Protein AF-0000000069279720 (afdb_homodimer)

Radius of gyration: 26.58 Å; Cα contacts (8 Å, |Δi|>4): 2140; chains: 2; bounding box: 58×83×80 Å

Sequence (846 aa):
MSVLAAAAELGPPPPEGETVVINGVATHLGGDSKDYTCYWLMLAKAGSDTFVEVPSSRWDTNVYCMDGDMQAAQVAGLAYTKHQGYVDGIEFFDAKFFGIGSAEAGSMDPNQRKTLEICYEAAAMGGHELKALQRNPKHIGVFVGISGSEWSFVPHKSDAAGCGGAEAIISNRVNFSLNLKGASQTINTACSAGLVAMHSGKLHLKYKDYDPLDGVLCCGTQLAYSPSGFIGCCSGGMLSFKGRCFTYDKSADGYGRGEGVSAVYMELSEYNPEAFATVAGSQVNQDGRSASITAPNGPSQEKCIRAAFREAQMAPPEVDCFECHGTGTALGDPIEVGAFKRIYNGMPRETPLLVTSSKTNLGHLEGGAGMAGFIKCVLQVMRAECAPNIHLREKNPHIDSEGFPAHFLSEGLCCRYDSAFAGMSVLAAAAELGPPPPEGETVVINGVATHLGGDSKDYTCYWLMLAKAGSDTFVEVPSSRWDTNVYCMDGDMQAAQVAGLAYTKHQGYVDGIEFFDAKFFGIGSAEAGSMDPNQRKTLEICYEAAAMGGHELKALQRNPKHIGVFVGISGSEWSFVPHKSDAAGCGGAEAIISNRVNFSLNLKGASQTINTACSAGLVAMHSGKLHLKYKDYDPLDGVLCCGTQLAYSPSGFIGCCSGGMLSFKGRCFTYDKSADGYGRGEGVSAVYMELSEYNPEAFATVAGSQVNQDGRSASITAPNGPSQEKCIRAAFREAQMAPPEVDCFECHGTGTALGDPIEVGAFKRIYNGMPRETPLLVTSSKTNLGHLEGGAGMAGFIKCVLQVMRAECAPNIHLREKNPHIDSEGFPAHFLSEGLCCRYDSAFAG

Foldseek 3Di:
DVVVVPQQPPAPPFDPDKFKFFQFKAWQFAPRPGGLVSLVCLQAPVLAFRKDFADVQQPDCVPAEDQPDLVVQLVVLHFNDGMELDGPDLLDAPCVVLVHDPVLSNLAASLLRVLLVQLQRQVVSNPQDQVVCVVPPFQEEEFEFDQDGCSVVDDDPDCSVPLRRDQQNSFVVNCVSSVHNHHTDYAHPKQCRQQVSVVVQVVQCVVDPPPHGQWYKGKFFFDRRHRNVSSVCSNVQAAQSHQDALFQAQSQRHWRHFGIMIMTIIHIDGDDPSTLDTQLFAFDDDQPDDPDPPDHHLVRLLVRVVVRCVSSVDQPLSAQEEADLRRRHLRVRQSRLVNVQVRPLVDDHPAAREYEYCCRRGIRHIRRRNNSSVSLQSVCQNQQKHGARRNHDHGRPSRDCPSHRHDRGHHIDHHSGNGHHYD/DVVVVPQQPPAPPFDPDKFKFFQFKAWQFAPRPGGLVSLVCLQAPVLAARKDFADVQQPDCVVAECQPDLVVQLVVLHFNDGMELDGPDLLDAPCVVLVHDPVLSNLAASLLRVLLVQLQRQVVSNPADQVNCVVPPFQEEEFEFDQDGCSVVDDDPDCSVPLRRDQQNSFVVNCVSSVHNHHTDYAHPKQCRQQVSVVVQVVQCVVDPPPHGQWYKGKFFFDRRHRNVSSVCSNVQAAQSHQDALFQAQSQRHWRHFGIMIMTIIHIDGDDPSTLDTQLFAFDDDQPDDPDNPDHHLVRLLVRVVVRCVSSVHQPLSAQEEADLRRRHLRRNQSRLVNVLVRQLVDDHPAAREYEYCCRHGIRHIRRRNNSSVSLQSVCQNQQKHGARRNHDHGRPSRDCPSHRHDRGHHIDGHSGNGHHYD

InterPro domains:
  IPR014030 Beta-ketoacyl synthase-like, N-terminal domain [PF00109] (18-267)
  IPR014031 Beta-ketoacyl synthase, C-terminal domain [PF02801] (277-392)
  IPR016039 Thiolase-like [G3DSA:3.40.47.10] (17-417)
  IPR016039 Thiolase-like [SSF53901] (17-382)
  IPR020841 Polyketide synthase, beta-ketoacyl synthase domain [PS52004] (17-423)
  IPR020841 Polyketide synthase, beta-ketoacyl synthase domain [SM00825] (20-415)
  IPR050091 Polyketide and Nonribosomal Peptide Biosynthesis Enzymes [PTHR43775] (20-403)

Organism: Polarella glacialis (NCBI:txid89957)

Solvent-accessible surface area (backbone atoms only — not comparable to full-atom values): 41652 Å² total; per-residue (Å²): 126,73,73,73,64,66,56,65,69,73,35,79,72,78,71,82,58,76,38,42,31,29,45,14,66,21,31,43,32,30,66,73,7,64,32,61,66,42,36,47,44,39,50,55,65,56,77,52,59,22,61,40,69,57,50,67,89,50,37,52,52,86,77,47,36,34,69,86,37,60,67,62,12,39,74,70,70,19,10,27,44,58,36,24,17,39,52,84,66,63,86,62,69,72,36,72,82,65,71,43,53,69,72,58,54,72,40,37,29,51,58,36,52,52,44,36,52,29,47,47,48,4,35,39,59,55,72,47,49,63,71,57,22,59,74,50,64,41,40,31,22,30,17,26,5,26,54,73,81,59,56,87,78,47,93,61,95,58,82,39,64,40,74,33,54,38,66,31,37,36,23,44,48,38,24,30,65,40,12,18,31,18,35,52,36,19,29,20,44,30,50,51,6,6,45,51,16,36,48,52,38,49,54,53,52,69,54,37,90,52,61,58,44,72,27,31,38,26,26,5,32,26,67,79,62,53,58,64,64,52,24,36,39,34,61,69,56,46,41,12,68,87,24,43,18,24,32,60,13,61,76,16,55,10,25,5,45,20,22,26,37,25,19,35,18,34,31,80,37,59,81,54,90,87,38,59,42,66,63,60,52,72,65,73,48,33,58,22,54,49,93,40,94,85,45,79,38,43,71,41,51,32,50,33,53,51,27,20,29,56,55,41,71,52,58,65,70,64,42,47,34,39,62,46,81,40,51,3,27,68,63,58,33,28,41,54,51,46,23,54,41,67,62,40,55,81,48,89,62,95,65,58,34,34,39,30,30,58,16,30,36,35,20,45,17,39,3,12,34,36,30,50,41,50,52,49,36,40,51,25,30,65,66,23,34,46,48,29,25,45,73,49,82,47,71,26,84,76,45,76,53,79,85,34,65,61,40,75,32,66,53,66,42,70,48,89,46,80,46,43,39,51,86,127,74,73,73,64,66,54,64,68,74,34,79,73,78,70,80,58,75,39,44,32,29,45,16,67,20,30,43,31,29,65,71,7,64,32,62,66,43,36,48,44,39,51,55,65,57,77,53,60,24,60,40,69,57,51,65,90,50,37,54,52,85,78,46,36,36,69,86,37,60,67,62,12,42,76,70,69,20,10,26,43,59,36,25,17,39,53,84,66,66,86,63,71,72,36,71,83,65,71,42,51,70,71,60,53,71,41,37,28,53,59,36,53,52,45,35,53,30,47,47,49,3,36,40,59,54,71,46,50,63,70,56,23,59,74,50,63,40,40,32,24,30,17,26,5,26,53,72,82,57,56,88,78,49,92,60,94,63,83,37,66,37,74,34,53,40,68,30,36,36,22,44,47,37,25,31,64,41,12,20,30,19,36,51,35,20,30,20,44,30,51,50,6,7,45,52,15,37,47,53,39,48,53,52,52,68,57,36,89,51,65,57,45,72,27,28,38,25,26,4,33,26,66,81,60,53,58,64,65,51,23,36,37,34,62,68,57,47,42,12,67,85,26,42,17,24,32,60,14,61,78,16,55,10,26,6,45,20,22,27,37,25,19,36,18,35,30,81,35,59,80,52,90,86,39,61,43,66,63,60,51,71,63,72,52,33,57,20,56,49,93,40,95,85,45,78,37,43,70,43,51,32,50,33,53,52,28,20,29,57,54,40,72,51,59,64,72,67,40,46,33,39,61,45,79,39,51,3,27,69,63,56,31,28,41,54,53,46,22,54,40,66,61,41,55,79,50,90,59,95,64,58,33,35,40,31,30,58,18,31,36,34,19,45,15,40,4,12,34,34,30,50,41,50,51,50,36,40,52,24,30,65,66,24,33,45,48,30,25,45,72,49,79,47,71,24,83,75,46,76,54,79,84,34,66,62,38,75,31,67,55,65,44,71,48,90,47,76,45,44,38,51,85

Structure (mmCIF, N/CA/C/O backbone):
data_AF-0000000069279720-model_v1
#
loop_
_entity.id
_entity.type
_entity.pdbx_description
1 polymer 'Ketosynthase family 3 (KS3) domain-containing protein'
#
loop_
_atom_site.group_PDB
_atom_site.id
_atom_site.type_symbol
_atom_site.label_atom_id
_atom_site.label_alt_id
_atom_site.label_comp_id
_atom_site.label_asym_id
_atom_site.label_entity_id
_atom_site.label_seq_id
_atom_site.pdbx_PDB_ins_code
_atom_site.Cartn_x
_atom_site.Cartn_y
_atom_site.Cartn_z
_atom_site.occupancy
_atom_site.B_iso_or_equiv
_atom_site.auth_seq_id
_atom_site.auth_comp_id
_atom_site.auth_asym_id
_atom_site.auth_atom_id
_atom_site.pdbx_PDB_model_num
ATOM 1 N N . MET A 1 1 ? 12.992 -26.312 -44.094 1 27.52 1 MET A N 1
ATOM 2 C CA . MET A 1 1 ? 13.469 -24.938 -43.969 1 27.52 1 MET A CA 1
ATOM 3 C C . MET A 1 1 ? 12.32 -23.938 -44.156 1 27.52 1 MET A C 1
ATOM 5 O O . MET A 1 1 ? 12.359 -22.844 -43.562 1 27.52 1 MET A O 1
ATOM 9 N N . SER A 1 2 ? 11.508 -24.109 -45.188 1 27.66 2 SER A N 1
ATOM 10 C CA . SER A 1 2 ? 10.43 -23.234 -45.625 1 27.66 2 SER A CA 1
ATOM 11 C C . SER A 1 2 ? 9.219 -23.359 -44.688 1 27.66 2 SER A C 1
ATOM 13 O O . SER A 1 2 ? 8.219 -22.656 -44.875 1 27.66 2 SER A O 1
ATOM 15 N N . VAL A 1 3 ? 8.914 -24.516 -44.125 1 31.66 3 VAL A N 1
ATOM 16 C CA . VAL A 1 3 ? 7.723 -24.797 -43.312 1 31.66 3 VAL A CA 1
ATOM 17 C C . VAL A 1 3 ? 7.781 -24 -42 1 31.66 3 VAL A C 1
ATOM 19 O O . VAL A 1 3 ? 6.77 -23.859 -41.312 1 31.66 3 VAL A O 1
ATOM 22 N N . LEU A 1 4 ? 9.016 -23.703 -41.438 1 33.97 4 LEU A N 1
ATOM 23 C CA . LEU A 1 4 ? 9.148 -22.984 -40.156 1 33.97 4 LEU A CA 1
ATOM 24 C C . LEU A 1 4 ? 8.719 -21.531 -40.312 1 33.97 4 LEU A C 1
ATOM 26 O O . LEU A 1 4 ? 8.633 -20.797 -39.344 1 33.97 4 LEU A O 1
ATOM 30 N N . ALA A 1 5 ? 8.836 -20.969 -41.5 1 36.59 5 ALA A N 1
ATOM 31 C CA . ALA A 1 5 ? 8.547 -19.562 -41.75 1 36.59 5 ALA A CA 1
ATOM 32 C C . ALA A 1 5 ? 7.047 -19.281 -41.688 1 36.59 5 ALA A C 1
ATOM 34 O O . ALA A 1 5 ? 6.621 -18.125 -41.625 1 36.59 5 ALA A O 1
ATOM 35 N N . ALA A 1 6 ? 6.133 -20.156 -42.094 1 36.53 6 ALA A N 1
ATOM 36 C CA . ALA A 1 6 ? 4.703 -19.922 -42.281 1 36.53 6 ALA A CA 1
ATOM 37 C C . ALA A 1 6 ? 4.004 -19.828 -40.906 1 36.53 6 ALA A C 1
ATOM 39 O O . ALA A 1 6 ? 2.855 -19.391 -40.812 1 36.53 6 ALA A O 1
ATOM 40 N N . ALA A 1 7 ? 4.336 -20.578 -39.938 1 36.88 7 ALA A N 1
ATOM 41 C CA . ALA A 1 7 ? 3.695 -20.609 -38.625 1 36.88 7 ALA A CA 1
ATOM 42 C C . ALA A 1 7 ? 3.875 -19.281 -37.906 1 36.88 7 ALA A C 1
ATOM 44 O O . ALA A 1 7 ? 3.285 -19.062 -36.844 1 36.88 7 ALA A O 1
ATOM 45 N N . ALA A 1 8 ? 4.816 -18.453 -38.219 1 41.12 8 ALA A N 1
ATOM 46 C CA . ALA A 1 8 ? 5.164 -17.203 -37.562 1 41.12 8 ALA A CA 1
ATOM 47 C C . ALA A 1 8 ? 4.062 -16.156 -37.719 1 41.12 8 ALA A C 1
ATOM 49 O O . ALA A 1 8 ? 4.102 -15.102 -37.094 1 41.12 8 ALA A O 1
ATOM 50 N N . GLU A 1 9 ? 3.195 -16.172 -38.75 1 42 9 GLU A N 1
ATOM 51 C CA . GLU A 1 9 ? 2.303 -15.086 -39.125 1 42 9 GLU A CA 1
ATOM 52 C C . GLU A 1 9 ? 1.056 -15.055 -38.25 1 42 9 GLU A C 1
ATOM 54 O O . GLU A 1 9 ? 0.191 -14.195 -38.438 1 42 9 GLU A O 1
ATOM 59 N N . LEU A 1 10 ? 0.753 -16.094 -37.531 1 46.88 10 LEU A N 1
ATOM 60 C CA . LEU A 1 10 ? -0.634 -16.172 -37.094 1 46.88 10 LEU A CA 1
ATOM 61 C C . LEU A 1 10 ? -0.833 -15.383 -35.781 1 46.88 10 LEU A C 1
ATOM 63 O O . LEU A 1 10 ? -1.937 -15.352 -35.25 1 46.88 10 LEU A O 1
ATOM 67 N N . GLY A 1 11 ? 0.141 -14.945 -35.094 1 53.53 11 GLY A N 1
ATOM 68 C CA . GLY A 1 11 ? -0.273 -14.211 -33.906 1 53.53 11 GLY A CA 1
ATOM 69 C C . GLY A 1 11 ? -0.747 -12.805 -34.188 1 53.53 11 GLY A C 1
ATOM 70 O O . GLY A 1 11 ? -0.625 -12.328 -35.344 1 53.53 11 GLY A O 1
ATOM 71 N N . PRO A 1 12 ? -1.671 -12.312 -33.375 1 60.38 12 PRO A N 1
ATOM 72 C CA . PRO A 1 12 ? -2.066 -10.914 -33.594 1 60.38 12 PRO A CA 1
ATOM 73 C C . PRO A 1 12 ? -0.876 -10 -33.844 1 60.38 12 PRO A C 1
ATOM 75 O O . PRO A 1 12 ? 0.239 -10.281 -33.406 1 60.38 12 PRO A O 1
ATOM 78 N N . PRO A 1 13 ? -1.04 -9.172 -34.875 1 65 13 PRO A N 1
ATOM 79 C CA . PRO A 1 13 ? 0.016 -8.18 -35.094 1 65 13 PRO A CA 1
ATOM 80 C C . PRO A 1 13 ? 0.454 -7.488 -33.812 1 65 13 PRO A C 1
ATOM 82 O O . PRO A 1 13 ? -0.304 -7.449 -32.844 1 65 13 PRO A O 1
ATOM 85 N N . PRO A 1 14 ? 1.723 -7.105 -33.844 1 71.12 14 PRO A N 1
ATOM 86 C CA . PRO A 1 14 ? 2.172 -6.328 -32.688 1 71.12 14 PRO A CA 1
ATOM 87 C C . PRO A 1 14 ? 1.267 -5.133 -32.406 1 71.12 14 PRO A C 1
ATOM 89 O O . PRO A 1 14 ? 0.683 -4.555 -33.312 1 71.12 14 PRO A O 1
ATOM 92 N N . PRO A 1 15 ? 1.071 -4.922 -31.094 1 74.94 15 PRO A N 1
ATOM 93 C CA . PRO A 1 15 ? 0.273 -3.744 -30.75 1 74.94 15 PRO A CA 1
ATOM 94 C C . PRO A 1 15 ? 0.854 -2.451 -31.312 1 74.94 15 PRO A C 1
ATOM 96 O O . PRO A 1 15 ? 2.076 -2.316 -31.422 1 74.94 15 PRO A O 1
ATOM 99 N N . GLU A 1 16 ? -0.028 -1.591 -31.797 1 78.19 16 GLU A N 1
ATOM 100 C CA . GLU A 1 16 ? 0.402 -0.299 -32.344 1 78.19 16 GLU A CA 1
ATOM 101 C C . GLU A 1 16 ? 0.654 0.7 -31.203 1 78.19 16 GLU A C 1
ATOM 103 O O . GLU A 1 16 ? -0.072 0.716 -30.203 1 78.19 16 GLU A O 1
ATOM 108 N N . GLY A 1 17 ? 1.716 1.399 -31.312 1 85.69 17 GLY A N 1
ATOM 109 C CA . GLY A 1 17 ? 1.968 2.506 -30.391 1 85.69 17 GLY A CA 1
ATOM 110 C C . GLY A 1 17 ? 2.719 2.092 -29.141 1 85.69 17 GLY A C 1
ATOM 111 O O . GLY A 1 17 ? 3.344 1.03 -29.109 1 85.69 17 GLY A O 1
ATOM 112 N N . GLU A 1 18 ? 2.746 2.955 -28.203 1 90.81 18 GLU A N 1
ATOM 113 C CA . GLU A 1 18 ? 3.455 2.738 -26.953 1 90.81 18 GLU A CA 1
ATOM 114 C C . GLU A 1 18 ? 2.721 1.73 -26.062 1 90.81 18 GLU A C 1
ATOM 116 O O . GLU A 1 18 ? 1.503 1.819 -25.891 1 90.81 18 GLU A O 1
ATOM 121 N N . THR A 1 19 ? 3.523 0.681 -25.656 1 92 19 THR A N 1
ATOM 122 C CA . THR A 1 19 ? 2.982 -0.359 -24.797 1 92 19 THR A CA 1
ATOM 123 C C . THR A 1 19 ? 3.854 -0.532 -23.547 1 92 19 THR A C 1
ATOM 125 O O . THR A 1 19 ? 4.949 0.03 -23.469 1 92 19 THR A O 1
ATOM 128 N N . VAL A 1 20 ? 3.35 -1.246 -22.594 1 96.25 20 VAL A N 1
ATOM 129 C CA . VAL A 1 20 ? 4.145 -1.587 -21.422 1 96.25 20 VAL A CA 1
ATOM 130 C C . VAL A 1 20 ? 4.934 -2.867 -21.688 1 96.25 20 VAL A C 1
ATOM 132 O O . VAL A 1 20 ? 4.352 -3.943 -21.828 1 96.25 20 VAL A O 1
ATOM 135 N N . VAL A 1 21 ? 6.234 -2.75 -21.719 1 96.06 21 VAL A N 1
ATOM 136 C CA . VAL A 1 21 ? 7.105 -3.869 -22.062 1 96.06 21 VAL A CA 1
ATOM 137 C C . VAL A 1 21 ? 7.875 -4.328 -20.828 1 96.06 21 VAL A C 1
ATOM 139 O O . VAL A 1 21 ? 8.266 -3.51 -20 1 96.06 21 VAL A O 1
ATOM 142 N N . ILE A 1 22 ? 8.016 -5.613 -20.719 1 97.44 22 ILE A N 1
ATOM 143 C CA . ILE A 1 22 ? 8.812 -6.211 -19.641 1 97.44 22 ILE A CA 1
ATOM 144 C C . ILE A 1 22 ? 10.234 -6.461 -20.141 1 97.44 22 ILE A C 1
ATOM 146 O O . ILE A 1 22 ? 10.469 -7.332 -20.984 1 97.44 22 ILE A O 1
ATOM 150 N N . ASN A 1 23 ? 11.18 -5.727 -19.531 1 96.88 23 ASN A N 1
ATOM 151 C CA . ASN A 1 23 ? 12.555 -5.785 -20 1 96.88 23 ASN A CA 1
ATOM 152 C C . ASN A 1 23 ? 13.477 -6.402 -18.953 1 96.88 23 ASN A C 1
ATOM 154 O O . ASN A 1 23 ? 14.688 -6.531 -19.188 1 96.88 23 ASN A O 1
ATOM 158 N N . GLY A 1 24 ? 12.93 -6.801 -17.859 1 97.88 24 GLY A N 1
ATOM 159 C CA . GLY A 1 24 ? 13.664 -7.488 -16.812 1 97.88 24 GLY A CA 1
ATOM 160 C C . GLY A 1 24 ? 12.789 -8.391 -15.961 1 97.88 24 GLY A C 1
ATOM 161 O O . GLY A 1 24 ? 11.633 -8.055 -15.68 1 97.88 24 GLY A O 1
ATOM 162 N N . VAL A 1 25 ? 13.344 -9.547 -15.625 1 98.44 25 VAL A N 1
ATOM 163 C CA . VAL A 1 25 ? 12.656 -10.539 -14.805 1 98.44 25 VAL A CA 1
ATOM 164 C C . VAL A 1 25 ? 13.641 -11.148 -13.805 1 98.44 25 VAL A C 1
ATOM 166 O O . VAL A 1 25 ? 14.734 -11.586 -14.188 1 98.44 25 VAL A O 1
ATOM 169 N N . ALA A 1 26 ? 13.242 -11.125 -12.531 1 98.75 26 ALA A N 1
ATOM 170 C CA . ALA A 1 26 ? 14.086 -11.711 -11.5 1 98.75 26 ALA A CA 1
ATOM 171 C C . ALA A 1 26 ? 13.258 -12.516 -10.5 1 98.75 26 ALA A C 1
ATOM 173 O O . ALA A 1 26 ? 12.117 -12.164 -10.211 1 98.75 26 ALA A O 1
ATOM 174 N N . THR A 1 27 ? 13.875 -13.633 -10 1 98.31 27 THR A N 1
ATOM 175 C CA . THR A 1 27 ? 13.156 -14.5 -9.078 1 98.31 27 THR A CA 1
ATOM 176 C C . THR A 1 27 ? 14.086 -15.023 -7.988 1 98.31 27 THR A C 1
ATOM 178 O O . THR A 1 27 ? 15.297 -15.109 -8.195 1 98.31 27 THR A O 1
ATOM 181 N N . HIS A 1 28 ? 13.664 -15.219 -6.887 1 98.19 28 HIS A N 1
ATOM 182 C CA . HIS A 1 28 ? 14.172 -16.031 -5.789 1 98.19 28 HIS A CA 1
ATOM 183 C C . HIS A 1 28 ? 13.055 -16.812 -5.121 1 98.19 28 HIS A C 1
ATOM 185 O O . HIS A 1 28 ? 12.484 -16.375 -4.121 1 98.19 28 HIS A O 1
ATOM 191 N N . LEU A 1 29 ? 12.805 -17.969 -5.703 1 97.81 29 LEU A N 1
ATOM 192 C CA . LEU A 1 29 ? 11.648 -18.797 -5.355 1 97.81 29 LEU A CA 1
ATOM 193 C C . LEU A 1 29 ? 12.086 -20.203 -4.941 1 97.81 29 LEU A C 1
ATOM 195 O O . LEU A 1 29 ? 13.281 -20.484 -4.887 1 97.81 29 LEU A O 1
ATOM 199 N N . GLY A 1 30 ? 11.172 -21 -4.539 1 95.38 30 GLY A N 1
ATOM 200 C CA . GLY A 1 30 ? 11.469 -22.359 -4.109 1 95.38 30 GLY A CA 1
ATOM 201 C C . GLY A 1 30 ? 12.094 -23.203 -5.203 1 95.38 30 GLY A C 1
ATOM 202 O O . GLY A 1 30 ? 12.031 -22.859 -6.383 1 95.38 30 GLY A O 1
ATOM 203 N N . GLY A 1 31 ? 12.711 -24.375 -4.824 1 91.19 31 GLY A N 1
ATOM 204 C CA . GLY A 1 31 ? 13.305 -25.312 -5.77 1 91.19 31 GLY A CA 1
ATOM 205 C C . GLY A 1 31 ? 14.539 -24.75 -6.461 1 91.19 31 GLY A C 1
ATOM 206 O O . GLY A 1 31 ? 14.766 -25.016 -7.645 1 91.19 31 GLY A O 1
ATOM 207 N N . ASP A 1 32 ? 15.195 -23.828 -5.797 1 88.44 32 ASP A N 1
ATOM 208 C CA . ASP A 1 32 ? 16.422 -23.203 -6.293 1 88.44 32 ASP A CA 1
ATOM 209 C C . ASP A 1 32 ? 16.141 -22.344 -7.523 1 88.44 32 ASP A C 1
ATOM 211 O O . ASP A 1 32 ? 16.938 -22.312 -8.461 1 88.44 32 ASP A O 1
ATOM 215 N N . SER A 1 33 ? 14.969 -21.844 -7.594 1 94.69 33 SER A N 1
ATOM 216 C CA . SER A 1 33 ? 14.602 -20.922 -8.664 1 94.69 33 SER A CA 1
ATOM 217 C C . SER A 1 33 ? 15.203 -19.547 -8.43 1 94.69 33 SER A C 1
ATOM 219 O O . SER A 1 33 ? 14.477 -18.578 -8.18 1 94.69 33 SER A O 1
ATOM 221 N N . LYS A 1 34 ? 16.516 -19.422 -8.656 1 95.25 34 LYS A N 1
ATOM 222 C CA . LYS A 1 34 ? 17.266 -18.203 -8.352 1 95.25 34 LYS A CA 1
ATOM 223 C C . LYS A 1 34 ? 17.297 -17.266 -9.555 1 95.25 34 LYS A C 1
ATOM 225 O O . LYS A 1 34 ? 17.812 -16.156 -9.469 1 95.25 34 LYS A O 1
ATOM 230 N N . ASP A 1 35 ? 16.859 -17.734 -10.656 1 96.38 35 ASP A N 1
ATOM 231 C CA . ASP A 1 35 ? 16.625 -16.922 -11.844 1 96.38 35 ASP A CA 1
ATOM 232 C C . ASP A 1 35 ? 15.461 -17.484 -12.672 1 96.38 35 ASP A C 1
ATOM 234 O O . ASP A 1 35 ? 14.93 -18.547 -12.352 1 96.38 35 ASP A O 1
ATOM 238 N N . TYR A 1 36 ? 15.07 -16.781 -13.719 1 95.38 36 TYR A N 1
ATOM 239 C CA . TYR A 1 36 ? 13.867 -17.141 -14.453 1 95.38 36 TYR A CA 1
ATOM 240 C C . TYR A 1 36 ? 14.078 -18.438 -15.227 1 95.38 36 TYR A C 1
ATOM 242 O O . TYR A 1 36 ? 13.117 -19.156 -15.531 1 95.38 36 TYR A O 1
ATOM 250 N N . THR A 1 37 ? 15.336 -18.797 -15.562 1 95.56 37 THR A N 1
ATOM 251 C CA . THR A 1 37 ? 15.625 -20.047 -16.25 1 95.56 37 THR A CA 1
ATOM 252 C C . THR A 1 37 ? 15.398 -21.234 -15.312 1 95.56 37 THR A C 1
ATOM 254 O O . THR A 1 37 ? 14.734 -22.203 -15.68 1 95.56 37 THR A O 1
ATOM 257 N N . CYS A 1 38 ? 16 -21.109 -14.172 1 95.38 38 CYS A N 1
ATOM 258 C CA . CYS A 1 38 ? 15.828 -22.156 -13.172 1 95.38 38 CYS A CA 1
ATOM 259 C C . CYS A 1 38 ? 14.367 -22.281 -12.766 1 95.38 38 CYS A C 1
ATOM 261 O O . CYS A 1 38 ? 13.875 -23.391 -12.531 1 95.38 38 CYS A O 1
ATOM 263 N N . TYR A 1 39 ? 13.711 -21.188 -12.68 1 96.31 39 TYR A N 1
ATOM 264 C CA . TYR A 1 39 ? 12.289 -21.203 -12.344 1 96.31 39 TYR A CA 1
ATOM 265 C C . TYR A 1 39 ? 11.492 -21.984 -13.383 1 96.31 39 TYR A C 1
ATOM 267 O O . TYR A 1 39 ? 10.656 -22.828 -13.023 1 96.31 39 TYR A O 1
ATOM 275 N N . TRP A 1 40 ? 11.766 -21.75 -14.664 1 94.12 40 TRP A N 1
ATOM 276 C CA . TRP A 1 40 ? 11.062 -22.453 -15.727 1 94.12 40 TRP A CA 1
ATOM 277 C C . TRP A 1 40 ? 11.352 -23.953 -15.656 1 94.12 40 TRP A C 1
ATOM 279 O O . TRP A 1 40 ? 10.445 -24.781 -15.836 1 94.12 40 TRP A O 1
ATOM 289 N N . LEU A 1 41 ? 12.57 -24.266 -15.391 1 93.25 41 LEU A N 1
ATOM 290 C CA . LEU A 1 41 ? 12.945 -25.672 -15.297 1 93.25 41 LEU A CA 1
ATOM 291 C C . LEU A 1 41 ? 12.203 -26.359 -14.148 1 93.25 41 LEU A C 1
ATOM 293 O O . LEU A 1 41 ? 11.766 -27.5 -14.281 1 93.25 41 LEU A O 1
ATOM 297 N N . MET A 1 42 ? 12.047 -25.656 -13.117 1 93.25 42 MET A N 1
ATOM 298 C CA . MET A 1 42 ? 11.32 -26.172 -11.961 1 93.25 42 MET A CA 1
ATOM 299 C C . MET A 1 42 ? 9.852 -26.391 -12.297 1 93.25 42 MET A C 1
ATOM 301 O O . MET A 1 42 ? 9.273 -27.422 -11.945 1 93.25 42 MET A O 1
ATOM 305 N N . LEU A 1 43 ? 9.266 -25.531 -13.031 1 92.25 43 LEU A N 1
ATOM 306 C CA . LEU A 1 43 ? 7.848 -25.594 -13.383 1 92.25 43 LEU A CA 1
ATOM 307 C C . LEU A 1 43 ? 7.59 -26.688 -14.414 1 92.25 43 LEU A C 1
ATOM 309 O O . LEU A 1 43 ? 6.625 -27.453 -14.289 1 92.25 43 LEU A O 1
ATOM 313 N N . ALA A 1 44 ? 8.398 -26.734 -15.43 1 84.5 44 ALA A N 1
ATOM 314 C CA . ALA A 1 44 ? 8.086 -27.5 -16.641 1 84.5 44 ALA A CA 1
ATOM 315 C C . ALA A 1 44 ? 8.711 -28.891 -16.562 1 84.5 44 ALA A C 1
ATOM 317 O O . ALA A 1 44 ? 8.203 -29.844 -17.172 1 84.5 44 ALA A O 1
ATOM 318 N N . LYS A 1 45 ? 9.766 -29.031 -15.938 1 73.31 45 LYS A N 1
ATOM 319 C CA . LYS A 1 45 ? 10.5 -30.297 -16.109 1 73.31 45 LYS A CA 1
ATOM 320 C C . LYS A 1 45 ? 10.562 -31.062 -14.797 1 73.31 45 LYS A C 1
ATOM 322 O O . LYS A 1 45 ? 10.625 -32.312 -14.797 1 73.31 45 LYS A O 1
ATOM 327 N N . ALA A 1 46 ? 10.656 -30.422 -13.766 1 64.19 46 ALA A N 1
ATOM 328 C CA . ALA A 1 46 ? 11 -31.094 -12.523 1 64.19 46 ALA A CA 1
ATOM 329 C C . ALA A 1 46 ? 9.789 -31.828 -11.938 1 64.19 46 ALA A C 1
ATOM 331 O O . ALA A 1 46 ? 9.93 -32.812 -11.234 1 64.19 46 ALA A O 1
ATOM 332 N N . GLY A 1 47 ? 8.797 -31.594 -12.391 1 65.81 47 GLY A N 1
ATOM 333 C CA . GLY A 1 47 ? 7.598 -32.312 -11.977 1 65.81 47 GLY A CA 1
ATOM 334 C C . GLY A 1 47 ? 7.449 -32.375 -10.469 1 65.81 47 GLY A C 1
ATOM 335 O O . GLY A 1 47 ? 6.719 -33.25 -9.961 1 65.81 47 GLY A O 1
ATOM 336 N N . SER A 1 48 ? 8.211 -31.766 -9.633 1 81.69 48 SER A N 1
ATOM 337 C CA . SER A 1 48 ? 8.086 -31.844 -8.18 1 81.69 48 SER A CA 1
ATOM 338 C C . SER A 1 48 ? 7.762 -30.484 -7.574 1 81.69 48 SER A C 1
ATOM 340 O O . SER A 1 48 ? 7.891 -29.453 -8.242 1 81.69 48 SER A O 1
ATOM 342 N N . ASP A 1 49 ? 7.215 -30.578 -6.305 1 92.12 49 ASP A N 1
ATOM 343 C CA . ASP A 1 49 ? 6.969 -29.328 -5.598 1 92.12 49 ASP A CA 1
ATOM 344 C C . ASP A 1 49 ? 8.18 -28.938 -4.75 1 92.12 49 ASP A C 1
ATOM 346 O O . ASP A 1 49 ? 9.203 -29.609 -4.77 1 92.12 49 ASP A O 1
ATOM 350 N N . THR A 1 50 ? 8.148 -27.812 -4.141 1 95.5 50 THR A N 1
ATOM 351 C CA . THR A 1 50 ? 9.297 -27.234 -3.441 1 95.5 50 THR A CA 1
ATOM 352 C C . THR A 1 50 ? 9.125 -27.359 -1.931 1 95.5 50 THR A C 1
ATOM 354 O O . THR A 1 50 ? 9.828 -26.703 -1.163 1 95.5 50 THR A O 1
ATOM 357 N N . PHE A 1 51 ? 8.242 -28.234 -1.443 1 96.31 51 PHE A N 1
ATOM 358 C CA . PHE A 1 51 ? 7.871 -28.297 -0.034 1 96.31 51 PHE A CA 1
ATOM 359 C C . PHE A 1 51 ? 8.867 -29.156 0.745 1 96.31 51 PHE A C 1
ATOM 361 O O . PHE A 1 51 ? 9.328 -30.188 0.25 1 96.31 51 PHE A O 1
ATOM 368 N N . VAL A 1 52 ? 9.164 -28.734 1.923 1 96.31 52 VAL A N 1
ATOM 369 C CA . VAL A 1 52 ? 9.93 -29.469 2.918 1 96.31 52 VAL A CA 1
ATOM 370 C C . VAL A 1 52 ? 9.297 -29.297 4.293 1 96.31 52 VAL A C 1
ATOM 372 O O . VAL A 1 52 ? 8.453 -28.422 4.488 1 96.31 52 VAL A O 1
ATOM 375 N N . GLU A 1 53 ? 9.617 -30.25 5.176 1 96.75 53 GLU A N 1
ATOM 376 C CA . GLU A 1 53 ? 9.32 -29.938 6.566 1 96.75 53 GLU A CA 1
ATOM 377 C C . GLU A 1 53 ? 10.07 -28.688 7.023 1 96.75 53 GLU A C 1
ATOM 379 O O . GLU A 1 53 ? 11.25 -28.516 6.719 1 96.75 53 GLU A O 1
ATOM 384 N N . VAL A 1 54 ? 9.391 -27.766 7.695 1 96.44 54 VAL A N 1
ATOM 385 C CA . VAL A 1 54 ? 10 -26.5 8.117 1 96.44 54 VAL A CA 1
ATOM 386 C C . VAL A 1 54 ? 11.266 -26.781 8.922 1 96.44 54 VAL A C 1
ATOM 388 O O . VAL A 1 54 ? 11.219 -27.5 9.93 1 96.44 54 VAL A O 1
ATOM 391 N N . PRO A 1 55 ? 12.383 -26.297 8.477 1 95.56 55 PRO A N 1
ATOM 392 C CA . PRO A 1 55 ? 13.617 -26.547 9.227 1 95.56 55 PRO A CA 1
ATOM 393 C C . PRO A 1 55 ? 13.617 -25.875 10.602 1 95.56 55 PRO A C 1
ATOM 395 O O . PRO A 1 55 ? 13.031 -24.812 10.773 1 95.56 55 PRO A O 1
ATOM 398 N N . SER A 1 56 ? 14.391 -26.422 11.508 1 94.31 56 SER A N 1
ATOM 399 C CA . SER A 1 56 ? 14.484 -25.891 12.867 1 94.31 56 SER A CA 1
ATOM 400 C C . SER A 1 56 ? 15.156 -24.531 12.875 1 94.31 56 SER A C 1
ATOM 402 O O . SER A 1 56 ? 14.984 -23.75 13.82 1 94.31 56 SER A O 1
ATOM 404 N N . SER A 1 57 ? 15.914 -24.234 11.828 1 92.06 57 SER A N 1
ATOM 405 C CA . SER A 1 57 ? 16.547 -22.922 11.703 1 92.06 57 SER A CA 1
ATOM 406 C C . SER A 1 57 ? 15.523 -21.828 11.484 1 92.06 57 SER A C 1
ATOM 408 O O . SER A 1 57 ? 15.805 -20.641 11.711 1 92.06 57 SER A O 1
ATOM 410 N N . ARG A 1 58 ? 14.32 -22.188 11.039 1 94.38 58 ARG A N 1
ATOM 411 C CA . ARG A 1 58 ? 13.219 -21.234 10.938 1 94.38 58 ARG A CA 1
ATOM 412 C C . ARG A 1 58 ? 12.43 -21.172 12.234 1 94.38 58 ARG A C 1
ATOM 414 O O . ARG A 1 58 ? 12.562 -20.219 13 1 94.38 58 ARG A O 1
ATOM 421 N N . TRP A 1 59 ? 11.812 -22.188 12.562 1 94.06 59 TRP A N 1
ATOM 422 C CA . TRP A 1 59 ? 11.141 -22.328 13.844 1 94.06 59 TRP A CA 1
ATOM 423 C C . TRP A 1 59 ? 10.977 -23.781 14.234 1 94.06 59 TRP A C 1
ATOM 425 O O . TRP A 1 59 ? 11.016 -24.672 13.367 1 94.06 59 TRP A O 1
ATOM 435 N N . ASP A 1 60 ? 10.82 -24.141 15.461 1 96.44 60 ASP A N 1
ATOM 436 C CA . ASP A 1 60 ? 10.805 -25.5 16 1 96.44 60 ASP A CA 1
ATOM 437 C C . ASP A 1 60 ? 9.414 -26.125 15.875 1 96.44 60 ASP A C 1
ATOM 439 O O . ASP A 1 60 ? 8.523 -25.828 16.672 1 96.44 60 ASP A O 1
ATOM 443 N N . THR A 1 61 ? 9.273 -27.094 14.984 1 96.19 61 THR A N 1
ATOM 444 C CA . THR A 1 61 ? 7.98 -27.703 14.711 1 96.19 61 THR A CA 1
ATOM 445 C C . THR A 1 61 ? 7.531 -28.562 15.898 1 96.19 61 THR A C 1
ATOM 447 O O . THR A 1 61 ? 6.336 -28.812 16.062 1 96.19 61 THR A O 1
ATOM 450 N N . ASN A 1 62 ? 8.43 -29.047 16.734 1 95.88 62 ASN A N 1
ATOM 451 C CA . ASN A 1 62 ? 8.078 -29.844 17.891 1 95.88 62 ASN A CA 1
ATOM 452 C C . ASN A 1 62 ? 7.387 -29 18.969 1 95.88 62 ASN A C 1
ATOM 454 O O . ASN A 1 62 ? 6.648 -29.531 19.797 1 95.88 62 ASN A O 1
ATOM 458 N N . VAL A 1 63 ? 7.641 -27.75 18.891 1 96.38 63 VAL A N 1
ATOM 459 C CA . VAL A 1 63 ? 7.105 -26.828 19.891 1 96.38 63 VAL A CA 1
ATOM 460 C C . VAL A 1 63 ? 5.82 -26.188 19.375 1 96.38 63 VAL A C 1
ATOM 462 O O . VAL A 1 63 ? 4.859 -26.016 20.125 1 96.38 63 VAL A O 1
ATOM 465 N N . TYR A 1 64 ? 5.816 -25.906 18.078 1 96.38 64 TYR A N 1
ATOM 466 C CA . TYR A 1 64 ? 4.789 -24.984 17.594 1 96.38 64 TYR A CA 1
ATOM 467 C C . TYR A 1 64 ? 3.791 -25.703 16.703 1 96.38 64 TYR A C 1
ATOM 469 O O . TYR A 1 64 ? 2.859 -25.094 16.172 1 96.38 64 TYR A O 1
ATOM 477 N N . CYS A 1 65 ? 3.926 -27.016 16.5 1 96.25 65 CYS A N 1
ATOM 478 C CA . CYS A 1 65 ? 3.039 -27.75 15.594 1 96.25 65 CYS A CA 1
ATOM 479 C C . CYS A 1 65 ? 2.521 -29.016 16.25 1 96.25 65 CYS A C 1
ATOM 481 O O . CYS A 1 65 ? 3.252 -29.688 16.984 1 96.25 65 CYS A O 1
ATOM 483 N N . MET A 1 66 ? 1.253 -29.219 16.047 1 95.38 66 MET A N 1
ATOM 484 C CA . MET A 1 66 ? 0.577 -30.469 16.359 1 95.38 66 MET A CA 1
ATOM 485 C C . MET A 1 66 ? -0.133 -31.031 15.125 1 95.38 66 MET A C 1
ATOM 487 O O . MET A 1 66 ? -1.274 -30.656 14.844 1 95.38 66 MET A O 1
ATOM 491 N N . ASP A 1 67 ? 0.42 -31.969 14.227 1 87.25 67 ASP A N 1
ATOM 492 C CA . ASP A 1 67 ? -0.051 -32.312 12.891 1 87.25 67 ASP A CA 1
ATOM 493 C C . ASP A 1 67 ? -0.966 -33.531 12.93 1 87.25 67 ASP A C 1
ATOM 495 O O . ASP A 1 67 ? -1.387 -34.031 11.883 1 87.25 67 ASP A O 1
ATOM 499 N N . GLY A 1 68 ? -1.412 -33.938 14.094 1 85.38 68 GLY A N 1
ATOM 500 C CA . GLY A 1 68 ? -2.262 -35.125 14.156 1 85.38 68 GLY A CA 1
ATOM 501 C C . GLY A 1 68 ? -3.738 -34.781 14.258 1 85.38 68 GLY A C 1
ATOM 502 O O . GLY A 1 68 ? -4.59 -35.594 13.906 1 85.38 68 GLY A O 1
ATOM 503 N N . ASP A 1 69 ? -4.039 -33.656 14.641 1 92.62 69 ASP A N 1
ATOM 504 C CA . ASP A 1 69 ? -5.414 -33.219 14.898 1 92.62 69 ASP A CA 1
ATOM 505 C C . ASP A 1 69 ? -5.578 -31.719 14.688 1 92.62 69 ASP A C 1
ATOM 507 O O . ASP A 1 69 ? -5.172 -30.922 15.531 1 92.62 69 ASP A O 1
ATOM 511 N N . MET A 1 70 ? -6.285 -31.422 13.641 1 93.62 70 MET A N 1
ATOM 512 C CA . MET A 1 70 ? -6.465 -30.016 13.273 1 93.62 70 MET A CA 1
ATOM 513 C C . MET A 1 70 ? -7.16 -29.25 14.391 1 93.62 70 MET A C 1
ATOM 515 O O . MET A 1 70 ? -6.699 -28.172 14.797 1 93.62 70 MET A O 1
ATOM 519 N N . GLN A 1 71 ? -8.227 -29.766 14.875 1 94.12 71 GLN A N 1
ATOM 520 C CA . GLN A 1 71 ? -9.031 -29.094 15.891 1 94.12 71 GLN A CA 1
ATOM 521 C C . GLN A 1 71 ? -8.242 -28.906 17.188 1 94.12 71 GLN A C 1
ATOM 523 O O . GLN A 1 71 ? -8.273 -27.844 17.797 1 94.12 71 GLN A O 1
ATOM 528 N N . ALA A 1 72 ? -7.594 -29.969 17.609 1 95 72 ALA A N 1
ATOM 529 C CA . ALA A 1 72 ? -6.801 -29.906 18.828 1 95 72 ALA A CA 1
ATOM 530 C C . ALA A 1 72 ? -5.695 -28.859 18.703 1 95 72 ALA A C 1
ATOM 532 O O . ALA A 1 72 ? -5.414 -28.141 19.672 1 95 72 ALA A O 1
ATOM 533 N N . ALA A 1 73 ? -5.055 -28.797 17.578 1 95.62 73 ALA A N 1
ATOM 534 C CA . ALA A 1 73 ? -3.992 -27.828 17.344 1 95.62 73 ALA A CA 1
ATOM 535 C C . ALA A 1 73 ? -4.531 -26.406 17.422 1 95.62 73 ALA A C 1
ATOM 537 O O . ALA A 1 73 ? -3.918 -25.531 18.047 1 95.62 73 ALA A O 1
ATOM 538 N N . GLN A 1 74 ? -5.641 -26.109 16.812 1 92 74 GLN A N 1
ATOM 539 C CA . GLN A 1 74 ? -6.246 -24.797 16.781 1 92 74 GLN A CA 1
ATOM 540 C C . GLN A 1 74 ? -6.625 -24.344 18.203 1 92 74 GLN A C 1
ATOM 542 O O . GLN A 1 74 ? -6.371 -23.188 18.578 1 92 74 GLN A O 1
ATOM 547 N N . VAL A 1 75 ? -7.156 -25.266 18.969 1 90.94 75 VAL A N 1
ATOM 548 C CA . VAL A 1 75 ? -7.555 -24.953 20.328 1 90.94 75 VAL A CA 1
ATOM 549 C C . VAL A 1 75 ? -6.32 -24.641 21.172 1 90.94 75 VAL A C 1
ATOM 551 O O . VAL A 1 75 ? -6.348 -23.766 22.031 1 90.94 75 VAL A O 1
ATOM 554 N N . ALA A 1 76 ? -5.266 -25.344 20.891 1 93 76 ALA A N 1
ATOM 555 C CA . ALA A 1 76 ? -4.035 -25.188 21.656 1 93 76 ALA A CA 1
ATOM 556 C C . ALA A 1 76 ? -3.234 -23.984 21.172 1 93 76 ALA A C 1
ATOM 558 O O . ALA A 1 76 ? -2.225 -23.609 21.781 1 93 76 ALA A O 1
ATOM 559 N N . GLY A 1 77 ? -3.602 -23.359 20.062 1 91.5 77 GLY A N 1
ATOM 560 C CA . GLY A 1 77 ? -2.863 -22.234 19.5 1 91.5 77 GLY A CA 1
ATOM 561 C C . GLY A 1 77 ? -1.592 -22.656 18.781 1 91.5 77 GLY A C 1
ATOM 562 O O . GLY A 1 77 ? -0.566 -21.984 18.891 1 91.5 77 GLY A O 1
ATOM 563 N N . LEU A 1 78 ? -1.696 -23.812 18.156 1 95.25 78 LEU A N 1
ATOM 564 C CA . LEU A 1 78 ? -0.549 -24.375 17.438 1 95.25 78 LEU A CA 1
ATOM 565 C C . LEU A 1 78 ? -0.87 -24.562 15.969 1 95.25 78 LEU A C 1
ATOM 567 O O . LEU A 1 78 ? -2.035 -24.516 15.57 1 95.25 78 LEU A O 1
ATOM 571 N N . ALA A 1 79 ? 0.196 -24.766 15.18 1 96 79 ALA A N 1
ATOM 572 C CA . ALA A 1 79 ? 0.016 -25.141 13.781 1 96 79 ALA A CA 1
ATOM 573 C C . ALA A 1 79 ? -0.387 -26.609 13.664 1 96 79 ALA A C 1
ATOM 575 O O . ALA A 1 79 ? 0.002 -27.438 14.492 1 96 79 ALA A O 1
ATOM 576 N N . TYR A 1 80 ? -1.224 -26.891 12.594 1 97.19 80 TYR A N 1
ATOM 577 C CA . TYR A 1 80 ? -1.616 -28.281 12.414 1 97.19 80 TYR A CA 1
ATOM 578 C C . TYR A 1 80 ? -0.911 -28.906 11.219 1 97.19 80 TYR A C 1
ATOM 580 O O . TYR A 1 80 ? -1.17 -30.062 10.867 1 97.19 80 TYR A O 1
ATOM 588 N N . THR A 1 81 ? -0.081 -28.188 10.547 1 96.56 81 THR A N 1
ATOM 589 C CA . THR A 1 81 ? 0.782 -28.656 9.469 1 96.56 81 THR A CA 1
ATOM 590 C C . THR A 1 81 ? 2.178 -28.047 9.586 1 96.56 81 THR A C 1
ATOM 592 O O . THR A 1 81 ? 2.354 -27 10.219 1 96.56 81 THR A O 1
ATOM 595 N N . LYS A 1 82 ? 3.188 -28.75 9.039 1 96.12 82 LYS A N 1
ATOM 596 C CA . LYS A 1 82 ? 4.559 -28.297 9.281 1 96.12 82 LYS A CA 1
ATOM 597 C C . LYS A 1 82 ? 5.367 -28.281 7.992 1 96.12 82 LYS A C 1
ATOM 599 O O . LYS A 1 82 ? 6.598 -28.328 8.023 1 96.12 82 LYS A O 1
ATOM 604 N N . HIS A 1 83 ? 4.703 -28.297 6.863 1 96.44 83 HIS A N 1
ATOM 605 C CA . HIS A 1 83 ? 5.391 -28.25 5.578 1 96.44 83 HIS A CA 1
ATOM 606 C C . HIS A 1 83 ? 5.246 -26.875 4.93 1 96.44 83 HIS A C 1
ATOM 608 O O . HIS A 1 83 ? 4.211 -26.219 5.07 1 96.44 83 HIS A O 1
ATOM 614 N N . GLN A 1 84 ? 6.238 -26.438 4.223 1 96.56 84 GLN A N 1
ATOM 615 C CA . GLN A 1 84 ? 6.25 -25.125 3.58 1 96.56 84 GLN A CA 1
ATOM 616 C C . GLN A 1 84 ? 7.012 -25.172 2.258 1 96.56 84 GLN A C 1
ATOM 618 O O . GLN A 1 84 ? 7.988 -25.906 2.123 1 96.56 84 GLN A O 1
ATOM 623 N N . GLY A 1 85 ? 6.406 -24.484 1.204 1 97.12 85 GLY A N 1
ATOM 624 C CA . GLY A 1 85 ? 7.281 -24.172 0.084 1 97.12 85 GLY A CA 1
ATOM 625 C C . GLY A 1 85 ? 8.5 -23.359 0.483 1 97.12 85 GLY A C 1
ATOM 626 O O . GLY A 1 85 ? 8.367 -22.234 0.964 1 97.12 85 GLY A O 1
ATOM 627 N N . TYR A 1 86 ? 9.664 -23.906 0.242 1 96.31 86 TYR A N 1
ATOM 628 C CA . TYR A 1 86 ? 10.852 -23.453 0.962 1 96.31 86 TYR A CA 1
ATOM 629 C C . TYR A 1 86 ? 11.844 -22.781 0.016 1 96.31 86 TYR A C 1
ATOM 631 O O . TYR A 1 86 ? 12.07 -23.266 -1.098 1 96.31 86 TYR A O 1
ATOM 639 N N . VAL A 1 87 ? 12.352 -21.578 0.454 1 97 87 VAL A N 1
ATOM 640 C CA . VAL A 1 87 ? 13.461 -20.922 -0.214 1 97 87 VAL A CA 1
ATOM 641 C C . VAL A 1 87 ? 14.703 -20.969 0.671 1 97 87 VAL A C 1
ATOM 643 O O . VAL A 1 87 ? 14.688 -20.484 1.807 1 97 87 VAL A O 1
ATOM 646 N N . ASP A 1 88 ? 15.75 -21.5 0.15 1 93.25 88 ASP A N 1
ATOM 647 C CA . ASP A 1 88 ? 17 -21.609 0.887 1 93.25 88 ASP A CA 1
ATOM 648 C C . ASP A 1 88 ? 17.781 -20.297 0.845 1 93.25 88 ASP A C 1
ATOM 650 O O . ASP A 1 88 ? 17.688 -19.531 -0.125 1 93.25 88 ASP A O 1
ATOM 654 N N . GLY A 1 89 ? 18.438 -19.953 1.909 1 93 89 GLY A N 1
ATOM 655 C CA . GLY A 1 89 ? 19.422 -18.875 1.91 1 93 89 GLY A CA 1
ATOM 656 C C . GLY A 1 89 ? 18.812 -17.5 2.092 1 93 89 GLY A C 1
ATOM 657 O O . GLY A 1 89 ? 19.375 -16.5 1.633 1 93 89 GLY A O 1
ATOM 658 N N . ILE A 1 90 ? 17.672 -17.406 2.77 1 94.44 90 ILE A N 1
ATOM 659 C CA . ILE A 1 90 ? 17.062 -16.094 2.941 1 94.44 90 ILE A CA 1
ATOM 660 C C . ILE A 1 90 ? 17.859 -15.273 3.945 1 94.44 90 ILE A C 1
ATOM 662 O O . ILE A 1 90 ? 17.688 -14.055 4.035 1 94.44 90 ILE A O 1
ATOM 666 N N . GLU A 1 91 ? 18.797 -15.93 4.707 1 92.38 91 GLU A N 1
ATOM 667 C CA . GLU A 1 91 ? 19.625 -15.25 5.691 1 92.38 91 GLU A CA 1
ATOM 668 C C . GLU A 1 91 ? 20.828 -14.578 5.031 1 92.38 91 GLU A C 1
ATOM 670 O O . GLU A 1 91 ? 21.5 -13.75 5.645 1 92.38 91 GLU A O 1
ATOM 675 N N . PHE A 1 92 ? 21.125 -14.977 3.807 1 94.81 92 PHE A N 1
ATOM 676 C CA . PHE A 1 92 ? 22.281 -14.398 3.107 1 94.81 92 PHE A CA 1
ATOM 677 C C . PHE A 1 92 ? 21.891 -13.102 2.414 1 94.81 92 PHE A C 1
ATOM 679 O O . PHE A 1 92 ? 20.781 -12.984 1.874 1 94.81 92 PHE A O 1
ATOM 686 N N . PHE A 1 93 ? 22.781 -12.148 2.48 1 96.38 93 PHE A N 1
ATOM 687 C CA . PHE A 1 93 ? 22.594 -10.828 1.898 1 96.38 93 PHE A CA 1
ATOM 688 C C . PHE A 1 93 ? 23.922 -10.195 1.51 1 96.38 93 PHE A C 1
ATOM 690 O O . PHE A 1 93 ? 24.859 -10.18 2.309 1 96.38 93 PHE A O 1
ATOM 697 N N . ASP A 1 94 ? 24 -9.75 0.29 1 94.06 94 ASP A N 1
ATOM 698 C CA . ASP A 1 94 ? 25.234 -9.102 -0.17 1 94.06 94 ASP A CA 1
ATOM 699 C C . ASP A 1 94 ? 25.266 -7.633 0.257 1 94.06 94 ASP A C 1
ATOM 701 O O . ASP A 1 94 ? 25.25 -6.734 -0.586 1 94.06 94 ASP A O 1
ATOM 705 N N . ALA A 1 95 ? 25.469 -7.406 1.528 1 96.44 95 ALA A N 1
ATOM 706 C CA . ALA A 1 95 ? 25.422 -6.07 2.117 1 96.44 95 ALA A CA 1
ATOM 707 C C . ALA A 1 95 ? 26.5 -5.172 1.517 1 96.44 95 ALA A C 1
ATOM 709 O O . ALA A 1 95 ? 26.25 -4.004 1.217 1 96.44 95 ALA A O 1
ATOM 710 N N . LYS A 1 96 ? 27.719 -5.672 1.256 1 96.06 96 LYS A N 1
ATOM 711 C CA . LYS A 1 96 ? 28.844 -4.902 0.742 1 96.06 96 LYS A CA 1
ATOM 712 C C . LYS A 1 96 ? 28.562 -4.379 -0.662 1 96.06 96 LYS A C 1
ATOM 714 O O . LYS A 1 96 ? 28.938 -3.256 -1.003 1 96.06 96 LYS A O 1
ATOM 719 N N . PHE A 1 97 ? 27.875 -5.215 -1.438 1 97 97 PHE A N 1
ATOM 720 C CA . PHE A 1 97 ? 27.547 -4.828 -2.805 1 97 97 PHE A CA 1
ATOM 721 C C . PHE A 1 97 ? 26.688 -3.561 -2.816 1 97 97 PHE A C 1
ATOM 723 O O . PHE A 1 97 ? 26.844 -2.713 -3.697 1 97 97 PHE A O 1
ATOM 730 N N . PHE A 1 98 ? 25.828 -3.367 -1.839 1 96.88 98 PHE A N 1
ATOM 731 C CA . PHE A 1 98 ? 24.906 -2.238 -1.802 1 96.88 98 PHE A CA 1
ATOM 732 C C . PHE A 1 98 ? 25.438 -1.137 -0.892 1 96.88 98 PHE A C 1
ATOM 734 O O . PHE A 1 98 ? 24.75 -0.144 -0.646 1 96.88 98 PHE A O 1
ATOM 741 N N . GLY A 1 99 ? 26.609 -1.352 -0.262 1 94.44 99 GLY A N 1
ATOM 742 C CA . GLY A 1 99 ? 27.188 -0.361 0.634 1 94.44 99 GLY A CA 1
ATOM 743 C C . GLY A 1 99 ? 26.484 -0.294 1.978 1 94.44 99 GLY A C 1
ATOM 744 O O . GLY A 1 99 ? 26.391 0.777 2.58 1 94.44 99 GLY A O 1
ATOM 745 N N . ILE A 1 100 ? 25.906 -1.332 2.428 1 94.69 100 ILE A N 1
ATOM 746 C CA . ILE A 1 100 ? 25.203 -1.402 3.705 1 94.69 100 ILE A CA 1
ATOM 747 C C . ILE A 1 100 ? 26.109 -2.051 4.754 1 94.69 100 ILE A C 1
ATOM 749 O O . ILE A 1 100 ? 26.672 -3.123 4.52 1 94.69 100 ILE A O 1
ATOM 753 N N . GLY A 1 101 ? 26.281 -1.38 5.891 1 93.5 101 GLY A N 1
ATOM 754 C CA . GLY A 1 101 ? 27.109 -1.9 6.961 1 93.5 101 GLY A CA 1
ATOM 755 C C . GLY A 1 101 ? 26.562 -3.17 7.586 1 93.5 101 GLY A C 1
ATOM 756 O O . GLY A 1 101 ? 25.359 -3.406 7.559 1 93.5 101 GLY A O 1
ATOM 757 N N . SER A 1 102 ? 27.422 -3.928 8.203 1 91.38 102 SER A N 1
ATOM 758 C CA . SER A 1 102 ? 27.062 -5.23 8.758 1 91.38 102 SER A CA 1
ATOM 759 C C . SER A 1 102 ? 26.031 -5.098 9.867 1 91.38 102 SER A C 1
ATOM 761 O O . SER A 1 102 ? 25.109 -5.914 9.961 1 91.38 102 SER A O 1
ATOM 763 N N . ALA A 1 103 ? 26.172 -4.113 10.672 1 87.5 103 ALA A N 1
ATOM 764 C CA . ALA A 1 103 ? 25.234 -3.914 11.773 1 87.5 103 ALA A CA 1
ATOM 765 C C . ALA A 1 103 ? 23.828 -3.598 11.258 1 87.5 103 ALA A C 1
ATOM 767 O O . ALA A 1 103 ? 22.844 -4.164 11.727 1 87.5 103 ALA A O 1
ATOM 768 N N . GLU A 1 104 ? 23.812 -2.729 10.266 1 89.5 104 GLU A N 1
ATOM 769 C CA . GLU A 1 104 ? 22.531 -2.385 9.648 1 89.5 104 GLU A CA 1
ATOM 770 C C . GLU A 1 104 ? 21.922 -3.59 8.945 1 89.5 104 GLU A C 1
ATOM 772 O O . GLU A 1 104 ? 20.734 -3.869 9.102 1 89.5 104 GLU A O 1
ATOM 777 N N . ALA A 1 105 ? 22.703 -4.336 8.227 1 93.06 105 ALA A N 1
ATOM 778 C CA . ALA A 1 105 ? 22.25 -5.508 7.492 1 93.06 105 ALA A CA 1
ATOM 779 C C . ALA A 1 105 ? 21.641 -6.543 8.43 1 93.06 105 ALA A C 1
ATOM 781 O O . ALA A 1 105 ? 20.641 -7.188 8.094 1 93.06 105 ALA A O 1
ATOM 782 N N . GLY A 1 106 ? 22.266 -6.715 9.57 1 90 106 GLY A N 1
ATOM 783 C CA . GLY A 1 106 ? 21.812 -7.695 10.547 1 90 106 GLY A CA 1
ATOM 784 C C . GLY A 1 106 ? 20.438 -7.379 11.117 1 90 106 GLY A C 1
ATOM 785 O O . GLY A 1 106 ? 19.703 -8.281 11.531 1 90 106 GLY A O 1
ATOM 786 N N . SER A 1 107 ? 20.031 -6.105 11.055 1 88.75 107 SER A N 1
ATOM 787 C CA . SER A 1 107 ? 18.766 -5.676 11.641 1 88.75 107 SER A CA 1
ATOM 788 C C . SER A 1 107 ? 17.672 -5.598 10.586 1 88.75 107 SER A C 1
ATOM 790 O O . SER A 1 107 ? 16.5 -5.355 10.906 1 88.75 107 SER A O 1
ATOM 792 N N . MET A 1 108 ? 18.047 -5.891 9.367 1 93.81 108 MET A N 1
ATOM 793 C CA . MET A 1 108 ? 17.094 -5.734 8.266 1 93.81 108 MET A CA 1
ATOM 794 C C . MET A 1 108 ? 16.203 -6.961 8.141 1 93.81 108 MET A C 1
ATOM 796 O O . MET A 1 108 ? 16.672 -8.094 8.211 1 93.81 108 MET A O 1
ATOM 800 N N . ASP A 1 109 ? 14.906 -6.742 7.98 1 95.31 109 ASP A N 1
ATOM 801 C CA . ASP A 1 109 ? 13.953 -7.777 7.59 1 95.31 109 ASP A CA 1
ATOM 802 C C . ASP A 1 109 ? 14.406 -8.484 6.316 1 95.31 109 ASP A C 1
ATOM 804 O O . ASP A 1 109 ? 14.75 -7.84 5.324 1 95.31 109 ASP A O 1
ATOM 808 N N . PRO A 1 110 ? 14.414 -9.852 6.309 1 96.56 110 PRO A N 1
ATOM 809 C CA . PRO A 1 110 ? 14.773 -10.586 5.09 1 96.56 110 PRO A CA 1
ATOM 810 C C . PRO A 1 110 ? 13.953 -10.133 3.879 1 96.56 110 PRO A C 1
ATOM 812 O O . PRO A 1 110 ? 14.453 -10.164 2.75 1 96.56 110 PRO A O 1
ATOM 815 N N . ASN A 1 111 ? 12.688 -9.734 4.066 1 97.94 111 ASN A N 1
ATOM 816 C CA . ASN A 1 111 ? 11.906 -9.203 2.955 1 97.94 111 ASN A CA 1
ATOM 817 C C . ASN A 1 111 ? 12.562 -7.957 2.359 1 97.94 111 ASN A C 1
ATOM 819 O O . ASN A 1 111 ? 12.531 -7.754 1.145 1 97.94 111 ASN A O 1
ATOM 823 N N . GLN A 1 112 ? 13.125 -7.055 3.17 1 97.5 112 GLN A N 1
ATOM 824 C CA . GLN A 1 112 ? 13.836 -5.879 2.672 1 97.5 112 GLN A CA 1
ATOM 825 C C . GLN A 1 112 ? 15.086 -6.281 1.9 1 97.5 112 GLN A C 1
ATOM 827 O O . GLN A 1 112 ? 15.336 -5.773 0.804 1 97.5 112 GLN A O 1
ATOM 832 N N . ARG A 1 113 ? 15.844 -7.219 2.49 1 98 113 ARG A N 1
ATOM 833 C CA . ARG A 1 113 ? 17.109 -7.645 1.897 1 98 113 ARG A CA 1
ATOM 834 C C . ARG A 1 113 ? 16.875 -8.297 0.536 1 98 113 ARG A C 1
ATOM 836 O O . ARG A 1 113 ? 17.453 -7.863 -0.466 1 98 113 ARG A O 1
ATOM 843 N N . LYS A 1 114 ? 15.984 -9.25 0.523 1 98.44 114 LYS A N 1
ATOM 844 C CA . LYS A 1 114 ? 15.789 -10.008 -0.708 1 98.44 114 LYS A CA 1
ATOM 845 C C . LYS A 1 114 ? 15.062 -9.18 -1.762 1 98.44 114 LYS A C 1
ATOM 847 O O . LYS A 1 114 ? 15.336 -9.312 -2.957 1 98.44 114 LYS A O 1
ATOM 852 N N . THR A 1 115 ? 14.133 -8.336 -1.338 1 98.75 115 THR A N 1
ATOM 853 C CA . THR A 1 115 ? 13.5 -7.434 -2.289 1 98.75 115 THR A CA 1
ATOM 854 C C . THR A 1 115 ? 14.531 -6.531 -2.957 1 98.75 115 THR A C 1
ATOM 856 O O . THR A 1 115 ? 14.477 -6.309 -4.168 1 98.75 115 THR A O 1
ATOM 859 N N . LEU A 1 116 ? 15.508 -5.98 -2.205 1 98.75 116 LEU A N 1
ATOM 860 C CA . LEU A 1 116 ? 16.562 -5.137 -2.754 1 98.75 116 LEU A CA 1
ATOM 861 C C . LEU A 1 116 ? 17.375 -5.895 -3.799 1 98.75 116 LEU A C 1
ATOM 863 O O . LEU A 1 116 ? 17.609 -5.391 -4.898 1 98.75 116 LEU A O 1
ATOM 867 N N . GLU A 1 117 ? 17.75 -7.129 -3.494 1 98.69 117 GLU A N 1
ATOM 868 C CA . GLU A 1 117 ? 18.531 -7.945 -4.414 1 98.69 117 GLU A CA 1
ATOM 869 C C . GLU A 1 117 ? 17.75 -8.242 -5.695 1 98.69 117 GLU A C 1
ATOM 871 O O . GLU A 1 117 ? 18.281 -8.062 -6.797 1 98.69 117 GLU A O 1
ATOM 876 N N . ILE A 1 118 ? 16.547 -8.648 -5.539 1 98.69 118 ILE A N 1
ATOM 877 C CA . ILE A 1 118 ? 15.75 -9.133 -6.664 1 98.69 118 ILE A CA 1
ATOM 878 C C . ILE A 1 118 ? 15.328 -7.961 -7.543 1 98.69 118 ILE A C 1
ATOM 880 O O . ILE A 1 118 ? 15.312 -8.07 -8.773 1 98.69 118 ILE A O 1
ATOM 884 N N . CYS A 1 119 ? 14.961 -6.828 -6.938 1 98.88 119 CYS A N 1
ATOM 885 C CA . CYS A 1 119 ? 14.648 -5.637 -7.723 1 98.88 119 CYS A CA 1
ATOM 886 C C . CYS A 1 119 ? 15.875 -5.168 -8.508 1 98.88 119 CYS A C 1
ATOM 888 O O . CYS A 1 119 ? 15.758 -4.773 -9.664 1 98.88 119 CYS A O 1
ATOM 890 N N . TYR A 1 120 ? 17.094 -5.207 -7.914 1 98.81 120 TYR A N 1
ATOM 891 C CA . TYR A 1 120 ? 18.297 -4.828 -8.633 1 98.81 120 TYR A CA 1
ATOM 892 C C . TYR A 1 120 ? 18.531 -5.758 -9.82 1 98.81 120 TYR A C 1
ATOM 894 O O . TYR A 1 120 ? 18.891 -5.305 -10.914 1 98.81 120 TYR A O 1
ATOM 902 N N . GLU A 1 121 ? 18.359 -7.047 -9.578 1 98.75 121 GLU A N 1
ATOM 903 C CA . GLU A 1 121 ? 18.562 -8 -10.664 1 98.75 121 GLU A CA 1
ATOM 904 C C . GLU A 1 121 ? 17.641 -7.711 -11.844 1 98.75 121 GLU A C 1
ATOM 906 O O . GLU A 1 121 ? 18.062 -7.762 -13 1 98.75 121 GLU A O 1
ATOM 911 N N . ALA A 1 122 ? 16.375 -7.434 -11.57 1 98.81 122 ALA A N 1
ATOM 912 C CA . ALA A 1 122 ? 15.438 -7.078 -12.625 1 98.81 122 ALA A CA 1
ATOM 913 C C . ALA A 1 122 ? 15.859 -5.789 -13.328 1 98.81 122 ALA A C 1
ATOM 915 O O . ALA A 1 122 ? 15.82 -5.699 -14.555 1 98.81 122 ALA A O 1
ATOM 916 N N . ALA A 1 123 ? 16.297 -4.777 -12.547 1 98.75 123 ALA A N 1
ATOM 917 C CA . ALA A 1 123 ? 16.75 -3.508 -13.109 1 98.75 123 ALA A CA 1
ATOM 918 C C . ALA A 1 123 ? 17.984 -3.707 -13.984 1 98.75 123 ALA A C 1
ATOM 920 O O . ALA A 1 123 ? 18.078 -3.111 -15.062 1 98.75 123 ALA A O 1
ATOM 921 N N . ALA A 1 124 ? 18.906 -4.539 -13.461 1 98.5 124 ALA A N 1
ATOM 922 C CA . ALA A 1 124 ? 20.141 -4.809 -14.211 1 98.5 124 ALA A CA 1
ATOM 923 C C . ALA A 1 124 ? 19.844 -5.441 -15.562 1 98.5 124 ALA A C 1
ATOM 925 O O . ALA A 1 124 ? 20.469 -5.105 -16.562 1 98.5 124 ALA A O 1
ATOM 926 N N . MET A 1 125 ? 18.891 -6.332 -15.641 1 97.12 125 MET A N 1
ATOM 927 C CA . MET A 1 125 ? 18.469 -6.938 -16.891 1 97.12 125 MET A CA 1
ATOM 928 C C . MET A 1 125 ? 17.891 -5.891 -17.844 1 97.12 125 MET A C 1
ATOM 930 O O . MET A 1 125 ? 18.031 -6.004 -19.062 1 97.12 125 MET A O 1
ATOM 934 N N . GLY A 1 126 ? 17.219 -4.914 -17.234 1 96.44 126 GLY A N 1
ATOM 935 C CA . GLY A 1 126 ? 16.672 -3.816 -18.016 1 96.44 126 GLY A CA 1
ATOM 936 C C . GLY A 1 126 ? 17.734 -2.811 -18.438 1 96.44 126 GLY A C 1
ATOM 937 O O . GLY A 1 126 ? 17.406 -1.789 -19.047 1 96.44 126 GLY A O 1
ATOM 938 N N . GLY A 1 127 ? 18.984 -2.963 -18.094 1 96.94 127 GLY A N 1
ATOM 939 C CA . GLY A 1 127 ? 20.078 -2.133 -18.562 1 96.94 127 GLY A CA 1
ATOM 940 C C . GLY A 1 127 ? 20.562 -1.135 -17.531 1 96.94 127 GLY A C 1
ATOM 941 O O . GLY A 1 127 ? 21.266 -0.184 -17.859 1 96.94 127 GLY A O 1
ATOM 942 N N . HIS A 1 128 ? 20.219 -1.32 -16.281 1 98.12 128 HIS A N 1
ATOM 943 C CA . HIS A 1 128 ? 20.578 -0.373 -15.234 1 98.12 128 HIS A CA 1
ATOM 944 C C . HIS A 1 128 ? 21.609 -0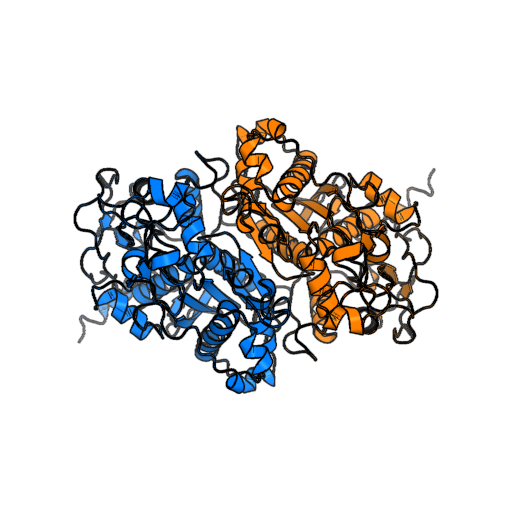.969 -14.281 1 98.12 128 HIS A C 1
ATOM 946 O O . HIS A 1 128 ? 21.281 -1.812 -13.445 1 98.12 128 HIS A O 1
ATOM 952 N N . GLU A 1 129 ? 22.797 -0.457 -14.336 1 97.88 129 GLU A N 1
ATOM 953 C CA . GLU A 1 129 ? 23.875 -0.919 -13.461 1 97.88 129 GLU A CA 1
ATOM 954 C C . GLU A 1 129 ? 23.953 -0.075 -12.195 1 97.88 129 GLU A C 1
ATOM 956 O O . GLU A 1 129 ? 23.781 1.144 -12.242 1 97.88 129 GLU A O 1
ATOM 961 N N . LEU A 1 130 ? 24.297 -0.687 -11.102 1 97.69 130 LEU A N 1
ATOM 962 C CA . LEU A 1 130 ? 24.234 -0.055 -9.789 1 97.69 130 LEU A CA 1
ATOM 963 C C . LEU A 1 130 ? 25.094 1.204 -9.75 1 97.69 130 LEU A C 1
ATOM 965 O O . LEU A 1 130 ? 24.609 2.273 -9.359 1 97.69 130 LEU A O 1
ATOM 969 N N . LYS A 1 131 ? 26.359 1.15 -10.18 1 97 131 LYS A N 1
ATOM 970 C CA . LYS A 1 131 ? 27.281 2.291 -10.109 1 97 131 LYS A CA 1
ATOM 971 C C . LYS A 1 131 ? 26.797 3.436 -10.992 1 97 131 LYS A C 1
ATOM 973 O O . LYS A 1 131 ? 26.922 4.605 -10.625 1 97 131 LYS A O 1
ATOM 978 N N . ALA A 1 132 ? 26.297 3.057 -12.125 1 97.81 132 ALA A N 1
ATOM 979 C CA . ALA A 1 132 ? 25.766 4.07 -13.031 1 97.81 132 ALA A CA 1
ATOM 980 C C . ALA A 1 132 ? 24.547 4.766 -12.422 1 97.81 132 ALA A C 1
ATOM 982 O O . ALA A 1 132 ? 24.406 5.988 -12.516 1 97.81 132 ALA A O 1
ATOM 983 N N . LEU A 1 133 ? 23.609 4.004 -11.812 1 97.81 133 LEU A N 1
ATOM 984 C CA . LEU A 1 133 ? 22.422 4.551 -11.156 1 97.81 133 LEU A CA 1
ATOM 985 C C . LEU A 1 133 ? 22.828 5.473 -10 1 97.81 133 LEU A C 1
ATOM 987 O O . LEU A 1 133 ? 22.219 6.531 -9.812 1 97.81 133 LEU A O 1
ATOM 991 N N . GLN A 1 134 ? 23.781 5.035 -9.203 1 95.81 134 GLN A N 1
ATOM 992 C CA . GLN A 1 134 ? 24.203 5.797 -8.031 1 95.81 134 GLN A CA 1
ATOM 993 C C . GLN A 1 134 ? 24.828 7.125 -8.438 1 95.81 134 GLN A C 1
ATOM 995 O O . GLN A 1 134 ? 24.688 8.125 -7.73 1 95.81 134 GLN A O 1
ATOM 1000 N N . ARG A 1 135 ? 25.484 7.156 -9.594 1 95.75 135 ARG A N 1
ATOM 1001 C CA . ARG A 1 135 ? 26.125 8.367 -10.109 1 95.75 135 ARG A CA 1
ATOM 1002 C C . ARG A 1 135 ? 25.094 9.266 -10.797 1 95.75 135 ARG A C 1
ATOM 1004 O O . ARG A 1 135 ? 25.141 10.492 -10.656 1 95.75 135 ARG A O 1
ATOM 1011 N N . ASN A 1 136 ? 24.234 8.609 -11.523 1 97 136 ASN A N 1
ATOM 1012 C CA . ASN A 1 136 ? 23.188 9.305 -12.266 1 97 136 ASN A CA 1
ATOM 1013 C C . ASN A 1 136 ? 21.797 8.727 -11.977 1 97 136 ASN A C 1
ATOM 1015 O O . ASN A 1 136 ? 21.344 7.809 -12.656 1 97 136 ASN A O 1
ATOM 1019 N N . PRO A 1 137 ? 21.078 9.375 -11.031 1 97.38 137 PRO A N 1
ATOM 1020 C CA . PRO A 1 137 ? 19.781 8.82 -10.641 1 97.38 137 PRO A CA 1
ATOM 1021 C C . PRO A 1 137 ? 18.797 8.734 -11.812 1 97.38 137 PRO A C 1
ATOM 1023 O O . PRO A 1 137 ? 18.859 9.555 -12.727 1 97.38 137 PRO A O 1
ATOM 1026 N N . LYS A 1 138 ? 17.969 7.746 -11.797 1 98.38 138 LYS A N 1
ATOM 1027 C CA . LYS A 1 138 ? 16.906 7.574 -12.781 1 98.38 138 LYS A CA 1
ATOM 1028 C C . LYS A 1 138 ? 15.523 7.758 -12.141 1 98.38 138 LYS A C 1
ATOM 1030 O O . LYS A 1 138 ? 15.359 7.551 -10.938 1 98.38 138 LYS A O 1
ATOM 1035 N N . HIS A 1 139 ? 14.586 8.227 -12.945 1 98.62 139 HIS A N 1
ATOM 1036 C CA . HIS A 1 139 ? 13.211 8.398 -12.492 1 98.62 139 HIS A CA 1
ATOM 1037 C C . HIS A 1 139 ? 12.414 7.105 -12.641 1 98.62 139 HIS A C 1
ATOM 1039 O O . HIS A 1 139 ? 11.438 7.055 -13.391 1 98.62 139 HIS A O 1
ATOM 1045 N N . ILE A 1 140 ? 12.844 6.086 -11.914 1 98.81 140 ILE A N 1
ATOM 1046 C CA . ILE A 1 140 ? 12.242 4.758 -11.922 1 98.81 140 ILE A CA 1
ATOM 1047 C C . ILE A 1 140 ? 11.438 4.547 -10.648 1 98.81 140 ILE A C 1
ATOM 1049 O O . ILE A 1 140 ? 11.914 4.836 -9.547 1 98.81 140 ILE A O 1
ATOM 1053 N N . GLY A 1 141 ? 10.148 4.145 -10.805 1 98.88 141 GLY A N 1
ATOM 1054 C CA . GLY A 1 141 ? 9.305 3.857 -9.656 1 98.88 141 GLY A CA 1
ATOM 1055 C C . GLY A 1 141 ? 9.5 2.455 -9.109 1 98.88 141 GLY A C 1
ATOM 1056 O O . GLY A 1 141 ? 9.953 1.561 -9.82 1 98.88 141 GLY A O 1
ATOM 1057 N N . VAL A 1 142 ? 9.227 2.262 -7.84 1 98.94 142 VAL A N 1
ATOM 1058 C CA . VAL A 1 142 ? 9.312 0.968 -7.172 1 98.94 142 VAL A CA 1
ATOM 1059 C C . VAL A 1 142 ? 7.996 0.659 -6.461 1 98.94 142 VAL A C 1
ATOM 1061 O O . VAL A 1 142 ? 7.586 1.39 -5.559 1 98.94 142 VAL A O 1
ATOM 1064 N N . PHE A 1 143 ? 7.324 -0.411 -6.871 1 98.94 143 PHE A N 1
ATOM 1065 C CA . PHE A 1 143 ? 6.047 -0.842 -6.316 1 98.94 143 PHE A CA 1
ATOM 1066 C C . PHE A 1 143 ? 6.133 -2.277 -5.809 1 98.94 143 PHE A C 1
ATOM 1068 O O . PHE A 1 143 ? 6.344 -3.205 -6.594 1 98.94 143 PHE A O 1
ATOM 1075 N N . VAL A 1 144 ? 5.93 -2.465 -4.484 1 98.94 144 VAL A N 1
ATOM 1076 C CA . VAL A 1 144 ? 6.133 -3.771 -3.869 1 98.94 144 VAL A CA 1
ATOM 1077 C C . VAL A 1 144 ? 4.844 -4.23 -3.191 1 98.94 144 VAL A C 1
ATOM 1079 O O . VAL A 1 144 ? 4.27 -3.506 -2.375 1 98.94 144 VAL A O 1
ATOM 1082 N N . GLY A 1 145 ? 4.363 -5.434 -3.578 1 98.88 145 GLY A N 1
ATOM 1083 C CA . GLY A 1 145 ? 3.25 -6.07 -2.891 1 98.88 145 GLY A CA 1
ATOM 1084 C C . GLY A 1 145 ? 3.695 -7.008 -1.782 1 98.88 145 GLY A C 1
ATOM 1085 O O . GLY A 1 145 ? 4.605 -7.816 -1.973 1 98.88 145 GLY A O 1
ATOM 1086 N N . ILE A 1 146 ? 3.053 -6.898 -0.591 1 98.38 146 ILE A N 1
ATOM 1087 C CA . ILE A 1 146 ? 3.334 -7.77 0.544 1 98.38 146 ILE A CA 1
ATOM 1088 C C . ILE A 1 146 ? 2.064 -7.965 1.371 1 98.38 146 ILE A C 1
ATOM 1090 O O . ILE A 1 146 ? 1.172 -7.113 1.36 1 98.38 146 ILE A O 1
ATOM 1094 N N . SER A 1 147 ? 1.962 -9.109 2.02 1 96.06 147 SER A N 1
ATOM 1095 C CA . SER A 1 147 ? 0.812 -9.391 2.871 1 96.06 147 SER A CA 1
ATOM 1096 C C . SER A 1 147 ? 1.172 -9.258 4.348 1 96.06 147 SER A C 1
ATOM 1098 O O . SER A 1 147 ? 0.556 -9.906 5.199 1 96.06 147 SER A O 1
ATOM 1100 N N . GLY A 1 148 ? 2.213 -8.523 4.656 1 92.94 148 GLY A N 1
ATOM 1101 C CA . GLY A 1 148 ? 2.629 -8.336 6.035 1 92.94 148 GLY A CA 1
ATOM 1102 C C . GLY A 1 148 ? 3.953 -9 6.355 1 92.94 148 GLY A C 1
ATOM 1103 O O . GLY A 1 148 ? 4.219 -10.117 5.898 1 92.94 148 GLY A O 1
ATOM 1104 N N . SER A 1 149 ? 4.77 -8.344 7.098 1 92.12 149 SER A N 1
ATOM 1105 C CA . SER A 1 149 ? 6.062 -8.867 7.531 1 92.12 149 SER A CA 1
ATOM 1106 C C . SER A 1 149 ? 5.953 -9.586 8.867 1 92.12 149 SER A C 1
ATOM 1108 O O . SER A 1 149 ? 5.113 -9.227 9.703 1 92.12 149 SER A O 1
ATOM 1110 N N . GLU A 1 150 ? 6.797 -10.57 9.086 1 90.94 150 GLU A N 1
ATOM 1111 C CA . GLU A 1 150 ? 6.828 -11.32 10.344 1 90.94 150 GLU A CA 1
ATOM 1112 C C . GLU A 1 150 ? 7.984 -10.859 11.227 1 90.94 150 GLU A C 1
ATOM 1114 O O . GLU A 1 150 ? 8.219 -11.43 12.297 1 90.94 150 GLU A O 1
ATOM 1119 N N . TRP A 1 151 ? 8.602 -9.852 10.852 1 90.81 151 TRP A N 1
ATOM 1120 C CA . TRP A 1 151 ? 9.875 -9.469 11.461 1 90.81 151 TRP A CA 1
ATOM 1121 C C . TRP A 1 151 ? 9.672 -9.039 12.906 1 90.81 151 TRP A C 1
ATOM 1123 O O . TRP A 1 151 ? 10.547 -9.242 13.75 1 90.81 151 TRP A O 1
ATOM 1133 N N . SER A 1 152 ? 8.516 -8.492 13.258 1 83.75 152 SER A N 1
ATOM 1134 C CA . SER A 1 152 ? 8.242 -8.039 14.617 1 83.75 152 SER A CA 1
ATOM 1135 C C . SER A 1 152 ? 8.094 -9.219 15.57 1 83.75 152 SER A C 1
ATOM 1137 O O . SER A 1 152 ? 8.133 -9.055 16.797 1 83.75 152 SER A O 1
ATOM 1139 N N . PHE A 1 153 ? 7.918 -10.445 15.031 1 84.25 153 PHE A N 1
ATOM 1140 C CA . PHE A 1 153 ? 7.711 -11.625 15.859 1 84.25 153 PHE A CA 1
ATOM 1141 C C . PHE A 1 153 ? 9.031 -12.328 16.141 1 84.25 153 PHE A C 1
ATOM 1143 O O . PHE A 1 153 ? 9.07 -13.328 16.859 1 84.25 153 PHE A O 1
ATOM 1150 N N . VAL A 1 154 ? 10.078 -11.805 15.531 1 83.94 154 VAL A N 1
ATOM 1151 C CA . VAL A 1 154 ? 11.414 -12.344 15.75 1 83.94 154 VAL A CA 1
ATOM 1152 C C . VAL A 1 154 ? 12.117 -11.547 16.844 1 83.94 154 VAL A C 1
ATOM 1154 O O . VAL A 1 154 ? 12.078 -10.312 16.859 1 83.94 154 VAL A O 1
ATOM 1157 N N . PRO A 1 155 ? 12.68 -12.266 17.828 1 77.75 155 PRO A N 1
ATOM 1158 C CA . PRO A 1 155 ? 13.398 -11.539 18.891 1 77.75 155 PRO A CA 1
ATOM 1159 C C . PRO A 1 155 ? 14.602 -10.766 18.344 1 77.75 155 PRO A C 1
ATOM 1161 O O . PRO A 1 155 ? 15.352 -11.281 17.516 1 77.75 155 PRO A O 1
ATOM 1164 N N . HIS A 1 156 ? 14.617 -9.531 18.641 1 75.44 156 HIS A N 1
ATOM 1165 C CA . HIS A 1 156 ? 15.734 -8.672 18.25 1 75.44 156 HIS A CA 1
ATOM 1166 C C . HIS A 1 156 ? 16.484 -8.141 19.469 1 75.44 156 HIS A C 1
ATOM 1168 O O . HIS A 1 156 ? 15.891 -7.957 20.531 1 75.44 156 HIS A O 1
ATOM 1174 N N . LYS A 1 157 ? 18 -8.25 19.469 1 61.66 157 LYS A N 1
ATOM 1175 C CA . LYS A 1 157 ? 18.766 -7.656 20.562 1 61.66 157 LYS A CA 1
ATOM 1176 C C . LYS A 1 157 ? 18.453 -6.168 20.703 1 61.66 157 LYS A C 1
ATOM 1178 O O . LYS A 1 157 ? 18.406 -5.645 21.812 1 61.66 157 LYS A O 1
ATOM 1183 N N . SER A 1 158 ? 18.766 -5.398 19.688 1 56 158 SER A N 1
ATOM 1184 C CA . SER A 1 158 ? 18.547 -3.953 19.688 1 56 158 SER A CA 1
ATOM 1185 C C . SER A 1 158 ? 17.328 -3.58 18.859 1 56 158 SER A C 1
ATOM 1187 O O . SER A 1 158 ? 16.797 -4.402 18.109 1 56 158 SER A O 1
ATOM 1189 N N . ASP A 1 159 ? 16.75 -2.408 19.141 1 51.84 159 ASP A N 1
ATOM 1190 C CA . ASP A 1 159 ? 15.484 -1.884 18.625 1 51.84 159 ASP A CA 1
ATOM 1191 C C . ASP A 1 159 ? 15.391 -2.059 17.125 1 51.84 159 ASP A C 1
ATOM 1193 O O . ASP A 1 159 ? 15.836 -1.193 16.359 1 51.84 159 ASP A O 1
ATOM 1197 N N . ALA A 1 160 ? 15.398 -3.266 16.672 1 50.41 160 ALA A N 1
ATOM 1198 C CA . ALA A 1 160 ? 15.062 -3.631 15.297 1 50.41 160 ALA A CA 1
ATOM 1199 C C . ALA A 1 160 ? 13.953 -2.734 14.742 1 50.41 160 ALA A C 1
ATOM 1201 O O . ALA A 1 160 ? 13.625 -2.801 13.562 1 50.41 160 ALA A O 1
ATOM 1202 N N . ALA A 1 161 ? 13.297 -1.893 15.594 1 55.72 161 ALA A N 1
ATOM 1203 C CA . ALA A 1 161 ? 12.125 -1.108 15.203 1 55.72 161 ALA A CA 1
ATOM 1204 C C . ALA A 1 161 ? 12.523 0.077 14.328 1 55.72 161 ALA A C 1
ATOM 1206 O O . ALA A 1 161 ? 11.664 0.82 13.852 1 55.72 161 ALA A O 1
ATOM 1207 N N . GLY A 1 162 ? 13.609 0.02 13.875 1 73.75 162 GLY A N 1
ATOM 1208 C CA . GLY A 1 162 ? 13.93 1.157 13.031 1 73.75 162 GLY A CA 1
ATOM 1209 C C . GLY A 1 162 ? 13.672 0.893 11.555 1 73.75 162 GLY A C 1
ATOM 1210 O O . GLY A 1 162 ? 12.711 0.212 11.203 1 73.75 162 GLY A O 1
ATOM 1211 N N . CYS A 1 163 ? 14.328 1.415 10.805 1 81.81 163 CYS A N 1
ATOM 1212 C CA . CYS A 1 163 ? 14.195 1.344 9.352 1 81.81 163 CYS A CA 1
ATOM 1213 C C . CYS A 1 163 ? 14.367 -0.089 8.859 1 81.81 163 CYS A C 1
ATOM 1215 O O . CYS A 1 163 ? 13.789 -0.468 7.832 1 81.81 163 CYS A O 1
ATOM 1217 N N . GLY A 1 164 ? 14.953 -0.943 9.672 1 86.31 164 GLY A N 1
ATOM 1218 C CA . GLY A 1 164 ? 15.219 -2.309 9.25 1 86.31 164 GLY A CA 1
ATOM 1219 C C . GLY A 1 164 ? 13.984 -3.197 9.312 1 86.31 164 GLY A C 1
ATOM 1220 O O . GLY A 1 164 ? 13.93 -4.23 8.641 1 86.31 164 GLY A O 1
ATOM 1221 N N . GLY A 1 165 ? 13.023 -2.785 10.07 1 88.94 165 GLY A N 1
ATOM 1222 C CA . GLY A 1 165 ? 11.828 -3.604 10.234 1 88.94 165 GLY A CA 1
ATOM 1223 C C . GLY A 1 165 ? 10.578 -2.951 9.672 1 88.94 165 GLY A C 1
ATOM 1224 O O . GLY A 1 165 ? 9.516 -3.574 9.633 1 88.94 165 GLY A O 1
ATOM 1225 N N . ALA A 1 166 ? 10.688 -1.707 9.25 1 91.25 166 ALA A N 1
ATOM 1226 C CA . ALA A 1 166 ? 9.523 -0.97 8.781 1 91.25 166 ALA A CA 1
ATOM 1227 C C . ALA A 1 166 ? 9.109 -1.432 7.383 1 91.25 166 ALA A C 1
ATOM 1229 O O . ALA A 1 166 ? 9.938 -1.503 6.477 1 91.25 166 ALA A O 1
ATOM 1230 N N . GLU A 1 167 ? 7.844 -1.72 7.191 1 94.88 167 GLU A N 1
ATOM 1231 C CA . GLU A 1 167 ? 7.359 -2.258 5.926 1 94.88 167 GLU A CA 1
ATOM 1232 C C . GLU A 1 167 ? 7.492 -1.233 4.805 1 94.88 167 GLU A C 1
ATOM 1234 O O . GLU A 1 167 ? 7.746 -1.595 3.652 1 94.88 167 GLU A O 1
ATOM 1239 N N . ALA A 1 168 ? 7.285 0.062 5.129 1 96.5 168 ALA A N 1
ATOM 1240 C CA . ALA A 1 168 ? 7.434 1.11 4.121 1 96.5 168 ALA A CA 1
ATOM 1241 C C . ALA A 1 168 ? 8.82 1.066 3.486 1 96.5 168 ALA A C 1
ATOM 1243 O O . ALA A 1 168 ? 8.992 1.446 2.324 1 96.5 168 ALA A O 1
ATOM 1244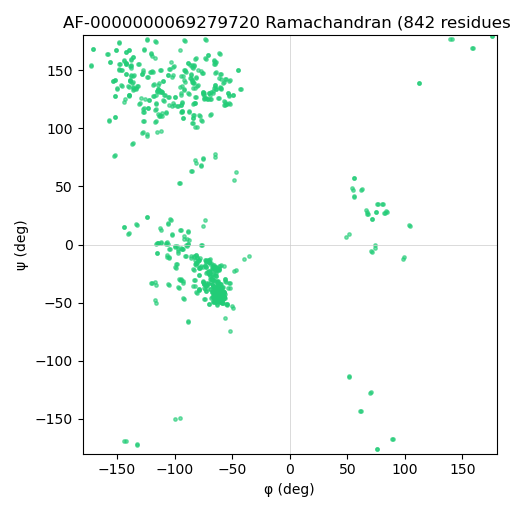 N N . ILE A 1 169 ? 9.797 0.607 4.254 1 96.62 169 ILE A N 1
ATOM 1245 C CA . ILE A 1 169 ? 11.203 0.672 3.854 1 96.62 169 ILE A CA 1
ATOM 1246 C C . ILE A 1 169 ? 11.508 -0.445 2.857 1 96.62 169 ILE A C 1
ATOM 1248 O O . ILE A 1 169 ? 12.523 -0.407 2.164 1 96.62 169 ILE A O 1
ATOM 1252 N N . ILE A 1 170 ? 10.641 -1.429 2.703 1 98.19 170 ILE A N 1
ATOM 1253 C CA . ILE A 1 170 ? 10.867 -2.514 1.754 1 98.19 170 ILE A CA 1
ATOM 1254 C C . ILE A 1 170 ? 11.023 -1.943 0.346 1 98.19 170 ILE A C 1
ATOM 1256 O O . ILE A 1 170 ? 11.992 -2.26 -0.353 1 98.19 170 ILE A O 1
ATOM 1260 N N . SER A 1 171 ? 10.125 -1.09 -0.095 1 98.69 171 SER A N 1
ATOM 1261 C CA . SER A 1 171 ? 10.25 -0.439 -1.396 1 98.69 171 SER A CA 1
ATOM 1262 C C . SER A 1 171 ? 11.234 0.721 -1.346 1 98.69 171 SER A C 1
ATOM 1264 O O . SER A 1 171 ? 12.055 0.882 -2.25 1 98.69 171 SER A O 1
ATOM 1266 N N . ASN A 1 172 ? 11.242 1.482 -0.272 1 97.62 172 ASN A N 1
ATOM 1267 C CA . ASN A 1 172 ? 12.047 2.699 -0.172 1 97.62 172 ASN A CA 1
ATOM 1268 C C . ASN A 1 172 ? 13.539 2.389 -0.151 1 97.62 172 ASN A C 1
ATOM 1270 O O . ASN A 1 172 ? 14.352 3.18 -0.637 1 97.62 172 ASN A O 1
ATOM 1274 N N . ARG A 1 173 ? 13.906 1.247 0.456 1 97.38 173 ARG A N 1
ATOM 1275 C CA . ARG A 1 173 ? 15.305 0.842 0.479 1 97.38 173 ARG A CA 1
ATOM 1276 C C . ARG A 1 173 ? 15.836 0.604 -0.933 1 97.38 173 ARG A C 1
ATOM 1278 O O . ARG A 1 173 ? 17 0.872 -1.221 1 97.38 173 ARG A O 1
ATOM 1285 N N . VAL A 1 174 ? 14.992 0.073 -1.77 1 98.69 174 VAL A N 1
ATOM 1286 C CA . VAL A 1 174 ? 15.375 -0.113 -3.166 1 98.69 174 VAL A CA 1
ATOM 1287 C C . VAL A 1 174 ? 15.672 1.241 -3.805 1 98.69 174 VAL A C 1
ATOM 1289 O O . VAL A 1 174 ? 16.719 1.425 -4.43 1 98.69 174 VAL A O 1
ATOM 1292 N N . ASN A 1 175 ? 14.789 2.244 -3.645 1 98.5 175 ASN A N 1
ATOM 1293 C CA . ASN A 1 175 ? 14.992 3.592 -4.164 1 98.5 175 ASN A CA 1
ATOM 1294 C C . ASN A 1 175 ? 16.281 4.207 -3.639 1 98.5 175 ASN A C 1
ATOM 1296 O O . ASN A 1 175 ? 17.078 4.742 -4.41 1 98.5 175 ASN A O 1
ATOM 1300 N N . PHE A 1 176 ? 16.484 4.066 -2.326 1 97.75 176 PHE A N 1
ATOM 1301 C CA . PHE A 1 176 ? 17.641 4.688 -1.675 1 97.75 176 PHE A CA 1
ATOM 1302 C C . PHE A 1 176 ? 18.938 4.07 -2.172 1 97.75 176 PHE A C 1
ATOM 1304 O O . PHE A 1 176 ? 19.859 4.789 -2.574 1 97.75 176 PHE A O 1
ATOM 1311 N N . SER A 1 177 ? 18.969 2.738 -2.158 1 97.88 177 SER A N 1
ATOM 1312 C CA . SER A 1 177 ? 20.219 2.031 -2.463 1 97.88 177 SER A CA 1
ATOM 1313 C C . SER A 1 177 ? 20.562 2.145 -3.943 1 97.88 177 SER A C 1
ATOM 1315 O O . SER A 1 177 ? 21.734 2.207 -4.305 1 97.88 177 SER A O 1
ATOM 1317 N N . LEU A 1 178 ? 19.547 2.195 -4.824 1 98.56 178 LEU A N 1
ATOM 1318 C CA . LEU A 1 178 ? 19.781 2.232 -6.262 1 98.56 178 LEU A CA 1
ATOM 1319 C C . LEU A 1 178 ? 19.734 3.662 -6.789 1 98.56 178 LEU A C 1
ATOM 1321 O O . LEU A 1 178 ? 20.031 3.91 -7.957 1 98.56 178 LEU A O 1
ATOM 1325 N N . ASN A 1 179 ? 19.359 4.621 -5.949 1 98.38 179 ASN A N 1
ATOM 1326 C CA . ASN A 1 179 ? 19.219 6.031 -6.309 1 98.38 179 ASN A CA 1
ATOM 1327 C C . ASN A 1 179 ? 18.141 6.234 -7.375 1 98.38 179 ASN A C 1
ATOM 1329 O O . ASN A 1 179 ? 18.391 6.867 -8.398 1 98.38 179 ASN A O 1
ATOM 1333 N N . LEU A 1 180 ? 17.031 5.637 -7.156 1 98.75 180 LEU A N 1
ATOM 1334 C CA . LEU A 1 180 ? 15.859 5.77 -8.008 1 98.75 180 LEU A CA 1
ATOM 1335 C C . LEU A 1 180 ? 14.914 6.844 -7.48 1 98.75 180 LEU A C 1
ATOM 1337 O O . LEU A 1 180 ? 14.602 6.863 -6.289 1 98.75 180 LEU A O 1
ATOM 1341 N N . LYS A 1 181 ? 14.383 7.707 -8.297 1 98.5 181 LYS A N 1
ATOM 1342 C CA . LYS A 1 181 ? 13.703 8.898 -7.793 1 98.5 181 LYS A CA 1
ATOM 1343 C C . LYS A 1 181 ? 12.219 8.867 -8.148 1 98.5 181 LYS A C 1
ATOM 1345 O O . LYS A 1 181 ? 11.484 9.812 -7.859 1 98.5 181 LYS A O 1
ATOM 1350 N N . GLY A 1 182 ? 11.727 7.812 -8.82 1 98.5 182 GLY A N 1
ATOM 1351 C CA . GLY A 1 182 ? 10.305 7.664 -9.094 1 98.5 182 GLY A CA 1
ATOM 1352 C C . GLY A 1 182 ? 9.5 7.289 -7.863 1 98.5 182 GLY A C 1
ATOM 1353 O O . GLY A 1 182 ? 10.062 7.074 -6.789 1 98.5 182 GLY A O 1
ATOM 1354 N N . ALA A 1 183 ? 8.18 7.203 -8 1 98.38 183 ALA A N 1
ATOM 1355 C CA . ALA A 1 183 ? 7.258 6.871 -6.922 1 98.38 183 ALA A CA 1
ATOM 1356 C C . ALA A 1 183 ? 7.625 5.539 -6.277 1 98.38 183 ALA A C 1
ATOM 1358 O O . ALA A 1 183 ? 8.062 4.609 -6.961 1 98.38 183 ALA A O 1
ATOM 1359 N N . SER A 1 184 ? 7.477 5.434 -4.992 1 98.56 184 SER A N 1
ATOM 1360 C CA . SER A 1 184 ? 7.777 4.242 -4.203 1 98.56 184 SER A CA 1
ATOM 1361 C C . SER A 1 184 ? 6.617 3.881 -3.285 1 98.56 184 SER A C 1
ATOM 1363 O O . SER A 1 184 ? 6.188 4.699 -2.469 1 98.56 184 SER A O 1
ATOM 1365 N N . GLN A 1 185 ? 6.059 2.662 -3.422 1 98.88 185 GLN A N 1
ATOM 1366 C CA . GLN A 1 185 ? 4.918 2.248 -2.613 1 98.88 185 GLN A CA 1
ATOM 1367 C C . GLN A 1 185 ? 5.055 0.794 -2.17 1 98.88 185 GLN A C 1
ATOM 1369 O O . GLN A 1 185 ? 5.398 -0.075 -2.975 1 98.88 185 GLN A O 1
ATOM 1374 N N . THR A 1 186 ? 4.914 0.554 -0.912 1 98.88 186 THR A N 1
ATOM 1375 C CA . THR A 1 186 ? 4.598 -0.781 -0.417 1 98.88 186 THR A CA 1
ATOM 1376 C C . THR A 1 186 ? 3.088 -0.952 -0.252 1 98.88 186 THR A C 1
ATOM 1378 O O . THR A 1 186 ? 2.447 -0.192 0.477 1 98.88 186 THR A O 1
ATOM 1381 N N . ILE A 1 187 ? 2.529 -1.971 -0.947 1 98.88 187 ILE A N 1
ATOM 1382 C CA . ILE A 1 187 ? 1.084 -2.127 -1.069 1 98.88 187 ILE A CA 1
ATOM 1383 C C . ILE A 1 187 ? 0.656 -3.457 -0.454 1 98.88 187 ILE A C 1
ATOM 1385 O O . ILE A 1 187 ? 1.233 -4.504 -0.759 1 98.88 187 ILE A O 1
ATOM 1389 N N . ASN A 1 188 ? -0.322 -3.365 0.45 1 98.5 188 ASN A N 1
ATOM 1390 C CA . ASN A 1 188 ? -0.865 -4.551 1.103 1 98.5 188 ASN A CA 1
ATOM 1391 C C . ASN A 1 188 ? -2.34 -4.754 0.761 1 98.5 188 ASN A C 1
ATOM 1393 O O . ASN A 1 188 ? -3.201 -4.023 1.257 1 98.5 188 ASN A O 1
ATOM 1397 N N . THR A 1 189 ? -2.596 -5.715 -0.068 1 97.81 189 THR A N 1
ATOM 1398 C CA . THR A 1 189 ? -3.949 -6.156 -0.387 1 97.81 189 THR A CA 1
ATOM 1399 C C . THR A 1 189 ? -4.109 -7.648 -0.115 1 97.81 189 THR A C 1
ATOM 1401 O O . THR A 1 189 ? -4.859 -8.336 -0.813 1 97.81 189 THR A O 1
ATOM 1404 N N . ALA A 1 190 ? -3.291 -8.164 0.744 1 95.25 190 ALA A N 1
ATOM 1405 C CA . ALA A 1 190 ? -3.209 -9.578 1.095 1 95.25 190 ALA A CA 1
ATOM 1406 C C . ALA A 1 190 ? -2.639 -10.398 -0.059 1 95.25 190 ALA A C 1
ATOM 1408 O O . ALA A 1 190 ? -1.563 -10.094 -0.577 1 95.25 190 ALA A O 1
ATOM 1409 N N . CYS A 1 191 ? -3.326 -11.438 -0.45 1 94.88 191 CYS A N 1
ATOM 1410 C CA . CYS A 1 191 ? -2.738 -12.398 -1.379 1 94.88 191 CYS A CA 1
ATOM 1411 C C . CYS A 1 191 ? -2.668 -11.82 -2.787 1 94.88 191 CYS A C 1
ATOM 1413 O O . CYS A 1 191 ? -1.938 -12.328 -3.637 1 94.88 191 CYS A O 1
ATOM 1415 N N . SER A 1 192 ? -3.406 -10.773 -3.102 1 97.06 192 SER A N 1
ATOM 1416 C CA . SER A 1 192 ? -3.396 -10.164 -4.426 1 97.06 192 SER A CA 1
ATOM 1417 C C . SER A 1 192 ? -2.318 -9.094 -4.535 1 97.06 192 SER A C 1
ATOM 1419 O O . SER A 1 192 ? -2.145 -8.484 -5.594 1 97.06 192 SER A O 1
ATOM 1421 N N . ALA A 1 193 ? -1.57 -8.844 -3.539 1 98.56 193 ALA A N 1
ATOM 1422 C CA . ALA A 1 193 ? -0.738 -7.652 -3.375 1 98.56 193 ALA A CA 1
ATOM 1423 C C . ALA A 1 193 ? 0.272 -7.531 -4.512 1 98.56 193 ALA A C 1
ATOM 1425 O O . ALA A 1 193 ? 0.499 -6.434 -5.031 1 98.56 193 ALA A O 1
ATOM 1426 N N . GLY A 1 194 ? 0.926 -8.586 -4.898 1 98.62 194 GLY A N 1
ATOM 1427 C CA . GLY A 1 194 ? 1.935 -8.531 -5.945 1 98.62 194 GLY A CA 1
ATOM 1428 C C . GLY A 1 194 ? 1.397 -8.008 -7.262 1 98.62 194 GLY A C 1
ATOM 1429 O O . GLY A 1 194 ? 2.004 -7.129 -7.883 1 98.62 194 GLY A O 1
ATOM 1430 N N . LEU A 1 195 ? 0.256 -8.492 -7.738 1 98.44 195 LEU A N 1
ATOM 1431 C CA . LEU A 1 195 ? -0.32 -8.07 -9.008 1 98.44 195 LEU A CA 1
ATOM 1432 C C . LEU A 1 195 ? -0.931 -6.68 -8.891 1 98.44 195 LEU A C 1
ATOM 1434 O O . LEU A 1 195 ? -0.914 -5.906 -9.852 1 98.44 195 LEU A O 1
ATOM 1438 N N . VAL A 1 196 ? -1.469 -6.398 -7.723 1 98.75 196 VAL A N 1
ATOM 1439 C CA . VAL A 1 196 ? -2.012 -5.062 -7.5 1 98.75 196 VAL A CA 1
ATOM 1440 C C . VAL A 1 196 ? -0.885 -4.035 -7.547 1 98.75 196 VAL A C 1
ATOM 1442 O O . VAL A 1 196 ? -1.052 -2.947 -8.102 1 98.75 196 VAL A O 1
ATOM 1445 N N . ALA A 1 197 ? 0.256 -4.391 -6.961 1 98.81 197 ALA A N 1
ATOM 1446 C CA . ALA A 1 197 ? 1.425 -3.52 -7.035 1 98.81 197 ALA A CA 1
ATOM 1447 C C . ALA A 1 197 ? 1.855 -3.303 -8.484 1 98.81 197 ALA A C 1
ATOM 1449 O O . ALA A 1 197 ? 2.207 -2.186 -8.867 1 98.81 197 ALA A O 1
ATOM 1450 N N . MET A 1 198 ? 1.834 -4.324 -9.25 1 98.69 198 MET A N 1
ATOM 1451 C CA . MET A 1 198 ? 2.191 -4.207 -10.664 1 98.69 198 MET A CA 1
ATOM 1452 C C . MET A 1 198 ? 1.221 -3.285 -11.398 1 98.69 198 MET A C 1
ATOM 1454 O O . MET A 1 198 ? 1.641 -2.436 -12.18 1 98.69 198 MET A O 1
ATOM 1458 N N . HIS A 1 199 ? -0.088 -3.488 -11.141 1 98.75 199 HIS A N 1
ATOM 1459 C CA . HIS A 1 199 ? -1.095 -2.627 -11.75 1 98.75 199 HIS A CA 1
ATOM 1460 C C . HIS A 1 199 ? -0.874 -1.166 -11.375 1 98.75 199 HIS A C 1
ATOM 1462 O O . HIS A 1 199 ? -0.958 -0.278 -12.219 1 98.75 199 HIS A O 1
ATOM 1468 N N . SER A 1 200 ? -0.596 -0.914 -10.117 1 98.81 200 SER A N 1
ATOM 1469 C CA . SER A 1 200 ? -0.326 0.444 -9.656 1 98.81 200 SER A CA 1
ATOM 1470 C C . SER A 1 200 ? 0.907 1.025 -10.344 1 98.81 200 SER A C 1
ATOM 1472 O O . SER A 1 200 ? 0.909 2.189 -10.742 1 98.81 200 SER A O 1
ATOM 1474 N N . GLY A 1 201 ? 1.987 0.199 -10.422 1 98.81 201 GLY A N 1
ATOM 1475 C CA . GLY A 1 201 ? 3.166 0.632 -11.156 1 98.81 201 GLY A CA 1
ATOM 1476 C C . GLY A 1 201 ? 2.873 0.989 -12.602 1 98.81 201 GLY A C 1
ATOM 1477 O O . GLY A 1 201 ? 3.359 2.004 -13.102 1 98.81 201 GLY A O 1
ATOM 1478 N N . LYS A 1 202 ? 2.053 0.225 -13.242 1 98.5 202 LYS A N 1
ATOM 1479 C CA . LYS A 1 202 ? 1.661 0.474 -14.625 1 98.5 202 LYS A CA 1
ATOM 1480 C C . LYS A 1 202 ? 0.902 1.792 -14.75 1 98.5 202 LYS A C 1
ATOM 1482 O O . LYS A 1 202 ? 1.146 2.566 -15.68 1 98.5 202 LYS A O 1
ATOM 1487 N N . LEU A 1 203 ? -0.038 2.057 -13.844 1 98.5 203 LEU A N 1
ATOM 1488 C CA . LEU A 1 203 ? -0.789 3.305 -13.891 1 98.5 203 LEU A CA 1
ATOM 1489 C C . LEU A 1 203 ? 0.144 4.504 -13.773 1 98.5 203 LEU A C 1
ATOM 1491 O O . LEU A 1 203 ? -0.034 5.508 -14.469 1 98.5 203 LEU A O 1
ATOM 1495 N N . HIS A 1 204 ? 1.118 4.41 -12.859 1 98.62 204 HIS A N 1
ATOM 1496 C CA . HIS A 1 204 ? 2.086 5.492 -12.711 1 98.62 204 HIS A CA 1
ATOM 1497 C C . HIS A 1 204 ? 2.916 5.664 -13.977 1 98.62 204 HIS A C 1
ATOM 1499 O O . HIS A 1 204 ? 3.227 6.789 -14.375 1 98.62 204 HIS A O 1
ATOM 1505 N N . LEU A 1 205 ? 3.283 4.566 -14.555 1 97.81 205 LEU A N 1
ATOM 1506 C CA . LEU A 1 205 ? 4.051 4.59 -15.797 1 97.81 205 LEU A CA 1
ATOM 1507 C C . LEU A 1 205 ? 3.26 5.27 -16.906 1 97.81 205 LEU A C 1
ATOM 1509 O O . LEU A 1 205 ? 3.826 6.016 -17.703 1 97.81 205 LEU A O 1
ATOM 1513 N N . LYS A 1 206 ? 1.974 5.023 -16.953 1 97.06 206 LYS A N 1
ATOM 1514 C CA . LYS A 1 206 ? 1.11 5.547 -18 1 97.06 206 LYS A CA 1
ATOM 1515 C C . LYS A 1 206 ? 0.754 7.008 -17.75 1 97.06 206 LYS A C 1
ATOM 1517 O O . LYS A 1 206 ? 0.378 7.734 -18.672 1 97.06 206 LYS A O 1
ATOM 1522 N N . TYR A 1 207 ? 0.774 7.434 -16.484 1 97.06 207 TYR A N 1
ATOM 1523 C CA . TYR A 1 207 ? 0.507 8.82 -16.125 1 97.06 207 TYR A CA 1
ATOM 1524 C C . TYR A 1 207 ? 1.718 9.703 -16.422 1 97.06 207 TYR A C 1
ATOM 1526 O O . TYR A 1 207 ? 2.234 10.375 -15.523 1 97.06 207 TYR A O 1
ATOM 1534 N N . LYS A 1 208 ? 2.121 9.938 -17.641 1 96.19 208 LYS A N 1
ATOM 1535 C CA . LYS A 1 208 ? 3.457 10.367 -18.031 1 96.19 208 LYS A CA 1
ATOM 1536 C C . LYS A 1 208 ? 3.459 11.836 -18.453 1 96.19 208 LYS A C 1
ATOM 1538 O O . LYS A 1 208 ? 4.516 12.406 -18.734 1 96.19 208 LYS A O 1
ATOM 1543 N N . ASP A 1 209 ? 2.377 12.555 -18.406 1 95.44 209 ASP A N 1
ATOM 1544 C CA . ASP A 1 209 ? 2.27 13.875 -19.031 1 95.44 209 ASP A CA 1
ATOM 1545 C C . ASP A 1 209 ? 2.963 14.938 -18.188 1 95.44 209 ASP A C 1
ATOM 1547 O O . ASP A 1 209 ? 3.352 15.992 -18.703 1 95.44 209 ASP A O 1
ATOM 1551 N N . TYR A 1 210 ? 3.166 14.656 -16.953 1 95.69 210 TYR A N 1
ATOM 1552 C CA . TYR A 1 210 ? 3.613 15.734 -16.078 1 95.69 210 TYR A CA 1
ATOM 1553 C C . TYR A 1 210 ? 4.965 15.414 -15.461 1 95.69 210 TYR A C 1
ATOM 1555 O O . TYR A 1 210 ? 5.762 16.312 -15.18 1 95.69 210 TYR A O 1
ATOM 1563 N N . ASP A 1 211 ? 5.207 14.164 -15.211 1 96.88 211 ASP A N 1
ATOM 1564 C CA . ASP A 1 211 ? 6.461 13.664 -14.656 1 96.88 211 ASP A CA 1
ATOM 1565 C C . ASP A 1 211 ? 6.719 12.219 -15.094 1 96.88 211 ASP A C 1
ATOM 1567 O O . ASP A 1 211 ? 6.59 11.289 -14.297 1 96.88 211 ASP A O 1
ATOM 1571 N N . PRO A 1 212 ? 7.129 12.125 -16.328 1 97.69 212 PRO A N 1
ATOM 1572 C CA . PRO A 1 212 ? 7.246 10.781 -16.906 1 97.69 212 PRO A CA 1
ATOM 1573 C C . PRO A 1 212 ? 8.312 9.938 -16.203 1 97.69 212 PRO A C 1
ATOM 1575 O O . PRO A 1 212 ? 9.391 10.445 -15.867 1 97.69 212 PRO A O 1
ATOM 1578 N N . LEU A 1 213 ? 7.98 8.68 -15.961 1 98.44 213 LEU A N 1
ATOM 1579 C CA . LEU A 1 213 ? 8.922 7.719 -15.398 1 98.44 213 LEU A CA 1
ATOM 1580 C C . LEU A 1 213 ? 9.75 7.066 -16.5 1 98.44 213 LEU A C 1
ATOM 1582 O O . LEU A 1 213 ? 9.234 6.781 -17.578 1 98.44 213 LEU A O 1
ATOM 1586 N N . ASP A 1 214 ? 11.055 6.812 -16.188 1 98.38 214 ASP A N 1
ATOM 1587 C CA . ASP A 1 214 ? 11.898 6.016 -17.078 1 98.38 214 ASP A CA 1
ATOM 1588 C C . ASP A 1 214 ? 11.445 4.559 -17.094 1 98.38 214 ASP A C 1
ATOM 1590 O O . ASP A 1 214 ? 11.656 3.854 -18.094 1 98.38 214 ASP A O 1
ATOM 1594 N N . GLY A 1 215 ? 10.898 4.078 -16.078 1 98.62 215 GLY A N 1
ATOM 1595 C CA . GLY A 1 215 ? 10.414 2.719 -15.883 1 98.62 215 GLY A CA 1
ATOM 1596 C C . GLY A 1 215 ? 9.906 2.467 -14.477 1 98.62 215 GLY A C 1
ATOM 1597 O O . GLY A 1 215 ? 9.883 3.379 -13.648 1 98.62 215 GLY A O 1
ATOM 1598 N N . VAL A 1 216 ? 9.43 1.24 -14.234 1 98.88 216 VAL A N 1
ATOM 1599 C CA . VAL A 1 216 ? 8.992 0.854 -12.898 1 98.88 216 VAL A CA 1
ATOM 1600 C C . VAL A 1 216 ? 9.508 -0.544 -12.57 1 98.88 216 VAL A C 1
ATOM 1602 O O . VAL A 1 216 ? 9.602 -1.403 -13.445 1 98.88 216 VAL A O 1
ATOM 1605 N N . LEU A 1 217 ? 9.922 -0.686 -11.367 1 98.94 217 LEU A N 1
ATOM 1606 C CA . LEU A 1 217 ? 10.141 -1.995 -10.758 1 98.94 217 LEU A CA 1
ATOM 1607 C C . LEU A 1 217 ? 8.914 -2.443 -9.969 1 98.94 217 LEU A C 1
ATOM 1609 O O . LEU A 1 217 ? 8.438 -1.723 -9.094 1 98.94 217 LEU A O 1
ATOM 1613 N N . CYS A 1 218 ? 8.328 -3.547 -10.312 1 98.94 218 CYS A N 1
ATOM 1614 C CA . CYS A 1 218 ? 7.223 -4.156 -9.586 1 98.94 218 CYS A CA 1
ATOM 1615 C C . CYS A 1 218 ? 7.641 -5.484 -8.961 1 98.94 218 CYS A C 1
ATOM 1617 O O . CYS A 1 218 ? 8.25 -6.32 -9.633 1 98.94 218 CYS A O 1
ATOM 1619 N N . CYS A 1 219 ? 7.328 -5.648 -7.691 1 98.94 219 CYS A N 1
ATOM 1620 C CA . CYS A 1 219 ? 7.809 -6.805 -6.949 1 98.94 219 CYS A CA 1
ATOM 1621 C C . CYS A 1 219 ? 6.715 -7.371 -6.051 1 98.94 219 CYS A C 1
ATOM 1623 O O . CYS A 1 219 ? 5.844 -6.633 -5.59 1 98.94 219 CYS A O 1
ATOM 1625 N N . GLY A 1 220 ? 6.602 -8.664 -5.93 1 98.88 220 GLY A N 1
ATOM 1626 C CA . GLY A 1 220 ? 5.875 -9.375 -4.887 1 98.88 220 GLY A CA 1
ATOM 1627 C C . GLY A 1 220 ? 6.781 -10.148 -3.949 1 98.88 220 GLY A C 1
ATOM 1628 O O . GLY A 1 220 ? 7.688 -10.859 -4.395 1 98.88 220 GLY A O 1
ATOM 1629 N N . THR A 1 221 ? 6.547 -9.961 -2.613 1 98.75 221 THR A N 1
ATOM 1630 C CA . THR A 1 221 ? 7.434 -10.617 -1.66 1 98.75 221 THR A CA 1
ATOM 1631 C C . THR A 1 221 ? 6.637 -11.195 -0.491 1 98.75 221 THR A C 1
ATOM 1633 O O . THR A 1 221 ? 5.605 -10.641 -0.107 1 98.75 221 THR A O 1
ATOM 1636 N N . GLN A 1 222 ? 7.035 -12.32 -0.067 1 98.06 222 GLN A N 1
ATOM 1637 C CA . GLN A 1 222 ? 6.609 -12.93 1.19 1 98.06 222 GLN A CA 1
ATOM 1638 C C . GLN A 1 222 ? 7.629 -13.953 1.678 1 98.06 222 GLN A C 1
ATOM 1640 O O . GLN A 1 222 ? 7.793 -15.016 1.065 1 98.06 222 GLN A O 1
ATOM 1645 N N . LEU A 1 223 ? 8.336 -13.617 2.658 1 97.5 223 LEU A N 1
ATOM 1646 C CA . LEU A 1 223 ? 9.211 -14.586 3.307 1 97.5 223 LEU A CA 1
ATOM 1647 C C . LEU A 1 223 ? 8.68 -14.977 4.68 1 97.5 223 LEU A C 1
ATOM 1649 O O . LEU A 1 223 ? 8.258 -14.109 5.453 1 97.5 223 LEU A O 1
ATOM 1653 N N . ALA A 1 224 ? 8.586 -16.25 4.902 1 93.94 224 ALA A N 1
ATOM 1654 C CA . ALA A 1 224 ? 8.023 -16.828 6.125 1 93.94 224 ALA A CA 1
ATOM 1655 C C . ALA A 1 224 ? 9.117 -17.422 7.004 1 93.94 224 ALA A C 1
ATOM 1657 O O . ALA A 1 224 ? 9.75 -18.422 6.629 1 93.94 224 ALA A O 1
ATOM 1658 N N . TYR A 1 225 ? 9.344 -16.828 8.188 1 94.12 225 TYR A N 1
ATOM 1659 C CA . TYR A 1 225 ? 10.484 -17.281 8.992 1 94.12 225 TYR A CA 1
ATOM 1660 C C . TYR A 1 225 ? 10.125 -17.344 10.469 1 94.12 225 TYR A C 1
ATOM 1662 O O . TYR A 1 225 ? 11 -17.5 11.32 1 94.12 225 TYR A O 1
ATOM 1670 N N . SER A 1 226 ? 8.898 -17.203 10.82 1 92.62 226 SER A N 1
ATOM 1671 C CA . SER A 1 226 ? 8.422 -17.344 12.195 1 92.62 226 SER A CA 1
ATOM 1672 C C . SER A 1 226 ? 7.203 -18.25 12.281 1 92.62 226 SER A C 1
ATOM 1674 O O . SER A 1 226 ? 6.488 -18.422 11.289 1 92.62 226 SER A O 1
ATOM 1676 N N . PRO A 1 227 ? 6.973 -18.859 13.438 1 93.81 227 PRO A N 1
ATOM 1677 C CA . PRO A 1 227 ? 5.797 -19.734 13.578 1 93.81 227 PRO A CA 1
ATOM 1678 C C . PRO A 1 227 ? 4.492 -18.938 13.641 1 93.81 227 PRO A C 1
ATOM 1680 O O . PRO A 1 227 ? 3.42 -19.484 13.383 1 93.81 227 PRO A O 1
ATOM 1683 N N . SER A 1 228 ? 4.582 -17.672 13.953 1 89.19 228 SER A N 1
ATOM 1684 C CA . SER A 1 228 ? 3.391 -16.859 14.203 1 89.19 228 SER A CA 1
ATOM 1685 C C . SER A 1 228 ? 2.477 -16.844 12.984 1 89.19 228 SER A C 1
ATOM 1687 O O . SER A 1 228 ? 1.263 -17.016 13.109 1 89.19 228 SER A O 1
ATOM 1689 N N . GLY A 1 229 ? 3.084 -16.594 11.82 1 89 229 GLY A N 1
ATOM 1690 C CA . GLY A 1 229 ? 2.281 -16.562 10.609 1 89 229 GLY A CA 1
ATOM 1691 C C . GLY A 1 229 ? 1.632 -17.906 10.297 1 89 229 GLY A C 1
ATOM 1692 O O . GLY A 1 229 ? 0.484 -17.953 9.852 1 89 229 GLY A O 1
ATOM 1693 N N . PHE A 1 230 ? 2.334 -18.953 10.523 1 92.31 230 PHE A N 1
ATOM 1694 C CA . PHE A 1 230 ? 1.818 -20.312 10.305 1 92.31 230 PHE A CA 1
ATOM 1695 C C . PHE A 1 230 ? 0.649 -20.594 11.234 1 92.31 230 PHE A C 1
ATOM 1697 O O . PHE A 1 230 ? -0.4 -21.078 10.789 1 92.31 230 PHE A O 1
ATOM 1704 N N . ILE A 1 231 ? 0.86 -20.312 12.477 1 92.75 231 ILE A N 1
ATOM 1705 C CA . ILE A 1 231 ? -0.158 -20.531 13.492 1 92.75 231 ILE A CA 1
ATOM 1706 C C . ILE A 1 231 ? -1.397 -19.703 13.18 1 92.75 231 ILE A C 1
ATOM 1708 O O . ILE A 1 231 ? -2.525 -20.188 13.289 1 92.75 231 ILE A O 1
ATOM 1712 N N . GLY A 1 232 ? -1.148 -18.484 12.75 1 88.69 232 GLY A N 1
ATOM 1713 C CA . GLY A 1 232 ? -2.258 -17.609 12.375 1 88.69 232 GLY A CA 1
ATOM 1714 C C . GLY A 1 232 ? -3.086 -18.172 11.234 1 88.69 232 GLY A C 1
ATOM 1715 O O . GLY A 1 232 ? -4.316 -18.188 11.305 1 88.69 232 GLY A O 1
ATOM 1716 N N . CYS A 1 233 ? -2.484 -18.609 10.203 1 91.62 233 CYS A N 1
ATOM 1717 C CA . CYS A 1 233 ? -3.182 -19.188 9.062 1 91.62 233 CYS A CA 1
ATOM 1718 C C . CYS A 1 233 ? -3.918 -20.453 9.445 1 91.62 233 CYS A C 1
ATOM 1720 O O . CYS A 1 233 ? -5.035 -20.703 8.992 1 91.62 233 CYS A O 1
ATOM 1722 N N . CYS A 1 234 ? -3.312 -21.25 10.281 1 93.31 234 CYS A N 1
ATOM 1723 C CA . CYS A 1 234 ? -3.936 -22.469 10.766 1 93.31 234 CYS A CA 1
ATOM 1724 C C . CYS A 1 234 ? -5.16 -22.172 11.617 1 93.31 234 CYS A C 1
ATOM 1726 O O . CYS A 1 234 ? -6.18 -22.859 11.516 1 93.31 234 CYS A O 1
ATOM 1728 N N . SER A 1 235 ? -5.016 -21.188 12.461 1 89.5 235 SER A N 1
ATOM 1729 C CA . SER A 1 235 ? -6.137 -20.781 13.305 1 89.5 235 SER A CA 1
ATOM 1730 C C . SER A 1 235 ? -7.367 -20.453 12.477 1 89.5 235 SER A C 1
ATOM 1732 O O . SER A 1 235 ? -8.5 -20.703 12.906 1 89.5 235 SER A O 1
ATOM 1734 N N . GLY A 1 236 ? -7.078 -19.922 11.25 1 86.12 236 GLY A N 1
ATOM 1735 C CA . GLY A 1 236 ? -8.164 -19.578 10.352 1 86.12 236 GLY A CA 1
ATOM 1736 C C . GLY A 1 236 ? -8.586 -20.719 9.445 1 86.12 236 GLY A C 1
ATOM 1737 O O . GLY A 1 236 ? -9.523 -20.594 8.664 1 86.12 236 GLY A O 1
ATOM 1738 N N . GLY A 1 237 ? -7.934 -21.812 9.562 1 89.31 237 GLY A N 1
ATOM 1739 C CA . GLY A 1 237 ? -8.25 -22.969 8.75 1 89.31 237 GLY A CA 1
ATOM 1740 C C . GLY A 1 237 ? -7.848 -22.812 7.293 1 89.31 237 GLY A C 1
ATOM 1741 O O . GLY A 1 237 ? -8.414 -23.453 6.41 1 89.31 237 GLY A O 1
ATOM 1742 N N . MET A 1 238 ? -6.945 -21.953 6.996 1 91.88 238 MET A N 1
ATOM 1743 C CA . MET A 1 238 ? -6.598 -21.609 5.621 1 91.88 238 MET A CA 1
ATOM 1744 C C . MET A 1 238 ? -5.633 -22.625 5.027 1 91.88 238 MET A C 1
ATOM 1746 O O . MET A 1 238 ? -5.652 -22.875 3.82 1 91.88 238 MET A O 1
ATOM 1750 N N . LEU A 1 239 ? -4.805 -23.203 5.883 1 96 239 LEU A N 1
ATOM 1751 C CA . LEU A 1 239 ? -3.752 -24.062 5.359 1 96 239 LEU A CA 1
ATOM 1752 C C . LEU A 1 239 ? -4.27 -25.484 5.152 1 96 239 LEU A C 1
ATOM 1754 O O . LEU A 1 239 ? -5.152 -25.938 5.883 1 96 239 LEU A O 1
ATOM 1758 N N . SER A 1 240 ? -3.725 -26.125 4.102 1 97 240 SER A N 1
ATOM 1759 C CA . SER A 1 240 ? -3.979 -27.547 3.891 1 97 240 SER A CA 1
ATOM 1760 C C . SER A 1 240 ? -3.41 -28.375 5.031 1 97 240 SER A C 1
ATOM 1762 O O . SER A 1 240 ? -2.277 -28.156 5.465 1 97 240 SER A O 1
ATOM 1764 N N . PHE A 1 241 ? -4.23 -29.297 5.492 1 95.44 241 PHE A N 1
ATOM 1765 C CA . PHE A 1 241 ? -3.77 -30.219 6.523 1 95.44 241 PHE A CA 1
ATOM 1766 C C . PHE A 1 241 ? -2.609 -31.062 6.012 1 95.44 241 PHE A C 1
ATOM 1768 O O . PHE A 1 241 ? -1.7 -31.406 6.773 1 95.44 241 PHE A O 1
ATOM 1775 N N . LYS A 1 242 ? -2.584 -31.359 4.715 1 92.75 242 LYS A N 1
ATOM 1776 C CA . LYS A 1 242 ? -1.546 -32.156 4.078 1 92.75 242 LYS A CA 1
ATOM 1777 C C . LYS A 1 242 ? -0.314 -31.328 3.756 1 92.75 242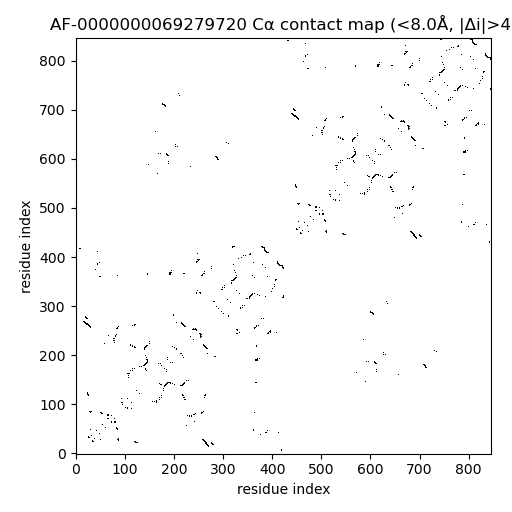 LYS A C 1
ATOM 1779 O O . LYS A 1 242 ? 0.758 -31.859 3.477 1 92.75 242 LYS A O 1
ATOM 1784 N N . GLY A 1 243 ? -0.47 -30.047 3.779 1 94.62 243 GLY A N 1
ATOM 1785 C CA . GLY A 1 243 ? 0.667 -29.141 3.668 1 94.62 243 GLY A CA 1
ATOM 1786 C C . GLY A 1 243 ? 1.104 -28.922 2.234 1 94.62 243 GLY A C 1
ATOM 1787 O O . GLY A 1 243 ? 2.287 -28.688 1.97 1 94.62 243 GLY A O 1
ATOM 1788 N N . ARG A 1 244 ? 0.212 -29.047 1.304 1 95.94 244 ARG A N 1
ATOM 1789 C CA . ARG A 1 244 ? 0.466 -28.781 -0.108 1 95.94 244 ARG A CA 1
ATOM 1790 C C . ARG A 1 244 ? -0.742 -28.125 -0.768 1 95.94 244 ARG A C 1
ATOM 1792 O O . ARG A 1 244 ? -1.809 -28.016 -0.158 1 95.94 244 ARG A O 1
ATOM 1799 N N . CYS A 1 245 ? -0.523 -27.594 -1.916 1 96.69 245 CYS A N 1
ATOM 1800 C CA . CYS A 1 245 ? -1.644 -27.109 -2.707 1 96.69 245 CYS A CA 1
ATOM 1801 C C . CYS A 1 245 ? -2.146 -28.172 -3.67 1 96.69 245 CYS A C 1
ATOM 1803 O O . CYS A 1 245 ? -1.511 -28.453 -4.688 1 96.69 245 CYS A O 1
ATOM 1805 N N . PHE A 1 246 ? -3.283 -28.703 -3.41 1 96.44 246 PHE A N 1
ATOM 1806 C CA . PHE A 1 246 ? -3.91 -29.688 -4.289 1 96.44 246 PHE A CA 1
ATOM 1807 C C . PHE A 1 246 ? -4.902 -29 -5.23 1 96.44 246 PHE A C 1
ATOM 1809 O O . PHE A 1 246 ? -6.051 -29.438 -5.344 1 96.44 246 PHE A O 1
ATOM 1816 N N . THR A 1 247 ? -4.441 -28.031 -5.887 1 96.38 247 THR A N 1
ATOM 1817 C CA . THR A 1 247 ? -5.242 -27.188 -6.773 1 96.38 247 THR A CA 1
ATOM 1818 C C . THR A 1 247 ? -6.004 -28.047 -7.785 1 96.38 247 THR A C 1
ATOM 1820 O O . THR A 1 247 ? -5.418 -28.906 -8.438 1 96.38 247 THR A O 1
ATOM 1823 N N . TYR A 1 248 ? -7.316 -27.875 -7.934 1 95.31 248 TYR A N 1
ATOM 1824 C CA . TYR A 1 248 ? -8.273 -28.5 -8.844 1 95.31 248 TYR A CA 1
ATOM 1825 C C . TYR A 1 248 ? -8.523 -29.953 -8.469 1 95.31 248 TYR A C 1
ATOM 1827 O O . TYR A 1 248 ? -9.352 -30.625 -9.078 1 95.31 248 TYR A O 1
ATOM 1835 N N . ASP A 1 249 ? -7.844 -30.5 -7.523 1 96.12 249 ASP A N 1
ATOM 1836 C CA . ASP A 1 249 ? -7.992 -31.906 -7.129 1 96.12 249 ASP A CA 1
ATOM 1837 C C . ASP A 1 249 ? -9.109 -32.062 -6.102 1 96.12 249 ASP A C 1
ATOM 1839 O O . ASP A 1 249 ? -9.406 -31.141 -5.344 1 96.12 249 ASP A O 1
ATOM 1843 N N . LYS A 1 250 ? -9.695 -33.219 -6.0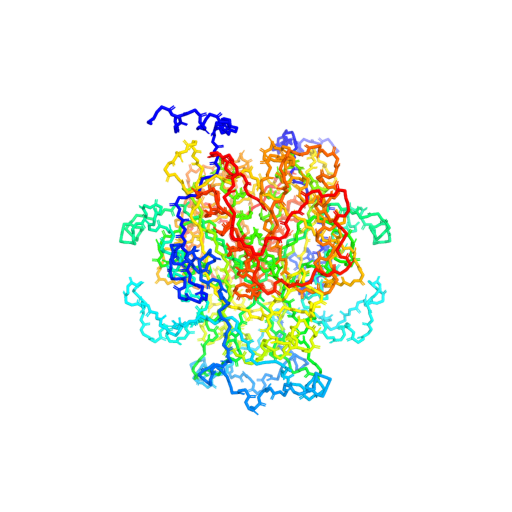39 1 95.69 250 LYS A N 1
ATOM 1844 C CA . LYS A 1 250 ? -10.773 -33.531 -5.098 1 95.69 250 LYS A CA 1
ATOM 1845 C C . LYS A 1 250 ? -10.297 -33.406 -3.654 1 95.69 250 LYS A C 1
ATOM 1847 O O . LYS A 1 250 ? -11.094 -33.156 -2.75 1 95.69 250 LYS A O 1
ATOM 1852 N N . SER A 1 251 ? -9.031 -33.469 -3.465 1 95.56 251 SER A N 1
ATOM 1853 C CA . SER A 1 251 ? -8.461 -33.469 -2.123 1 95.56 251 SER A CA 1
ATOM 1854 C C . SER A 1 251 ? -8.133 -32.031 -1.683 1 95.56 251 SER A C 1
ATOM 1856 O O . SER A 1 251 ? -7.574 -31.828 -0.603 1 95.56 251 SER A O 1
ATOM 1858 N N . ALA A 1 252 ? -8.484 -31.031 -2.477 1 96.44 252 ALA A N 1
ATOM 1859 C CA . ALA A 1 252 ? -8.211 -29.641 -2.123 1 96.44 252 ALA A CA 1
ATOM 1860 C C . ALA A 1 252 ? -8.836 -29.297 -0.776 1 96.44 252 ALA A C 1
ATOM 1862 O O . ALA A 1 252 ? -10.039 -29.453 -0.584 1 96.44 252 ALA A O 1
ATOM 1863 N N . ASP A 1 253 ? -7.996 -28.812 0.188 1 95.56 253 ASP A N 1
ATOM 1864 C CA . ASP A 1 253 ? -8.5 -28.531 1.528 1 95.56 253 ASP A CA 1
ATOM 1865 C C . ASP A 1 253 ? -7.824 -27.297 2.117 1 95.56 253 ASP A C 1
ATOM 1867 O O . ASP A 1 253 ? -7.828 -27.094 3.336 1 95.56 253 ASP A O 1
ATOM 1871 N N . GLY A 1 254 ? -7.164 -26.516 1.326 1 95.44 254 GLY A N 1
ATOM 1872 C CA . GLY A 1 254 ? -6.395 -25.344 1.739 1 95.44 254 GLY A CA 1
ATOM 1873 C C . GLY A 1 254 ? -5.09 -25.188 0.979 1 95.44 254 GLY A C 1
ATOM 1874 O O . GLY A 1 254 ? -4.754 -26.031 0.137 1 95.44 254 GLY A O 1
ATOM 1875 N N . TYR A 1 255 ? -4.41 -24.094 1.286 1 96.69 255 TYR A N 1
ATOM 1876 C CA . TYR A 1 255 ? -3.176 -23.922 0.53 1 96.69 255 TYR A CA 1
ATOM 1877 C C . TYR A 1 255 ? -1.965 -24.328 1.363 1 96.69 255 TYR A C 1
ATOM 1879 O O . TYR A 1 255 ? -2.016 -24.297 2.596 1 96.69 255 TYR A O 1
ATOM 1887 N N . GLY A 1 256 ? -0.969 -24.891 0.684 1 97.5 256 GLY A N 1
ATOM 1888 C CA . GLY A 1 256 ? 0.354 -24.969 1.28 1 97.5 256 GLY A CA 1
ATOM 1889 C C . GLY A 1 256 ? 1.089 -23.641 1.284 1 97.5 256 GLY A C 1
ATOM 1890 O O . GLY A 1 256 ? 1.208 -23 0.244 1 97.5 256 GLY A O 1
ATOM 1891 N N . ARG A 1 257 ? 1.583 -23.281 2.434 1 97.38 257 ARG A N 1
ATOM 1892 C CA . ARG A 1 257 ? 2.227 -21.984 2.541 1 97.38 257 ARG A CA 1
ATOM 1893 C C . ARG A 1 257 ? 3.602 -22 1.884 1 97.38 257 ARG A C 1
ATOM 1895 O O . ARG A 1 257 ? 4.375 -22.938 2.062 1 97.38 257 ARG A O 1
ATOM 1902 N N . GLY A 1 258 ? 3.838 -21.125 1.006 1 97.56 258 GLY A N 1
ATOM 1903 C CA . GLY A 1 258 ? 5.129 -20.953 0.356 1 97.56 258 GLY A CA 1
ATOM 1904 C C . GLY A 1 258 ? 5.77 -19.609 0.633 1 97.56 258 GLY A C 1
ATOM 1905 O O . GLY A 1 258 ? 5.207 -18.781 1.362 1 97.56 258 GLY A O 1
ATOM 1906 N N . GLU A 1 259 ? 6.98 -19.406 0.172 1 98.06 259 GLU A N 1
ATOM 1907 C CA . GLU A 1 259 ? 7.711 -18.156 0.325 1 98.06 259 GLU A CA 1
ATOM 1908 C C . GLU A 1 259 ? 8.531 -17.844 -0.919 1 98.06 259 GLU A C 1
ATOM 1910 O O . GLU A 1 259 ? 8.781 -18.719 -1.748 1 98.06 259 GLU A O 1
ATOM 1915 N N . GLY A 1 260 ? 8.82 -16.562 -1.099 1 98.5 260 GLY A N 1
ATOM 1916 C CA . GLY A 1 260 ? 9.672 -16.172 -2.209 1 98.5 260 GLY A CA 1
ATOM 1917 C C . GLY A 1 260 ? 9.5 -14.711 -2.594 1 98.5 260 GLY A C 1
ATOM 1918 O O . GLY A 1 260 ? 8.648 -14.016 -2.047 1 98.5 260 GLY A O 1
ATOM 1919 N N . VAL A 1 261 ? 10.383 -14.25 -3.418 1 98.69 261 VAL A N 1
ATOM 1920 C CA . VAL A 1 261 ? 10.398 -12.891 -3.936 1 98.69 261 VAL A CA 1
ATOM 1921 C C . VAL A 1 261 ? 10.617 -12.914 -5.445 1 98.69 261 VAL A C 1
ATOM 1923 O O . VAL A 1 261 ? 11.43 -13.688 -5.949 1 98.69 261 VAL A O 1
ATOM 1926 N N . SER A 1 262 ? 9.859 -12.156 -6.164 1 98.81 262 SER A N 1
ATOM 1927 C CA . SER A 1 262 ? 10.031 -12.023 -7.609 1 98.81 262 SER A CA 1
ATOM 1928 C C . SER A 1 262 ? 9.68 -10.617 -8.078 1 98.81 262 SER A C 1
ATOM 1930 O O . SER A 1 262 ? 8.891 -9.922 -7.438 1 98.81 262 SER A O 1
ATOM 1932 N N . ALA A 1 263 ? 10.32 -10.156 -9.156 1 98.94 263 ALA A N 1
ATOM 1933 C CA . ALA A 1 263 ? 10.156 -8.781 -9.609 1 98.94 263 ALA A CA 1
ATOM 1934 C C . ALA A 1 263 ? 10.281 -8.688 -11.133 1 98.94 263 ALA A C 1
ATOM 1936 O O . ALA A 1 263 ? 10.891 -9.547 -11.766 1 98.94 263 ALA A O 1
ATOM 1937 N N . VAL A 1 264 ? 9.68 -7.676 -11.719 1 98.88 264 VAL A N 1
ATOM 1938 C CA . VAL A 1 264 ? 9.836 -7.34 -13.133 1 98.88 264 VAL A CA 1
ATOM 1939 C C . VAL A 1 264 ? 10.203 -5.867 -13.273 1 98.88 264 VAL A C 1
ATOM 1941 O O . VAL A 1 264 ? 9.859 -5.047 -12.414 1 98.88 264 VAL A O 1
ATOM 1944 N N . TYR A 1 265 ? 11.008 -5.543 -14.273 1 98.81 265 TYR A N 1
ATOM 1945 C CA . TYR A 1 265 ? 11.25 -4.184 -14.742 1 98.81 265 TYR A CA 1
ATOM 1946 C C . TYR A 1 265 ? 10.438 -3.889 -16 1 98.81 265 TYR A C 1
ATOM 1948 O O . TYR A 1 265 ? 10.555 -4.605 -17 1 98.81 265 TYR A O 1
ATOM 1956 N N . MET A 1 266 ? 9.539 -2.855 -15.953 1 98.5 266 MET A N 1
ATOM 1957 C CA . MET A 1 266 ? 8.648 -2.51 -17.062 1 98.5 266 MET A CA 1
ATOM 1958 C C . MET A 1 266 ? 8.898 -1.081 -17.531 1 98.5 266 MET A C 1
ATOM 1960 O O . MET A 1 266 ? 9.242 -0.209 -16.734 1 98.5 266 MET A O 1
ATOM 1964 N N . GLU A 1 267 ? 8.703 -0.833 -18.781 1 97.44 267 GLU A N 1
ATOM 1965 C CA . GLU A 1 267 ? 8.82 0.488 -19.391 1 97.44 267 GLU A CA 1
ATOM 1966 C C . GLU A 1 267 ? 7.781 0.684 -20.5 1 97.44 267 GLU A C 1
ATOM 1968 O O . GLU A 1 267 ? 7.211 -0.286 -21 1 97.44 267 GLU A O 1
ATOM 1973 N N . LEU A 1 268 ? 7.508 1.944 -20.781 1 96.56 268 LEU A N 1
ATOM 1974 C CA . LEU A 1 268 ? 6.746 2.281 -21.969 1 96.56 268 LEU A CA 1
ATOM 1975 C C . LEU A 1 268 ? 7.652 2.322 -23.203 1 96.56 268 LEU A C 1
ATOM 1977 O O . LEU A 1 268 ? 8.688 2.986 -23.188 1 96.56 268 LEU A O 1
ATOM 1981 N N . SER A 1 269 ? 7.324 1.544 -24.125 1 93.38 269 SER A N 1
ATOM 1982 C CA . SER A 1 269 ? 8.086 1.533 -25.375 1 93.38 269 SER A CA 1
ATOM 1983 C C . SER A 1 269 ? 7.266 0.949 -26.516 1 93.38 269 SER A C 1
ATOM 1985 O O . SER A 1 269 ? 6.219 0.336 -26.297 1 93.38 269 SER A O 1
ATOM 1987 N N . GLU A 1 270 ? 7.762 1.218 -27.672 1 90.56 270 GLU A N 1
ATOM 1988 C CA . GLU A 1 270 ? 7.215 0.489 -28.797 1 90.56 270 GLU A CA 1
ATOM 1989 C C . GLU A 1 270 ? 7.516 -1.004 -28.703 1 90.56 270 GLU A C 1
ATOM 1991 O O . GLU A 1 270 ? 8.406 -1.412 -27.953 1 90.56 270 GLU A O 1
ATOM 1996 N N . TYR A 1 271 ? 6.68 -1.656 -29.391 1 84.12 271 TYR A N 1
ATOM 1997 C CA . TYR A 1 271 ? 6.883 -3.102 -29.375 1 84.12 271 TYR A CA 1
ATOM 1998 C C . TYR A 1 271 ? 8.336 -3.449 -29.672 1 84.12 271 TYR A C 1
ATOM 2000 O O . TYR A 1 271 ? 8.945 -2.881 -30.594 1 84.12 271 TYR A O 1
ATOM 2008 N N . ASN A 1 272 ? 8.922 -4.254 -28.828 1 82.75 272 ASN A N 1
ATOM 2009 C CA . ASN A 1 272 ? 10.289 -4.758 -28.922 1 82.75 272 ASN A CA 1
ATOM 2010 C C . ASN A 1 272 ? 10.328 -6.281 -28.828 1 82.75 272 ASN A C 1
ATOM 2012 O O . ASN A 1 272 ? 10.078 -6.848 -27.766 1 82.75 272 ASN A O 1
ATOM 2016 N N . PRO A 1 273 ? 10.719 -6.898 -29.906 1 81.81 273 PRO A N 1
ATOM 2017 C CA . PRO A 1 273 ? 10.742 -8.367 -29.906 1 81.81 273 PRO A CA 1
ATOM 2018 C C . PRO A 1 273 ? 11.773 -8.93 -28.938 1 81.81 273 PRO A C 1
ATOM 2020 O O . PRO A 1 273 ? 11.719 -10.117 -28.594 1 81.81 273 PRO A O 1
ATOM 2023 N N . GLU A 1 274 ? 12.719 -8.141 -28.516 1 86.62 274 GLU A N 1
ATOM 2024 C CA . GLU A 1 274 ? 13.758 -8.609 -27.609 1 86.62 274 GLU A CA 1
ATOM 2025 C C . GLU A 1 274 ? 13.281 -8.578 -26.156 1 86.62 274 GLU A C 1
ATOM 2027 O O . GLU A 1 274 ? 13.914 -9.164 -25.281 1 86.62 274 GLU A O 1
ATOM 2032 N N . ALA A 1 275 ? 12.141 -7.949 -25.922 1 91.56 275 ALA A N 1
ATOM 2033 C CA . ALA A 1 275 ? 11.578 -7.902 -24.578 1 91.56 275 ALA A CA 1
ATOM 2034 C C . ALA A 1 275 ? 11 -9.258 -24.172 1 91.56 275 ALA A C 1
ATOM 2036 O O . ALA A 1 275 ? 10.758 -10.109 -25.031 1 91.56 275 ALA A O 1
ATOM 2037 N N . PHE A 1 276 ? 10.852 -9.469 -22.906 1 93.75 276 PHE A N 1
ATOM 2038 C CA . PHE A 1 276 ? 10.297 -10.727 -22.406 1 93.75 276 PHE A CA 1
ATOM 2039 C C . PHE A 1 276 ? 8.844 -10.883 -22.844 1 93.75 276 PHE A C 1
ATOM 2041 O O . PHE A 1 276 ? 8.422 -11.977 -23.234 1 93.75 276 PHE A O 1
ATOM 2048 N N . ALA A 1 277 ? 8.086 -9.875 -22.703 1 93.5 277 ALA A N 1
ATOM 2049 C CA . ALA A 1 277 ? 6.66 -9.844 -23.031 1 93.5 277 ALA A CA 1
ATOM 2050 C C . ALA A 1 277 ? 6.109 -8.422 -22.953 1 93.5 277 ALA A C 1
ATOM 2052 O O . ALA A 1 277 ? 6.816 -7.496 -22.562 1 93.5 277 ALA A O 1
ATOM 2053 N N . THR A 1 278 ? 4.926 -8.258 -23.453 1 93.19 278 THR A N 1
ATOM 2054 C CA . THR A 1 278 ? 4.156 -7.023 -23.328 1 93.19 278 THR A CA 1
ATOM 2055 C C . THR A 1 278 ? 2.953 -7.234 -22.406 1 93.19 278 THR A C 1
ATOM 2057 O O . THR A 1 278 ? 2.268 -8.25 -22.5 1 93.19 278 THR A O 1
ATOM 2060 N N . VAL A 1 279 ? 2.791 -6.309 -21.453 1 95 279 VAL A N 1
ATOM 2061 C CA . VAL A 1 279 ? 1.57 -6.34 -20.656 1 95 279 VAL A CA 1
ATOM 2062 C C . VAL A 1 279 ? 0.408 -5.766 -21.469 1 95 279 VAL A C 1
ATOM 2064 O O . VAL A 1 279 ? 0.29 -4.551 -21.609 1 95 279 VAL A O 1
ATOM 2067 N N . ALA A 1 280 ? -0.47 -6.633 -21.906 1 92.69 280 ALA A N 1
ATOM 2068 C CA . ALA A 1 280 ? -1.565 -6.219 -22.781 1 92.69 280 ALA A CA 1
ATOM 2069 C C . ALA A 1 280 ? -2.648 -5.488 -22 1 92.69 280 ALA A C 1
ATOM 2071 O O . ALA A 1 280 ? -3.316 -4.598 -22.531 1 92.69 280 ALA A O 1
ATOM 2072 N N . GLY A 1 281 ? -2.82 -5.898 -20.734 1 94.75 281 GLY A N 1
ATOM 2073 C CA . GLY A 1 281 ? -3.811 -5.27 -19.875 1 94.75 281 GLY A CA 1
ATOM 2074 C C . GLY A 1 281 ? -3.738 -5.738 -18.438 1 94.75 281 GLY A C 1
ATOM 2075 O O . GLY A 1 281 ? -3.254 -6.84 -18.156 1 94.75 281 GLY A O 1
ATOM 2076 N N . SER A 1 282 ? -4.168 -4.922 -17.578 1 97.06 282 SER A N 1
ATOM 2077 C CA . SER A 1 282 ? -4.332 -5.246 -16.156 1 97.06 282 SER A CA 1
ATOM 2078 C C . SER A 1 282 ? -5.441 -4.414 -15.531 1 97.06 282 SER A C 1
ATOM 2080 O O . SER A 1 282 ? -5.617 -3.242 -15.875 1 97.06 282 SER A O 1
ATOM 2082 N N . GLN A 1 283 ? -6.211 -5.02 -14.656 1 97.94 283 GLN A N 1
ATOM 2083 C CA . GLN A 1 283 ? -7.301 -4.359 -13.945 1 97.94 283 GLN A CA 1
ATOM 2084 C C . GLN A 1 283 ? -7.402 -4.855 -12.508 1 97.94 283 GLN A C 1
ATOM 2086 O O . GLN A 1 283 ? -6.902 -5.934 -12.18 1 97.94 283 GLN A O 1
ATOM 2091 N N . VAL A 1 284 ? -7.969 -4.039 -11.648 1 98.12 284 VAL A N 1
ATOM 2092 C CA . VAL A 1 284 ? -8.156 -4.375 -10.242 1 98.12 284 VAL A CA 1
ATOM 2093 C C . VAL A 1 284 ? -9.555 -3.969 -9.797 1 98.12 284 VAL A C 1
ATOM 2095 O O . VAL A 1 284 ? -10.062 -2.918 -10.195 1 98.12 284 VAL A O 1
ATOM 2098 N N . ASN A 1 285 ? -10.203 -4.809 -9.086 1 97.75 285 ASN A N 1
ATOM 2099 C CA . ASN A 1 285 ? -11.438 -4.5 -8.375 1 97.75 285 ASN A CA 1
ATOM 2100 C C . ASN A 1 285 ? -11.508 -5.234 -7.039 1 97.75 285 ASN A C 1
ATOM 2102 O O . ASN A 1 285 ? -10.477 -5.605 -6.473 1 97.75 285 ASN A O 1
ATOM 2106 N N . GLN A 1 286 ? -12.641 -5.223 -6.41 1 97 286 GLN A N 1
ATOM 2107 C CA . GLN A 1 286 ? -12.852 -5.883 -5.129 1 97 286 GLN A CA 1
ATOM 2108 C C . GLN A 1 286 ? -14.18 -6.637 -5.105 1 97 286 GLN A C 1
ATOM 2110 O O . GLN A 1 286 ? -15.078 -6.348 -5.898 1 97 286 GLN A O 1
ATOM 2115 N N . ASP A 1 287 ? -14.305 -7.531 -4.203 1 94 287 ASP A N 1
ATOM 2116 C CA . ASP A 1 287 ? -15.469 -8.406 -4.098 1 94 287 ASP A CA 1
ATOM 2117 C C . ASP A 1 287 ? -16.703 -7.629 -3.639 1 94 287 ASP A C 1
ATOM 2119 O O . ASP A 1 287 ? -17.828 -7.945 -4.035 1 94 287 ASP A O 1
ATOM 2123 N N . GLY A 1 288 ? -16.547 -6.539 -2.951 1 95.25 288 GLY A N 1
ATOM 2124 C CA . GLY A 1 288 ? -17.641 -5.996 -2.168 1 95.25 288 GLY A CA 1
ATOM 2125 C C . GLY A 1 288 ? -18.125 -6.938 -1.079 1 95.25 288 GLY A C 1
ATOM 2126 O O . GLY A 1 288 ? -17.312 -7.566 -0.396 1 95.25 288 GLY A O 1
ATOM 2127 N N . ARG A 1 289 ? -19.406 -6.906 -0.888 1 90.88 289 ARG A N 1
ATOM 2128 C CA . ARG A 1 289 ? -19.969 -7.859 0.068 1 90.88 289 ARG A CA 1
ATOM 2129 C C . ARG A 1 289 ? -20 -9.266 -0.521 1 90.88 289 ARG A C 1
ATOM 2131 O O . ARG A 1 289 ? -20.359 -9.445 -1.688 1 90.88 289 ARG A O 1
ATOM 2138 N N . SER A 1 290 ? -19.531 -10.234 0.165 1 88.88 290 SER A N 1
ATOM 2139 C CA . SER A 1 290 ? -19.578 -11.656 -0.154 1 88.88 290 SER A CA 1
ATOM 2140 C C . SER A 1 290 ? -20.031 -12.477 1.05 1 88.88 290 SER A C 1
ATOM 2142 O O . SER A 1 290 ? -20.516 -11.922 2.037 1 88.88 290 SER A O 1
ATOM 2144 N N . ALA A 1 291 ? -19.984 -13.828 0.966 1 84 291 ALA A N 1
ATOM 2145 C CA . ALA A 1 291 ? -20.438 -14.672 2.07 1 84 291 ALA A CA 1
ATOM 2146 C C . ALA A 1 291 ? -19.656 -14.359 3.348 1 84 291 ALA A C 1
ATOM 2148 O O . ALA A 1 291 ? -20.219 -14.383 4.445 1 84 291 ALA A O 1
ATOM 2149 N N . SER A 1 292 ? -18.469 -14.086 3.236 1 85.44 292 SER A N 1
ATOM 2150 C CA . SER A 1 292 ? -17.578 -13.602 4.281 1 85.44 292 SER A CA 1
ATOM 2151 C C . SER A 1 292 ? -16.469 -12.727 3.705 1 85.44 292 SER A C 1
ATOM 2153 O O . SER A 1 292 ? -16.297 -12.664 2.486 1 85.44 292 SER A O 1
ATOM 2155 N N . ILE A 1 293 ? -15.742 -12.016 4.512 1 85.94 293 ILE A N 1
ATOM 2156 C CA . ILE A 1 293 ? -14.719 -11.078 4.074 1 85.94 293 ILE A CA 1
ATOM 2157 C C . ILE A 1 293 ? -13.594 -11.828 3.369 1 85.94 293 ILE A C 1
ATOM 2159 O O . ILE A 1 293 ? -12.852 -11.242 2.578 1 85.94 293 ILE A O 1
ATOM 2163 N N . THR A 1 294 ? -13.5 -13.172 3.615 1 81.38 294 THR A N 1
ATOM 2164 C CA . THR A 1 294 ? -12.43 -13.953 3.018 1 81.38 294 THR A CA 1
ATOM 2165 C C . THR A 1 294 ? -12.953 -14.797 1.856 1 81.38 294 THR A C 1
ATOM 2167 O O . THR A 1 294 ? -12.195 -15.508 1.2 1 81.38 294 THR A O 1
ATOM 2170 N N . ALA A 1 295 ? -14.25 -14.766 1.609 1 84.19 295 ALA A N 1
ATOM 2171 C CA . ALA A 1 295 ? -14.844 -15.562 0.542 1 84.19 295 ALA A CA 1
ATOM 2172 C C . ALA A 1 295 ? -14.719 -14.859 -0.806 1 84.19 295 ALA A C 1
ATOM 2174 O O . ALA A 1 295 ? -14.898 -13.641 -0.896 1 84.19 295 ALA A O 1
ATOM 2175 N N . PRO A 1 296 ? -14.422 -15.609 -1.794 1 86.69 296 PRO A N 1
ATOM 2176 C CA . PRO A 1 296 ? -14.375 -15.008 -3.131 1 86.69 296 PRO A CA 1
ATOM 2177 C C . PRO A 1 296 ? -15.758 -14.641 -3.66 1 86.69 296 PRO A C 1
ATOM 2179 O O . PRO A 1 296 ? -16.766 -15.023 -3.072 1 86.69 296 PRO A O 1
ATOM 2182 N N . ASN A 1 297 ? -15.797 -13.805 -4.664 1 92.06 297 ASN A N 1
ATOM 2183 C CA . ASN A 1 297 ? -17 -13.375 -5.367 1 92.06 297 ASN A CA 1
ATOM 2184 C C . ASN A 1 297 ? -16.875 -13.586 -6.875 1 92.06 297 ASN A C 1
ATOM 2186 O O . ASN A 1 297 ? -16.172 -12.844 -7.551 1 92.06 297 ASN A O 1
ATOM 2190 N N . GLY A 1 298 ? -17.594 -14.633 -7.438 1 91.75 298 GLY A N 1
ATOM 2191 C CA . GLY A 1 298 ? -17.516 -15 -8.844 1 91.75 298 GLY A CA 1
ATOM 2192 C C . GLY A 1 298 ? -17.812 -13.844 -9.781 1 91.75 298 GLY A C 1
ATOM 2193 O O . GLY A 1 298 ? -17.016 -13.523 -10.656 1 91.75 298 GLY A O 1
ATOM 2194 N N . PRO A 1 299 ? -18.906 -13.18 -9.586 1 93.75 299 PRO A N 1
ATOM 2195 C CA . PRO A 1 299 ? -19.297 -12.047 -10.422 1 93.75 299 PRO A CA 1
ATOM 2196 C C . PRO A 1 299 ? -18.234 -10.945 -10.438 1 93.75 299 PRO A C 1
ATOM 2198 O O . PRO A 1 299 ? -17.953 -10.352 -11.484 1 93.75 299 PRO A O 1
ATOM 2201 N N . SER A 1 300 ? -17.609 -10.594 -9.336 1 94.88 300 SER A N 1
ATOM 2202 C CA . SER A 1 300 ? -16.562 -9.586 -9.281 1 94.88 300 SER A CA 1
ATOM 2203 C C . SER A 1 300 ? -15.312 -10.047 -10.039 1 94.88 300 SER A C 1
ATOM 2205 O O . SER A 1 300 ? -14.648 -9.242 -10.695 1 94.88 300 SER A O 1
ATOM 2207 N N . GLN A 1 301 ? -14.977 -11.344 -9.875 1 94.31 301 GLN A N 1
ATOM 2208 C CA . GLN A 1 301 ? -13.852 -11.898 -10.625 1 94.31 301 GLN A CA 1
ATOM 2209 C C . GLN A 1 301 ? -14.102 -11.805 -12.125 1 94.31 301 GLN A C 1
ATOM 2211 O O . GLN A 1 301 ? -13.219 -11.414 -12.891 1 94.31 301 GLN A O 1
ATOM 2216 N N . GLU A 1 302 ? -15.32 -12.195 -12.523 1 94.5 302 GLU A N 1
ATOM 2217 C CA . GLU A 1 302 ? -15.703 -12.117 -13.93 1 94.5 302 GLU A CA 1
ATOM 2218 C C . GLU A 1 302 ? -15.57 -10.688 -14.461 1 94.5 302 GLU A C 1
ATOM 2220 O O . GLU A 1 302 ? -15.031 -10.469 -15.539 1 94.5 302 GLU A O 1
ATOM 2225 N N . LYS A 1 303 ? -16.047 -9.719 -13.711 1 96.19 303 LYS A N 1
ATOM 2226 C CA . LYS A 1 303 ? -15.984 -8.32 -14.117 1 96.19 303 LYS A CA 1
ATOM 2227 C C . LYS A 1 303 ? -14.539 -7.859 -14.305 1 96.19 303 LYS A C 1
ATOM 2229 O O . LYS A 1 303 ? -14.234 -7.145 -15.258 1 96.19 303 LYS A O 1
ATOM 2234 N N . CYS A 1 304 ? -13.68 -8.234 -13.383 1 96.38 304 CYS A N 1
ATOM 2235 C CA . CYS A 1 304 ? -12.273 -7.859 -13.453 1 96.38 304 CYS A CA 1
ATOM 2236 C C . CYS A 1 304 ? -11.617 -8.422 -14.703 1 96.38 304 CYS A C 1
ATOM 2238 O O . CYS A 1 304 ? -10.898 -7.711 -15.406 1 96.38 304 CYS A O 1
ATOM 2240 N N . ILE A 1 305 ? -11.875 -9.711 -15 1 95 305 ILE A N 1
ATOM 2241 C CA . ILE A 1 305 ? -11.289 -10.391 -16.156 1 95 305 ILE A CA 1
ATOM 2242 C C . ILE A 1 305 ? -11.789 -9.742 -17.438 1 95 305 ILE A C 1
ATOM 2244 O O . ILE A 1 305 ? -11.008 -9.469 -18.344 1 95 305 ILE A O 1
ATOM 2248 N N . ARG A 1 306 ? -13.062 -9.453 -17.531 1 95.38 306 ARG A N 1
ATOM 2249 C CA . ARG A 1 306 ? -13.641 -8.805 -18.719 1 95.38 306 ARG A CA 1
ATOM 2250 C C . ARG A 1 306 ? -13.023 -7.434 -18.953 1 95.38 306 ARG A C 1
ATOM 2252 O O . ARG A 1 306 ? -12.773 -7.043 -20.094 1 95.38 306 ARG A O 1
ATOM 2259 N N . ALA A 1 307 ? -12.805 -6.703 -17.859 1 97.31 307 ALA A N 1
ATOM 2260 C CA . ALA A 1 307 ? -12.188 -5.387 -17.969 1 97.31 307 ALA A CA 1
ATOM 2261 C C . ALA A 1 307 ? -10.766 -5.496 -18.516 1 97.31 307 ALA A C 1
ATOM 2263 O O . ALA A 1 307 ? -10.336 -4.664 -19.328 1 97.31 307 ALA A O 1
ATOM 2264 N N . ALA A 1 308 ? -10.016 -6.508 -18.031 1 95.75 308 ALA A N 1
ATOM 2265 C CA . ALA A 1 308 ? -8.664 -6.727 -18.531 1 95.75 308 ALA A CA 1
ATOM 2266 C C . ALA A 1 308 ? -8.672 -7.055 -20.031 1 95.75 308 ALA A C 1
ATOM 2268 O O . ALA A 1 308 ? -7.812 -6.59 -20.781 1 95.75 308 ALA A O 1
ATOM 2269 N N . PHE A 1 309 ? -9.641 -7.824 -20.484 1 93.62 309 PHE A N 1
ATOM 2270 C CA . PHE A 1 309 ? -9.789 -8.148 -21.891 1 93.62 309 PHE A CA 1
ATOM 2271 C C . PHE A 1 309 ? -10.086 -6.895 -22.703 1 93.62 309 PHE A C 1
ATOM 2273 O O . PHE A 1 309 ? -9.578 -6.73 -23.812 1 93.62 309 PHE A O 1
ATOM 2280 N N . ARG A 1 310 ? -10.938 -6.016 -22.188 1 95.56 310 ARG A N 1
ATOM 2281 C CA . ARG A 1 310 ? -11.242 -4.766 -22.859 1 95.56 310 ARG A CA 1
ATOM 2282 C C . ARG A 1 310 ? -9.984 -3.93 -23.062 1 95.56 310 ARG A C 1
ATOM 2284 O O . ARG A 1 310 ? -9.75 -3.398 -24.156 1 95.56 310 ARG A O 1
ATOM 2291 N N . GLU A 1 311 ? -9.188 -3.885 -22.031 1 94.88 311 GLU A N 1
ATOM 2292 C CA . GLU A 1 311 ? -7.953 -3.117 -22.156 1 94.88 311 GLU A CA 1
ATOM 2293 C C . GLU A 1 311 ? -7.016 -3.746 -23.172 1 94.88 311 GLU A C 1
ATOM 2295 O O . GLU A 1 311 ? -6.383 -3.037 -23.969 1 94.88 311 GLU A O 1
ATOM 2300 N N . ALA A 1 312 ? -6.902 -5.059 -23.094 1 92.5 312 ALA A N 1
ATOM 2301 C CA . ALA A 1 312 ? -5.996 -5.789 -23.969 1 92.5 312 ALA A CA 1
ATOM 2302 C C . ALA A 1 312 ? -6.496 -5.762 -25.422 1 92.5 312 ALA A C 1
ATOM 2304 O O . ALA A 1 312 ? -5.758 -6.094 -26.344 1 92.5 312 ALA A O 1
ATOM 2305 N N . GLN A 1 313 ? -7.785 -5.41 -25.625 1 91.25 313 GLN A N 1
ATOM 2306 C CA . GLN A 1 313 ? -8.43 -5.477 -26.922 1 91.25 313 GLN A CA 1
ATOM 2307 C C . GLN A 1 313 ? -8.305 -6.875 -27.531 1 91.25 313 GLN A C 1
ATOM 2309 O O . GLN A 1 313 ? -7.91 -7.031 -28.688 1 91.25 313 GLN A O 1
ATOM 2314 N N . MET A 1 314 ? -8.641 -7.883 -26.656 1 88.38 314 MET A N 1
ATOM 2315 C CA . MET A 1 314 ? -8.578 -9.281 -27.047 1 88.38 314 MET A CA 1
ATOM 2316 C C . MET A 1 314 ? -9.898 -9.992 -26.75 1 88.38 314 MET A C 1
ATOM 2318 O O . MET A 1 314 ? -10.602 -9.633 -25.797 1 88.38 314 MET A O 1
ATOM 2322 N N . ALA A 1 315 ? -10.141 -10.953 -27.609 1 88.75 315 ALA A N 1
ATOM 2323 C CA . ALA A 1 315 ? -11.242 -11.859 -27.312 1 88.75 315 ALA A CA 1
ATOM 2324 C C . ALA A 1 315 ? -10.773 -13.055 -26.5 1 88.75 315 ALA A C 1
ATOM 2326 O O . ALA A 1 315 ? -9.633 -13.508 -26.641 1 88.75 315 ALA A O 1
ATOM 2327 N N . PRO A 1 316 ? -11.664 -13.586 -25.625 1 87.81 316 PRO A N 1
ATOM 2328 C CA . PRO A 1 316 ? -11.281 -14.656 -24.719 1 87.81 316 PRO A CA 1
ATOM 2329 C C . PRO A 1 316 ? -10.617 -15.836 -25.422 1 87.81 316 PRO A C 1
ATOM 2331 O O . PRO A 1 316 ? -9.609 -16.359 -24.953 1 87.81 316 PRO A O 1
ATOM 2334 N N . PRO A 1 317 ? -11.039 -16.219 -26.625 1 84.44 317 PRO A N 1
ATOM 2335 C CA . PRO A 1 317 ? -10.422 -17.375 -27.281 1 84.44 317 PRO A CA 1
ATOM 2336 C C . PRO A 1 317 ? -8.984 -17.109 -27.734 1 84.44 317 PRO A C 1
ATOM 2338 O O . PRO A 1 317 ? -8.266 -18.047 -28.094 1 84.44 317 PRO A O 1
ATOM 2341 N N . GLU A 1 318 ? -8.641 -15.914 -27.719 1 84.12 318 GLU A N 1
ATOM 2342 C CA . GLU A 1 318 ? -7.285 -15.57 -28.125 1 84.12 318 GLU A CA 1
ATOM 2343 C C . GLU A 1 318 ? -6.266 -15.922 -27.047 1 84.12 318 GLU A C 1
ATOM 2345 O O . GLU A 1 318 ? -5.066 -16 -27.328 1 84.12 318 GLU A O 1
ATOM 2350 N N . VAL A 1 319 ? -6.715 -16.094 -25.844 1 87.94 319 VAL A N 1
ATOM 2351 C CA . VAL A 1 319 ? -5.84 -16.469 -24.75 1 87.94 319 VAL A CA 1
ATOM 2352 C C . VAL A 1 319 ? -5.727 -17.984 -24.672 1 87.94 319 VAL A C 1
ATOM 2354 O O . VAL A 1 319 ? -6.738 -18.688 -24.625 1 87.94 319 VAL A O 1
ATOM 2357 N N . ASP A 1 320 ? -4.531 -18.469 -24.594 1 85.69 320 ASP A N 1
ATOM 2358 C CA . ASP A 1 320 ? -4.289 -19.906 -24.656 1 85.69 320 ASP A CA 1
ATOM 2359 C C . ASP A 1 320 ? -4.176 -20.516 -23.266 1 85.69 320 ASP A C 1
ATOM 2361 O O . ASP A 1 320 ? -4.457 -21.703 -23.062 1 85.69 320 ASP A O 1
ATOM 2365 N N . CYS A 1 321 ? -3.723 -19.734 -22.359 1 90.25 321 CYS A N 1
ATOM 2366 C CA . CYS A 1 321 ? -3.443 -20.25 -21.031 1 90.25 321 CYS A CA 1
ATOM 2367 C C . CYS A 1 321 ? -3.963 -19.297 -19.953 1 90.25 321 CYS A C 1
ATOM 2369 O O . CYS A 1 321 ? -3.807 -18.078 -20.078 1 90.25 321 CYS A O 1
ATOM 2371 N N . PHE A 1 322 ? -4.633 -19.828 -19 1 91.81 322 PHE A N 1
ATOM 2372 C CA . PHE A 1 322 ? -5.113 -19.094 -17.844 1 91.81 322 PHE A CA 1
ATOM 2373 C C . PHE A 1 322 ? -4.406 -19.547 -16.578 1 91.81 322 PHE A C 1
ATOM 2375 O O . PHE A 1 322 ? -4.559 -20.688 -16.156 1 91.81 322 PHE A O 1
ATOM 2382 N N . GLU A 1 323 ? -3.555 -18.688 -16.016 1 95 323 GLU A N 1
ATOM 2383 C CA . GLU A 1 323 ? -2.91 -18.906 -14.719 1 95 323 GLU A CA 1
ATOM 2384 C C . GLU A 1 323 ? -3.816 -18.484 -13.57 1 95 323 GLU A C 1
ATOM 2386 O O . GLU A 1 323 ? -4.02 -17.297 -13.344 1 95 323 GLU A O 1
ATOM 2391 N N . CYS A 1 324 ? -4.281 -19.406 -12.82 1 94.69 324 CYS A N 1
ATOM 2392 C CA . CYS A 1 324 ? -5.234 -19.141 -11.75 1 94.69 324 CYS A CA 1
ATOM 2393 C C . CYS A 1 324 ? -4.512 -18.812 -10.445 1 94.69 324 CYS A C 1
ATOM 2395 O O . CYS A 1 324 ? -3.322 -19.094 -10.305 1 94.69 324 CYS A O 1
ATOM 2397 N N . HIS A 1 325 ? -5.234 -18.094 -9.602 1 94.31 325 HIS A N 1
ATOM 2398 C CA . HIS A 1 325 ? -4.793 -18.031 -8.211 1 94.31 325 HIS A CA 1
ATOM 2399 C C . HIS A 1 325 ? -4.621 -19.438 -7.625 1 94.31 325 HIS A C 1
ATOM 2401 O O . HIS A 1 325 ? -3.564 -19.75 -7.074 1 94.31 325 HIS A O 1
ATOM 2407 N N . GLY A 1 326 ? -5.664 -20.312 -7.754 1 94 326 GLY A N 1
ATOM 2408 C CA . GLY A 1 326 ? -5.551 -21.75 -7.543 1 94 326 GLY A CA 1
ATOM 2409 C C . GLY A 1 326 ? -5.008 -22.109 -6.176 1 94 326 GLY A C 1
ATOM 2410 O O . GLY A 1 326 ? -4.051 -22.875 -6.062 1 94 326 GLY A O 1
ATOM 2411 N N . THR A 1 327 ? -5.625 -21.688 -5.137 1 91.38 327 THR A N 1
ATOM 2412 C CA . THR A 1 327 ? -5.102 -21.891 -3.789 1 91.38 327 THR A CA 1
ATOM 2413 C C . THR A 1 327 ? -5.25 -23.344 -3.365 1 91.38 327 THR A C 1
ATOM 2415 O O . THR A 1 327 ? -4.637 -23.781 -2.389 1 91.38 327 THR A O 1
ATOM 2418 N N . GLY A 1 328 ? -6.055 -24.094 -4.102 1 93.88 328 GLY A N 1
ATOM 2419 C CA . GLY A 1 328 ? -6.273 -25.469 -3.705 1 93.88 328 GLY A CA 1
ATOM 2420 C C . GLY A 1 328 ? -7.285 -25.625 -2.584 1 93.88 328 GLY A C 1
ATOM 2421 O O . GLY A 1 328 ? -7.09 -26.422 -1.667 1 93.88 328 GLY A O 1
ATOM 2422 N N . THR A 1 329 ? -8.273 -24.781 -2.604 1 91.38 329 THR A N 1
ATOM 2423 C CA . THR A 1 329 ? -9.367 -24.891 -1.643 1 91.38 329 THR A CA 1
ATOM 2424 C C . THR A 1 329 ? -10.586 -25.531 -2.287 1 91.38 329 THR A C 1
ATOM 2426 O O . THR A 1 329 ? -10.805 -25.406 -3.494 1 91.38 329 THR A O 1
ATOM 2429 N N . ALA A 1 330 ? -11.375 -26.172 -1.458 1 88.88 330 ALA A N 1
ATOM 2430 C CA . ALA A 1 330 ? -12.531 -26.938 -1.938 1 88.88 330 ALA A CA 1
ATOM 2431 C C . ALA A 1 330 ? -13.539 -26.016 -2.617 1 88.88 330 ALA A C 1
ATOM 2433 O O . ALA A 1 330 ? -14.156 -26.375 -3.617 1 88.88 330 ALA A O 1
ATOM 2434 N N . LEU A 1 331 ? -13.641 -24.766 -2.145 1 85.44 331 LEU A N 1
ATOM 2435 C CA . LEU A 1 331 ? -14.641 -23.844 -2.668 1 85.44 331 LEU A CA 1
ATOM 2436 C C . LEU A 1 331 ? -14 -22.812 -3.59 1 85.44 331 LEU A C 1
ATOM 2438 O O . LEU A 1 331 ? -14.617 -22.359 -4.559 1 85.44 331 LEU A O 1
ATOM 2442 N N . GLY A 1 332 ? -12.812 -22.375 -3.338 1 88.62 332 GLY A N 1
ATOM 2443 C CA . GLY A 1 332 ? -12.156 -21.328 -4.09 1 88.62 332 GLY A CA 1
ATOM 2444 C C . GLY A 1 332 ? -11.875 -21.703 -5.531 1 88.62 332 GLY A C 1
ATOM 2445 O O . GLY A 1 332 ? -12.133 -20.922 -6.449 1 88.62 332 GLY A O 1
ATOM 2446 N N . ASP A 1 333 ? -11.422 -22.922 -5.73 1 93.19 333 ASP A N 1
ATOM 2447 C CA . ASP A 1 333 ? -11.047 -23.359 -7.07 1 93.19 333 ASP A CA 1
ATOM 2448 C C . ASP A 1 333 ? -12.266 -23.438 -7.984 1 93.19 333 ASP A C 1
ATOM 2450 O O . ASP A 1 333 ? -12.258 -22.875 -9.078 1 93.19 333 ASP A O 1
ATOM 2454 N N . PRO A 1 334 ? -13.336 -24.078 -7.547 1 92.81 334 PRO A N 1
ATOM 2455 C CA . PRO A 1 334 ? -14.531 -24.125 -8.391 1 92.81 334 PRO A CA 1
ATOM 2456 C C . PRO A 1 334 ? -15.094 -22.75 -8.711 1 92.81 334 PRO A C 1
ATOM 2458 O O . PRO A 1 334 ? -15.523 -22.5 -9.836 1 92.81 334 PRO A O 1
ATOM 2461 N N . ILE A 1 335 ? -15.062 -21.844 -7.75 1 90.31 335 ILE A N 1
ATOM 2462 C CA . ILE A 1 335 ? -15.594 -20.5 -7.953 1 90.31 335 ILE A CA 1
ATOM 2463 C C . ILE A 1 335 ? -14.75 -19.75 -8.984 1 90.31 335 ILE A C 1
ATOM 2465 O O . ILE A 1 335 ? -15.281 -19.109 -9.891 1 90.31 335 ILE A O 1
ATOM 2469 N N . GLU A 1 336 ? -13.461 -19.844 -8.859 1 92.06 336 GLU A N 1
ATOM 2470 C CA . GLU A 1 336 ? -12.547 -19.203 -9.797 1 92.06 336 GLU A CA 1
ATOM 2471 C C . GLU A 1 336 ? -12.727 -19.75 -11.203 1 92.06 336 GLU A C 1
ATOM 2473 O O . GLU A 1 336 ? -12.812 -18.984 -12.172 1 92.06 336 GLU A O 1
ATOM 2478 N N . VAL A 1 337 ? -12.789 -21.062 -11.344 1 91.44 337 VAL A N 1
ATOM 2479 C CA . VAL A 1 337 ? -12.984 -21.703 -12.641 1 91.44 337 VAL A CA 1
ATOM 2480 C C . VAL A 1 337 ? -14.344 -21.297 -13.219 1 91.44 337 VAL A C 1
ATOM 2482 O O . VAL A 1 337 ? -14.461 -21.031 -14.414 1 91.44 337 VAL A O 1
ATOM 2485 N N . GLY A 1 338 ? -15.352 -21.25 -12.375 1 90.38 338 GLY A N 1
ATOM 2486 C CA . GLY A 1 338 ? -16.672 -20.812 -12.812 1 90.38 338 GLY A CA 1
ATOM 2487 C C . GLY A 1 338 ? -16.672 -19.406 -13.375 1 90.38 338 GLY A C 1
ATOM 2488 O O . GLY A 1 338 ? -17.391 -19.109 -14.336 1 90.38 338 GLY A O 1
ATOM 2489 N N . ALA A 1 339 ? -15.891 -18.516 -12.805 1 87.69 339 ALA A N 1
ATOM 2490 C CA . ALA A 1 339 ? -15.828 -17.125 -13.219 1 87.69 339 ALA A CA 1
ATOM 2491 C C . ALA A 1 339 ? -15.289 -17 -14.641 1 87.69 339 ALA A C 1
ATOM 2493 O O . ALA A 1 339 ? -15.836 -16.25 -15.453 1 87.69 339 ALA A O 1
ATOM 2494 N N . PHE A 1 340 ? -14.219 -17.672 -14.984 1 86.5 340 PHE A N 1
ATOM 2495 C CA . PHE A 1 340 ? -13.695 -17.484 -16.328 1 86.5 340 PHE A CA 1
ATOM 2496 C C . PHE A 1 340 ? -14.422 -18.375 -17.328 1 86.5 340 PHE A C 1
ATOM 2498 O O . PHE A 1 340 ? -14.422 -18.109 -18.531 1 86.5 340 PHE A O 1
ATOM 2505 N N . LYS A 1 341 ? -15.078 -19.484 -16.812 1 88.94 341 LYS A N 1
ATOM 2506 C CA . LYS A 1 341 ? -15.938 -20.266 -17.688 1 88.94 341 LYS A CA 1
ATOM 2507 C C . LYS A 1 341 ? -17.031 -19.406 -18.312 1 88.94 341 LYS A C 1
ATOM 2509 O O . LYS A 1 341 ? -17.297 -19.5 -19.516 1 88.94 341 LYS A O 1
ATOM 2514 N N . ARG A 1 342 ? -17.594 -18.562 -17.609 1 88.06 342 ARG A N 1
ATOM 2515 C CA . ARG A 1 342 ? -18.672 -17.688 -18.062 1 88.06 342 ARG A CA 1
ATOM 2516 C C . ARG A 1 342 ? -18.188 -16.734 -19.141 1 88.06 342 ARG A C 1
ATOM 2518 O O . ARG A 1 342 ? -18.953 -16.312 -20 1 88.06 342 ARG A O 1
ATOM 2525 N N . ILE A 1 343 ? -16.938 -16.453 -19.125 1 87.69 343 ILE A N 1
ATOM 2526 C CA . ILE A 1 343 ? -16.328 -15.547 -20.094 1 87.69 343 ILE A CA 1
ATOM 2527 C C . ILE A 1 343 ? -16.031 -16.297 -21.391 1 87.69 343 ILE A C 1
ATOM 2529 O O . ILE A 1 343 ? -16.234 -15.781 -22.484 1 87.69 343 ILE A O 1
ATOM 2533 N N . TYR A 1 344 ? -15.664 -17.531 -21.312 1 82.25 344 TYR A N 1
ATOM 2534 C CA . TYR A 1 344 ? -15.203 -18.312 -22.469 1 82.25 344 TYR A CA 1
ATOM 2535 C C . TYR A 1 344 ? -16.359 -19.062 -23.109 1 82.25 344 TYR A C 1
ATOM 2537 O O . TYR A 1 344 ? -16.297 -19.406 -24.297 1 82.25 344 TYR A O 1
ATOM 2545 N N . ASN A 1 345 ? -17.359 -19.531 -22.406 1 76.81 345 ASN A N 1
ATOM 2546 C CA . ASN A 1 345 ? -18.469 -20.328 -22.922 1 76.81 345 ASN A CA 1
ATOM 2547 C C . ASN A 1 345 ? -19.219 -19.594 -24.047 1 76.81 345 ASN A C 1
ATOM 2549 O O . ASN A 1 345 ? -19.812 -20.234 -24.922 1 76.81 345 ASN A O 1
ATOM 2553 N N . GLY A 1 346 ? -19.094 -18.422 -24.172 1 69.25 346 GLY A N 1
ATOM 2554 C CA . GLY A 1 346 ? -19.875 -17.719 -25.188 1 69.25 346 GLY A CA 1
ATOM 2555 C C . GLY A 1 346 ? -19.156 -17.609 -26.516 1 69.25 346 GLY A C 1
ATOM 2556 O O . GLY A 1 346 ? -19.719 -17.094 -27.484 1 69.25 346 GLY A O 1
ATOM 2557 N N . MET A 1 347 ? -17.969 -18.344 -26.547 1 77.38 347 MET A N 1
ATOM 2558 C CA . MET A 1 347 ? -17.203 -18.156 -27.766 1 77.38 347 MET A CA 1
ATOM 2559 C C . MET A 1 347 ? -16.516 -19.453 -28.188 1 77.38 347 MET A C 1
ATOM 2561 O O . MET A 1 347 ? -15.867 -20.109 -27.375 1 77.38 347 MET A O 1
ATOM 2565 N N . PRO A 1 348 ? -16.812 -19.906 -29.422 1 78.06 348 PRO A N 1
ATOM 2566 C CA . PRO A 1 348 ? -16.172 -21.141 -29.891 1 78.06 348 PRO A CA 1
ATOM 2567 C C . PRO A 1 348 ? -14.648 -21.047 -29.922 1 78.06 348 PRO A C 1
ATOM 2569 O O . PRO A 1 348 ? -14.102 -19.984 -30.203 1 78.06 348 PRO A O 1
ATOM 2572 N N . ARG A 1 349 ? -14.039 -22.125 -29.391 1 79 349 ARG A N 1
ATOM 2573 C CA . ARG A 1 349 ? -12.586 -22.234 -29.469 1 79 349 ARG A CA 1
ATOM 2574 C C . ARG A 1 349 ? -12.172 -23.531 -30.172 1 79 349 ARG A C 1
ATOM 2576 O O . ARG A 1 349 ? -12.828 -24.562 -30.016 1 79 349 ARG A O 1
ATOM 2583 N N . GLU A 1 350 ? -11.109 -23.422 -30.922 1 77.38 350 GLU A N 1
ATOM 2584 C CA . GLU A 1 350 ? -10.594 -24.578 -31.656 1 77.38 350 GLU A CA 1
ATOM 2585 C C . GLU A 1 350 ? -9.805 -25.5 -30.719 1 77.38 350 GLU A C 1
ATOM 2587 O O . GLU A 1 350 ? -9.805 -26.719 -30.906 1 77.38 350 GLU A O 1
ATOM 2592 N N . THR A 1 351 ? -9.039 -24.922 -29.812 1 80.75 351 THR A N 1
ATOM 2593 C CA . THR A 1 351 ? -8.242 -25.672 -28.844 1 80.75 351 THR A CA 1
ATOM 2594 C C . THR A 1 351 ? -8.672 -25.344 -27.422 1 80.75 351 THR A C 1
ATOM 2596 O O . THR A 1 351 ? -9.133 -24.234 -27.141 1 80.75 351 THR A O 1
ATOM 2599 N N . PRO A 1 352 ? -8.547 -26.328 -26.578 1 85.81 352 PRO A N 1
ATOM 2600 C CA . PRO A 1 352 ? -8.961 -26.062 -25.188 1 85.81 352 PRO A CA 1
ATOM 2601 C C . PRO A 1 352 ? -8.102 -25 -24.516 1 85.81 352 PRO A C 1
ATOM 2603 O O . PRO A 1 352 ? -6.922 -24.859 -24.844 1 85.81 352 PRO A O 1
ATOM 2606 N N . LEU A 1 353 ? -8.742 -24.281 -23.641 1 88 353 LEU A N 1
ATOM 2607 C CA . LEU A 1 353 ? -8.008 -23.375 -22.766 1 88 353 LEU A CA 1
ATOM 2608 C C . LEU A 1 353 ? -7.152 -24.141 -21.766 1 88 353 LEU A C 1
ATOM 2610 O O . LEU A 1 353 ? -7.645 -25.047 -21.094 1 88 353 LEU A O 1
ATOM 2614 N N . LEU A 1 354 ? -5.891 -23.844 -21.75 1 89.69 354 LEU A N 1
ATOM 2615 C CA . LEU A 1 354 ? -5.012 -24.469 -20.766 1 89.69 354 LEU A CA 1
ATOM 2616 C C . LEU A 1 354 ? -5.102 -23.75 -19.422 1 89.69 354 LEU A C 1
ATOM 2618 O O . LEU A 1 354 ? -5.016 -22.531 -19.359 1 89.69 354 LEU A O 1
ATOM 2622 N N . VAL A 1 355 ? -5.375 -24.516 -18.328 1 91.75 355 VAL A N 1
ATOM 2623 C CA . VAL A 1 355 ? -5.562 -23.938 -17 1 91.75 355 VAL A CA 1
ATOM 2624 C C . VAL A 1 355 ? -4.465 -24.438 -16.078 1 91.75 355 VAL A C 1
ATOM 2626 O O . VAL A 1 355 ? -4.281 -25.656 -15.906 1 91.75 355 VAL A O 1
ATOM 2629 N N . THR A 1 356 ? -3.719 -23.562 -15.516 1 92.19 356 THR A N 1
ATOM 2630 C CA . THR A 1 356 ? -2.586 -23.938 -14.672 1 92.19 356 THR A CA 1
ATOM 2631 C C . THR A 1 356 ? -2.498 -23.031 -13.453 1 92.19 356 THR A C 1
ATOM 2633 O O . THR A 1 356 ? -3.221 -22.031 -13.359 1 92.19 356 THR A O 1
ATOM 2636 N N . SER A 1 357 ? -1.687 -23.391 -12.469 1 95.12 357 SER A N 1
ATOM 2637 C CA . SER A 1 357 ? -1.35 -22.594 -11.297 1 95.12 357 SER A CA 1
ATOM 2638 C C . SER A 1 357 ? 0.051 -22.922 -10.789 1 95.12 357 SER A C 1
ATOM 2640 O O . SER A 1 357 ? 0.413 -24.094 -10.656 1 95.12 357 SER A O 1
ATOM 2642 N N . SER A 1 358 ? 0.8 -21.891 -10.5 1 95.12 358 SER A N 1
ATOM 2643 C CA . SER A 1 358 ? 2.154 -22.062 -9.992 1 95.12 358 SER A CA 1
ATOM 2644 C C . SER A 1 358 ? 2.141 -22.609 -8.562 1 95.12 358 SER A C 1
ATOM 2646 O O . SER A 1 358 ? 3.162 -23.078 -8.062 1 95.12 358 SER A O 1
ATOM 2648 N N . LYS A 1 359 ? 1.018 -22.562 -7.902 1 95.56 359 LYS A N 1
ATOM 2649 C CA . LYS A 1 359 ? 0.948 -22.875 -6.477 1 95.56 359 LYS A CA 1
ATOM 2650 C C . LYS A 1 359 ? 1.125 -24.375 -6.238 1 95.56 359 LYS A C 1
ATOM 2652 O O . LYS A 1 359 ? 1.504 -24.797 -5.145 1 95.56 359 LYS A O 1
ATOM 2657 N N . THR A 1 360 ? 0.821 -25.172 -7.246 1 95.12 360 THR A N 1
ATOM 2658 C CA . THR A 1 360 ? 1.022 -26.609 -7.082 1 95.12 360 THR A CA 1
ATOM 2659 C C . THR A 1 360 ? 2.504 -26.922 -6.898 1 95.12 360 THR A C 1
ATOM 2661 O O . THR A 1 360 ? 2.854 -27.938 -6.289 1 95.12 360 THR A O 1
ATOM 2664 N N . ASN A 1 361 ? 3.381 -26.094 -7.426 1 95.69 361 ASN A N 1
ATOM 2665 C CA . ASN A 1 361 ? 4.824 -26.25 -7.281 1 95.69 361 ASN A CA 1
ATOM 2666 C C . ASN A 1 361 ? 5.355 -25.484 -6.074 1 95.69 361 ASN A C 1
ATOM 2668 O O . ASN A 1 361 ? 6.066 -26.031 -5.238 1 95.69 361 ASN A O 1
ATOM 2672 N N . LEU A 1 362 ? 4.945 -24.219 -5.918 1 96.88 362 LEU A N 1
ATOM 2673 C CA . LEU A 1 362 ? 5.582 -23.266 -5.016 1 96.88 362 LEU A CA 1
ATOM 2674 C C . LEU A 1 362 ? 4.824 -23.172 -3.697 1 96.88 362 LEU A C 1
ATOM 2676 O O . LEU A 1 362 ? 5.352 -22.641 -2.711 1 96.88 362 LEU A O 1
ATOM 2680 N N . GLY A 1 363 ? 3.604 -23.641 -3.689 1 97.19 363 GLY A N 1
ATOM 2681 C CA . GLY A 1 363 ? 2.703 -23.203 -2.633 1 97.19 363 GLY A CA 1
ATOM 2682 C C . GLY A 1 363 ? 2.184 -21.797 -2.836 1 97.19 363 GLY A C 1
ATOM 2683 O O . GLY A 1 363 ? 2.318 -21.219 -3.924 1 97.19 363 GLY A O 1
ATOM 2684 N N . HIS A 1 364 ? 1.429 -21.328 -1.851 1 97.81 364 HIS A N 1
ATOM 2685 C CA . HIS A 1 364 ? 0.875 -19.984 -1.882 1 97.81 364 HIS A CA 1
ATOM 2686 C C . HIS A 1 364 ? 1.788 -19 -1.164 1 97.81 364 HIS A C 1
ATOM 2688 O O . HIS A 1 364 ? 1.948 -19.062 0.056 1 97.81 364 HIS A O 1
ATOM 2694 N N . LEU A 1 365 ? 2.328 -18.062 -1.926 1 97.94 365 LEU A N 1
ATOM 2695 C CA . LEU A 1 365 ? 3.311 -17.094 -1.435 1 97.94 365 LEU A CA 1
ATOM 2696 C C . LEU A 1 365 ? 2.623 -15.859 -0.868 1 97.94 365 LEU A C 1
ATOM 2698 O O . LEU A 1 365 ? 3.254 -14.812 -0.713 1 97.94 365 LEU A O 1
ATOM 2702 N N . GLU A 1 366 ? 1.376 -15.883 -0.68 1 96.5 366 GLU A N 1
ATOM 2703 C CA . GLU A 1 366 ? 0.628 -14.734 -0.184 1 96.5 366 GLU A CA 1
ATOM 2704 C C . GLU A 1 366 ? 0.938 -13.477 -1 1 96.5 366 GLU A C 1
ATOM 2706 O O . GLU A 1 366 ? 0.791 -13.477 -2.223 1 96.5 366 GLU A O 1
ATOM 2711 N N . GLY A 1 367 ? 1.554 -12.469 -0.473 1 97.69 367 GLY A N 1
ATOM 2712 C CA . GLY A 1 367 ? 1.825 -11.25 -1.212 1 97.69 367 GLY A CA 1
ATOM 2713 C C . GLY A 1 367 ? 2.713 -11.469 -2.422 1 97.69 367 GLY A C 1
ATOM 2714 O O . GLY A 1 367 ? 2.711 -10.656 -3.354 1 97.69 367 GLY A O 1
ATOM 2715 N N . GLY A 1 368 ? 3.459 -12.516 -2.443 1 98.31 368 GLY A N 1
ATOM 2716 C CA . GLY A 1 368 ? 4.363 -12.812 -3.543 1 98.31 368 GLY A CA 1
ATOM 2717 C C . GLY A 1 368 ? 3.744 -13.711 -4.598 1 98.31 368 GLY A C 1
ATOM 2718 O O . GLY A 1 368 ? 4.348 -13.961 -5.645 1 98.31 368 GLY A O 1
ATOM 2719 N N . ALA A 1 369 ? 2.5 -14.18 -4.355 1 98.19 369 ALA A N 1
ATOM 2720 C CA . ALA A 1 369 ? 1.896 -15.219 -5.188 1 98.19 369 ALA A CA 1
ATOM 2721 C C . ALA A 1 369 ? 1.615 -14.695 -6.594 1 98.19 369 ALA A C 1
ATOM 2723 O O . ALA A 1 369 ? 1.922 -15.367 -7.582 1 98.19 369 ALA A O 1
ATOM 2724 N N . GLY A 1 370 ? 1.043 -13.484 -6.66 1 97.88 370 GLY A N 1
ATOM 2725 C CA . GLY A 1 370 ? 0.645 -12.93 -7.941 1 97.88 370 GLY A CA 1
ATOM 2726 C C . GLY A 1 370 ? 1.812 -12.711 -8.883 1 97.88 370 GLY A C 1
ATOM 2727 O O . GLY A 1 370 ? 1.729 -13.047 -10.07 1 97.88 370 GLY A O 1
ATOM 2728 N N . MET A 1 371 ? 2.9 -12.172 -8.383 1 98.62 371 MET A N 1
ATOM 2729 C CA . MET A 1 371 ? 4.066 -11.883 -9.219 1 98.62 371 MET A CA 1
ATOM 2730 C C . MET A 1 371 ? 4.723 -13.164 -9.711 1 98.62 371 MET A C 1
ATOM 2732 O O . MET A 1 371 ? 5.133 -13.258 -10.867 1 98.62 371 MET A O 1
ATOM 2736 N N . ALA A 1 372 ? 4.816 -14.172 -8.836 1 98.25 372 ALA A N 1
ATOM 2737 C CA . ALA A 1 372 ? 5.352 -15.469 -9.25 1 98.25 372 ALA A CA 1
ATOM 2738 C C . ALA A 1 372 ? 4.527 -16.062 -10.391 1 98.25 372 ALA A C 1
ATOM 2740 O O . ALA A 1 372 ? 5.078 -16.562 -11.375 1 98.25 372 ALA A O 1
ATOM 2741 N N . GLY A 1 373 ? 3.182 -16.016 -10.25 1 97.69 373 GLY A N 1
ATOM 2742 C CA . GLY A 1 373 ? 2.293 -16.484 -11.297 1 97.69 373 GLY A CA 1
ATOM 2743 C C . GLY A 1 373 ? 2.412 -15.68 -12.578 1 97.69 373 GLY A C 1
ATOM 2744 O O . GLY A 1 373 ? 2.383 -16.234 -13.68 1 97.69 373 GLY A O 1
ATOM 2745 N N . PHE A 1 374 ? 2.561 -14.367 -12.5 1 98.12 374 PHE A N 1
ATOM 2746 C CA . PHE A 1 374 ? 2.693 -13.477 -13.648 1 98.12 374 PHE A CA 1
ATOM 2747 C C . PHE A 1 374 ? 3.955 -13.805 -14.438 1 98.12 374 PHE A C 1
ATOM 2749 O O . PHE A 1 374 ? 3.922 -13.867 -15.672 1 98.12 374 PHE A O 1
ATOM 2756 N N . ILE A 1 375 ? 5.074 -14.016 -13.719 1 98.19 375 ILE A N 1
ATOM 2757 C CA . ILE A 1 375 ? 6.332 -14.344 -14.383 1 98.19 375 ILE A CA 1
ATOM 2758 C C . ILE A 1 375 ? 6.215 -15.703 -15.07 1 98.19 375 ILE A C 1
ATOM 2760 O O . ILE A 1 375 ? 6.746 -15.898 -16.156 1 98.19 375 ILE A O 1
ATOM 2764 N N . LYS A 1 376 ? 5.5 -16.656 -14.422 1 95.94 376 LYS A N 1
ATOM 2765 C CA . LYS A 1 376 ? 5.223 -17.906 -15.109 1 95.94 376 LYS A CA 1
ATOM 2766 C C . LYS A 1 376 ? 4.5 -17.672 -16.422 1 95.94 376 LYS A C 1
ATOM 2768 O O . LYS A 1 376 ? 4.844 -18.281 -17.453 1 95.94 376 LYS A O 1
ATOM 2773 N N . CYS A 1 377 ? 3.486 -16.797 -16.422 1 95.69 377 CYS A N 1
ATOM 2774 C CA . CYS A 1 377 ? 2.781 -16.453 -17.656 1 95.69 377 CYS A CA 1
ATOM 2775 C C . CYS A 1 377 ? 3.742 -15.891 -18.703 1 95.69 377 CYS A C 1
ATOM 2777 O O . CYS A 1 377 ? 3.678 -16.25 -19.875 1 95.69 377 CYS A O 1
ATOM 2779 N N . VAL A 1 378 ? 4.613 -15 -18.266 1 95.5 378 VAL A N 1
ATOM 2780 C CA . VAL A 1 378 ? 5.605 -14.398 -19.156 1 95.5 378 VAL A CA 1
ATOM 2781 C C . VAL A 1 378 ? 6.461 -15.484 -19.797 1 95.5 378 VAL A C 1
ATOM 2783 O O . VAL A 1 378 ? 6.668 -15.477 -21.016 1 95.5 378 VAL A O 1
ATOM 2786 N N . LEU A 1 379 ? 6.891 -16.422 -18.984 1 93.44 379 LEU A N 1
ATOM 2787 C CA . LEU A 1 379 ? 7.77 -17.484 -19.469 1 93.44 379 LEU A CA 1
ATOM 2788 C C . LEU A 1 379 ? 7.02 -18.422 -20.406 1 93.44 379 LEU A C 1
ATOM 2790 O O . LEU A 1 379 ? 7.582 -18.906 -21.391 1 93.44 379 LEU A O 1
ATOM 2794 N N . GLN A 1 380 ? 5.773 -18.719 -20.109 1 91.81 380 GLN A N 1
ATOM 2795 C CA . GLN A 1 380 ? 4.949 -19.547 -20.969 1 91.81 380 GLN A CA 1
ATOM 2796 C C . GLN A 1 380 ? 4.754 -18.906 -22.344 1 91.81 380 GLN A C 1
ATOM 2798 O O . GLN A 1 380 ? 4.812 -19.578 -23.375 1 91.81 380 GLN A O 1
ATOM 2803 N N . VAL A 1 381 ? 4.516 -17.562 -22.359 1 89.25 381 VAL A N 1
ATOM 2804 C CA . VAL A 1 381 ? 4.348 -16.828 -23.594 1 89.25 381 VAL A CA 1
ATOM 2805 C C . VAL A 1 381 ? 5.656 -16.812 -24.391 1 89.25 381 VAL A C 1
ATOM 2807 O O . VAL A 1 381 ? 5.66 -17.062 -25.594 1 89.25 381 VAL A O 1
ATOM 2810 N N . MET A 1 382 ? 6.715 -16.594 -23.719 1 86.38 382 MET A N 1
ATOM 2811 C CA . MET A 1 382 ? 8.039 -16.516 -24.328 1 86.38 382 MET A CA 1
ATOM 2812 C C . MET A 1 382 ? 8.398 -17.844 -24.984 1 86.38 382 MET A C 1
ATOM 2814 O O . MET A 1 382 ? 9.023 -17.875 -26.047 1 86.38 382 MET A O 1
ATOM 2818 N N . ARG A 1 383 ? 7.965 -18.953 -24.406 1 86.44 383 ARG A N 1
ATOM 2819 C CA . ARG A 1 383 ? 8.391 -20.281 -24.859 1 86.44 383 ARG A CA 1
ATOM 2820 C C . ARG A 1 383 ? 7.281 -20.984 -25.641 1 86.44 383 ARG A C 1
ATOM 2822 O O . ARG A 1 383 ? 7.512 -22.031 -26.234 1 86.44 383 ARG A O 1
ATOM 2829 N N . ALA A 1 384 ? 6.105 -20.391 -25.578 1 86.94 384 ALA A N 1
ATOM 2830 C CA . ALA A 1 384 ? 4.922 -21 -26.172 1 86.94 384 ALA A CA 1
ATOM 2831 C C . ALA A 1 384 ? 4.691 -22.406 -25.625 1 86.94 384 ALA A C 1
ATOM 2833 O O . ALA A 1 384 ? 4.477 -23.359 -26.375 1 86.94 384 ALA A O 1
ATOM 2834 N N . GLU A 1 385 ? 4.879 -22.547 -24.344 1 86.56 385 GLU A N 1
ATOM 2835 C CA . GLU A 1 385 ? 4.691 -23.781 -23.594 1 86.56 385 GLU A CA 1
ATOM 2836 C C . GLU A 1 385 ? 3.953 -23.531 -22.281 1 86.56 385 GLU A C 1
ATOM 2838 O O . GLU A 1 385 ? 4.105 -22.469 -21.672 1 86.56 385 GLU A O 1
ATOM 2843 N N . CYS A 1 386 ? 3.141 -24.453 -21.875 1 89.19 386 CYS A N 1
ATOM 2844 C CA . CYS A 1 386 ? 2.439 -24.359 -20.609 1 89.19 386 CYS A CA 1
ATOM 2845 C C . CYS A 1 386 ? 2.904 -25.453 -19.641 1 89.19 386 CYS A C 1
ATOM 2847 O O . CYS A 1 386 ? 3.09 -26.594 -20.047 1 89.19 386 CYS A O 1
ATOM 2849 N N . ALA A 1 387 ? 3.164 -25.125 -18.469 1 89.81 387 ALA A N 1
ATOM 2850 C CA . ALA A 1 387 ? 3.629 -26.047 -17.438 1 89.81 387 ALA A CA 1
ATOM 2851 C C . ALA A 1 387 ? 2.455 -26.766 -16.766 1 89.81 387 ALA A C 1
ATOM 2853 O O . ALA A 1 387 ? 1.365 -26.203 -16.641 1 89.81 387 ALA A O 1
ATOM 2854 N N . PRO A 1 388 ? 2.619 -27.938 -16.266 1 90.25 388 PRO A N 1
ATOM 2855 C CA . PRO A 1 388 ? 1.533 -28.734 -15.695 1 90.25 388 PRO A CA 1
ATOM 2856 C C . PRO A 1 388 ? 1.203 -28.344 -14.258 1 90.25 388 PRO A C 1
ATOM 2858 O O . PRO A 1 388 ? 1.986 -27.656 -13.609 1 90.25 388 PRO A O 1
ATOM 2861 N N . ASN A 1 389 ? -0.014 -28.719 -13.797 1 91.62 389 ASN A N 1
ATOM 2862 C CA . ASN A 1 389 ? -0.384 -28.75 -12.383 1 91.62 389 ASN A CA 1
ATOM 2863 C C . ASN A 1 389 ? 0.064 -30.047 -11.719 1 91.62 389 ASN A C 1
ATOM 2865 O O . ASN A 1 389 ? -0.444 -31.125 -12.039 1 91.62 389 ASN A O 1
ATOM 2869 N N . ILE A 1 390 ? 0.862 -29.766 -10.734 1 89.31 390 ILE A N 1
ATOM 2870 C CA . ILE A 1 390 ? 1.344 -30.984 -10.086 1 89.31 390 ILE A CA 1
ATOM 2871 C C . ILE A 1 390 ? 0.405 -31.359 -8.945 1 89.31 390 ILE A C 1
ATOM 2873 O O . ILE A 1 390 ? -0.333 -30.516 -8.43 1 89.31 390 ILE A O 1
ATOM 2877 N N . HIS A 1 391 ? 0.022 -32.531 -8.641 1 91.38 391 HIS A N 1
ATOM 2878 C CA . HIS A 1 391 ? -0.782 -33.125 -7.578 1 91.38 391 HIS A CA 1
ATOM 2879 C C . HIS A 1 391 ? -2.207 -33.375 -8.047 1 91.38 391 HIS A C 1
ATOM 2881 O O . HIS A 1 391 ? -3.029 -33.906 -7.289 1 91.38 391 HIS A O 1
ATOM 2887 N N . LEU A 1 392 ? -2.543 -32.812 -9.258 1 93.06 392 LEU A N 1
ATOM 2888 C CA . LEU A 1 392 ? -3.869 -33.094 -9.789 1 93.06 392 LEU A CA 1
ATOM 2889 C C . LEU A 1 392 ? -3.975 -34.562 -10.203 1 93.06 392 LEU A C 1
ATOM 2891 O O . LEU A 1 392 ? -3.289 -35 -11.133 1 93.06 392 LEU A O 1
ATOM 2895 N N . ARG A 1 393 ? -4.766 -35.312 -9.492 1 92.38 393 ARG A N 1
ATOM 2896 C CA . ARG A 1 393 ? -4.98 -36.719 -9.797 1 92.38 393 ARG A CA 1
ATOM 2897 C C . ARG A 1 393 ? -6.438 -36.969 -10.172 1 92.38 393 ARG A C 1
ATOM 2899 O O . ARG A 1 393 ? -6.719 -37.656 -11.156 1 92.38 393 ARG A O 1
ATOM 2906 N N . GLU A 1 394 ? -7.32 -36.5 -9.359 1 94.12 394 GLU A N 1
ATOM 2907 C CA . GLU A 1 394 ? -8.758 -36.531 -9.578 1 94.12 394 GLU A CA 1
ATOM 2908 C C . GLU A 1 394 ? -9.391 -35.156 -9.477 1 94.12 394 GLU A C 1
ATOM 2910 O O . GLU A 1 394 ? -9.273 -34.5 -8.445 1 94.12 394 GLU A O 1
ATOM 2915 N N . LYS A 1 395 ? -10.062 -34.812 -10.484 1 93.19 395 LYS A N 1
ATOM 2916 C CA . LYS A 1 395 ? -10.633 -33.469 -10.539 1 93.19 395 LYS A CA 1
ATOM 2917 C C . LYS A 1 395 ? -11.688 -33.281 -9.453 1 93.19 395 LYS A C 1
ATOM 2919 O O . LYS A 1 395 ? -12.508 -34.188 -9.219 1 93.19 395 LYS A O 1
ATOM 2924 N N . ASN A 1 396 ? -11.617 -32.156 -8.797 1 94.69 396 ASN A N 1
ATOM 2925 C CA . ASN A 1 396 ? -12.664 -31.75 -7.863 1 94.69 396 ASN A CA 1
ATOM 2926 C C . ASN A 1 396 ? -14.039 -31.797 -8.516 1 94.69 396 ASN A C 1
ATOM 2928 O O . ASN A 1 396 ? -14.281 -31.094 -9.508 1 94.69 396 ASN A O 1
ATOM 2932 N N . PRO A 1 397 ? -14.992 -32.531 -8.031 1 92.56 397 PRO A N 1
ATOM 2933 C CA . PRO A 1 397 ? -16.297 -32.719 -8.672 1 92.56 397 PRO A CA 1
ATOM 2934 C C . PRO A 1 397 ? -17.109 -31.406 -8.703 1 92.56 397 PRO A C 1
ATOM 2936 O O . PRO A 1 397 ? -18.062 -31.297 -9.477 1 92.56 397 PRO A O 1
ATOM 2939 N N . HIS A 1 398 ? -16.766 -30.453 -7.879 1 93 398 HIS A N 1
ATOM 2940 C CA . HIS A 1 398 ? -17.484 -29.188 -7.836 1 93 398 HIS A CA 1
ATOM 2941 C C . HIS A 1 398 ? -17.031 -28.25 -8.945 1 93 398 HIS A C 1
ATOM 2943 O O . HIS A 1 398 ? -17.625 -27.188 -9.164 1 93 398 HIS A O 1
ATOM 2949 N N . ILE A 1 399 ? -15.969 -28.578 -9.617 1 92.38 399 ILE A N 1
ATOM 2950 C CA . ILE A 1 399 ? -15.523 -27.797 -10.766 1 92.38 399 ILE A CA 1
ATOM 2951 C C . ILE A 1 399 ? -16.375 -28.141 -11.984 1 92.38 399 ILE A C 1
ATOM 2953 O O . ILE A 1 399 ? -16.344 -29.281 -12.461 1 92.38 399 ILE A O 1
ATOM 2957 N N . ASP A 1 400 ? -17.172 -27.234 -12.391 1 85.06 400 ASP A N 1
ATOM 2958 C CA . ASP A 1 400 ? -18.016 -27.406 -13.562 1 85.06 400 ASP A CA 1
ATOM 2959 C C . ASP A 1 400 ? -17.266 -27.062 -14.852 1 85.06 400 ASP A C 1
ATOM 2961 O O . ASP A 1 400 ? -17.047 -25.891 -15.164 1 85.06 400 ASP A O 1
ATOM 2965 N N . SER A 1 401 ? -16.891 -28.125 -15.586 1 77.5 401 SER A N 1
ATOM 2966 C CA . SER A 1 401 ? -16.188 -27.891 -16.844 1 77.5 401 SER A CA 1
ATOM 2967 C C . SER A 1 401 ? -17.047 -28.297 -18.031 1 77.5 401 SER A C 1
ATOM 2969 O O . SER A 1 401 ? -16.531 -28.422 -19.156 1 77.5 401 SER A O 1
ATOM 2971 N N . GLU A 1 402 ? -18.266 -28.516 -17.75 1 79 402 GLU A N 1
ATOM 2972 C CA . GLU A 1 402 ? -19.141 -28.891 -18.844 1 79 402 GLU A CA 1
ATOM 2973 C C . GLU A 1 402 ? -19.312 -27.734 -19.828 1 79 402 GLU A C 1
ATOM 2975 O O . GLU A 1 402 ? -19.578 -26.609 -19.438 1 79 402 GLU A O 1
ATOM 2980 N N . GLY A 1 403 ? -19.156 -28.016 -21.125 1 77 403 GLY A N 1
ATOM 2981 C CA . GLY A 1 403 ? -19.328 -27.016 -22.172 1 77 403 GLY A CA 1
ATOM 2982 C C . GLY A 1 403 ? -18.188 -26.031 -22.234 1 77 403 GLY A C 1
ATOM 2983 O O . GLY A 1 403 ? -18.25 -25.047 -22.984 1 77 403 GLY A O 1
ATOM 2984 N N . PHE A 1 404 ? -17.312 -26.188 -21.422 1 76.88 404 PHE A N 1
ATOM 2985 C CA . PHE A 1 404 ? -16.156 -25.312 -21.359 1 76.88 404 PHE A CA 1
ATOM 2986 C C . PHE A 1 404 ? -14.883 -26.078 -21.703 1 76.88 404 PHE A C 1
ATOM 2988 O O . PHE A 1 404 ? -14.406 -26.906 -20.922 1 76.88 404 PHE A O 1
ATOM 2995 N N . PRO A 1 405 ? -14.5 -25.953 -22.938 1 81.75 405 PRO A N 1
ATOM 2996 C CA . PRO A 1 405 ? -13.289 -26.703 -23.328 1 81.75 405 PRO A CA 1
ATOM 2997 C C . PRO A 1 405 ? -12.039 -26.203 -22.594 1 81.75 405 PRO A C 1
ATOM 2999 O O . PRO A 1 405 ? -11.266 -25.422 -23.141 1 81.75 405 PRO A O 1
ATOM 3002 N N . ALA A 1 406 ? -11.898 -26.594 -21.375 1 87.19 406 ALA A N 1
ATOM 3003 C CA . ALA A 1 406 ? -10.711 -26.312 -20.578 1 87.19 406 ALA A CA 1
ATOM 3004 C C . ALA A 1 406 ? -9.961 -27.594 -20.234 1 87.19 406 ALA A C 1
ATOM 3006 O O . ALA A 1 406 ? -10.578 -28.641 -20 1 87.19 406 ALA A O 1
ATOM 3007 N N . HIS A 1 407 ? -8.703 -27.469 -20.359 1 88.5 407 HIS A N 1
ATOM 3008 C CA . HIS A 1 407 ? -7.824 -28.578 -20 1 88.5 407 HIS A CA 1
ATOM 3009 C C . HIS A 1 407 ? -6.973 -28.234 -18.781 1 88.5 407 HIS A C 1
ATOM 3011 O O . HIS A 1 407 ? -6.129 -27.344 -18.844 1 88.5 407 HIS A O 1
ATOM 3017 N N . PHE A 1 408 ? -7.285 -28.922 -17.688 1 89.19 408 PHE A N 1
ATOM 3018 C CA . PHE A 1 408 ? -6.457 -28.797 -16.5 1 89.19 408 PHE A CA 1
ATOM 3019 C C . PHE A 1 408 ? -5.207 -29.656 -16.609 1 89.19 408 PHE A C 1
ATOM 3021 O O . PHE A 1 408 ? -5.266 -30.875 -16.375 1 89.19 408 PHE A O 1
ATOM 3028 N N . LEU A 1 409 ? -4.105 -29.156 -16.906 1 79.88 409 LEU A N 1
ATOM 3029 C CA . LEU A 1 409 ? -2.914 -29.844 -17.391 1 79.88 409 LEU A CA 1
ATOM 3030 C C . LEU A 1 409 ? -2.268 -30.656 -16.297 1 79.88 409 LEU A C 1
ATOM 3032 O O . LEU A 1 409 ? -1.975 -30.141 -15.211 1 79.88 409 LEU A O 1
ATOM 3036 N N . SER A 1 410 ? -2.098 -31.891 -16.609 1 77.69 410 SER A N 1
ATOM 3037 C CA . SER A 1 410 ? -1.331 -32.75 -15.703 1 77.69 410 SER A CA 1
ATOM 3038 C C . SER A 1 410 ? 0.053 -33.031 -16.266 1 77.69 410 SER A C 1
ATOM 3040 O O . SER A 1 410 ? 0.908 -33.594 -15.57 1 77.69 410 SER A O 1
ATOM 3042 N N . GLU A 1 411 ? 0.231 -32.656 -17.562 1 75.75 411 GLU A N 1
ATOM 3043 C CA . GLU A 1 411 ? 1.511 -32.781 -18.25 1 75.75 411 GLU A CA 1
ATOM 3044 C C . GLU A 1 411 ? 1.802 -31.547 -19.094 1 75.75 411 GLU A C 1
ATOM 3046 O O . GLU A 1 411 ? 0.881 -30.828 -19.5 1 75.75 411 GLU A O 1
ATOM 3051 N N . GLY A 1 412 ? 3.084 -31.281 -19.281 1 71.38 412 GLY A N 1
ATOM 3052 C CA . GLY A 1 412 ? 3.447 -30.141 -20.109 1 71.38 412 GLY A CA 1
ATOM 3053 C C . GLY A 1 412 ? 2.92 -30.234 -21.516 1 71.38 412 GLY A C 1
ATOM 3054 O O . GLY A 1 412 ? 2.816 -31.328 -22.078 1 71.38 412 GLY A O 1
ATOM 3055 N N . LEU A 1 413 ? 2.49 -29.016 -22.094 1 73.44 413 LEU A N 1
ATOM 3056 C CA . LEU A 1 413 ? 1.972 -29 -23.469 1 73.44 413 LEU A CA 1
ATOM 3057 C C . LEU A 1 413 ? 2.471 -27.781 -24.219 1 73.44 413 LEU A C 1
ATOM 3059 O O . LEU A 1 413 ? 2.57 -26.688 -23.641 1 73.44 413 LEU A O 1
ATOM 3063 N N . CYS A 1 414 ? 2.891 -28.031 -25.422 1 71.12 414 CYS A N 1
ATOM 3064 C CA . CYS A 1 414 ? 3.252 -26.922 -26.297 1 71.12 414 CYS A CA 1
ATOM 3065 C C . CYS A 1 414 ? 2.02 -26.125 -26.719 1 71.12 414 CYS A C 1
ATOM 3067 O O . CYS A 1 414 ? 0.964 -26.703 -26.984 1 71.12 414 CYS A O 1
ATOM 3069 N N . CYS A 1 415 ? 2.104 -24.797 -26.531 1 64.62 415 CYS A N 1
ATOM 3070 C CA . CYS A 1 415 ? 1.008 -23.953 -27.016 1 64.62 415 CYS A CA 1
ATOM 3071 C C . CYS A 1 415 ? 0.965 -23.938 -28.547 1 64.62 415 CYS A C 1
ATOM 3073 O O . CYS A 1 415 ? 1.973 -24.203 -29.203 1 64.62 415 CYS A O 1
ATOM 3075 N N . ARG A 1 416 ? -0.122 -24.141 -29.203 1 54.91 416 ARG A N 1
ATOM 3076 C CA . ARG A 1 416 ? -0.284 -24.328 -30.641 1 54.91 416 ARG A CA 1
ATOM 3077 C C . ARG A 1 416 ? 0.434 -23.234 -31.422 1 54.91 416 ARG A C 1
ATOM 3079 O O . ARG A 1 416 ? 0.934 -23.484 -32.531 1 54.91 416 ARG A O 1
ATOM 3086 N N . TYR A 1 417 ? 0.168 -21.875 -31.109 1 52.34 417 TYR A N 1
ATOM 3087 C CA . TYR A 1 417 ? 0.613 -20.859 -32.062 1 52.34 417 TYR A CA 1
ATOM 3088 C C . TYR A 1 417 ? 1.858 -20.141 -31.547 1 52.34 417 TYR A C 1
ATOM 3090 O O . TYR A 1 417 ? 2.176 -20.203 -30.359 1 52.34 417 TYR A O 1
ATOM 3098 N N . ASP A 1 418 ? 2.713 -19.656 -32.594 1 46.19 418 ASP A N 1
ATOM 3099 C CA . ASP A 1 418 ? 3.928 -18.859 -32.438 1 46.19 418 ASP A CA 1
ATOM 3100 C C . ASP A 1 418 ? 3.689 -17.688 -31.5 1 46.19 418 ASP A C 1
ATOM 3102 O O . ASP A 1 418 ? 4.633 -17 -31.125 1 46.19 418 ASP A O 1
ATOM 3106 N N . SER A 1 419 ? 2.359 -17.344 -31.406 1 47.94 419 SER A N 1
ATOM 3107 C CA . SER A 1 419 ? 2.119 -16.281 -30.422 1 47.94 419 SER A CA 1
ATOM 3108 C C . SER A 1 419 ? 1.253 -16.781 -29.281 1 47.94 419 SER A C 1
ATOM 3110 O O . SER A 1 419 ? 0.262 -17.484 -29.5 1 47.94 419 SER A O 1
ATOM 3112 N N . ALA A 1 420 ? 1.879 -16.766 -28.062 1 52.62 420 ALA A N 1
ATOM 3113 C CA . ALA A 1 420 ? 1.096 -17.203 -26.906 1 52.62 420 ALA A CA 1
ATOM 3114 C C . ALA A 1 420 ? 0.657 -16.016 -26.047 1 52.62 420 ALA A C 1
ATOM 3116 O O . ALA A 1 420 ? 1.357 -15.008 -25.984 1 52.62 420 ALA A O 1
ATOM 3117 N N . PHE A 1 421 ? -0.723 -15.898 -25.938 1 62.09 421 PHE A N 1
ATOM 3118 C CA . PHE A 1 421 ? -1.242 -14.969 -24.953 1 62.09 421 PHE A CA 1
ATOM 3119 C C . PHE A 1 421 ? -1.631 -15.711 -23.672 1 62.09 421 PHE A C 1
ATOM 3121 O O . PHE A 1 421 ? -2.234 -16.781 -23.719 1 62.09 421 PHE A O 1
ATOM 3128 N N . ALA A 1 422 ? -0.936 -15.266 -22.672 1 55.5 422 ALA A N 1
ATOM 3129 C CA . ALA A 1 422 ? -1.251 -15.844 -21.375 1 55.5 422 ALA A CA 1
ATOM 3130 C C . ALA A 1 422 ? -1.739 -14.773 -20.406 1 55.5 422 ALA A C 1
ATOM 3132 O O . ALA A 1 422 ? -1.353 -13.609 -20.5 1 55.5 422 ALA A O 1
ATOM 3133 N N . GLY A 1 423 ? -2.838 -15.016 -19.562 1 59.59 423 GLY A N 1
ATOM 3134 C CA . GLY A 1 423 ? -3.309 -14.109 -18.531 1 59.59 423 GLY A CA 1
ATOM 3135 C C . GLY A 1 423 ? -3.766 -14.836 -17.281 1 59.59 423 GLY A C 1
ATOM 3136 O O . GLY A 1 423 ? -4.09 -16.016 -17.312 1 59.59 423 GLY A O 1
ATOM 3137 N N . MET B 1 1 ? -23.719 46.75 -0.862 1 27.42 1 MET B N 1
ATOM 3138 C CA . MET B 1 1 ? -24.359 45.656 -1.582 1 27.42 1 MET B CA 1
ATOM 3139 C C . MET B 1 1 ? -23.594 45.344 -2.865 1 27.42 1 MET B C 1
ATOM 3141 O O . MET B 1 1 ? -23.594 44.188 -3.316 1 27.42 1 MET B O 1
ATOM 3145 N N . SER B 1 2 ? -23.25 46.344 -3.676 1 27.28 2 SER B N 1
ATOM 3146 C CA . SER B 1 2 ? -22.641 46.281 -4.996 1 27.28 2 SER B CA 1
ATOM 3147 C C . SER B 1 2 ? -21.156 45.938 -4.898 1 27.28 2 SER B C 1
ATOM 3149 O O . SER B 1 2 ? -20.484 45.781 -5.918 1 27.28 2 SER B O 1
ATOM 3151 N N . VAL B 1 3 ? -20.438 46.312 -3.871 1 30.56 3 VAL B N 1
ATOM 3152 C CA . VAL B 1 3 ? -18.984 46.125 -3.723 1 30.56 3 VAL B CA 1
ATOM 3153 C C . VAL B 1 3 ? -18.656 44.656 -3.561 1 30.56 3 VAL B C 1
ATOM 3155 O O . VAL B 1 3 ? -17.5 44.25 -3.65 1 30.56 3 VAL B O 1
ATOM 3158 N N . LEU B 1 4 ? -19.531 43.812 -2.924 1 33.81 4 LEU B N 1
ATOM 3159 C CA . LEU B 1 4 ? -19.281 42.375 -2.693 1 33.81 4 LEU B CA 1
ATOM 3160 C C . LEU B 1 4 ? -19.281 41.625 -4.008 1 33.81 4 LEU B C 1
ATOM 3162 O O . LEU B 1 4 ? -18.969 40.438 -4.035 1 33.81 4 LEU B O 1
ATOM 3166 N N . ALA B 1 5 ? -19.969 42.062 -5.008 1 36.38 5 ALA B N 1
ATOM 3167 C CA . ALA B 1 5 ? -20.125 41.375 -6.281 1 36.38 5 ALA B CA 1
ATOM 3168 C C . ALA B 1 5 ? -18.844 41.438 -7.094 1 36.38 5 ALA B C 1
ATOM 3170 O O . ALA B 1 5 ? -18.688 40.688 -8.062 1 36.38 5 ALA B O 1
ATOM 3171 N N . ALA B 1 6 ? -18 42.438 -7.086 1 36.28 6 ALA B N 1
ATOM 3172 C CA . ALA B 1 6 ? -16.844 42.656 -7.957 1 36.28 6 ALA B CA 1
ATOM 3173 C C . ALA B 1 6 ? -15.695 41.719 -7.555 1 36.28 6 ALA B C 1
ATOM 3175 O O . ALA B 1 6 ? -14.703 41.625 -8.281 1 36.28 6 ALA B O 1
ATOM 3176 N N . ALA B 1 7 ? -15.453 41.438 -6.32 1 36.88 7 ALA B N 1
ATOM 3177 C CA . ALA B 1 7 ? -14.344 40.594 -5.832 1 36.88 7 ALA B CA 1
ATOM 3178 C C . ALA B 1 7 ? -14.461 39.156 -6.34 1 36.88 7 ALA B C 1
ATOM 3180 O O . ALA B 1 7 ? -13.57 38.344 -6.117 1 36.88 7 ALA B O 1
ATOM 3181 N N . ALA B 1 8 ? -15.586 38.688 -6.762 1 41.12 8 ALA B N 1
ATOM 3182 C CA . ALA B 1 8 ? -15.875 37.312 -7.156 1 41.12 8 ALA B CA 1
ATOM 3183 C C . ALA B 1 8 ? -15.125 36.938 -8.43 1 41.12 8 ALA B C 1
ATOM 3185 O O . ALA B 1 8 ? -15.117 35.781 -8.836 1 41.12 8 ALA B O 1
ATOM 3186 N N . GLU B 1 9 ? -14.742 37.812 -9.359 1 42.75 9 GLU B N 1
ATOM 3187 C CA . GLU B 1 9 ? -14.305 37.5 -10.719 1 42.75 9 GLU B CA 1
ATOM 3188 C C . GLU B 1 9 ? -12.836 37.094 -10.75 1 42.75 9 GLU B C 1
ATOM 3190 O O . GLU B 1 9 ? -12.289 36.812 -11.82 1 42.75 9 GLU B O 1
ATOM 3195 N N . LEU B 1 10 ? -12.086 37.312 -9.711 1 47.88 10 LEU B N 1
ATOM 3196 C CA . LEU B 1 10 ? -10.648 37.312 -9.961 1 47.88 10 LEU B CA 1
ATOM 3197 C C . LEU B 1 10 ? -10.094 35.875 -9.891 1 47.88 10 LEU B C 1
ATOM 3199 O O . LEU B 1 10 ? -8.891 35.688 -10.078 1 47.88 10 LEU B O 1
ATOM 3203 N N . GLY B 1 11 ? -10.789 34.875 -9.461 1 54.25 11 GLY B N 1
ATOM 3204 C CA . GLY B 1 11 ? -10.078 33.625 -9.484 1 54.25 11 GLY B CA 1
ATOM 3205 C C . GLY B 1 11 ? -10.031 33 -10.867 1 54.25 11 GLY B C 1
ATOM 3206 O O . GLY B 1 11 ? -10.672 33.469 -11.797 1 54.25 11 GLY B O 1
ATOM 3207 N N . PRO B 1 12 ? -8.953 32.25 -11.141 1 61.09 12 PRO B N 1
ATOM 3208 C CA . PRO B 1 12 ? -8.938 31.547 -12.43 1 61.09 12 PRO B CA 1
ATOM 3209 C C . PRO B 1 12 ? -10.281 30.922 -12.773 1 61.09 12 PRO B C 1
ATOM 3211 O O . PRO B 1 12 ? -11.055 30.578 -11.875 1 61.09 12 PRO B O 1
ATOM 3214 N N . PRO B 1 13 ? -10.68 31.141 -14.008 1 65.69 13 PRO B N 1
ATOM 3215 C CA . PRO B 1 13 ? -11.898 30.438 -14.438 1 65.69 13 PRO B CA 1
ATOM 3216 C C . PRO B 1 13 ? -11.906 28.969 -14.031 1 65.69 13 PRO B C 1
ATOM 3218 O O . PRO B 1 13 ? -10.852 28.375 -13.812 1 65.69 13 PRO B O 1
ATOM 3221 N N . PRO B 1 14 ? -13.133 28.516 -13.828 1 71.75 14 PRO B N 1
ATOM 3222 C CA . PRO B 1 14 ? -13.227 27.078 -13.555 1 71.75 14 PRO B CA 1
ATOM 3223 C C . PRO B 1 14 ? -12.516 26.234 -14.609 1 71.75 14 PRO B C 1
ATOM 3225 O O . PRO B 1 14 ? -12.469 26.609 -15.781 1 71.75 14 PRO B O 1
ATOM 3228 N N . PRO B 1 15 ? -11.867 25.156 -14.094 1 75.44 15 PRO B N 1
ATOM 3229 C CA . PRO B 1 15 ? -11.234 24.266 -15.062 1 75.44 15 PRO B CA 1
ATOM 3230 C C . PRO B 1 15 ? -12.219 23.703 -16.094 1 75.44 15 PRO B C 1
ATOM 3232 O O . PRO B 1 15 ? -13.391 23.484 -15.758 1 75.44 15 PRO B O 1
ATOM 3235 N N . GLU B 1 16 ? -11.781 23.641 -17.328 1 78.88 16 GLU B N 1
ATOM 3236 C CA . GLU B 1 16 ? -12.617 23.062 -18.391 1 78.88 16 GLU B CA 1
ATOM 3237 C C . GLU B 1 16 ? -12.57 21.547 -18.359 1 78.88 16 GLU B C 1
ATOM 3239 O O . GLU B 1 16 ? -11.523 20.953 -18.094 1 78.88 16 GLU B O 1
ATOM 3244 N N . GLY B 1 17 ? -13.695 20.953 -18.516 1 86.19 17 GLY B N 1
ATOM 3245 C CA . GLY B 1 17 ? -13.758 19.5 -18.672 1 86.19 17 GLY B CA 1
ATOM 3246 C C . GLY B 1 17 ? -13.867 18.75 -17.359 1 86.19 17 GLY B C 1
ATOM 3247 O O . GLY B 1 17 ? -14.219 19.344 -16.344 1 86.19 17 GLY B O 1
ATOM 3248 N N . GLU B 1 18 ? -13.672 17.5 -17.438 1 91.06 18 GLU B N 1
ATOM 3249 C CA . GLU B 1 18 ? -13.781 16.609 -16.281 1 91.06 18 GLU B CA 1
ATOM 3250 C C . GLU B 1 18 ? -12.594 16.797 -15.336 1 91.06 18 GLU B C 1
ATOM 3252 O O . GLU B 1 18 ? -11.438 16.812 -15.781 1 91.06 18 GLU B O 1
ATOM 3257 N N . THR B 1 19 ? -12.961 17.062 -14.031 1 92.12 19 THR B N 1
ATOM 3258 C CA . THR B 1 19 ? -11.938 17.234 -13.008 1 92.12 19 THR B CA 1
ATOM 3259 C C . THR B 1 19 ? -12.195 16.297 -11.828 1 92.12 19 THR B C 1
ATOM 3261 O O . THR B 1 19 ? -13.25 15.656 -11.75 1 92.12 19 THR B O 1
ATOM 3264 N N . VAL B 1 20 ? -11.234 16.188 -10.969 1 96.25 20 VAL B N 1
ATOM 3265 C CA . VAL B 1 20 ? -11.422 15.43 -9.734 1 96.25 20 VAL B CA 1
ATOM 3266 C C . VAL B 1 20 ? -12.008 16.328 -8.656 1 96.25 20 VAL B C 1
ATOM 3268 O O . VAL B 1 20 ? -11.344 17.266 -8.195 1 96.25 20 VAL B O 1
ATOM 3271 N N . VAL B 1 21 ? -13.211 16.047 -8.242 1 96.06 21 VAL B N 1
ATOM 3272 C CA . VAL B 1 21 ? -13.93 16.891 -7.293 1 96.06 21 VAL B CA 1
ATOM 3273 C C . VAL B 1 21 ? -14.047 16.172 -5.949 1 96.06 21 VAL B C 1
ATOM 3275 O O . VAL B 1 21 ? -14.219 14.953 -5.902 1 96.06 21 VAL B O 1
ATOM 3278 N N . ILE B 1 22 ? -13.898 16.922 -4.902 1 97.44 22 ILE B N 1
ATOM 3279 C CA . ILE B 1 22 ? -14.094 16.422 -3.547 1 97.44 22 ILE B CA 1
ATOM 3280 C C . ILE B 1 22 ? -15.523 16.688 -3.094 1 97.44 22 ILE B C 1
ATOM 3282 O O . ILE B 1 22 ? -15.906 17.844 -2.859 1 97.44 22 ILE B O 1
ATOM 3286 N N . ASN B 1 23 ? -16.266 15.594 -2.891 1 96.94 23 ASN B N 1
ATOM 3287 C CA . ASN B 1 23 ? -17.672 15.719 -2.576 1 96.94 23 ASN B CA 1
ATOM 3288 C C . ASN B 1 23 ? -17.984 15.219 -1.169 1 96.94 23 ASN B C 1
ATOM 3290 O O . ASN B 1 23 ? -19.141 15.234 -0.738 1 96.94 23 ASN B O 1
ATOM 3294 N N . GLY B 1 24 ? -16.984 14.797 -0.478 1 97.94 24 GLY B N 1
ATOM 3295 C CA . GLY B 1 24 ? -17.109 14.367 0.907 1 97.94 24 GLY B CA 1
ATOM 3296 C C . GLY B 1 24 ? -15.828 14.523 1.695 1 97.94 24 GLY B C 1
ATOM 3297 O O . GLY B 1 24 ? -14.734 14.297 1.165 1 97.94 24 GLY B O 1
ATOM 3298 N N . VAL B 1 25 ? -15.992 14.953 2.938 1 98.5 25 VAL B N 1
ATOM 3299 C CA . VAL B 1 25 ? -14.875 15.148 3.854 1 98.5 25 VAL B CA 1
ATOM 3300 C C . VAL B 1 25 ? -15.258 14.656 5.25 1 98.5 25 VAL B C 1
ATOM 3302 O O . VAL B 1 25 ? -16.312 15.023 5.773 1 98.5 25 VAL B O 1
ATOM 3305 N N . ALA B 1 26 ? -14.391 13.805 5.801 1 98.75 26 ALA B N 1
ATOM 3306 C CA . ALA B 1 26 ? -14.641 13.305 7.152 1 98.75 26 ALA B CA 1
ATOM 3307 C C . ALA B 1 26 ? -13.359 13.281 7.973 1 98.75 26 ALA B C 1
ATOM 3309 O O . ALA B 1 26 ? -12.273 13.039 7.438 1 98.75 26 ALA B O 1
ATOM 3310 N N . THR B 1 27 ? -13.516 13.555 9.305 1 98.31 27 THR B N 1
ATOM 3311 C CA . THR B 1 27 ? -12.344 13.602 10.172 1 98.31 27 THR B CA 1
ATOM 3312 C C . THR B 1 27 ? -12.656 13.008 11.539 1 98.31 27 THR B C 1
ATOM 3314 O O . THR B 1 27 ? -13.812 12.992 11.969 1 98.31 27 THR B O 1
ATOM 3317 N N . HIS B 1 28 ? -11.812 12.422 12.148 1 98.25 28 HIS B N 1
ATOM 3318 C CA . HIS B 1 28 ? -11.688 12.094 13.562 1 98.25 28 HIS B CA 1
ATOM 3319 C C . HIS B 1 28 ? -10.273 12.344 14.062 1 98.25 28 HIS B C 1
ATOM 3321 O O . HIS B 1 28 ? -9.445 11.422 14.094 1 98.25 28 HIS B O 1
ATOM 3327 N N . LEU B 1 29 ? -10.062 13.578 14.469 1 97.88 29 LEU B N 1
ATOM 3328 C CA . LEU B 1 29 ? -8.742 14.086 14.805 1 97.88 29 LEU B CA 1
ATOM 3329 C C . LEU B 1 29 ? -8.719 14.648 16.219 1 97.88 29 LEU B C 1
ATOM 3331 O O . LEU B 1 29 ? -9.719 14.586 16.938 1 97.88 29 LEU B O 1
ATOM 3335 N N . GLY B 1 30 ? -7.582 15.07 16.656 1 95.5 30 GLY B N 1
ATOM 3336 C CA . GLY B 1 30 ? -7.441 15.617 18 1 95.5 30 GLY B CA 1
ATOM 3337 C C . GLY B 1 30 ? -8.281 16.859 18.234 1 95.5 30 GLY B C 1
ATOM 3338 O O . GLY B 1 30 ? -8.75 17.484 17.266 1 95.5 30 GLY B O 1
ATOM 3339 N N . GLY B 1 31 ? -8.477 17.266 19.531 1 91.31 31 GLY B N 1
ATOM 3340 C CA . GLY B 1 31 ? -9.219 18.453 19.891 1 91.31 31 GLY B CA 1
ATOM 3341 C C . GLY B 1 31 ? -10.703 18.359 19.578 1 91.31 31 GLY B C 1
ATOM 3342 O O . GLY B 1 31 ? -11.328 19.344 19.188 1 91.31 31 GLY B O 1
ATOM 3343 N N . ASP B 1 32 ? -11.18 17.141 19.562 1 88.62 32 ASP B N 1
ATOM 3344 C CA . ASP B 1 32 ? -12.594 16.844 19.312 1 88.62 32 ASP B CA 1
ATOM 3345 C C . ASP B 1 32 ? -12.984 17.219 17.875 1 88.62 32 ASP B C 1
ATOM 3347 O O . ASP B 1 32 ? -14.086 17.719 17.641 1 88.62 32 ASP B O 1
ATOM 3351 N N . SER B 1 33 ? -12.055 17.141 17.016 1 94.81 33 SER B N 1
ATOM 3352 C CA . SER B 1 33 ? -12.312 17.359 15.594 1 94.81 33 SER B CA 1
ATOM 3353 C C . SER B 1 33 ? -13.008 16.156 14.969 1 94.81 33 SER B C 1
ATOM 3355 O O . SER B 1 33 ? -12.43 15.469 14.133 1 94.81 33 SER B O 1
ATOM 3357 N N . LYS B 1 34 ? -14.305 16 15.281 1 95.38 34 LYS B N 1
ATOM 3358 C CA . LYS B 1 34 ? -15.078 14.828 14.875 1 95.38 34 LYS B CA 1
ATOM 3359 C C . LYS B 1 34 ? -15.742 15.055 13.516 1 95.38 34 LYS B C 1
ATOM 3361 O O . LYS B 1 34 ? -16.375 14.148 12.969 1 95.38 34 LYS B O 1
ATOM 3366 N N . ASP B 1 35 ? -15.703 16.234 13.055 1 96.44 35 ASP B N 1
ATOM 3367 C CA . ASP B 1 35 ? -16.109 16.609 11.695 1 96.44 35 ASP B CA 1
ATOM 3368 C C . ASP B 1 35 ? -15.289 17.781 11.18 1 96.44 35 ASP B C 1
ATOM 3370 O O . ASP B 1 35 ? -14.484 18.359 11.914 1 96.44 35 ASP B O 1
ATOM 3374 N N . TYR B 1 36 ? -15.477 18.125 9.906 1 95.38 36 TYR B N 1
ATOM 3375 C CA . TYR B 1 36 ? -14.609 19.125 9.273 1 95.38 36 TYR B CA 1
ATOM 3376 C C . TYR B 1 36 ? -14.867 20.516 9.844 1 95.38 36 TYR B C 1
ATOM 3378 O O . TYR B 1 36 ? -13.992 21.375 9.805 1 95.38 36 TYR B O 1
ATOM 3386 N N . THR B 1 37 ? -16.078 20.766 10.414 1 95.62 37 THR B N 1
ATOM 3387 C CA . THR B 1 37 ? -16.375 22.047 11.039 1 95.62 37 THR B CA 1
ATOM 3388 C C . THR B 1 37 ? -15.586 22.203 12.336 1 95.62 37 THR B C 1
ATOM 3390 O O . THR B 1 37 ? -14.961 23.25 12.562 1 95.62 37 THR B O 1
ATOM 3393 N N . CYS B 1 38 ? -15.711 21.188 13.141 1 95.44 38 CYS B N 1
ATOM 3394 C CA . CYS B 1 38 ? -14.969 21.219 14.391 1 95.44 38 CYS B CA 1
ATOM 3395 C C . CYS B 1 38 ? -13.469 21.266 14.141 1 95.44 38 CYS B C 1
ATOM 3397 O O . CYS B 1 38 ? -12.734 21.922 14.883 1 95.44 38 CYS B O 1
ATOM 3399 N N . TYR B 1 39 ? -13.039 20.594 13.141 1 96.44 39 TYR B N 1
ATOM 3400 C CA . TYR B 1 39 ? -11.625 20.609 12.781 1 96.44 39 TYR B CA 1
ATOM 3401 C C . TYR B 1 39 ? -11.172 22.016 12.438 1 96.44 39 TYR B C 1
ATOM 3403 O O . TYR B 1 39 ? -10.125 22.484 12.914 1 96.44 39 TYR B O 1
ATOM 3411 N N . TRP B 1 40 ? -11.969 22.734 11.633 1 94.19 40 TRP B N 1
ATOM 3412 C CA . TRP B 1 40 ? -11.617 24.109 11.258 1 94.19 40 TRP B CA 1
ATOM 3413 C C . TRP B 1 40 ? -11.586 25.016 12.484 1 94.19 40 TRP B C 1
ATOM 3415 O O . TRP B 1 40 ? -10.688 25.859 12.625 1 94.19 40 TRP B O 1
ATOM 3425 N N . LEU B 1 41 ? -12.523 24.812 13.352 1 93.44 41 LEU B N 1
ATOM 3426 C CA . LEU B 1 41 ? -12.57 25.625 14.562 1 93.44 41 LEU B CA 1
ATOM 3427 C C . LEU B 1 41 ? -11.328 25.391 15.422 1 93.44 41 LEU B C 1
ATOM 3429 O O . LEU B 1 41 ? -10.789 26.328 16 1 93.44 41 LEU B O 1
ATOM 3433 N N . MET B 1 42 ? -10.914 24.188 15.438 1 93.31 42 MET B N 1
ATOM 3434 C CA . MET B 1 42 ? -9.711 23.844 16.188 1 93.31 42 MET B CA 1
ATOM 3435 C C . MET B 1 42 ? -8.477 24.5 15.578 1 93.31 42 MET B C 1
ATOM 3437 O O . MET B 1 42 ? -7.625 25.031 16.281 1 93.31 42 MET B O 1
ATOM 3441 N N . LEU B 1 43 ? -8.398 24.562 14.312 1 92.25 43 LEU B N 1
ATOM 3442 C CA . LEU B 1 43 ? -7.246 25.109 13.602 1 92.25 43 LEU B CA 1
ATOM 3443 C C . LEU B 1 43 ? -7.223 26.625 13.688 1 92.25 43 LEU B C 1
ATOM 3445 O O . LEU B 1 43 ? -6.172 27.219 13.93 1 92.25 43 LEU B O 1
ATOM 3449 N N . ALA B 1 44 ? -8.336 27.234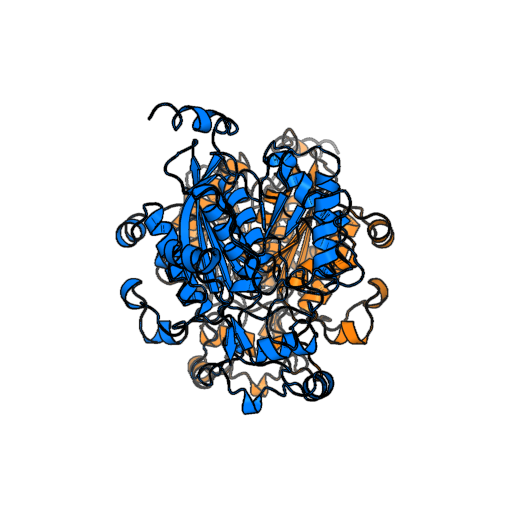 13.445 1 84.75 44 ALA B N 1
ATOM 3450 C CA . ALA B 1 44 ? -8.391 28.672 13.18 1 84.75 44 ALA B CA 1
ATOM 3451 C C . ALA B 1 44 ? -8.695 29.453 14.461 1 84.75 44 ALA B C 1
ATOM 3453 O O . ALA B 1 44 ? -8.305 30.625 14.586 1 84.75 44 ALA B O 1
ATOM 3454 N N . LYS B 1 45 ? -9.383 28.891 15.336 1 73.94 45 LYS B N 1
ATOM 3455 C CA . LYS B 1 45 ? -9.906 29.734 16.422 1 73.94 45 LYS B CA 1
ATOM 3456 C C . LYS B 1 45 ? -9.336 29.312 17.766 1 73.94 45 LYS B C 1
ATOM 3458 O O . LYS B 1 45 ? -9.203 30.141 18.672 1 73.94 45 LYS B O 1
ATOM 3463 N N . ALA B 1 46 ? -9.094 28.125 17.906 1 64.5 46 ALA B N 1
ATOM 3464 C CA . ALA B 1 46 ? -8.789 27.641 19.25 1 64.5 46 ALA B CA 1
ATOM 3465 C C . ALA B 1 46 ? -7.344 27.938 19.641 1 64.5 46 ALA B C 1
ATOM 3467 O O . ALA B 1 46 ? -7.031 28.109 20.812 1 64.5 46 ALA B O 1
ATOM 3468 N N . GLY B 1 47 ? -6.645 28.234 18.828 1 65.81 47 GLY B N 1
ATOM 3469 C CA . GLY B 1 47 ? -5.281 28.656 19.094 1 65.81 47 GLY B CA 1
ATOM 3470 C C . GLY B 1 47 ? -4.523 27.656 19.969 1 65.81 47 GLY B C 1
ATOM 3471 O O . GLY B 1 47 ? -3.525 28.016 20.594 1 65.81 47 GLY B O 1
ATOM 3472 N N . SER B 1 48 ? -4.984 26.484 20.281 1 82.69 48 SER B N 1
ATOM 3473 C CA . SER B 1 48 ? -4.277 25.531 21.109 1 82.69 48 SER B CA 1
ATOM 3474 C C . SER B 1 48 ? -3.996 24.234 20.359 1 82.69 48 SER B C 1
ATOM 3476 O O . SER B 1 48 ? -4.551 24.016 19.281 1 82.69 48 SER B O 1
ATOM 3478 N N . ASP B 1 49 ? -3 23.469 20.953 1 92.38 49 ASP B N 1
ATOM 3479 C CA . ASP B 1 49 ? -2.729 22.172 20.359 1 92.38 49 ASP B CA 1
ATOM 3480 C C . ASP B 1 49 ? -3.559 21.078 21.031 1 92.38 49 ASP B C 1
ATOM 3482 O O . ASP B 1 49 ? -4.379 21.375 21.906 1 92.38 49 ASP B O 1
ATOM 3486 N N . THR B 1 50 ? -3.486 19.891 20.562 1 95.62 50 THR B N 1
ATOM 3487 C CA . THR B 1 50 ? -4.348 18.797 21.016 1 95.62 50 THR B CA 1
ATOM 3488 C C . THR B 1 50 ? -3.574 17.828 21.906 1 95.62 50 THR B C 1
ATOM 3490 O O . THR B 1 50 ? -4.023 16.703 22.141 1 95.62 50 THR B O 1
ATOM 3493 N N . PHE B 1 51 ? -2.439 18.219 22.469 1 96.38 51 PHE B N 1
ATOM 3494 C CA . PHE B 1 51 ? -1.542 17.312 23.172 1 96.38 51 PHE B CA 1
ATOM 3495 C C . PHE B 1 51 ? -1.977 17.141 24.625 1 96.38 51 PHE B C 1
ATOM 3497 O O . PHE B 1 51 ? -2.406 18.109 25.266 1 96.38 51 PHE B O 1
ATOM 3504 N N . VAL B 1 52 ? -1.857 15.969 25.109 1 96.38 52 VAL B N 1
ATOM 3505 C CA . VAL B 1 52 ? -2.018 15.609 26.516 1 96.38 52 VAL B CA 1
ATOM 3506 C C . VAL B 1 52 ? -0.928 14.625 26.922 1 96.38 52 VAL B C 1
ATOM 3508 O O . VAL B 1 52 ? -0.246 14.055 26.078 1 96.38 52 VAL B O 1
ATOM 3511 N N . GLU B 1 53 ? -0.706 14.562 28.234 1 96.75 53 GLU B N 1
ATOM 3512 C CA . GLU B 1 53 ? 0.061 13.406 28.688 1 96.75 53 GLU B CA 1
ATOM 3513 C C . GLU B 1 53 ? -0.66 12.102 28.344 1 96.75 53 GLU B C 1
ATOM 3515 O O . GLU B 1 53 ? -1.875 12 28.531 1 96.75 53 GLU B O 1
ATOM 3520 N N . VAL B 1 54 ? 0.047 11.117 27.812 1 96.44 54 VAL B N 1
ATOM 3521 C CA . VAL B 1 54 ? -0.566 9.867 27.391 1 96.44 54 VAL B CA 1
ATOM 3522 C C . VAL B 1 54 ? -1.333 9.25 28.547 1 96.44 54 VAL B C 1
ATOM 3524 O O . VAL B 1 54 ? -0.764 9.008 29.625 1 96.44 54 VAL B O 1
ATOM 3527 N N . PRO B 1 55 ? -2.6 9.047 28.391 1 95.56 55 PRO B N 1
ATOM 3528 C CA . PRO B 1 55 ? -3.381 8.453 29.484 1 95.56 55 PRO B CA 1
ATOM 3529 C C . PRO B 1 55 ? -2.957 7.02 29.797 1 95.56 55 PRO B C 1
ATOM 3531 O O . PRO B 1 55 ? -2.561 6.277 28.891 1 95.56 55 PRO B O 1
ATOM 3534 N N . SER B 1 56 ? -3.193 6.578 31 1 94.38 56 SER B N 1
ATOM 3535 C CA . SER B 1 56 ? -2.844 5.23 31.438 1 94.38 56 SER B CA 1
ATOM 3536 C C . SER B 1 56 ? -3.688 4.18 30.719 1 94.38 56 SER B C 1
ATOM 3538 O O . SER B 1 56 ? -3.301 3.014 30.641 1 94.38 56 SER B O 1
ATOM 3540 N N . SER B 1 57 ? -4.848 4.605 30.219 1 92.12 57 SER B N 1
ATOM 3541 C CA . SER B 1 57 ? -5.707 3.705 29.453 1 92.12 57 SER B CA 1
ATOM 3542 C C . SER B 1 57 ? -5.062 3.309 28.141 1 92.12 57 SER B C 1
ATOM 3544 O O . SER B 1 57 ? -5.441 2.305 27.531 1 92.12 57 SER B O 1
ATOM 3546 N N . ARG B 1 58 ? -4.094 4.078 27.672 1 94.38 58 ARG B N 1
ATOM 3547 C CA . ARG B 1 58 ? -3.311 3.711 26.484 1 94.38 58 ARG B CA 1
ATOM 3548 C C . ARG B 1 58 ? -2.1 2.871 26.875 1 94.38 58 ARG B C 1
ATOM 3550 O O . ARG B 1 58 ? -2.096 1.652 26.688 1 94.38 58 ARG B O 1
ATOM 3557 N N . TRP B 1 59 ? -1.225 3.447 27.547 1 94.06 59 TRP B N 1
ATOM 3558 C CA . TRP B 1 59 ? -0.087 2.73 28.109 1 94.06 59 TRP B CA 1
ATOM 3559 C C . TRP B 1 59 ? 0.479 3.473 29.312 1 94.06 59 TRP B C 1
ATOM 3561 O O . TRP B 1 59 ? 0.259 4.676 29.469 1 94.06 59 TRP B O 1
ATOM 3571 N N . ASP B 1 60 ? 1.167 2.857 30.219 1 96.44 60 ASP B N 1
ATOM 3572 C CA . ASP B 1 60 ? 1.634 3.389 31.5 1 96.44 60 ASP B CA 1
ATOM 3573 C C . ASP B 1 60 ? 2.949 4.148 31.328 1 96.44 60 ASP B C 1
ATOM 3575 O O . ASP B 1 60 ? 4.016 3.537 31.234 1 96.44 60 ASP B O 1
ATOM 3579 N N . THR B 1 61 ? 2.904 5.461 31.453 1 96.25 61 THR B N 1
ATOM 3580 C CA . THR B 1 61 ? 4.078 6.301 31.234 1 96.25 61 THR B CA 1
ATOM 3581 C C . THR B 1 61 ? 5.098 6.102 32.344 1 96.25 61 THR B C 1
ATOM 3583 O O . THR B 1 61 ? 6.289 6.348 32.156 1 96.25 61 THR B O 1
ATOM 3586 N N . ASN B 1 62 ? 4.695 5.672 33.531 1 95.88 62 ASN B N 1
ATOM 3587 C CA . ASN B 1 62 ? 5.617 5.434 34.625 1 95.88 62 ASN B CA 1
ATOM 3588 C C . ASN B 1 62 ? 6.508 4.223 34.375 1 95.88 62 ASN B C 1
ATOM 3590 O O . ASN B 1 62 ? 7.59 4.105 34.938 1 95.88 62 ASN B O 1
ATOM 3594 N N . VAL B 1 63 ? 6.031 3.381 33.531 1 96.38 63 VAL B N 1
ATOM 3595 C CA . VAL B 1 63 ? 6.746 2.143 33.25 1 96.38 63 VAL B CA 1
ATOM 3596 C C . VAL B 1 63 ? 7.586 2.312 31.969 1 96.38 63 VAL B C 1
ATOM 3598 O O . VAL B 1 63 ? 8.719 1.823 31.906 1 96.38 63 VAL B O 1
ATOM 3601 N N . TYR B 1 64 ? 7.023 3.055 31.031 1 96.44 64 TYR B N 1
ATOM 3602 C CA . TYR B 1 64 ? 7.598 2.969 29.688 1 96.44 64 TYR B CA 1
ATOM 3603 C C . TYR B 1 64 ? 8.273 4.281 29.297 1 96.44 64 TYR B C 1
ATOM 3605 O O . TYR B 1 64 ? 8.789 4.414 28.188 1 96.44 64 TYR B O 1
ATOM 3613 N N . CYS B 1 65 ? 8.312 5.277 30.172 1 96.31 65 CYS B N 1
ATOM 3614 C CA . CYS B 1 65 ? 8.883 6.574 29.828 1 96.31 65 CYS B CA 1
ATOM 3615 C C . CYS B 1 65 ? 9.836 7.062 30.922 1 96.31 65 CYS B C 1
ATOM 3617 O O . CYS B 1 65 ? 9.586 6.852 32.094 1 96.31 65 CYS B O 1
ATOM 3619 N N . MET B 1 66 ? 10.938 7.566 30.453 1 95.44 66 MET B N 1
ATOM 3620 C CA . MET B 1 66 ? 11.891 8.312 31.266 1 95.44 66 MET B CA 1
ATOM 3621 C C . MET B 1 66 ? 12.141 9.695 30.672 1 95.44 66 MET B C 1
ATOM 3623 O O . MET B 1 66 ? 12.977 9.852 29.781 1 95.44 66 MET B O 1
ATOM 3627 N N . ASP B 1 67 ? 11.477 10.852 31.062 1 87.25 67 ASP B N 1
ATOM 3628 C CA . ASP B 1 67 ? 11.43 12.125 30.359 1 87.25 67 ASP B CA 1
ATOM 3629 C C . ASP B 1 67 ? 12.492 13.086 30.891 1 87.25 67 ASP B C 1
ATOM 3631 O O . ASP B 1 67 ? 12.531 14.258 30.484 1 87.25 67 ASP B O 1
ATOM 3635 N N . GLY B 1 68 ? 13.43 12.648 31.672 1 85.19 68 GLY B N 1
ATOM 3636 C CA . GLY B 1 68 ? 14.43 13.555 32.219 1 85.19 68 GLY B CA 1
ATOM 3637 C C . GLY B 1 68 ? 15.742 13.516 31.438 1 85.19 68 GLY B C 1
ATOM 3638 O O . GLY B 1 68 ? 16.516 14.469 31.5 1 85.19 68 GLY B O 1
ATOM 3639 N N . ASP B 1 69 ? 15.945 12.516 30.734 1 92.5 69 ASP B N 1
ATOM 3640 C CA . ASP B 1 69 ? 17.219 12.297 30.031 1 92.5 69 ASP B CA 1
ATOM 3641 C C . ASP B 1 69 ? 17.016 11.469 28.766 1 92.5 69 ASP B C 1
ATOM 3643 O O . ASP B 1 69 ? 16.828 10.25 28.844 1 92.5 69 ASP B O 1
ATOM 3647 N N . MET B 1 70 ? 17.172 12.133 27.672 1 93.69 70 MET B N 1
ATOM 3648 C CA . MET B 1 70 ? 16.938 11.484 26.391 1 93.69 70 MET B CA 1
ATOM 3649 C C . MET B 1 70 ? 17.875 10.289 26.203 1 93.69 70 MET B C 1
ATOM 3651 O O . MET B 1 70 ? 17.422 9.195 25.844 1 93.69 70 MET B O 1
ATOM 3655 N N . GLN B 1 71 ? 19.109 10.492 26.422 1 94.12 71 GLN B N 1
ATOM 3656 C CA . GLN B 1 71 ? 20.109 9.453 26.203 1 94.12 71 GLN B CA 1
ATOM 3657 C C . GLN B 1 71 ? 19.891 8.258 27.125 1 94.12 71 GLN B C 1
ATOM 3659 O O . GLN B 1 71 ? 19.953 7.109 26.688 1 94.12 71 GLN B O 1
ATOM 3664 N N . ALA B 1 72 ? 19.656 8.555 28.391 1 95.06 72 ALA B N 1
ATOM 3665 C CA . ALA B 1 72 ? 19.406 7.492 29.359 1 95.06 72 ALA B CA 1
ATOM 3666 C C . ALA B 1 72 ? 18.172 6.672 28.969 1 95.06 72 ALA B C 1
ATOM 3668 O O . ALA B 1 72 ? 18.172 5.449 29.109 1 95.06 72 ALA B O 1
ATOM 3669 N N . ALA B 1 73 ? 17.141 7.332 28.531 1 95.62 73 ALA B N 1
ATOM 3670 C CA . ALA B 1 73 ? 15.922 6.656 28.109 1 95.62 73 ALA B CA 1
ATOM 3671 C C . ALA B 1 73 ? 16.188 5.734 26.922 1 95.62 73 ALA B C 1
ATOM 3673 O O . ALA B 1 73 ? 15.727 4.59 26.906 1 95.62 73 ALA B O 1
ATOM 3674 N N . GLN B 1 74 ? 16.891 6.18 25.938 1 91.94 74 GLN B N 1
ATOM 3675 C CA . GLN B 1 74 ? 17.188 5.41 24.734 1 91.94 74 GLN B CA 1
ATOM 3676 C C . GLN B 1 74 ? 18 4.164 25.062 1 91.94 74 GLN B C 1
ATOM 3678 O O . GLN B 1 74 ? 17.719 3.074 24.562 1 91.94 74 GLN B O 1
ATOM 3683 N N . VAL B 1 75 ? 18.953 4.332 25.953 1 90.94 75 VAL B N 1
ATOM 3684 C CA . VAL B 1 75 ? 19.797 3.217 26.375 1 90.94 75 VAL B CA 1
ATOM 3685 C C . VAL B 1 75 ? 18.969 2.182 27.125 1 90.94 75 VAL B C 1
ATOM 3687 O O . VAL B 1 75 ? 19.172 0.976 26.953 1 90.94 75 VAL B O 1
ATOM 3690 N N . ALA B 1 76 ? 18.031 2.662 27.875 1 93 76 ALA B N 1
ATOM 3691 C CA . ALA B 1 76 ? 17.188 1.784 28.688 1 93 76 ALA B CA 1
ATOM 3692 C C . ALA B 1 76 ? 16.062 1.172 27.859 1 93 76 ALA B C 1
ATOM 3694 O O . ALA B 1 76 ? 15.336 0.307 28.344 1 93 76 ALA B O 1
ATOM 3695 N N . GLY B 1 77 ? 15.852 1.613 26.625 1 91.56 77 GLY B N 1
ATOM 3696 C CA . GLY B 1 77 ? 14.758 1.128 25.797 1 91.56 77 GLY B CA 1
ATOM 3697 C C . GLY B 1 77 ? 13.406 1.694 26.188 1 91.56 77 GLY B C 1
ATOM 3698 O O . GLY B 1 77 ? 12.398 0.983 26.172 1 91.56 77 GLY B O 1
ATOM 3699 N N . LEU B 1 78 ? 13.461 2.943 26.609 1 95.31 78 LEU B N 1
ATOM 3700 C CA . LEU B 1 78 ? 12.25 3.623 27.062 1 95.31 78 LEU B CA 1
ATOM 3701 C C . LEU B 1 78 ? 11.992 4.875 26.219 1 95.31 78 LEU B C 1
ATOM 3703 O O . LEU B 1 78 ? 12.875 5.332 25.5 1 95.31 78 LEU B O 1
ATOM 3707 N N . ALA B 1 79 ? 10.75 5.383 26.328 1 96 79 ALA B N 1
ATOM 3708 C CA . ALA B 1 79 ? 10.43 6.676 25.734 1 96 79 ALA B CA 1
ATOM 3709 C C . ALA B 1 79 ? 11.008 7.82 26.562 1 96 79 ALA B C 1
ATOM 3711 O O . ALA B 1 79 ? 11.133 7.711 27.781 1 96 79 ALA B O 1
ATOM 3712 N N . TYR B 1 80 ? 11.391 8.93 25.812 1 97.19 80 TYR B N 1
ATOM 3713 C CA . TYR B 1 80 ? 11.93 10.062 26.562 1 97.19 80 TYR B CA 1
ATOM 3714 C C . TYR B 1 80 ? 10.93 11.211 26.594 1 97.19 80 TYR B C 1
ATOM 3716 O O . TYR B 1 80 ? 11.227 12.289 27.109 1 97.19 80 TYR B O 1
ATOM 3724 N N . THR B 1 81 ? 9.789 11.062 26.016 1 96.56 81 THR B N 1
ATOM 3725 C CA . THR B 1 81 ? 8.672 11.992 26.062 1 96.56 81 THR B CA 1
ATOM 3726 C C . THR B 1 81 ? 7.352 11.25 26.25 1 96.56 81 THR B C 1
ATOM 3728 O O . THR B 1 81 ? 7.254 10.062 25.922 1 96.56 81 THR B O 1
ATOM 3731 N N . LYS B 1 82 ? 6.359 11.93 26.844 1 96.12 82 LYS B N 1
ATOM 3732 C CA . LYS B 1 82 ? 5.141 11.211 27.203 1 96.12 82 LYS B CA 1
ATOM 3733 C C . LYS B 1 82 ? 3.898 11.977 26.766 1 96.12 82 LYS B C 1
ATOM 3735 O O . LYS B 1 82 ? 2.807 11.766 27.297 1 96.12 82 LYS B O 1
ATOM 3740 N N . HIS B 1 83 ? 4.055 12.922 25.875 1 96.44 83 HIS B N 1
ATOM 3741 C CA . HIS B 1 83 ? 2.92 13.688 25.375 1 96.44 83 HIS B CA 1
ATOM 3742 C C . HIS B 1 83 ? 2.543 13.258 23.953 1 96.44 83 HIS B C 1
ATOM 3744 O O . HIS B 1 83 ? 3.412 12.891 23.156 1 96.44 83 HIS B O 1
ATOM 3750 N N . GLN B 1 84 ? 1.287 13.297 23.641 1 96.62 84 GLN B N 1
ATOM 3751 C CA . GLN B 1 84 ? 0.784 12.875 22.328 1 96.62 84 GLN B CA 1
ATOM 3752 C C . GLN B 1 84 ? -0.411 13.719 21.906 1 96.62 84 GLN B C 1
ATOM 3754 O O . GLN B 1 84 ? -1.215 14.141 22.734 1 96.62 84 GLN B O 1
ATOM 3759 N N . GLY B 1 85 ? -0.392 14.133 20.562 1 97.19 85 GLY B N 1
ATOM 3760 C CA . GLY B 1 85 ? -1.676 14.57 20.031 1 97.19 85 GLY B CA 1
ATOM 3761 C C . GLY B 1 85 ? -2.764 13.523 20.156 1 97.19 85 GLY B C 1
ATOM 3762 O O . GLY B 1 85 ? -2.66 12.445 19.562 1 97.19 85 GLY B O 1
ATOM 3763 N N . TYR B 1 86 ? -3.814 13.844 20.859 1 96.44 86 TYR B N 1
ATOM 3764 C CA . TYR B 1 86 ? -4.676 12.812 21.422 1 96.44 86 TYR B CA 1
ATOM 3765 C C . TYR B 1 86 ? -6.07 12.867 20.797 1 96.44 86 TYR B C 1
ATOM 3767 O O . TYR B 1 86 ? -6.625 13.953 20.609 1 96.44 86 TYR B O 1
ATOM 3775 N N . VAL B 1 87 ? -6.57 11.656 20.375 1 97.06 87 VAL B N 1
ATOM 3776 C CA . VAL B 1 87 ? -7.961 11.484 19.969 1 97.06 87 VAL B CA 1
ATOM 3777 C C . VAL B 1 87 ? -8.719 10.664 21 1 97.06 87 VAL B C 1
ATOM 3779 O O . VAL B 1 87 ? -8.344 9.523 21.297 1 97.06 87 VAL B O 1
ATOM 3782 N N . ASP B 1 88 ? -9.766 11.203 21.5 1 93.38 88 ASP B N 1
ATOM 3783 C CA . ASP B 1 88 ? -10.586 10.523 22.5 1 93.38 88 ASP B CA 1
ATOM 3784 C C . ASP B 1 88 ? -11.547 9.539 21.828 1 93.38 88 ASP B C 1
ATOM 3786 O O . ASP B 1 88 ? -11.984 9.75 20.703 1 93.38 88 ASP B O 1
ATOM 3790 N N . GLY B 1 89 ? -11.781 8.43 22.469 1 93.12 89 GLY B N 1
ATOM 3791 C CA . GLY B 1 89 ? -12.859 7.535 22.078 1 93.12 89 GLY B CA 1
ATOM 3792 C C . GLY B 1 89 ? -12.492 6.59 20.953 1 93.12 89 GLY B C 1
ATOM 3793 O O . GLY B 1 89 ? -13.359 6.148 20.203 1 93.12 89 GLY B O 1
ATOM 3794 N N . ILE B 1 90 ? -11.219 6.227 20.828 1 94.5 90 ILE B N 1
ATOM 3795 C CA . ILE B 1 90 ? -10.836 5.336 19.734 1 94.5 90 ILE B CA 1
ATOM 3796 C C . ILE B 1 90 ? -11.312 3.916 20.031 1 94.5 90 ILE B C 1
ATOM 3798 O O . ILE B 1 90 ? -11.352 3.064 19.141 1 94.5 90 ILE B O 1
ATOM 3802 N N . GLU B 1 91 ? -11.734 3.639 21.312 1 92.5 91 GLU B N 1
ATOM 3803 C CA . GLU B 1 91 ? -12.219 2.324 21.719 1 92.5 91 GLU B CA 1
ATOM 3804 C C . GLU B 1 91 ? -13.688 2.139 21.328 1 92.5 91 GLU B C 1
ATOM 3806 O O . GLU B 1 91 ? -14.203 1.019 21.344 1 92.5 91 GLU B O 1
ATOM 3811 N N . PHE B 1 92 ? -14.359 3.23 21.047 1 94.88 92 PHE B N 1
ATOM 3812 C CA . PHE B 1 92 ? -15.773 3.146 20.672 1 94.88 92 PHE B CA 1
ATOM 3813 C C . PHE B 1 92 ? -15.938 2.84 19.203 1 94.88 92 PHE B C 1
ATOM 3815 O O . PHE B 1 92 ? -15.172 3.346 18.359 1 94.88 92 PHE B O 1
ATOM 3822 N N . PHE B 1 93 ? -16.891 1.986 18.906 1 96.44 93 PHE B N 1
ATOM 3823 C CA . PHE B 1 93 ? -17.172 1.55 17.547 1 96.44 93 PHE B CA 1
ATOM 3824 C C . PHE B 1 93 ? -18.641 1.164 17.391 1 96.44 93 PHE B C 1
ATOM 3826 O O . PHE B 1 93 ? -19.172 0.406 18.203 1 96.44 93 PHE B O 1
ATOM 3833 N N . ASP B 1 94 ? -19.297 1.724 16.406 1 94.19 94 ASP B N 1
ATOM 3834 C CA . ASP B 1 94 ? -20.688 1.396 16.156 1 94.19 94 ASP B CA 1
ATOM 3835 C C . ASP B 1 94 ? -20.828 0.102 15.367 1 94.19 94 ASP B C 1
ATOM 3837 O O . ASP B 1 94 ? -21.297 0.114 14.227 1 94.19 94 ASP B O 1
ATOM 3841 N N . ALA B 1 95 ? -20.531 -1.002 15.992 1 96.5 95 ALA B N 1
ATOM 3842 C CA . ALA B 1 95 ? -20.5 -2.312 15.352 1 96.5 95 ALA B CA 1
ATOM 3843 C C . ALA B 1 95 ? -21.875 -2.678 14.781 1 96.5 95 ALA B C 1
ATOM 3845 O O . ALA B 1 95 ? -21.969 -3.197 13.672 1 96.5 95 ALA B O 1
ATOM 3846 N N . LYS B 1 96 ? -22.969 -2.377 15.477 1 96.12 96 LYS B N 1
ATOM 3847 C CA . LYS B 1 96 ? -24.328 -2.73 15.07 1 96.12 96 LYS B CA 1
ATOM 3848 C C . LYS B 1 96 ? -24.719 -2.02 13.781 1 96.12 96 LYS B C 1
ATOM 3850 O O . LYS B 1 96 ? -25.406 -2.598 12.93 1 96.12 96 LYS B O 1
ATOM 3855 N N . PHE B 1 97 ? -24.266 -0.782 13.672 1 97.06 97 PHE B N 1
ATOM 3856 C CA . PHE B 1 97 ? -24.578 -0.001 12.484 1 97.06 97 PHE B CA 1
ATOM 3857 C C . PHE B 1 97 ? -24.047 -0.689 11.227 1 97.06 97 PHE B C 1
ATOM 3859 O O . PHE B 1 97 ? -24.688 -0.653 10.18 1 97.06 97 PHE B O 1
ATOM 3866 N N . PHE B 1 98 ? -22.922 -1.367 11.312 1 96.88 98 PHE B N 1
ATOM 3867 C CA . PHE B 1 98 ? -22.266 -1.984 10.156 1 96.88 98 PHE B CA 1
ATOM 3868 C C . PHE B 1 98 ? -22.594 -3.475 10.094 1 96.88 98 PHE B C 1
ATOM 3870 O O . PHE B 1 98 ? -22.047 -4.195 9.25 1 96.88 98 PHE B O 1
ATOM 3877 N N . GLY B 1 99 ? -23.359 -3.988 11.07 1 94.56 99 GLY B N 1
ATOM 3878 C CA . GLY B 1 99 ? -23.688 -5.402 11.102 1 94.56 99 GLY B CA 1
ATOM 3879 C C . GLY B 1 99 ? -22.547 -6.285 11.547 1 94.56 99 GLY B C 1
ATOM 3880 O O . GLY B 1 99 ? -22.406 -7.422 11.078 1 94.56 99 GLY B O 1
ATOM 3881 N N . ILE B 1 100 ? -21.672 -5.816 12.32 1 94.75 100 ILE B N 1
ATOM 3882 C CA . ILE B 1 100 ? -20.516 -6.562 12.828 1 94.75 100 ILE B CA 1
ATOM 3883 C C . ILE B 1 100 ? -20.812 -7.043 14.25 1 94.75 100 ILE B C 1
ATOM 3885 O O . ILE B 1 100 ? -21.203 -6.254 15.109 1 94.75 100 ILE B O 1
ATOM 3889 N N . GLY B 1 101 ? -20.641 -8.328 14.477 1 93.62 101 GLY B N 1
ATOM 3890 C CA . GLY B 1 101 ? -20.875 -8.898 15.789 1 93.62 101 GLY B CA 1
ATOM 3891 C C . GLY B 1 101 ? -19.906 -8.398 16.844 1 93.62 101 GLY B C 1
ATOM 3892 O O . GLY B 1 101 ? -18.797 -7.996 16.531 1 93.62 101 GLY B O 1
ATOM 3893 N N . SER B 1 102 ? -20.281 -8.5 18.094 1 91.56 102 SER B N 1
ATOM 3894 C CA . SER B 1 102 ? -19.516 -7.969 19.203 1 91.56 102 SER B CA 1
ATOM 3895 C C . SER B 1 102 ? -18.172 -8.664 19.328 1 91.56 102 SER B C 1
ATOM 3897 O O . SER B 1 102 ? -17.156 -8.016 19.609 1 91.56 102 SER B O 1
ATOM 3899 N N . ALA B 1 103 ? -18.156 -9.93 19.125 1 87.62 103 ALA B N 1
ATOM 3900 C CA . ALA B 1 103 ? -16.906 -10.688 19.25 1 87.62 103 ALA B CA 1
ATOM 3901 C C . ALA B 1 103 ? -15.906 -10.266 18.172 1 87.62 103 ALA B C 1
ATOM 3903 O O . ALA B 1 103 ? -14.727 -10.055 18.453 1 87.62 103 ALA B O 1
ATOM 3904 N N . GLU B 1 104 ? -16.438 -10.133 16.969 1 89.69 104 GLU B N 1
ATOM 3905 C CA . GLU B 1 104 ? -15.594 -9.688 15.867 1 89.69 104 GLU B CA 1
ATOM 3906 C C . GLU B 1 104 ? -15.102 -8.258 16.094 1 89.69 104 GLU B C 1
ATOM 3908 O O . GLU B 1 104 ? -13.922 -7.969 15.914 1 89.69 104 GLU B O 1
ATOM 3913 N N . ALA B 1 105 ? -15.961 -7.387 16.531 1 93.19 105 ALA B N 1
ATOM 3914 C CA . ALA B 1 105 ? -15.625 -5.988 16.781 1 93.19 105 ALA B CA 1
ATOM 3915 C C . ALA B 1 105 ? -14.516 -5.863 17.828 1 93.19 105 ALA B C 1
ATOM 3917 O O . ALA B 1 105 ? -13.641 -5.004 17.703 1 93.19 105 ALA B O 1
ATOM 3918 N N . GLY B 1 106 ? -14.594 -6.68 18.844 1 90 106 GLY B N 1
ATOM 3919 C CA . GLY B 1 106 ? -13.625 -6.641 19.922 1 90 106 GLY B CA 1
ATOM 3920 C C . GLY B 1 106 ? -12.219 -7.02 19.484 1 90 106 GLY B C 1
ATOM 3921 O O . GLY B 1 106 ? -11.234 -6.57 20.078 1 90 106 GLY B O 1
ATOM 3922 N N . SER B 1 107 ? -12.109 -7.754 18.375 1 88.81 107 SER B N 1
ATOM 3923 C CA . SER B 1 107 ? -10.812 -8.234 17.891 1 88.81 107 SER B CA 1
ATOM 3924 C C . SER B 1 107 ? -10.25 -7.32 16.812 1 88.81 107 SER B C 1
ATOM 3926 O O . SER B 1 107 ? -9.109 -7.484 16.391 1 88.81 107 SER B O 1
ATOM 3928 N N . MET B 1 108 ? -11.031 -6.324 16.453 1 93.88 108 MET B N 1
ATOM 3929 C CA . MET B 1 108 ? -10.641 -5.469 15.344 1 93.88 108 MET B CA 1
ATOM 3930 C C . MET B 1 108 ? -9.664 -4.391 15.805 1 93.88 108 MET B C 1
ATOM 3932 O O . MET B 1 108 ? -9.867 -3.768 16.844 1 93.88 108 MET B O 1
ATOM 3936 N N . ASP B 1 109 ? -8.594 -4.184 15.047 1 95.38 109 ASP B N 1
ATOM 3937 C CA . ASP B 1 109 ? -7.703 -3.039 15.195 1 95.38 109 ASP B CA 1
ATOM 3938 C C . ASP B 1 109 ? -8.484 -1.728 15.156 1 95.38 109 ASP B C 1
ATOM 3940 O O . ASP B 1 109 ? -9.297 -1.51 14.258 1 95.38 109 ASP B O 1
ATOM 3944 N N . PRO B 1 110 ? -8.25 -0.814 16.141 1 96.62 110 PRO B N 1
ATOM 3945 C CA . PRO B 1 110 ? -8.914 0.491 16.109 1 96.62 110 PRO B CA 1
ATOM 3946 C C . PRO B 1 110 ? -8.734 1.211 14.766 1 96.62 110 PRO B C 1
ATOM 3948 O O . PRO B 1 110 ? -9.625 1.951 14.344 1 96.62 110 PRO B O 1
ATOM 3951 N N . ASN B 1 111 ? -7.598 1.036 14.094 1 97.94 111 ASN B N 1
ATOM 3952 C CA . ASN B 1 111 ? -7.434 1.618 12.766 1 97.94 111 ASN B CA 1
ATOM 3953 C C . ASN B 1 111 ? -8.477 1.094 11.789 1 97.94 111 ASN B C 1
ATOM 3955 O O . ASN B 1 111 ? -8.969 1.839 10.938 1 97.94 111 ASN B O 1
ATOM 3959 N N . GLN B 1 112 ? -8.828 -0.197 11.82 1 97.5 112 GLN B N 1
ATOM 3960 C CA . GLN B 1 112 ? -9.883 -0.754 10.977 1 97.5 112 GLN B CA 1
ATOM 3961 C C . GLN B 1 112 ? -11.242 -0.152 11.312 1 97.5 112 GLN B C 1
ATOM 3963 O O . GLN B 1 112 ? -11.984 0.254 10.422 1 97.5 112 GLN B O 1
ATOM 3968 N N . ARG B 1 113 ? -11.516 -0.089 12.625 1 98 113 ARG B N 1
ATOM 3969 C CA . ARG B 1 113 ? -12.812 0.395 13.086 1 98 113 ARG B CA 1
ATOM 3970 C C . ARG B 1 113 ? -13.031 1.852 12.695 1 98 113 ARG B C 1
ATOM 3972 O O . ARG B 1 113 ? -14.016 2.182 12.039 1 98 113 ARG B O 1
ATOM 3979 N N . LYS B 1 114 ? -12.055 2.672 13.016 1 98.5 114 LYS B N 1
ATOM 3980 C CA . LYS B 1 114 ? -12.227 4.102 12.781 1 98.5 114 LYS B CA 1
ATOM 3981 C C . LYS B 1 114 ? -12.141 4.43 11.289 1 98.5 114 LYS B C 1
ATOM 3983 O O . LYS B 1 114 ? -12.836 5.332 10.812 1 98.5 114 LYS B O 1
ATOM 3988 N N . THR B 1 115 ? -11.289 3.729 10.57 1 98.75 115 THR B N 1
ATOM 3989 C CA . THR B 1 115 ? -11.258 3.92 9.125 1 98.75 115 THR B CA 1
ATOM 3990 C C . THR B 1 115 ? -12.609 3.609 8.5 1 98.75 115 THR B C 1
ATOM 3992 O O . THR B 1 115 ? -13.086 4.34 7.625 1 98.75 115 THR B O 1
ATOM 3995 N N . LEU B 1 116 ? -13.289 2.529 8.922 1 98.75 116 LEU B N 1
ATOM 3996 C CA . LEU B 1 116 ? -14.609 2.166 8.414 1 98.75 116 LEU B CA 1
ATOM 3997 C C . LEU B 1 116 ? -15.617 3.279 8.68 1 98.75 116 LEU B C 1
ATOM 3999 O O . LEU B 1 116 ? -16.344 3.689 7.781 1 98.75 116 LEU B O 1
ATOM 4003 N N . GLU B 1 117 ? -15.609 3.818 9.891 1 98.69 117 GLU B N 1
ATOM 4004 C CA . GLU B 1 117 ? -16.531 4.887 10.258 1 98.69 117 GLU B CA 1
ATOM 4005 C C . GLU B 1 117 ? -16.281 6.145 9.43 1 98.69 117 GLU B C 1
ATOM 4007 O O . GLU B 1 117 ? -17.219 6.727 8.875 1 98.69 117 GLU B O 1
ATOM 4012 N N . ILE B 1 118 ? -15.062 6.523 9.336 1 98.75 118 ILE B N 1
ATOM 4013 C CA . ILE B 1 118 ? -14.695 7.801 8.727 1 98.75 118 ILE B CA 1
ATOM 4014 C C . ILE B 1 118 ? -14.875 7.719 7.211 1 98.75 118 ILE B C 1
ATOM 4016 O O . ILE B 1 118 ? -15.328 8.68 6.582 1 98.75 118 ILE B O 1
ATOM 4020 N N . CYS B 1 119 ? -14.516 6.586 6.602 1 98.88 119 CYS B N 1
ATOM 4021 C CA . CYS B 1 119 ? -14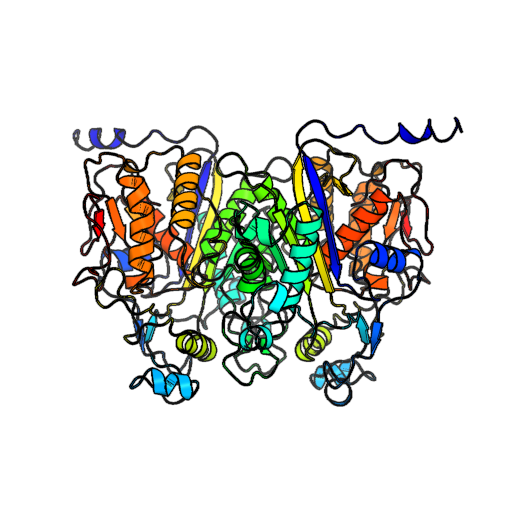.766 6.406 5.176 1 98.88 119 CYS B CA 1
ATOM 4022 C C . CYS B 1 119 ? -16.266 6.434 4.871 1 98.88 119 CYS B C 1
ATOM 4024 O O . CYS B 1 119 ? -16.688 7.027 3.879 1 98.88 119 CYS B O 1
ATOM 4026 N N . TYR B 1 120 ? -17.109 5.816 5.711 1 98.88 120 TYR B N 1
ATOM 4027 C CA . TYR B 1 120 ? -18.547 5.863 5.5 1 98.88 120 TYR B CA 1
ATOM 4028 C C . TYR B 1 120 ? -19.062 7.293 5.586 1 98.88 120 TYR B C 1
ATOM 4030 O O . TYR B 1 120 ? -19.891 7.715 4.77 1 98.88 120 TYR B O 1
ATOM 4038 N N . GLU B 1 121 ? -18.578 8.016 6.586 1 98.75 121 GLU B N 1
ATOM 4039 C CA . GLU B 1 121 ? -19.031 9.398 6.73 1 98.75 121 GLU B CA 1
ATOM 4040 C C . GLU B 1 121 ? -18.703 10.219 5.484 1 98.75 121 GLU B C 1
ATOM 4042 O O . GLU B 1 121 ? -19.531 11.008 5.023 1 98.75 121 GLU B O 1
ATOM 4047 N N . ALA B 1 122 ? -17.5 10.07 4.945 1 98.81 122 ALA B N 1
ATOM 4048 C CA . ALA B 1 122 ? -17.141 10.758 3.711 1 98.81 122 ALA B CA 1
ATOM 4049 C C . ALA B 1 122 ? -18.031 10.32 2.555 1 98.81 122 ALA B C 1
ATOM 4051 O O . ALA B 1 122 ? -18.484 11.156 1.769 1 98.81 122 ALA B O 1
ATOM 4052 N N . ALA B 1 123 ? -18.297 9.008 2.438 1 98.75 123 ALA B N 1
ATOM 4053 C CA . ALA B 1 123 ? -19.156 8.477 1.386 1 98.75 123 ALA B CA 1
ATOM 4054 C C . ALA B 1 123 ? -20.578 9.023 1.514 1 98.75 123 ALA B C 1
ATOM 4056 O O . ALA B 1 123 ? -21.203 9.375 0.513 1 98.75 123 ALA B O 1
ATOM 4057 N N . ALA B 1 124 ? -21.062 9.039 2.779 1 98.5 124 ALA B N 1
ATOM 4058 C CA . ALA B 1 124 ? -22.406 9.539 3.033 1 98.5 124 ALA B CA 1
ATOM 4059 C C . ALA B 1 124 ? -22.562 10.992 2.588 1 98.5 124 ALA B C 1
ATOM 4061 O O . ALA B 1 124 ? -23.578 11.375 2.023 1 98.5 124 ALA B O 1
ATOM 4062 N N . MET B 1 125 ? -21.578 11.805 2.812 1 97.12 125 MET B N 1
ATOM 4063 C CA . MET B 1 125 ? -21.578 13.195 2.361 1 97.12 125 MET B CA 1
ATOM 4064 C C . MET B 1 125 ? -21.609 13.273 0.839 1 97.12 125 MET B C 1
ATOM 4066 O O . MET B 1 125 ? -22.203 14.203 0.275 1 97.12 125 MET B O 1
ATOM 4070 N N . GLY B 1 126 ? -20.953 12.289 0.215 1 96.44 126 GLY B N 1
ATOM 4071 C CA . GLY B 1 126 ? -20.984 12.219 -1.237 1 96.44 126 GLY B CA 1
ATOM 4072 C C . GLY B 1 126 ? -22.281 11.656 -1.788 1 96.44 126 GLY B C 1
ATOM 4073 O O . GLY B 1 126 ? -22.422 11.477 -3 1 96.44 126 GLY B O 1
ATOM 4074 N N . GLY B 1 127 ? -23.234 11.289 -0.978 1 97 127 GLY B N 1
ATOM 4075 C CA . GLY B 1 127 ? -24.547 10.875 -1.413 1 97 127 GLY B CA 1
ATOM 4076 C C . GLY B 1 127 ? -24.766 9.375 -1.342 1 97 127 GLY B C 1
ATOM 4077 O O . GLY B 1 127 ? -25.703 8.844 -1.931 1 97 127 GLY B O 1
ATOM 4078 N N . HIS B 1 128 ? -23.938 8.664 -0.633 1 98.12 128 HIS B N 1
ATOM 4079 C CA . HIS B 1 128 ? -24.031 7.207 -0.567 1 98.12 128 HIS B CA 1
ATOM 4080 C C . HIS B 1 128 ? -24.484 6.742 0.813 1 98.12 128 HIS B C 1
ATOM 4082 O O . HIS B 1 128 ? -23.719 6.816 1.779 1 98.12 128 HIS B O 1
ATOM 4088 N N . GLU B 1 129 ? -25.656 6.188 0.878 1 97.88 129 GLU B N 1
ATOM 4089 C CA . GLU B 1 129 ? -26.203 5.676 2.133 1 97.88 129 GLU B CA 1
ATOM 4090 C C . GLU B 1 129 ? -25.922 4.184 2.287 1 97.88 129 GLU B C 1
ATOM 4092 O O . GLU B 1 129 ? -25.984 3.432 1.313 1 97.88 129 GLU B O 1
ATOM 4097 N N . LEU B 1 130 ? -25.688 3.748 3.479 1 97.69 130 LEU B N 1
ATOM 4098 C CA . LEU B 1 130 ? -25.219 2.393 3.756 1 97.69 130 LEU B CA 1
ATOM 4099 C C . LEU B 1 130 ? -26.203 1.359 3.211 1 97.69 130 LEU B C 1
ATOM 4101 O O . LEU B 1 130 ? -25.812 0.451 2.477 1 97.69 130 LEU B O 1
ATOM 4105 N N . LYS B 1 131 ? -27.516 1.478 3.518 1 97 131 LYS B N 1
ATOM 4106 C CA . LYS B 1 131 ? -28.5 0.489 3.098 1 97 131 LYS B CA 1
ATOM 4107 C C . LYS B 1 131 ? -28.625 0.445 1.577 1 97 131 LYS B C 1
ATOM 4109 O O . LYS B 1 131 ? -28.797 -0.627 0.994 1 97 131 LYS B O 1
ATOM 4114 N N . ALA B 1 132 ? -28.562 1.605 0.996 1 97.75 132 ALA B N 1
ATOM 4115 C CA . ALA B 1 132 ? -28.609 1.675 -0.462 1 97.75 132 ALA B CA 1
ATOM 4116 C C . ALA B 1 132 ? -27.406 0.991 -1.091 1 97.75 132 ALA B C 1
ATOM 4118 O O . ALA B 1 132 ? -27.531 0.261 -2.076 1 97.75 132 ALA B O 1
ATOM 4119 N N . LEU B 1 133 ? -26.188 1.235 -0.567 1 97.81 133 LEU B N 1
ATOM 4120 C CA . LEU B 1 133 ? -24.953 0.612 -1.051 1 97.81 133 LEU B CA 1
ATOM 4121 C C . LEU B 1 133 ? -25.016 -0.904 -0.899 1 97.81 133 LEU B C 1
ATOM 4123 O O . LEU B 1 133 ? -24.594 -1.641 -1.793 1 97.81 133 LEU B O 1
ATOM 4127 N N . GLN B 1 134 ? -25.484 -1.361 0.255 1 95.88 134 GLN B N 1
ATOM 4128 C CA . GLN B 1 134 ? -25.531 -2.791 0.544 1 95.88 134 GLN B CA 1
ATOM 4129 C C . GLN B 1 134 ? -26.516 -3.506 -0.392 1 95.88 134 GLN B C 1
ATOM 4131 O O . GLN B 1 134 ? -26.281 -4.66 -0.761 1 95.88 134 GLN B O 1
ATOM 4136 N N . ARG B 1 135 ? -27.562 -2.814 -0.812 1 95.75 135 ARG B N 1
ATOM 4137 C CA . ARG B 1 135 ? -28.547 -3.373 -1.731 1 95.75 135 ARG B CA 1
ATOM 4138 C C . ARG B 1 135 ? -28.047 -3.301 -3.174 1 95.75 135 ARG B C 1
ATOM 4140 O O . ARG B 1 135 ? -28.266 -4.234 -3.953 1 95.75 135 ARG B O 1
ATOM 4147 N N . ASN B 1 136 ? -27.453 -2.17 -3.469 1 97 136 ASN B N 1
ATOM 4148 C CA . ASN B 1 136 ? -26.938 -1.913 -4.809 1 97 136 ASN B CA 1
ATOM 4149 C C . ASN B 1 136 ? -25.469 -1.487 -4.77 1 97 136 ASN B C 1
ATOM 4151 O O . ASN B 1 136 ? -25.172 -0.297 -4.672 1 97 136 ASN B O 1
ATOM 4155 N N . PRO B 1 137 ? -24.562 -2.465 -4.984 1 97.38 137 PRO B N 1
ATOM 4156 C CA . PRO B 1 137 ? -23.141 -2.135 -4.871 1 97.38 137 PRO B CA 1
ATOM 4157 C C . PRO B 1 137 ? -22.703 -1.062 -5.863 1 97.38 137 PRO B C 1
ATOM 4159 O O . PRO B 1 137 ? -23.266 -0.962 -6.957 1 97.38 137 PRO B O 1
ATOM 4162 N N . LYS B 1 138 ? -21.766 -0.255 -5.477 1 98.44 138 LYS B N 1
ATOM 4163 C CA . LYS B 1 138 ? -21.172 0.761 -6.34 1 98.44 138 LYS B CA 1
ATOM 4164 C C . LYS B 1 138 ? -19.703 0.432 -6.648 1 98.44 138 LYS B C 1
ATOM 4166 O O . LYS B 1 138 ? -19.047 -0.262 -5.875 1 98.44 138 LYS B O 1
ATOM 4171 N N . HIS B 1 139 ? -19.266 0.86 -7.812 1 98.62 139 HIS B N 1
ATOM 4172 C CA . HIS B 1 139 ? -17.875 0.673 -8.227 1 98.62 139 HIS B CA 1
ATOM 4173 C C . HIS B 1 139 ? -16.984 1.791 -7.691 1 98.62 139 HIS B C 1
ATOM 4175 O O . HIS B 1 139 ? -16.391 2.539 -8.469 1 98.62 139 HIS B O 1
ATOM 4181 N N . ILE B 1 140 ? -16.891 1.878 -6.375 1 98.88 140 ILE B N 1
ATOM 4182 C CA . ILE B 1 140 ? -16.125 2.889 -5.66 1 98.88 140 ILE B CA 1
ATOM 4183 C C . ILE B 1 140 ? -14.852 2.262 -5.098 1 98.88 140 ILE B C 1
ATOM 4185 O O . ILE B 1 140 ? -14.898 1.19 -4.488 1 98.88 140 ILE B O 1
ATOM 4189 N N . GLY B 1 141 ? -13.688 2.877 -5.41 1 98.88 141 GLY B N 1
ATOM 4190 C CA . GLY B 1 141 ? -12.422 2.396 -4.879 1 98.88 141 GLY B CA 1
ATOM 4191 C C . GLY B 1 141 ? -12.125 2.902 -3.479 1 98.88 141 GLY B C 1
ATOM 4192 O O . GLY B 1 141 ? -12.664 3.932 -3.061 1 98.88 141 GLY B O 1
ATOM 4193 N N . VAL B 1 142 ? -11.336 2.178 -2.721 1 98.94 142 VAL B N 1
ATOM 4194 C CA . VAL B 1 142 ? -10.922 2.545 -1.371 1 98.94 142 VAL B CA 1
ATOM 4195 C C . VAL B 1 142 ? -9.406 2.48 -1.263 1 98.94 142 VAL B C 1
ATOM 4197 O O . VAL B 1 142 ? -8.805 1.415 -1.437 1 98.94 142 VAL B O 1
ATOM 4200 N N . PHE B 1 143 ? -8.766 3.617 -1 1 98.94 143 PHE B N 1
ATOM 4201 C CA . PHE B 1 143 ? -7.316 3.738 -0.875 1 98.94 143 PHE B CA 1
ATOM 4202 C C . PHE B 1 143 ? -6.938 4.32 0.481 1 98.94 143 PHE B C 1
ATOM 4204 O O . PHE B 1 143 ? -7.27 5.469 0.785 1 98.94 143 PHE B O 1
ATOM 4211 N N . VAL B 1 144 ? -6.199 3.531 1.301 1 98.94 144 VAL B N 1
ATOM 4212 C CA . VAL B 1 144 ? -5.906 3.93 2.672 1 98.94 144 VAL B CA 1
ATOM 4213 C C . VAL B 1 144 ? -4.395 3.982 2.883 1 98.94 144 VAL B C 1
ATOM 4215 O O . VAL B 1 144 ? -3.688 3.012 2.604 1 98.94 144 VAL B O 1
ATOM 4218 N N . GLY B 1 145 ? -3.891 5.156 3.33 1 98.88 145 GLY B N 1
ATOM 4219 C CA . GLY B 1 145 ? -2.504 5.289 3.746 1 98.88 145 GLY B CA 1
ATOM 4220 C C . GLY B 1 145 ? -2.299 5.039 5.227 1 98.88 145 GLY B C 1
ATOM 4221 O O . GLY B 1 145 ? -3.049 5.551 6.059 1 98.88 145 GLY B O 1
ATOM 4222 N N . ILE B 1 146 ? -1.27 4.223 5.578 1 98.38 146 ILE B N 1
ATOM 4223 C CA . ILE B 1 146 ? -0.917 3.941 6.969 1 98.38 146 ILE B CA 1
ATOM 4224 C C . ILE B 1 146 ? 0.586 3.701 7.078 1 98.38 146 ILE B C 1
ATOM 4226 O O . ILE B 1 146 ? 1.23 3.295 6.109 1 98.38 146 ILE B O 1
ATOM 4230 N N . SER B 1 147 ? 1.146 4.027 8.227 1 96.06 147 SER B N 1
ATOM 4231 C CA . SER B 1 147 ? 2.57 3.809 8.461 1 96.06 147 SER B CA 1
ATOM 4232 C C . SER B 1 147 ? 2.807 2.59 9.344 1 96.06 147 SER B C 1
ATOM 4234 O O . SER B 1 147 ? 3.83 2.498 10.023 1 96.06 147 SER B O 1
ATOM 4236 N N . GLY B 1 148 ? 1.848 1.695 9.406 1 92.88 148 GLY B N 1
ATOM 4237 C CA . GLY B 1 148 ? 1.984 0.498 10.227 1 92.88 148 GLY B CA 1
ATOM 4238 C C . GLY B 1 148 ? 1.039 0.471 11.406 1 92.88 148 GLY B C 1
ATOM 4239 O O . GLY B 1 148 ? 0.828 1.494 12.062 1 92.88 148 GLY B O 1
ATOM 4240 N N . SER B 1 149 ? 0.475 -0.654 11.688 1 92.19 149 SER B N 1
ATOM 4241 C CA . SER B 1 149 ? -0.424 -0.856 12.82 1 92.19 149 SER B CA 1
ATOM 4242 C C . SER B 1 149 ? 0.339 -1.319 14.055 1 92.19 149 SER B C 1
ATOM 4244 O O . SER B 1 149 ? 1.359 -2.002 13.945 1 92.19 149 SER B O 1
ATOM 4246 N N . GLU B 1 150 ? -0.162 -0.971 15.227 1 90.94 150 GLU B N 1
ATOM 4247 C CA . GLU B 1 150 ? 0.442 -1.381 16.484 1 90.94 150 GLU B CA 1
ATOM 4248 C C . GLU B 1 150 ? -0.335 -2.529 17.125 1 90.94 150 GLU B C 1
ATOM 4250 O O . GLU B 1 150 ? -0.023 -2.955 18.234 1 90.94 150 GLU B O 1
ATOM 4255 N N . TRP B 1 151 ? -1.227 -3.045 16.422 1 90.81 151 TRP B N 1
ATOM 4256 C CA . TRP B 1 151 ? -2.201 -3.967 17 1 90.81 151 TRP B CA 1
ATOM 4257 C C . TRP B 1 151 ? -1.53 -5.266 17.438 1 90.81 151 TRP B C 1
ATOM 4259 O O . TRP B 1 151 ? -1.951 -5.895 18.406 1 90.81 151 TRP B O 1
ATOM 4269 N N . SER B 1 152 ? -0.448 -5.676 16.781 1 83.75 152 SER B N 1
ATOM 4270 C CA . SER B 1 152 ? 0.255 -6.906 17.125 1 83.75 152 SER B CA 1
ATOM 4271 C C . SER B 1 152 ? 0.979 -6.773 18.469 1 83.75 152 SER B C 1
ATOM 4273 O O . SER B 1 152 ? 1.395 -7.777 19.062 1 83.75 152 SER B O 1
ATOM 4275 N N . PHE B 1 153 ? 1.148 -5.535 18.969 1 84.31 153 PHE B N 1
ATOM 4276 C CA . PHE B 1 153 ? 1.877 -5.297 20.203 1 84.31 153 PHE B CA 1
ATOM 4277 C C . PHE B 1 153 ? 0.924 -5.266 21.391 1 84.31 153 PHE B C 1
ATOM 4279 O O . PHE B 1 153 ? 1.358 -5.125 22.547 1 84.31 153 PHE B O 1
ATOM 4286 N N . VAL B 1 154 ? -0.354 -5.371 21.094 1 83.94 154 VAL B N 1
ATOM 4287 C CA . VAL B 1 154 ? -1.378 -5.41 22.125 1 83.94 154 VAL B CA 1
ATOM 4288 C C . VAL B 1 154 ? -1.722 -6.859 22.469 1 83.94 154 VAL B C 1
ATOM 4290 O O . VAL B 1 154 ? -1.912 -7.684 21.562 1 83.94 154 VAL B O 1
ATOM 4293 N N . PRO B 1 155 ? -1.689 -7.191 23.766 1 77.75 155 PRO B N 1
ATOM 4294 C CA . PRO B 1 155 ? -2.059 -8.562 24.125 1 77.75 155 PRO B CA 1
ATOM 4295 C C . PRO B 1 155 ? -3.492 -8.914 23.734 1 77.75 155 PRO B C 1
ATOM 4297 O O . PRO B 1 155 ? -4.402 -8.102 23.938 1 77.75 155 PRO B O 1
ATOM 4300 N N . HIS B 1 156 ? -3.6 -9.953 23.031 1 75.06 156 HIS B N 1
ATOM 4301 C CA . HIS B 1 156 ? -4.914 -10.438 22.625 1 75.06 156 HIS B CA 1
ATOM 4302 C C . HIS B 1 156 ? -5.211 -11.805 23.234 1 75.06 156 HIS B C 1
ATOM 4304 O O . HIS B 1 156 ? -4.293 -12.586 23.484 1 75.06 156 HIS B O 1
ATOM 4310 N N . LYS B 1 157 ? -6.516 -11.961 23.953 1 61.16 157 LYS B N 1
ATOM 4311 C CA . LYS B 1 157 ? -6.871 -13.289 24.438 1 61.16 157 LYS B CA 1
ATOM 4312 C C . LYS B 1 157 ? -6.766 -14.336 23.328 1 61.16 157 LYS B C 1
ATOM 4314 O O . LYS B 1 157 ? -6.25 -15.43 23.547 1 61.16 157 LYS B O 1
ATOM 4319 N N . SER B 1 158 ? -7.711 -14.328 22.422 1 55 158 SER B N 1
ATOM 4320 C CA . SER B 1 158 ? -7.766 -15.273 21.312 1 55 158 SER B CA 1
ATOM 4321 C C . SER B 1 158 ? -7.121 -14.688 20.047 1 55 158 SER B C 1
ATOM 4323 O O . SER B 1 158 ? -6.832 -13.492 20 1 55 158 SER B O 1
ATOM 4325 N N . ASP B 1 159 ? -6.848 -15.508 19 1 51.69 159 ASP B N 1
ATOM 4326 C CA . ASP B 1 159 ? -6.102 -15.359 17.766 1 51.69 159 ASP B CA 1
ATOM 4327 C C . ASP B 1 159 ? -6.488 -14.07 17.047 1 51.69 159 ASP B C 1
ATOM 4329 O O . ASP B 1 159 ? -7.32 -14.086 16.125 1 51.69 159 ASP B O 1
ATOM 4333 N N . ALA B 1 160 ? -6.375 -12.984 17.719 1 49.66 160 ALA B N 1
ATOM 4334 C CA . ALA B 1 160 ? -6.535 -11.688 17.078 1 49.66 160 ALA B CA 1
ATOM 4335 C C . ALA B 1 160 ? -5.895 -11.68 15.695 1 49.66 160 ALA B C 1
ATOM 4337 O O . ALA B 1 160 ? -6.043 -10.719 14.938 1 49.66 160 ALA B O 1
ATOM 4338 N N . ALA B 1 161 ? -5.055 -12.703 15.312 1 55.72 161 ALA B N 1
ATOM 4339 C CA . ALA B 1 161 ? -4.285 -12.711 14.07 1 55.72 161 ALA B CA 1
ATOM 4340 C C . ALA B 1 161 ? -5.188 -12.961 12.867 1 55.72 161 ALA B C 1
ATOM 4342 O O . ALA B 1 161 ? -4.727 -12.961 11.727 1 55.72 161 ALA B O 1
ATOM 4343 N N . GLY B 1 162 ? -6.332 -12.711 13.047 1 73.94 162 GLY B N 1
ATOM 4344 C CA . GLY B 1 162 ? -7.156 -12.922 11.867 1 73.94 162 GLY B CA 1
ATOM 4345 C C . GLY B 1 162 ? -7.461 -11.641 11.117 1 73.94 162 GLY B C 1
ATOM 4346 O O . GLY B 1 162 ? -6.609 -10.75 11.016 1 73.94 162 GLY B O 1
ATOM 4347 N N . CYS B 1 163 ? -8.445 -11.586 10.547 1 81.81 163 CYS B N 1
ATOM 4348 C CA . CYS B 1 163 ? -8.883 -10.469 9.727 1 81.81 163 CYS B CA 1
ATOM 4349 C C . CYS B 1 163 ? -8.977 -9.188 10.547 1 81.81 163 CYS B C 1
ATOM 4351 O O . CYS B 1 163 ? -8.812 -8.086 10.008 1 81.81 163 CYS B O 1
ATOM 4353 N N . GLY B 1 164 ? -9.016 -9.32 11.859 1 86.44 164 GLY B N 1
ATOM 4354 C CA . GLY B 1 164 ? -9.172 -8.148 12.711 1 86.44 164 GLY B CA 1
ATOM 4355 C C . GLY B 1 164 ? -7.887 -7.371 12.898 1 86.44 164 GLY B C 1
ATOM 4356 O O . GLY B 1 164 ? -7.91 -6.188 13.242 1 86.44 164 GLY B O 1
ATOM 4357 N N . GLY B 1 165 ? -6.785 -8.016 12.648 1 89.12 165 GLY B N 1
ATOM 4358 C CA . GLY B 1 165 ? -5.5 -7.371 12.859 1 89.12 165 GLY B CA 1
ATOM 4359 C C . GLY B 1 165 ? -4.711 -7.172 11.578 1 89.12 165 GLY B C 1
ATOM 4360 O O . GLY B 1 165 ? -3.662 -6.523 11.586 1 89.12 165 GLY B O 1
ATOM 4361 N N . ALA B 1 166 ? -5.199 -7.723 10.484 1 91.38 166 ALA B N 1
ATOM 4362 C CA . ALA B 1 166 ? -4.461 -7.664 9.227 1 91.38 166 ALA B CA 1
ATOM 4363 C C . ALA B 1 166 ? -4.559 -6.273 8.602 1 91.38 166 ALA B C 1
ATOM 4365 O O . ALA B 1 166 ? -5.652 -5.723 8.461 1 91.38 166 ALA B O 1
ATOM 4366 N N . GLU B 1 167 ? -3.447 -5.711 8.203 1 94.88 167 GLU B N 1
ATOM 4367 C CA . GLU B 1 167 ? -3.416 -4.348 7.672 1 94.88 167 GLU B CA 1
ATOM 4368 C C . GLU B 1 167 ? -4.164 -4.254 6.348 1 94.88 167 GLU B C 1
ATOM 4370 O O . GLU B 1 167 ? -4.785 -3.232 6.051 1 94.88 167 GLU B O 1
ATOM 4375 N N . ALA B 1 168 ? -4.082 -5.32 5.52 1 96.56 168 ALA B N 1
ATOM 4376 C CA . ALA B 1 168 ? -4.801 -5.328 4.25 1 96.56 168 ALA B CA 1
ATOM 4377 C C . ALA B 1 168 ? -6.293 -5.094 4.465 1 96.56 168 ALA B C 1
ATOM 4379 O O . ALA B 1 168 ? -6.973 -4.547 3.594 1 96.56 168 ALA B O 1
ATOM 4380 N N . ILE B 1 169 ? -6.797 -5.512 5.617 1 96.69 169 ILE B N 1
ATOM 4381 C CA . ILE B 1 169 ? -8.227 -5.52 5.895 1 96.69 169 ILE B CA 1
ATOM 4382 C C . ILE B 1 169 ? -8.695 -4.113 6.25 1 96.69 169 ILE B C 1
ATOM 4384 O O . ILE B 1 169 ? -9.891 -3.822 6.23 1 96.69 169 ILE B O 1
ATOM 4388 N N . ILE B 1 170 ? -7.797 -3.182 6.527 1 98.25 170 ILE B N 1
ATOM 4389 C CA . ILE B 1 170 ? -8.18 -1.813 6.855 1 98.25 170 ILE B CA 1
ATOM 4390 C C . ILE B 1 170 ? -8.984 -1.213 5.703 1 98.25 170 ILE B C 1
ATOM 4392 O O . ILE B 1 170 ? -10.07 -0.674 5.91 1 98.25 170 ILE B O 1
ATOM 4396 N N . SER B 1 171 ? -8.5 -1.299 4.484 1 98.69 171 SER B N 1
ATOM 4397 C CA . SER B 1 171 ? -9.234 -0.822 3.32 1 98.69 171 SER B CA 1
ATOM 4398 C C . SER B 1 171 ? -10.312 -1.816 2.902 1 98.69 171 SER B C 1
ATOM 4400 O O . SER B 1 171 ? -11.445 -1.426 2.596 1 98.69 171 SER B O 1
ATOM 4402 N N . ASN B 1 172 ? -10.031 -3.105 2.969 1 97.69 172 ASN B N 1
ATOM 4403 C CA . ASN B 1 172 ? -10.93 -4.141 2.465 1 97.69 172 ASN B CA 1
ATOM 4404 C C . ASN B 1 172 ? -12.211 -4.219 3.289 1 97.69 172 ASN B C 1
ATOM 4406 O O . ASN B 1 172 ? -13.281 -4.547 2.76 1 97.69 172 ASN B O 1
ATOM 4410 N N . ARG B 1 173 ? -12.102 -3.955 4.602 1 97.38 173 ARG B N 1
ATOM 4411 C CA . ARG B 1 173 ? -13.289 -3.955 5.457 1 97.38 173 ARG B CA 1
ATOM 4412 C C . ARG B 1 173 ? -14.273 -2.875 5.027 1 97.38 173 ARG B C 1
ATOM 4414 O O . ARG B 1 173 ? -15.484 -3.061 5.129 1 97.38 173 ARG B O 1
ATOM 4421 N N . VAL B 1 174 ? -13.758 -1.766 4.602 1 98.69 174 VAL B N 1
ATOM 4422 C CA . VAL B 1 174 ? -14.617 -0.707 4.09 1 98.69 174 VAL B CA 1
ATOM 4423 C C . VAL B 1 174 ? -15.383 -1.209 2.867 1 98.69 174 VAL B C 1
ATOM 4425 O O . VAL B 1 174 ? -16.609 -1.072 2.791 1 98.69 174 VAL B O 1
ATOM 4428 N N . ASN B 1 175 ? -14.695 -1.836 1.893 1 98.5 175 ASN B N 1
ATOM 4429 C CA . ASN B 1 175 ? -15.328 -2.402 0.706 1 98.5 175 ASN B CA 1
ATOM 4430 C C . ASN B 1 175 ? -16.391 -3.432 1.076 1 98.5 175 ASN B C 1
ATOM 4432 O O . ASN B 1 175 ? -17.516 -3.383 0.565 1 98.5 175 ASN B O 1
ATOM 4436 N N . PHE B 1 176 ? -16.031 -4.324 2.004 1 97.75 176 PHE B N 1
ATOM 4437 C CA . PHE B 1 176 ? -16.922 -5.414 2.385 1 97.75 176 PHE B CA 1
ATOM 4438 C C . PHE B 1 176 ? -18.172 -4.879 3.055 1 97.75 176 PHE B C 1
ATOM 4440 O O . PHE B 1 176 ? -19.297 -5.238 2.67 1 97.75 176 PHE B O 1
ATOM 4447 N N . SER B 1 177 ? -17.969 -4 4.043 1 97.88 177 SER B N 1
ATOM 4448 C CA . SER B 1 177 ? -19.078 -3.529 4.863 1 97.88 177 SER B CA 1
ATOM 4449 C C . SER B 1 177 ? -20 -2.609 4.07 1 97.88 177 SER B C 1
ATOM 4451 O O . SER B 1 177 ? -21.219 -2.607 4.277 1 97.88 177 SER B O 1
ATOM 4453 N N . LEU B 1 178 ? -19.422 -1.821 3.131 1 98.56 178 LEU B N 1
ATOM 4454 C CA . LEU B 1 178 ? -20.234 -0.86 2.377 1 98.56 178 LEU B CA 1
ATOM 4455 C C . LEU B 1 178 ? -20.641 -1.434 1.024 1 98.56 178 LEU B C 1
ATOM 4457 O O . LEU B 1 178 ? -21.406 -0.813 0.29 1 98.56 178 LEU B O 1
ATOM 4461 N N . ASN B 1 179 ? -20.141 -2.615 0.664 1 98.38 179 ASN B N 1
ATOM 4462 C CA . ASN B 1 179 ? -20.406 -3.281 -0.607 1 98.38 179 ASN B CA 1
ATOM 4463 C C . ASN B 1 179 ? -19.906 -2.459 -1.788 1 98.38 179 ASN B C 1
ATOM 4465 O O . ASN B 1 179 ? -20.641 -2.197 -2.732 1 98.38 179 ASN B O 1
ATOM 4469 N N . LEU B 1 180 ? -18.719 -2.002 -1.669 1 98.75 180 LEU B N 1
ATOM 4470 C CA . LEU B 1 180 ? -18.016 -1.265 -2.717 1 98.75 180 LEU B CA 1
ATOM 4471 C C . LEU B 1 180 ? -17.156 -2.199 -3.557 1 98.75 180 LEU B C 1
ATOM 4473 O O . LEU B 1 180 ? -16.406 -3.018 -3.016 1 98.75 180 LEU B O 1
ATOM 4477 N N . LYS B 1 181 ? -17.141 -2.094 -4.855 1 98.5 181 LYS B N 1
ATOM 4478 C CA . LYS B 1 181 ? -16.547 -3.129 -5.695 1 98.5 181 LYS B CA 1
ATOM 4479 C C . LYS B 1 181 ? -15.344 -2.588 -6.461 1 98.5 181 LYS B C 1
ATOM 4481 O O . LYS B 1 181 ? -14.734 -3.305 -7.258 1 98.5 181 LYS B O 1
ATOM 4486 N N . GLY B 1 182 ? -14.977 -1.307 -6.289 1 98.5 182 GLY B N 1
ATOM 4487 C CA . GLY B 1 182 ? -13.781 -0.753 -6.898 1 98.5 182 GLY B CA 1
ATOM 4488 C C . GLY B 1 182 ? -12.5 -1.239 -6.242 1 98.5 182 GLY B C 1
ATOM 4489 O O . GLY B 1 182 ? -12.547 -1.978 -5.258 1 98.5 182 GLY B O 1
ATOM 4490 N N . ALA B 1 183 ? -11.352 -0.846 -6.781 1 98.38 183 ALA B N 1
ATOM 4491 C CA . ALA B 1 183 ? -10.031 -1.229 -6.289 1 98.38 183 ALA B CA 1
ATOM 4492 C C . ALA B 1 183 ? -9.875 -0.868 -4.812 1 98.38 183 ALA B C 1
ATOM 4494 O O . ALA B 1 183 ? -10.375 0.166 -4.363 1 98.38 183 ALA B O 1
ATOM 4495 N N . SER B 1 184 ? -9.211 -1.692 -4.062 1 98.56 184 SER B N 1
ATOM 4496 C CA . SER B 1 184 ? -8.961 -1.513 -2.635 1 98.56 184 SER B CA 1
ATOM 4497 C C . SER B 1 184 ? -7.484 -1.723 -2.305 1 98.56 184 SER B C 1
ATOM 4499 O O . SER B 1 184 ? -6.922 -2.777 -2.6 1 98.56 184 SER B O 1
ATOM 4501 N N . GLN B 1 185 ? -6.82 -0.702 -1.727 1 98.88 185 GLN B N 1
ATOM 4502 C CA . GLN B 1 185 ? -5.395 -0.798 -1.418 1 98.88 185 GLN B CA 1
ATOM 4503 C C . GLN B 1 185 ? -5.082 -0.167 -0.064 1 98.88 185 GLN B C 1
ATOM 4505 O O . GLN B 1 185 ? -5.555 0.931 0.239 1 98.88 185 GLN B O 1
ATOM 4510 N N . THR B 1 186 ? -4.41 -0.88 0.769 1 98.88 186 THR B N 1
ATOM 4511 C CA . THR B 1 186 ? -3.691 -0.284 1.889 1 98.88 186 THR B CA 1
ATOM 4512 C C . THR B 1 186 ? -2.236 -0.015 1.515 1 98.88 186 THR B C 1
ATOM 4514 O O . THR B 1 186 ? -1.508 -0.935 1.134 1 98.88 186 THR B O 1
ATOM 4517 N N . ILE B 1 187 ? -1.826 1.268 1.623 1 98.88 187 ILE B N 1
ATOM 4518 C CA . ILE B 1 187 ? -0.543 1.723 1.099 1 98.88 187 ILE B CA 1
ATOM 4519 C C . ILE B 1 187 ? 0.325 2.248 2.24 1 98.88 187 ILE B C 1
ATOM 4521 O O . ILE B 1 187 ? -0.128 3.062 3.047 1 98.88 187 ILE B O 1
ATOM 4525 N N . ASN B 1 188 ? 1.549 1.717 2.305 1 98.5 188 ASN B N 1
ATOM 4526 C CA . ASN B 1 188 ? 2.51 2.141 3.318 1 98.5 188 ASN B CA 1
ATOM 4527 C C . ASN B 1 188 ? 3.74 2.787 2.689 1 98.5 188 ASN B C 1
ATOM 4529 O O . ASN B 1 188 ? 4.586 2.096 2.117 1 98.5 188 ASN B O 1
ATOM 4533 N N . THR B 1 189 ? 3.812 4.078 2.801 1 97.81 189 THR B N 1
ATOM 4534 C CA . THR B 1 189 ? 4.984 4.848 2.4 1 97.81 189 THR B CA 1
ATOM 4535 C C . THR B 1 189 ? 5.504 5.688 3.564 1 97.81 189 THR B C 1
ATOM 4537 O O . THR B 1 189 ? 6.02 6.789 3.361 1 97.81 189 THR B O 1
ATOM 4540 N N . ALA B 1 190 ? 5.199 5.266 4.758 1 95.25 190 ALA B N 1
ATOM 4541 C CA . ALA B 1 190 ? 5.523 5.945 6.008 1 95.25 190 ALA B CA 1
ATOM 4542 C C . ALA B 1 190 ? 4.699 7.219 6.168 1 95.25 190 ALA B C 1
ATOM 4544 O O . ALA B 1 190 ? 3.469 7.188 6.074 1 95.25 190 ALA B O 1
ATOM 4545 N N . CYS B 1 191 ? 5.348 8.312 6.414 1 94.88 191 CYS B N 1
ATOM 4546 C CA . CYS B 1 191 ? 4.625 9.523 6.801 1 94.88 191 CYS B CA 1
ATOM 4547 C C . CYS B 1 191 ? 3.898 10.133 5.609 1 94.88 191 CYS B C 1
ATOM 4549 O O . CYS B 1 191 ? 2.998 10.953 5.777 1 94.88 191 CYS B O 1
ATOM 4551 N N . SER B 1 192 ? 4.254 9.797 4.387 1 97.06 192 SER B N 1
ATOM 4552 C CA . SER B 1 192 ? 3.615 10.344 3.193 1 97.06 192 SER B CA 1
ATOM 4553 C C . SER B 1 192 ? 2.408 9.508 2.781 1 97.06 192 SER B C 1
ATOM 4555 O O . SER B 1 192 ? 1.725 9.828 1.809 1 97.06 192 SER B O 1
ATOM 4557 N N . ALA B 1 193 ? 2.084 8.484 3.471 1 98.56 193 ALA B N 1
ATOM 4558 C CA . ALA B 1 193 ? 1.188 7.418 3.035 1 98.56 193 ALA B CA 1
ATOM 4559 C C . ALA B 1 193 ? -0.194 7.969 2.691 1 98.56 193 ALA B C 1
ATOM 4561 O O . ALA B 1 193 ? -0.799 7.566 1.695 1 98.56 193 ALA B O 1
ATOM 4562 N N . GLY B 1 194 ? -0.752 8.836 3.494 1 98.62 194 GLY B N 1
ATOM 4563 C CA . GLY B 1 194 ? -2.084 9.375 3.25 1 98.62 194 GLY B CA 1
ATOM 4564 C C . GLY B 1 194 ? -2.213 10.07 1.908 1 98.62 194 GLY B C 1
ATOM 4565 O O . GLY B 1 194 ? -3.162 9.82 1.162 1 98.62 194 GLY B O 1
ATOM 4566 N N . LEU B 1 195 ? -1.276 10.938 1.542 1 98.38 195 LEU B N 1
ATOM 4567 C CA . LEU B 1 195 ? -1.331 11.672 0.284 1 98.38 195 LEU B CA 1
ATOM 4568 C C . LEU B 1 195 ? -0.989 10.766 -0.892 1 98.38 195 LEU B C 1
ATOM 4570 O O . LEU B 1 195 ? -1.524 10.93 -1.99 1 98.38 195 LEU B O 1
ATOM 4574 N N . VAL B 1 196 ? -0.093 9.836 -0.644 1 98.75 196 VAL B N 1
ATOM 4575 C CA . VAL B 1 196 ? 0.241 8.875 -1.691 1 98.75 196 VAL B CA 1
ATOM 4576 C C . VAL B 1 196 ? -0.98 8.016 -2.014 1 98.75 196 VAL B C 1
ATOM 4578 O O . VAL B 1 196 ? -1.245 7.715 -3.18 1 98.75 196 VAL B O 1
ATOM 4581 N N . ALA B 1 197 ? -1.715 7.633 -0.974 1 98.81 197 ALA B N 1
ATOM 4582 C CA . ALA B 1 197 ? -2.955 6.891 -1.186 1 98.81 197 ALA B CA 1
ATOM 4583 C C . ALA B 1 197 ? -3.951 7.707 -2 1 98.81 197 ALA B C 1
ATOM 4585 O O . ALA B 1 197 ? -4.621 7.176 -2.889 1 98.81 197 ALA B O 1
ATOM 4586 N N . MET B 1 198 ? -4.059 8.953 -1.702 1 98.69 198 MET B N 1
ATOM 4587 C CA . MET B 1 198 ? -4.953 9.828 -2.455 1 98.69 198 MET B CA 1
ATOM 4588 C C . MET B 1 198 ? -4.531 9.914 -3.918 1 98.69 198 MET B C 1
ATOM 4590 O O . MET B 1 198 ? -5.375 9.828 -4.816 1 98.69 198 MET B O 1
ATOM 4594 N N . HIS B 1 199 ? -3.217 10.102 -4.152 1 98.75 199 HIS B N 1
ATOM 4595 C CA . HIS B 1 199 ? -2.703 10.141 -5.516 1 98.75 199 HIS B CA 1
ATOM 4596 C C . HIS B 1 199 ? -3.016 8.844 -6.262 1 98.75 199 HIS B C 1
ATOM 4598 O O . HIS B 1 199 ? -3.434 8.875 -7.422 1 98.75 199 HIS B O 1
ATOM 4604 N N . SER B 1 200 ? -2.82 7.719 -5.617 1 98.81 200 SER B N 1
ATOM 4605 C CA . SER B 1 200 ? -3.125 6.426 -6.223 1 98.81 200 SER B CA 1
ATOM 4606 C C . SER B 1 200 ? -4.609 6.305 -6.547 1 98.81 200 SER B C 1
ATOM 4608 O O . SER B 1 200 ? -4.98 5.812 -7.613 1 98.81 200 SER B O 1
ATOM 4610 N N . GLY B 1 201 ? -5.469 6.727 -5.57 1 98.81 201 GLY B N 1
ATOM 4611 C CA . GLY B 1 201 ? -6.898 6.746 -5.836 1 98.81 201 GLY B CA 1
ATOM 4612 C C . GLY B 1 201 ? -7.27 7.598 -7.035 1 98.81 201 GLY B C 1
ATOM 4613 O O . GLY B 1 201 ? -8.086 7.191 -7.863 1 98.81 201 GLY B O 1
ATOM 4614 N N . LYS B 1 202 ? -6.641 8.727 -7.172 1 98.5 202 LYS B N 1
ATOM 4615 C CA . LYS B 1 202 ? -6.883 9.625 -8.297 1 98.5 202 LYS B CA 1
ATOM 4616 C C . LYS B 1 202 ? -6.484 8.969 -9.617 1 98.5 202 LYS B C 1
ATOM 4618 O O . LYS B 1 202 ? -7.211 9.07 -10.609 1 98.5 202 LYS B O 1
ATOM 4623 N N . LEU B 1 203 ? -5.328 8.297 -9.664 1 98.5 203 LEU B N 1
ATOM 4624 C CA . LEU B 1 203 ? -4.895 7.633 -10.891 1 98.5 203 LEU B CA 1
ATOM 4625 C C . LEU B 1 203 ? -5.902 6.57 -11.312 1 98.5 203 LEU B C 1
ATOM 4627 O O . LEU B 1 203 ? -6.195 6.43 -12.508 1 98.5 203 LEU B O 1
ATOM 4631 N N . HIS B 1 204 ? -6.402 5.805 -10.336 1 98.62 204 HIS B N 1
ATOM 4632 C CA . HIS B 1 204 ? -7.41 4.797 -10.648 1 98.62 204 HIS B CA 1
ATOM 4633 C C . HIS B 1 204 ? -8.688 5.441 -11.172 1 98.62 204 HIS B C 1
ATOM 4635 O O . HIS B 1 204 ? -9.32 4.914 -12.094 1 98.62 204 HIS B O 1
ATOM 4641 N N . LEU B 1 205 ? -9.047 6.523 -10.562 1 97.81 205 LEU B N 1
ATOM 4642 C CA . LEU B 1 205 ? -10.234 7.262 -10.992 1 97.81 205 LEU B CA 1
ATOM 4643 C C . LEU B 1 205 ? -10.086 7.75 -12.43 1 97.81 205 LEU B C 1
ATOM 4645 O O . LEU B 1 205 ? -11.047 7.723 -13.195 1 97.81 205 LEU B O 1
ATOM 4649 N N . LYS B 1 206 ? -8.898 8.188 -12.781 1 97.06 206 LYS B N 1
ATOM 4650 C CA . LYS B 1 206 ? -8.633 8.75 -14.102 1 97.06 206 LYS B CA 1
ATOM 4651 C C . LYS B 1 206 ? -8.477 7.652 -15.148 1 97.06 206 LYS B C 1
ATOM 4653 O O . LYS B 1 206 ? -8.625 7.898 -16.344 1 97.06 206 LYS B O 1
ATOM 4658 N N . TYR B 1 207 ? -8.062 6.441 -14.727 1 97.06 207 TYR B N 1
ATOM 4659 C CA . TYR B 1 207 ? -7.938 5.309 -15.633 1 97.06 207 TYR B CA 1
ATOM 4660 C C . TYR B 1 207 ? -9.297 4.711 -15.953 1 97.06 207 TYR B C 1
ATOM 4662 O O . TYR B 1 207 ? -9.531 3.52 -15.734 1 97.06 207 TYR B O 1
ATOM 4670 N N . LYS B 1 208 ? -10.18 5.352 -16.656 1 96.25 208 LYS B N 1
ATOM 4671 C CA . LYS B 1 208 ? -11.625 5.113 -16.672 1 96.25 208 LYS B CA 1
ATOM 4672 C C . LYS B 1 208 ? -12.055 4.422 -17.953 1 96.25 208 LYS B C 1
ATOM 4674 O O . LYS B 1 208 ? -13.219 4.043 -18.109 1 96.25 208 LYS B O 1
ATOM 4679 N N . ASP B 1 209 ? -11.188 4.094 -18.875 1 95.56 209 ASP B N 1
ATOM 4680 C CA . ASP B 1 209 ? -11.578 3.686 -20.219 1 95.56 209 ASP B CA 1
ATOM 4681 C C . ASP B 1 209 ? -12.062 2.236 -20.234 1 95.56 209 ASP B C 1
ATOM 4683 O O . ASP B 1 209 ? -12.805 1.832 -21.141 1 95.56 209 ASP B O 1
ATOM 4687 N N . TYR B 1 210 ? -11.719 1.495 -19.25 1 95.69 210 TYR B N 1
ATOM 4688 C CA . TYR B 1 210 ? -11.969 0.063 -19.344 1 95.69 210 TYR B CA 1
ATOM 4689 C C . TYR B 1 210 ? -12.883 -0.412 -18.219 1 95.69 210 TYR B C 1
ATOM 4691 O O . TYR B 1 210 ? -13.656 -1.36 -18.406 1 95.69 210 TYR B O 1
ATOM 4699 N N . ASP B 1 211 ? -12.766 0.207 -17.078 1 96.94 211 ASP B N 1
ATOM 4700 C CA . ASP B 1 211 ? -13.594 -0.078 -15.906 1 96.94 211 ASP B CA 1
ATOM 4701 C C . ASP B 1 211 ? -13.734 1.159 -15.023 1 96.94 211 ASP B C 1
ATOM 4703 O O . ASP B 1 211 ? -13.133 1.234 -13.953 1 96.94 211 ASP B O 1
ATOM 4707 N N . PRO B 1 212 ? -14.586 2.033 -15.5 1 97.69 212 PRO B N 1
ATOM 4708 C CA . PRO B 1 212 ? -14.68 3.322 -14.812 1 97.69 212 PRO B CA 1
ATOM 4709 C C . PRO B 1 212 ? -15.211 3.195 -13.391 1 97.69 212 PRO B C 1
ATOM 4711 O O . PRO B 1 212 ? -16.141 2.432 -13.141 1 97.69 212 PRO B O 1
ATOM 4714 N N . LEU B 1 213 ? -14.586 3.916 -12.477 1 98.44 213 LEU B N 1
ATOM 4715 C CA . LEU B 1 213 ? -15.039 3.99 -11.094 1 98.44 213 LEU B CA 1
ATOM 4716 C C . LEU B 1 213 ? -16.109 5.066 -10.93 1 98.44 213 LEU B C 1
ATOM 4718 O O . LEU B 1 213 ? -16.016 6.133 -11.547 1 98.44 213 LEU B O 1
ATOM 4722 N N . ASP B 1 214 ? -17.109 4.789 -10.047 1 98.38 214 ASP B N 1
ATOM 4723 C CA . ASP B 1 214 ? -18.078 5.809 -9.656 1 98.38 214 ASP B CA 1
ATOM 4724 C C . ASP B 1 214 ? -17.422 6.887 -8.797 1 98.38 214 ASP B C 1
ATOM 4726 O O . ASP B 1 214 ? -17.859 8.031 -8.773 1 98.38 214 ASP B O 1
ATOM 4730 N N . GLY B 1 215 ? -16.438 6.574 -8.078 1 98.69 215 GLY B N 1
ATOM 4731 C CA . GLY B 1 215 ? -15.672 7.43 -7.176 1 98.69 215 GLY B CA 1
ATOM 4732 C C . GLY B 1 215 ? -14.609 6.68 -6.395 1 98.69 215 GLY B C 1
ATOM 4733 O O . GLY B 1 215 ? -14.43 5.477 -6.578 1 98.69 215 GLY B O 1
ATOM 4734 N N . VAL B 1 216 ? -13.875 7.414 -5.566 1 98.88 216 VAL B N 1
ATOM 4735 C CA . VAL B 1 216 ? -12.883 6.797 -4.699 1 98.88 216 VAL B CA 1
ATOM 4736 C C . VAL B 1 216 ? -12.961 7.402 -3.303 1 98.88 216 VAL B C 1
ATOM 4738 O O . VAL B 1 216 ? -13.234 8.594 -3.152 1 98.88 216 VAL B O 1
ATOM 4741 N N . LEU B 1 217 ? -12.836 6.555 -2.342 1 98.94 217 LEU B N 1
ATOM 4742 C CA . LEU B 1 217 ? -12.555 6.961 -0.968 1 98.94 217 LEU B CA 1
ATOM 4743 C C . LEU B 1 217 ? -11.062 6.918 -0.679 1 98.94 217 LEU B C 1
ATOM 4745 O O . LEU B 1 217 ? -10.414 5.887 -0.88 1 98.94 217 LEU B O 1
ATOM 4749 N N . CYS B 1 218 ? -10.469 8.016 -0.32 1 98.94 218 CYS B N 1
ATOM 4750 C CA . CYS B 1 218 ? -9.07 8.102 0.095 1 98.94 218 CYS B CA 1
ATOM 4751 C C . CYS B 1 218 ? -8.969 8.469 1.57 1 98.94 218 CYS B C 1
ATOM 4753 O O . CYS B 1 218 ? -9.625 9.406 2.033 1 98.94 218 CYS B O 1
ATOM 4755 N N . CYS B 1 219 ? -8.148 7.723 2.293 1 98.94 219 CYS B N 1
ATOM 4756 C CA . CYS B 1 219 ? -8.086 7.875 3.742 1 98.94 219 CYS B CA 1
ATOM 4757 C C . CYS B 1 219 ? -6.645 7.805 4.23 1 98.94 219 CYS B C 1
ATOM 4759 O O . CYS B 1 219 ? -5.809 7.137 3.619 1 98.94 219 CYS B O 1
ATOM 4761 N N . GLY B 1 220 ? -6.258 8.609 5.191 1 98.88 220 GLY B N 1
ATOM 4762 C CA . GLY B 1 220 ? -5.066 8.461 6.012 1 98.88 220 GLY B CA 1
ATOM 4763 C C . GLY B 1 220 ? -5.375 8.141 7.461 1 98.88 220 GLY B C 1
ATOM 4764 O O . GLY B 1 220 ? -6.246 8.773 8.07 1 98.88 220 GLY B O 1
ATOM 4765 N N . THR B 1 221 ? -4.668 7.105 8 1 98.75 221 THR B N 1
ATOM 4766 C CA . THR B 1 221 ? -4.969 6.707 9.375 1 98.75 221 THR B CA 1
ATOM 4767 C C . THR B 1 221 ? -3.688 6.391 10.141 1 98.75 221 THR B C 1
ATOM 4769 O O . THR B 1 221 ? -2.705 5.93 9.555 1 98.75 221 THR B O 1
ATOM 4772 N N . GLN B 1 222 ? -3.672 6.77 11.344 1 98.12 222 GLN B N 1
ATOM 4773 C CA . GLN B 1 222 ? -2.686 6.348 12.328 1 98.12 222 GLN B CA 1
ATOM 4774 C C . GLN B 1 222 ? -3.225 6.504 13.75 1 98.12 222 GLN B C 1
ATOM 4776 O O . GLN B 1 222 ? -3.424 7.621 14.227 1 98.12 222 GLN B O 1
ATOM 4781 N N . LEU B 1 223 ? -3.523 5.449 14.352 1 97.56 223 LEU B N 1
ATOM 4782 C CA . LEU B 1 223 ? -3.885 5.473 15.766 1 97.56 223 LEU B CA 1
ATOM 4783 C C . LEU B 1 223 ? -2.793 4.832 16.625 1 97.56 223 LEU B C 1
ATOM 4785 O O . LEU B 1 223 ? -2.264 3.775 16.266 1 97.56 223 LEU B O 1
ATOM 4789 N N . ALA B 1 224 ? -2.395 5.547 17.625 1 93.94 224 ALA B N 1
ATOM 4790 C CA . ALA B 1 224 ? -1.305 5.152 18.516 1 93.94 224 ALA B CA 1
ATOM 4791 C C . ALA B 1 224 ? -1.836 4.727 19.875 1 93.94 224 ALA B C 1
ATOM 4793 O O . ALA B 1 224 ? -2.389 5.543 20.625 1 93.94 224 ALA B O 1
ATOM 4794 N N . TYR B 1 225 ? -1.677 3.432 20.234 1 94.12 225 TYR B N 1
ATOM 4795 C CA . TYR B 1 225 ? -2.311 2.951 21.453 1 94.12 225 TYR B CA 1
ATOM 4796 C C . TYR B 1 225 ? -1.39 2 22.203 1 94.12 225 TYR B C 1
ATOM 4798 O O . TYR B 1 225 ? -1.81 1.35 23.172 1 94.12 225 TYR B O 1
ATOM 4806 N N . SER B 1 226 ? -0.17 1.869 21.828 1 92.56 226 SER B N 1
ATOM 4807 C CA . SER B 1 226 ? 0.818 1.054 22.531 1 92.56 226 SER B CA 1
ATOM 4808 C C . SER B 1 226 ? 2.113 1.825 22.75 1 92.56 226 SER B C 1
ATOM 4810 O O . SER B 1 226 ? 2.406 2.779 22.031 1 92.56 226 SER B O 1
ATOM 4812 N N . PRO B 1 227 ? 2.893 1.44 23.766 1 93.81 227 PRO B N 1
ATOM 4813 C CA . PRO B 1 227 ? 4.164 2.133 24 1 93.81 227 PRO B CA 1
ATOM 4814 C C . PRO B 1 227 ? 5.223 1.793 22.953 1 93.81 227 PRO B C 1
ATOM 4816 O O . PRO B 1 227 ? 6.184 2.543 22.766 1 93.81 227 PRO B O 1
ATOM 4819 N N . SER B 1 228 ? 5.043 0.693 22.25 1 89.12 228 SER B N 1
ATOM 4820 C CA . SER B 1 228 ? 6.066 0.19 21.344 1 89.12 228 SER B CA 1
ATOM 4821 C C . SER B 1 228 ? 6.402 1.216 20.266 1 89.12 228 SER B C 1
ATOM 4823 O O . SER B 1 228 ? 7.574 1.461 19.969 1 89.12 228 SER B O 1
ATOM 4825 N N . GLY B 1 229 ? 5.352 1.785 19.656 1 89 229 GLY B N 1
ATOM 4826 C CA . GLY B 1 229 ? 5.59 2.787 18.641 1 89 229 GLY B CA 1
ATOM 4827 C C . GLY B 1 229 ? 6.293 4.023 19.156 1 89 229 GLY B C 1
ATOM 4828 O O . GLY B 1 229 ? 7.16 4.586 18.484 1 89 229 GLY B O 1
ATOM 4829 N N . PHE B 1 230 ? 5.953 4.453 20.344 1 92.31 230 PHE B N 1
ATOM 4830 C CA . PHE B 1 230 ? 6.578 5.605 20.984 1 92.31 230 PHE B CA 1
ATOM 4831 C C . PHE B 1 230 ? 8.047 5.34 21.266 1 92.31 230 PHE B C 1
ATOM 4833 O O . PHE B 1 230 ? 8.906 6.16 20.922 1 92.31 230 PHE B O 1
ATOM 4840 N N . ILE B 1 231 ? 8.289 4.215 21.844 1 92.75 231 ILE B N 1
ATOM 4841 C CA . ILE B 1 231 ? 9.648 3.814 22.188 1 92.75 231 ILE B CA 1
ATOM 4842 C C . ILE B 1 231 ? 10.484 3.703 20.922 1 92.75 231 ILE B C 1
ATOM 4844 O O . ILE B 1 231 ? 11.633 4.152 20.875 1 92.75 231 ILE B O 1
ATOM 4848 N N . GLY B 1 232 ? 9.883 3.145 19.875 1 88.56 232 GLY B N 1
ATOM 4849 C CA . GLY B 1 232 ? 10.578 3.031 18.609 1 88.56 232 GLY B CA 1
ATOM 4850 C C . GLY B 1 232 ? 10.969 4.375 18.016 1 88.56 232 GLY B C 1
ATOM 4851 O O . GLY B 1 232 ? 12.109 4.559 17.594 1 88.56 232 GLY B O 1
ATOM 4852 N N . CYS B 1 233 ? 10.094 5.301 17.984 1 91.56 233 CYS B N 1
ATOM 4853 C CA . CYS B 1 233 ? 10.367 6.637 17.469 1 91.56 233 CYS B CA 1
ATOM 4854 C C . CYS B 1 233 ? 11.414 7.348 18.312 1 91.56 233 CYS B C 1
ATOM 4856 O O . CYS B 1 233 ? 12.281 8.047 17.781 1 91.56 233 CYS B O 1
ATOM 4858 N N . CYS B 1 234 ? 11.344 7.168 19.594 1 93.31 234 CYS B N 1
ATOM 4859 C CA . CYS B 1 234 ? 12.32 7.762 20.516 1 93.31 234 CYS B CA 1
ATOM 4860 C C . CYS B 1 234 ? 13.703 7.164 20.297 1 93.31 234 CYS B C 1
ATOM 4862 O O . CYS B 1 234 ? 14.703 7.879 20.328 1 93.31 234 CYS B O 1
ATOM 4864 N N . SER B 1 235 ? 13.727 5.879 20.125 1 89.38 235 SER B N 1
ATOM 4865 C CA . SER B 1 235 ? 15 5.203 19.891 1 89.38 235 SER B CA 1
ATOM 4866 C C . SER B 1 235 ? 15.719 5.793 18.688 1 89.38 235 SER B C 1
ATOM 4868 O O . SER B 1 235 ? 16.953 5.859 18.656 1 89.38 235 SER B O 1
ATOM 4870 N N . GLY B 1 236 ? 14.875 6.27 17.719 1 85.94 236 GLY B N 1
ATOM 4871 C CA . GLY B 1 236 ? 15.438 6.875 16.531 1 85.94 236 GLY B CA 1
ATOM 4872 C C . GLY B 1 236 ? 15.664 8.367 16.656 1 85.94 236 GLY B C 1
ATOM 4873 O O . GLY B 1 236 ? 16.172 9.016 15.742 1 85.94 236 GLY B O 1
ATOM 4874 N N . GLY B 1 237 ? 15.336 8.891 17.766 1 89.31 237 GLY B N 1
ATOM 4875 C CA . GLY B 1 237 ? 15.508 10.312 18 1 89.31 237 GLY B CA 1
ATOM 4876 C C . GLY B 1 237 ? 14.539 11.172 17.219 1 89.31 237 GLY B C 1
ATOM 4877 O O . GLY B 1 237 ? 14.812 12.344 16.953 1 89.31 237 GLY B O 1
ATOM 4878 N N . MET B 1 238 ? 13.453 10.656 16.797 1 91.81 238 MET B N 1
ATOM 4879 C CA . MET B 1 238 ? 12.531 11.352 15.891 1 91.81 238 MET B CA 1
ATOM 4880 C C . MET B 1 238 ? 11.609 12.281 16.672 1 91.81 238 MET B C 1
ATOM 4882 O O . MET B 1 238 ? 11.195 13.32 16.156 1 91.81 238 MET B O 1
ATOM 4886 N N . LEU B 1 239 ? 11.305 11.906 17.891 1 96 239 LEU B N 1
ATOM 4887 C CA . LEU B 1 239 ? 10.312 12.68 18.625 1 96 239 LEU B CA 1
ATOM 4888 C C . LEU B 1 239 ? 10.953 13.867 19.328 1 96 239 LEU B C 1
ATOM 4890 O O . LEU B 1 239 ? 12.117 13.812 19.719 1 96 239 LEU B O 1
ATOM 4894 N N . SER B 1 240 ? 10.172 14.945 19.406 1 97 240 SER B N 1
ATOM 4895 C CA . SER B 1 240 ? 10.57 16.094 20.203 1 97 240 SER B CA 1
ATOM 4896 C C . SER B 1 240 ? 10.664 15.734 21.688 1 97 240 SER B C 1
ATOM 4898 O O . SER B 1 240 ? 9.773 15.07 22.219 1 97 240 SER B O 1
ATOM 4900 N N . PHE B 1 241 ? 11.75 16.172 22.266 1 95.44 241 PHE B N 1
ATOM 4901 C CA . PHE B 1 241 ? 11.906 15.961 23.703 1 95.44 241 PHE B CA 1
ATOM 4902 C C . PHE B 1 241 ? 10.812 16.688 24.484 1 95.44 241 PHE B C 1
ATOM 4904 O O . PHE B 1 241 ? 10.359 16.203 25.516 1 95.44 241 PHE B O 1
ATOM 4911 N N . LYS B 1 242 ? 10.344 17.828 23.969 1 92.81 242 LYS B N 1
ATOM 4912 C CA . LYS B 1 242 ? 9.305 18.641 24.594 1 92.81 242 LYS B CA 1
ATOM 4913 C C . LYS B 1 242 ? 7.914 18.094 24.297 1 92.81 242 LYS B C 1
ATOM 4915 O O . LYS B 1 242 ? 6.938 18.453 24.953 1 92.81 242 LYS B O 1
ATOM 4920 N N . GLY B 1 243 ? 7.828 17.25 23.328 1 94.62 243 GLY B N 1
ATOM 4921 C CA . GLY B 1 243 ? 6.598 16.516 23.062 1 94.62 243 GLY B CA 1
ATOM 4922 C C . GLY B 1 243 ? 5.594 17.312 22.25 1 94.62 243 GLY B C 1
ATOM 4923 O O . GLY B 1 243 ? 4.383 17.141 22.406 1 94.62 243 GLY B O 1
ATOM 4924 N N . ARG B 1 244 ? 6.055 18.234 21.453 1 96 244 ARG B N 1
ATOM 4925 C CA . ARG B 1 244 ? 5.223 19.016 20.547 1 96 244 ARG B CA 1
ATOM 4926 C C . ARG B 1 244 ? 5.93 19.266 19.234 1 96 244 ARG B C 1
ATOM 4928 O O . ARG B 1 244 ? 7.113 18.953 19.078 1 96 244 ARG B O 1
ATOM 4935 N N . CYS B 1 245 ? 5.176 19.688 18.281 1 96.75 245 CYS B N 1
ATOM 4936 C CA . CYS B 1 245 ? 5.785 20.125 17.031 1 96.75 245 CYS B CA 1
ATOM 4937 C C . CYS B 1 245 ? 6.059 21.625 17.047 1 96.75 245 CYS B C 1
ATOM 4939 O O . CYS B 1 245 ? 5.133 22.438 16.922 1 96.75 245 CYS B O 1
ATOM 4941 N N . PHE B 1 246 ? 7.289 22 17.125 1 96.44 246 PHE B N 1
ATOM 4942 C CA . PHE B 1 246 ? 7.684 23.406 17.078 1 96.44 246 PHE B CA 1
ATOM 4943 C C . PHE B 1 246 ? 8.086 23.812 15.672 1 96.44 246 PHE B C 1
ATOM 4945 O O . PHE B 1 246 ? 9.156 24.391 15.469 1 96.44 246 PHE B O 1
ATOM 4952 N N . THR B 1 247 ? 7.234 23.547 14.766 1 96.44 247 THR B N 1
ATOM 4953 C CA . THR B 1 247 ? 7.453 23.766 13.344 1 96.44 247 THR B CA 1
ATOM 4954 C C . THR B 1 247 ? 7.902 25.188 13.078 1 96.44 247 THR B C 1
ATOM 4956 O O . THR B 1 247 ? 7.281 26.141 13.562 1 96.44 247 THR B O 1
ATOM 4959 N N . TYR B 1 248 ? 9 25.422 12.359 1 95.31 248 TYR B N 1
ATOM 4960 C CA . TYR B 1 248 ? 9.625 26.656 11.906 1 95.31 248 TYR B CA 1
ATOM 4961 C C . TYR B 1 248 ? 10.266 27.406 13.07 1 95.31 248 TYR B C 1
ATOM 4963 O O . TYR B 1 248 ? 10.906 28.438 12.875 1 95.31 248 TYR B O 1
ATOM 4971 N N . ASP B 1 249 ? 10.102 26.984 14.273 1 96.12 249 ASP B N 1
ATOM 4972 C CA . ASP B 1 249 ? 10.648 27.656 15.445 1 96.12 249 ASP B CA 1
ATOM 4973 C C . ASP B 1 249 ? 12.094 27.234 15.703 1 96.12 249 ASP B C 1
ATOM 4975 O O . ASP B 1 249 ? 12.492 26.125 15.352 1 96.12 249 ASP B O 1
ATOM 4979 N N . LYS B 1 250 ? 12.859 28.062 16.344 1 95.75 250 LYS B N 1
ATOM 4980 C CA . LYS B 1 250 ? 14.25 27.781 16.672 1 95.75 250 LYS B CA 1
ATOM 4981 C C . LYS B 1 250 ? 14.367 26.578 17.594 1 95.75 250 LYS B C 1
ATOM 4983 O O . LYS B 1 250 ? 15.398 25.906 17.625 1 95.75 250 LYS B O 1
ATOM 4988 N N . SER B 1 251 ? 13.32 26.281 18.266 1 95.56 251 SER B N 1
ATOM 4989 C CA . SER B 1 251 ? 13.32 25.203 19.25 1 95.56 251 SER B CA 1
ATOM 4990 C C . SER B 1 251 ? 12.938 23.859 18.594 1 95.56 251 SER B C 1
ATOM 4992 O O . SER B 1 251 ? 12.82 22.844 19.281 1 95.56 251 SER B O 1
ATOM 4994 N N . ALA B 1 252 ? 12.766 23.828 17.297 1 96.44 252 ALA B N 1
ATOM 4995 C CA . ALA B 1 252 ? 12.414 22.594 16.594 1 96.44 252 ALA B CA 1
ATOM 4996 C C . ALA B 1 252 ? 13.438 21.484 16.875 1 96.44 252 ALA B C 1
ATOM 4998 O O . ALA B 1 252 ? 14.633 21.672 16.625 1 96.44 252 ALA B O 1
ATOM 4999 N N . ASP B 1 253 ? 12.969 20.328 17.406 1 95.56 253 ASP B N 1
ATOM 5000 C CA . ASP B 1 253 ? 13.891 19.266 17.781 1 95.56 253 ASP B CA 1
ATOM 5001 C C . ASP B 1 253 ? 13.289 17.891 17.5 1 95.56 253 ASP B C 1
ATOM 5003 O O . ASP B 1 253 ? 13.727 16.891 18.062 1 95.56 253 ASP B O 1
ATOM 5007 N N . GLY B 1 254 ? 12.258 17.812 16.734 1 95.38 254 GLY B N 1
ATOM 5008 C CA . GLY B 1 254 ? 11.508 16.609 16.438 1 95.38 254 GLY B CA 1
ATOM 5009 C C . GLY B 1 254 ? 10.008 16.812 16.406 1 95.38 254 GLY B C 1
ATOM 5010 O O . GLY B 1 254 ? 9.531 17.938 16.656 1 95.38 254 GLY B O 1
ATOM 5011 N N . TYR B 1 255 ? 9.312 15.742 16.078 1 96.75 255 TYR B N 1
ATOM 5012 C CA . TYR B 1 255 ? 7.871 15.945 16 1 96.75 255 TYR B CA 1
ATOM 5013 C C . TYR B 1 255 ? 7.18 15.398 17.25 1 96.75 255 TYR B C 1
ATOM 5015 O O . TYR B 1 255 ? 7.703 14.5 17.906 1 96.75 255 TYR B O 1
ATOM 5023 N N . GLY B 1 256 ? 6.121 16.094 17.672 1 97.5 256 GLY B N 1
ATOM 5024 C CA . GLY B 1 256 ? 5.176 15.484 18.594 1 97.5 256 GLY B CA 1
ATOM 5025 C C . GLY B 1 256 ? 4.273 14.461 17.922 1 97.5 256 GLY B C 1
ATOM 5026 O O . GLY B 1 256 ? 3.635 14.758 16.906 1 97.5 256 GLY B O 1
ATOM 5027 N N . ARG B 1 257 ? 4.215 13.297 18.516 1 97.38 257 ARG B N 1
ATOM 5028 C CA . ARG B 1 257 ? 3.441 12.227 17.891 1 97.38 257 ARG B CA 1
ATOM 5029 C C . ARG B 1 257 ? 1.945 12.461 18.062 1 97.38 257 ARG B C 1
ATOM 5031 O O . ARG B 1 257 ? 1.49 12.82 19.156 1 97.38 257 ARG B O 1
ATOM 5038 N N . GLY B 1 258 ? 1.235 12.469 17.016 1 97.56 258 GLY B N 1
ATOM 5039 C CA . GLY B 1 258 ? -0.213 12.602 17.031 1 97.56 258 GLY B CA 1
ATOM 5040 C C . GLY B 1 258 ? -0.925 11.383 16.484 1 97.56 258 GLY B C 1
ATOM 5041 O O . GLY B 1 258 ? -0.282 10.414 16.062 1 97.56 258 GLY B O 1
ATOM 5042 N N . GLU B 1 259 ? -2.24 11.352 16.562 1 98.06 259 GLU B N 1
ATOM 5043 C CA . GLU B 1 259 ? -3.064 10.273 16.031 1 98.06 259 GLU B CA 1
ATOM 5044 C C . GLU B 1 259 ? -4.355 10.805 15.422 1 98.06 259 GLU B C 1
ATOM 5046 O O . GLU B 1 259 ? -4.738 11.953 15.672 1 98.06 259 GLU B O 1
ATOM 5051 N N . GLY B 1 260 ? -4.91 10.039 14.523 1 98.5 260 GLY B N 1
ATOM 5052 C CA . GLY B 1 260 ? -6.188 10.414 13.93 1 98.5 260 GLY B CA 1
ATOM 5053 C C . GLY B 1 260 ? -6.449 9.75 12.594 1 98.5 260 GLY B C 1
ATOM 5054 O O . GLY B 1 260 ? -5.586 9.039 12.07 1 98.5 260 GLY B O 1
ATOM 5055 N N . VAL B 1 261 ? -7.656 9.883 12.141 1 98.69 261 VAL B N 1
ATOM 5056 C CA . VAL B 1 261 ? -8.117 9.336 10.867 1 98.69 261 VAL B CA 1
ATOM 5057 C C . VAL B 1 261 ? -8.914 10.398 10.109 1 98.69 261 VAL B C 1
ATOM 5059 O O . VAL B 1 261 ? -9.695 11.141 10.703 1 98.69 261 VAL B O 1
ATOM 5062 N N . SER B 1 262 ? -8.641 10.547 8.852 1 98.81 262 SER B N 1
ATOM 5063 C CA . SER B 1 262 ? -9.391 11.461 8 1 98.81 262 SER B CA 1
ATOM 5064 C C . SER B 1 262 ? -9.516 10.914 6.578 1 98.81 262 SER B C 1
ATOM 5066 O O . SER B 1 262 ? -8.672 10.141 6.133 1 98.81 262 SER B O 1
ATOM 5068 N N . ALA B 1 263 ? -10.609 11.258 5.887 1 98.94 263 ALA B N 1
ATOM 5069 C CA . ALA B 1 263 ? -10.883 10.695 4.566 1 98.94 263 ALA B CA 1
ATOM 5070 C C . ALA B 1 263 ? -11.609 11.703 3.68 1 98.94 263 ALA B C 1
ATOM 5072 O O . ALA B 1 263 ? -12.258 12.625 4.18 1 98.94 263 ALA B O 1
ATOM 5073 N N . VAL B 1 264 ? -11.484 11.555 2.389 1 98.88 264 VAL B N 1
ATOM 5074 C CA . VAL B 1 264 ? -12.242 12.312 1.397 1 98.88 264 VAL B CA 1
ATOM 5075 C C . VAL B 1 264 ? -12.898 11.359 0.404 1 98.88 264 VAL B C 1
ATOM 5077 O O . VAL B 1 264 ? -12.391 10.258 0.172 1 98.88 264 VAL B O 1
ATOM 5080 N N . TYR B 1 265 ? -14.07 11.711 -0.083 1 98.81 265 TYR B N 1
ATOM 5081 C CA . TYR B 1 265 ? -14.711 11.086 -1.236 1 98.81 265 TYR B CA 1
ATOM 5082 C C . TYR B 1 265 ? -14.539 11.945 -2.484 1 98.81 265 TYR B C 1
ATOM 5084 O O . TYR B 1 265 ? -14.898 13.125 -2.494 1 98.81 265 TYR B O 1
ATOM 5092 N N . MET B 1 266 ? -13.914 11.383 -3.564 1 98.5 266 MET B N 1
ATOM 5093 C CA . MET B 1 266 ? -13.609 12.109 -4.797 1 98.5 266 MET B CA 1
ATOM 5094 C C . MET B 1 266 ? -14.273 11.445 -5.996 1 98.5 266 MET B C 1
ATOM 5096 O O . MET B 1 266 ? -14.422 10.219 -6.031 1 98.5 266 MET B O 1
ATOM 5100 N N . GLU B 1 267 ? -14.633 12.203 -6.965 1 97.5 267 GLU B N 1
ATOM 5101 C CA . GLU B 1 267 ? -15.211 11.734 -8.219 1 97.5 267 GLU B CA 1
ATOM 5102 C C . GLU B 1 267 ? -14.75 12.578 -9.398 1 97.5 267 GLU B C 1
ATOM 5104 O O . GLU B 1 267 ? -14.266 13.695 -9.211 1 97.5 267 GLU B O 1
ATOM 5109 N N . LEU B 1 268 ? -14.844 11.992 -10.578 1 96.62 268 LEU B N 1
ATOM 5110 C CA . LEU B 1 268 ? -14.695 12.758 -11.812 1 96.62 268 LEU B CA 1
ATOM 5111 C C . LEU B 1 268 ? -16 13.453 -12.18 1 96.62 268 LEU B C 1
ATOM 5113 O O . LEU B 1 268 ? -17.062 12.812 -12.227 1 96.62 268 LEU B O 1
ATOM 5117 N N . SER B 1 269 ? -15.93 14.703 -12.281 1 93.44 269 SER B N 1
ATOM 5118 C CA . SER B 1 269 ? -17.109 15.477 -12.68 1 93.44 269 SER B CA 1
ATOM 5119 C C . SER B 1 269 ? -16.719 16.828 -13.25 1 93.44 269 SER B C 1
ATOM 5121 O O . SER B 1 269 ? -15.57 17.266 -13.086 1 93.44 269 SER B O 1
ATOM 5123 N N . GLU B 1 270 ? -17.656 17.391 -13.906 1 90.75 270 GLU B N 1
ATOM 5124 C CA . GLU B 1 270 ? -17.484 18.797 -14.25 1 90.75 270 GLU B CA 1
ATOM 5125 C C . GLU B 1 270 ? -17.438 19.672 -13 1 90.75 270 GLU B C 1
ATOM 5127 O O . GLU B 1 270 ? -17.875 19.25 -11.93 1 90.75 270 GLU B O 1
ATOM 5132 N N . TYR B 1 271 ? -16.844 20.75 -13.258 1 84.19 271 TYR B N 1
ATOM 5133 C CA . TYR B 1 271 ? -16.766 21.672 -12.133 1 84.19 271 TYR B CA 1
ATOM 5134 C C . TYR B 1 271 ? -18.125 21.859 -11.484 1 84.19 271 TYR B C 1
ATOM 5136 O O . TYR B 1 271 ? -19.141 22.031 -12.172 1 84.19 271 TYR B O 1
ATOM 5144 N N . ASN B 1 272 ? -18.156 21.688 -10.18 1 82.75 272 ASN B N 1
ATOM 5145 C CA . ASN B 1 272 ? -19.344 21.844 -9.336 1 82.75 272 ASN B CA 1
ATOM 5146 C C . ASN B 1 272 ? -19.062 22.797 -8.164 1 82.75 272 ASN B C 1
ATOM 5148 O O . ASN B 1 272 ? -18.312 22.453 -7.25 1 82.75 272 ASN B O 1
ATOM 5152 N N . PRO B 1 273 ? -19.734 23.922 -8.188 1 81.62 273 PRO B N 1
ATOM 5153 C CA . PRO B 1 273 ? -19.484 24.891 -7.121 1 81.62 273 PRO B CA 1
ATOM 5154 C C . PRO B 1 273 ? -19.938 24.391 -5.754 1 81.62 273 PRO B C 1
ATOM 5156 O O . PRO B 1 273 ? -19.531 24.953 -4.727 1 81.62 273 PRO B O 1
ATOM 5159 N N . GLU B 1 274 ? -20.766 23.391 -5.707 1 86.69 274 GLU B N 1
ATOM 5160 C CA . GLU B 1 274 ? -21.266 22.859 -4.441 1 86.69 274 GLU B CA 1
ATOM 5161 C C . GLU B 1 274 ? -20.266 21.875 -3.822 1 86.69 274 GLU B C 1
ATOM 5163 O O . GLU B 1 274 ? -20.391 21.516 -2.648 1 86.69 274 GLU B O 1
ATOM 5168 N N . ALA B 1 275 ? -19.25 21.5 -4.586 1 91.5 275 ALA B N 1
ATOM 5169 C CA . ALA B 1 275 ? -18.219 20.594 -4.066 1 91.5 275 ALA B CA 1
ATOM 5170 C C . ALA B 1 275 ? -17.312 21.328 -3.088 1 91.5 275 ALA B C 1
ATOM 5172 O O . ALA B 1 275 ? -17.266 22.562 -3.055 1 91.5 275 ALA B O 1
ATOM 5173 N N . PHE B 1 276 ? -16.625 20.578 -2.264 1 93.69 276 PHE B N 1
ATOM 5174 C CA . PHE B 1 276 ? -15.703 21.156 -1.297 1 93.69 276 PHE B CA 1
ATOM 5175 C C . PHE B 1 276 ? -14.531 21.844 -2.004 1 93.69 276 PHE B C 1
ATOM 5177 O O . PHE B 1 276 ? -14.109 22.922 -1.611 1 93.69 276 PHE B O 1
ATOM 5184 N N . ALA B 1 277 ? -13.977 21.203 -2.955 1 93.38 277 ALA B N 1
ATOM 5185 C CA . ALA B 1 277 ? -12.828 21.672 -3.723 1 93.38 277 ALA B CA 1
ATOM 5186 C C . ALA B 1 277 ? -12.562 20.781 -4.926 1 93.38 277 ALA B C 1
ATOM 5188 O O . ALA B 1 277 ? -13.211 19.734 -5.09 1 93.38 277 ALA B O 1
ATOM 5189 N N . THR B 1 278 ? -11.719 21.234 -5.793 1 93.19 278 THR B N 1
ATOM 5190 C CA . THR B 1 278 ? -11.195 20.453 -6.91 1 93.19 278 THR B CA 1
ATOM 5191 C C . THR B 1 278 ? -9.719 20.156 -6.711 1 93.19 278 THR B C 1
ATOM 5193 O O . THR B 1 278 ? -8.953 21.031 -6.297 1 93.19 278 THR B O 1
ATOM 5196 N N . VAL B 1 279 ? -9.359 18.875 -6.891 1 94.94 279 VAL B N 1
ATOM 5197 C CA . VAL B 1 279 ? -7.941 18.531 -6.895 1 94.94 279 VAL B CA 1
ATOM 5198 C C . VAL B 1 279 ? -7.316 18.938 -8.227 1 94.94 279 VAL B C 1
ATOM 5200 O O . VAL B 1 279 ? -7.496 18.25 -9.234 1 94.94 279 VAL B O 1
ATOM 5203 N N . ALA B 1 280 ? -6.539 20 -8.203 1 92.62 280 ALA B N 1
ATOM 5204 C CA . ALA B 1 280 ? -5.969 20.547 -9.43 1 92.62 280 ALA B CA 1
ATOM 5205 C C . ALA B 1 280 ? -4.816 19.688 -9.93 1 92.62 280 ALA B C 1
ATOM 5207 O O . ALA B 1 280 ? -4.582 19.594 -11.141 1 92.62 280 ALA B O 1
ATOM 5208 N N . GLY B 1 281 ? -4.098 19.078 -8.984 1 94.69 281 GLY B N 1
ATOM 5209 C CA . GLY B 1 281 ? -2.979 18.219 -9.336 1 94.69 281 GLY B CA 1
ATOM 5210 C C . GLY B 1 281 ? -2.391 17.484 -8.148 1 94.69 281 GLY B C 1
ATOM 5211 O O . GLY B 1 281 ? -2.523 17.938 -7.008 1 94.69 281 GLY B O 1
ATOM 5212 N N . SER B 1 282 ? -1.808 16.406 -8.406 1 97 282 SER B N 1
ATOM 5213 C CA . SER B 1 282 ? -1.043 15.641 -7.43 1 97 282 SER B CA 1
ATOM 5214 C C . SER B 1 282 ? 0.056 14.828 -8.102 1 97 282 SER B C 1
ATOM 5216 O O . SER B 1 282 ? -0.128 14.328 -9.211 1 97 282 SER B O 1
ATOM 5218 N N . GLN B 1 283 ? 1.2 14.75 -7.469 1 97.94 283 GLN B N 1
ATOM 5219 C CA . GLN B 1 283 ? 2.344 14 -7.969 1 97.94 283 GLN B CA 1
ATOM 5220 C C . GLN B 1 283 ? 3.092 13.312 -6.824 1 97.94 283 GLN B C 1
ATOM 5222 O O . GLN B 1 283 ? 2.961 13.711 -5.664 1 97.94 283 GLN B O 1
ATOM 5227 N N . VAL B 1 284 ? 3.787 12.25 -7.145 1 98.12 284 VAL B N 1
ATOM 5228 C CA . VAL B 1 284 ? 4.57 11.5 -6.172 1 98.12 284 VAL B CA 1
ATOM 5229 C C . VAL B 1 284 ? 5.934 11.148 -6.766 1 98.12 284 VAL B C 1
ATOM 5231 O O . VAL B 1 284 ? 6.035 10.82 -7.949 1 98.12 284 VAL B O 1
ATOM 5234 N N . ASN B 1 285 ? 6.949 11.328 -6.031 1 97.81 285 ASN B N 1
ATOM 5235 C CA . ASN B 1 285 ? 8.289 10.828 -6.332 1 97.81 285 ASN B CA 1
ATOM 5236 C C . ASN B 1 285 ? 9.008 10.367 -5.07 1 97.81 285 ASN B C 1
ATOM 5238 O O . ASN B 1 285 ? 8.367 10.023 -4.074 1 97.81 285 ASN B O 1
ATOM 5242 N N . GLN B 1 286 ? 10.273 10.102 -5.16 1 97.12 286 GLN B N 1
ATOM 5243 C CA . GLN B 1 286 ? 11.086 9.664 -4.035 1 97.12 286 GLN B CA 1
ATOM 5244 C C . GLN B 1 286 ? 12.43 10.383 -4.008 1 97.12 286 GLN B C 1
ATOM 5246 O O . GLN B 1 286 ? 12.867 10.922 -5.023 1 97.12 286 GLN B O 1
ATOM 5251 N N . ASP B 1 287 ? 13.062 10.359 -2.898 1 94.25 287 ASP B N 1
ATOM 5252 C CA . ASP B 1 287 ? 14.312 11.078 -2.672 1 94.25 287 ASP B CA 1
ATOM 5253 C C . ASP B 1 287 ? 15.461 10.445 -3.451 1 94.25 287 ASP B C 1
ATOM 5255 O O . ASP B 1 287 ? 16.375 11.141 -3.896 1 94.25 287 ASP B O 1
ATOM 5259 N N . GLY B 1 288 ? 15.398 9.195 -3.775 1 95.44 288 GLY B N 1
ATOM 5260 C CA . GLY B 1 288 ? 16.594 8.469 -4.148 1 95.44 288 GLY B CA 1
ATOM 5261 C C . GLY B 1 288 ? 17.625 8.406 -3.039 1 95.44 288 GLY B C 1
ATOM 5262 O O . GLY B 1 288 ? 17.281 8.195 -1.874 1 95.44 288 GLY B O 1
ATOM 5263 N N . ARG B 1 289 ? 18.859 8.477 -3.465 1 91.19 289 ARG B N 1
ATOM 5264 C CA . ARG B 1 289 ? 19.906 8.531 -2.453 1 91.19 289 ARG B CA 1
ATOM 5265 C C . ARG B 1 289 ? 19.969 9.906 -1.799 1 91.19 289 ARG B C 1
ATOM 5267 O O . ARG B 1 289 ? 19.844 10.93 -2.479 1 91.19 289 ARG B O 1
ATOM 5274 N N . SER B 1 290 ? 19.984 9.977 -0.517 1 89 290 SER B N 1
ATOM 5275 C CA . SER B 1 290 ? 20.156 11.172 0.3 1 89 290 SER B CA 1
ATOM 5276 C C . SER B 1 290 ? 21.188 10.938 1.401 1 89 290 SER B C 1
ATOM 5278 O O . SER B 1 290 ? 21.922 9.945 1.378 1 89 290 SER B O 1
ATOM 5280 N N . ALA B 1 291 ? 21.344 11.898 2.354 1 84.25 291 ALA B N 1
ATOM 5281 C CA . ALA B 1 291 ? 22.344 11.758 3.416 1 84.25 291 ALA B CA 1
ATOM 5282 C C . ALA B 1 291 ? 22.094 10.492 4.23 1 84.25 291 ALA B C 1
ATOM 5284 O O . ALA B 1 291 ? 23.031 9.82 4.652 1 84.25 291 ALA B O 1
ATOM 5285 N N . SER B 1 292 ? 20.922 10.172 4.434 1 85.56 292 SER B N 1
ATOM 5286 C CA . SER B 1 292 ? 20.453 8.93 5.039 1 85.56 292 SER B CA 1
ATOM 5287 C C . SER B 1 292 ? 19.062 8.562 4.516 1 85.56 292 SER B C 1
ATOM 5289 O O . SER B 1 292 ? 18.406 9.367 3.844 1 85.56 292 SER B O 1
ATOM 5291 N N . ILE B 1 293 ? 18.594 7.375 4.758 1 85.94 293 ILE B N 1
ATOM 5292 C CA . ILE B 1 293 ? 17.328 6.875 4.234 1 85.94 293 ILE B CA 1
ATOM 5293 C C . ILE B 1 293 ? 16.172 7.684 4.816 1 85.94 293 ILE B C 1
ATOM 5295 O O . ILE B 1 293 ? 15.094 7.73 4.234 1 85.94 293 ILE B O 1
ATOM 5299 N N . THR B 1 294 ? 16.438 8.383 5.965 1 81.38 294 THR B N 1
ATOM 5300 C CA . THR B 1 294 ? 15.375 9.148 6.613 1 81.38 294 THR B CA 1
ATOM 5301 C C . THR B 1 294 ? 15.539 10.641 6.34 1 81.38 294 THR B C 1
ATOM 5303 O O . THR B 1 294 ? 14.719 11.453 6.773 1 81.38 294 THR B O 1
ATOM 5306 N N . ALA B 1 295 ? 16.609 11.031 5.66 1 84.44 295 ALA B N 1
ATOM 5307 C CA . ALA B 1 295 ? 16.859 12.445 5.387 1 84.44 295 ALA B CA 1
ATOM 5308 C C . ALA B 1 295 ? 16.094 12.914 4.152 1 84.44 295 ALA B C 1
ATOM 5310 O O . ALA B 1 295 ? 16.016 12.188 3.156 1 84.44 295 ALA B O 1
ATOM 5311 N N . PRO B 1 296 ? 15.57 14.062 4.234 1 86.94 296 PRO B N 1
ATOM 5312 C CA . PRO B 1 296 ? 14.898 14.609 3.055 1 86.94 296 PRO B CA 1
ATOM 5313 C C . PRO B 1 296 ? 15.875 14.992 1.943 1 86.94 296 PRO B C 1
ATOM 5315 O O . PRO B 1 296 ? 17.094 15.008 2.162 1 86.94 296 PRO B O 1
ATOM 5318 N N . ASN B 1 297 ? 15.359 15.164 0.749 1 92.19 297 ASN B N 1
ATOM 5319 C CA . ASN B 1 297 ? 16.094 15.602 -0.434 1 92.19 297 ASN B CA 1
ATOM 5320 C C . ASN B 1 297 ? 15.43 16.797 -1.095 1 92.19 297 ASN B C 1
ATOM 5322 O O . ASN B 1 297 ? 14.391 16.672 -1.745 1 92.19 297 ASN B O 1
ATOM 5326 N N . GLY B 1 298 ? 16.047 18.047 -0.943 1 91.88 298 GLY B N 1
ATOM 5327 C CA . GLY B 1 298 ? 15.484 19.281 -1.45 1 91.88 298 GLY B CA 1
ATOM 5328 C C . GLY B 1 298 ? 15.18 19.234 -2.934 1 91.88 298 GLY B C 1
ATOM 5329 O O . GLY B 1 298 ? 14.047 19.5 -3.346 1 91.88 298 GLY B O 1
ATOM 5330 N N . PRO B 1 299 ? 16.125 18.844 -3.734 1 93.75 299 PRO B N 1
ATOM 5331 C CA . PRO B 1 299 ? 15.93 18.766 -5.184 1 93.75 299 PRO B CA 1
ATOM 5332 C C . PRO B 1 299 ? 14.773 17.844 -5.562 1 93.75 299 PRO B C 1
ATOM 5334 O O . PRO B 1 299 ? 14.008 18.141 -6.48 1 93.75 299 PRO B O 1
ATOM 5337 N N . SER B 1 300 ? 14.586 16.719 -4.93 1 95 300 SER B N 1
ATOM 5338 C CA . SER B 1 300 ? 13.477 15.805 -5.211 1 95 300 SER B CA 1
ATOM 5339 C C . SER B 1 300 ? 12.141 16.422 -4.824 1 95 300 SER B C 1
ATOM 5341 O O . SER B 1 300 ? 11.141 16.234 -5.516 1 95 300 SER B O 1
ATOM 5343 N N . GLN B 1 301 ? 12.133 17.125 -3.654 1 94.38 301 GLN B N 1
ATOM 5344 C CA . GLN B 1 301 ? 10.922 17.828 -3.248 1 94.38 301 GLN B CA 1
ATOM 5345 C C . GLN B 1 301 ? 10.539 18.891 -4.27 1 94.38 301 GLN B C 1
ATOM 5347 O O . GLN B 1 301 ? 9.367 19.016 -4.637 1 94.38 301 GLN B O 1
ATOM 5352 N N . GLU B 1 302 ? 11.547 19.656 -4.699 1 94.5 302 GLU B N 1
ATOM 5353 C CA . GLU B 1 302 ? 11.328 20.688 -5.711 1 94.5 302 GLU B CA 1
ATOM 5354 C C . GLU B 1 302 ? 10.742 20.094 -6.984 1 94.5 302 GLU B C 1
ATOM 5356 O O . GLU B 1 302 ? 9.781 20.625 -7.547 1 94.5 302 GLU B O 1
ATOM 5361 N N . LYS B 1 303 ? 11.281 18.984 -7.449 1 96.12 303 LYS B N 1
ATOM 5362 C CA . LYS B 1 303 ? 10.812 18.328 -8.664 1 96.12 303 LYS B CA 1
ATOM 5363 C C . LYS B 1 303 ? 9.359 17.891 -8.531 1 96.12 303 LYS B C 1
ATOM 5365 O O . LYS B 1 303 ? 8.57 18.047 -9.469 1 96.12 303 LYS B O 1
ATOM 5370 N N . CYS B 1 304 ? 9.023 17.344 -7.391 1 96.38 304 CYS B N 1
ATOM 5371 C CA . CYS B 1 304 ? 7.66 16.875 -7.145 1 96.38 304 CYS B CA 1
ATOM 5372 C C . CYS B 1 304 ? 6.676 18.047 -7.195 1 96.38 304 CYS B C 1
ATOM 5374 O O . CYS B 1 304 ? 5.621 17.938 -7.828 1 96.38 304 CYS B O 1
ATOM 5376 N N . ILE B 1 305 ? 7.023 19.172 -6.535 1 94.94 305 ILE B N 1
ATOM 5377 C CA . ILE B 1 305 ? 6.16 20.344 -6.477 1 94.94 305 ILE B CA 1
ATOM 5378 C C . ILE B 1 305 ? 5.992 20.922 -7.875 1 94.94 305 ILE B C 1
ATOM 5380 O O . ILE B 1 305 ? 4.875 21.266 -8.281 1 94.94 305 ILE B O 1
ATOM 5384 N N . ARG B 1 306 ? 7.047 21.031 -8.641 1 95.25 306 ARG B N 1
ATOM 5385 C CA . ARG B 1 306 ? 6.98 21.547 -10.008 1 95.25 306 ARG B CA 1
ATOM 5386 C C . ARG B 1 306 ? 6.082 20.688 -10.883 1 95.25 306 ARG B C 1
ATOM 5388 O O . ARG B 1 306 ? 5.336 21.203 -11.719 1 95.25 306 ARG B O 1
ATOM 5395 N N . ALA B 1 307 ? 6.184 19.375 -10.711 1 97.25 307 ALA B N 1
ATOM 5396 C CA . ALA B 1 307 ? 5.34 18.453 -11.477 1 97.25 307 ALA B CA 1
ATOM 5397 C C . ALA B 1 307 ? 3.865 18.672 -11.148 1 97.25 307 ALA B C 1
ATOM 5399 O O . ALA B 1 307 ? 3.012 18.609 -12.039 1 97.25 307 ALA B O 1
ATOM 5400 N N . ALA B 1 308 ? 3.566 18.859 -9.852 1 95.69 308 ALA B N 1
ATOM 5401 C CA . ALA B 1 308 ? 2.189 19.125 -9.445 1 95.69 308 ALA B CA 1
ATOM 5402 C C . ALA B 1 308 ? 1.67 20.422 -10.062 1 95.69 308 ALA B C 1
ATOM 5404 O O . ALA B 1 308 ? 0.515 20.484 -10.492 1 95.69 308 ALA B O 1
ATOM 5405 N N . PHE B 1 309 ? 2.5 21.438 -10.148 1 93.5 309 PHE B N 1
ATOM 5406 C CA . PHE B 1 309 ? 2.131 22.703 -10.781 1 93.5 309 PHE B CA 1
ATOM 5407 C C . PHE B 1 309 ? 1.854 22.5 -12.266 1 93.5 309 PHE B C 1
ATOM 5409 O O . PHE B 1 309 ? 0.921 23.094 -12.812 1 93.5 309 PHE B O 1
ATOM 5416 N N . ARG B 1 310 ? 2.678 21.688 -12.93 1 95.44 310 ARG B N 1
ATOM 5417 C CA . ARG B 1 310 ? 2.455 21.391 -14.344 1 95.44 310 ARG B CA 1
ATOM 5418 C C . ARG B 1 310 ? 1.09 20.75 -14.562 1 95.44 310 ARG B C 1
ATOM 5420 O O . ARG B 1 310 ? 0.356 21.125 -15.477 1 95.44 310 ARG B O 1
ATOM 5427 N N . GLU B 1 311 ? 0.774 19.828 -13.688 1 94.75 311 GLU B N 1
ATOM 5428 C CA . GLU B 1 311 ? -0.526 19.172 -13.82 1 94.75 311 GLU B CA 1
ATOM 5429 C C . GLU B 1 311 ? -1.664 20.172 -13.586 1 94.75 311 GLU B C 1
ATOM 5431 O O . GLU B 1 311 ? -2.672 20.141 -14.297 1 94.75 311 GLU B O 1
ATOM 5436 N N . ALA B 1 312 ? -1.494 20.969 -12.547 1 92.31 312 ALA B N 1
ATOM 5437 C CA . ALA B 1 312 ? -2.523 21.922 -12.172 1 92.31 312 ALA B CA 1
ATOM 5438 C C . ALA B 1 312 ? -2.65 23.031 -13.211 1 92.31 312 ALA B C 1
ATOM 5440 O O . ALA B 1 312 ? -3.625 23.781 -13.211 1 92.31 312 ALA B O 1
ATOM 5441 N N . GLN B 1 313 ? -1.633 23.172 -14.094 1 91.06 313 GLN B N 1
ATOM 5442 C CA . GLN B 1 313 ? -1.561 24.281 -15.055 1 91.06 313 GLN B CA 1
ATOM 5443 C C . GLN B 1 313 ? -1.646 25.625 -14.344 1 91.06 313 GLN B C 1
ATOM 5445 O O . GLN B 1 313 ? -2.43 26.484 -14.742 1 91.06 313 GLN B O 1
ATOM 5450 N N . MET B 1 314 ? -0.826 25.719 -13.258 1 88.12 314 MET B N 1
ATOM 5451 C CA . MET B 1 314 ? -0.777 26.938 -12.453 1 88.12 314 MET B CA 1
ATOM 5452 C C . MET B 1 314 ? 0.658 27.422 -12.297 1 88.12 314 MET B C 1
ATOM 5454 O O . MET B 1 314 ? 1.595 26.625 -12.289 1 88.12 314 MET B O 1
ATOM 5458 N N . ALA B 1 315 ? 0.723 28.734 -12.172 1 88.5 315 ALA B N 1
ATOM 5459 C CA . ALA B 1 315 ? 2 29.328 -11.789 1 88.5 315 ALA B CA 1
ATOM 5460 C C . ALA B 1 315 ? 2.111 29.453 -10.266 1 88.5 315 ALA B C 1
ATOM 5462 O O . ALA B 1 315 ? 1.109 29.672 -9.586 1 88.5 315 ALA B O 1
ATOM 5463 N N . PRO B 1 316 ? 3.346 29.359 -9.75 1 87.69 316 PRO B N 1
ATOM 5464 C CA . PRO B 1 316 ? 3.551 29.344 -8.297 1 87.69 316 PRO B CA 1
ATOM 5465 C C . PRO B 1 316 ? 2.887 30.531 -7.602 1 87.69 316 PRO B C 1
ATOM 5467 O O . PRO B 1 316 ? 2.264 30.375 -6.551 1 87.69 316 PRO B O 1
ATOM 5470 N N . PRO B 1 317 ? 2.867 31.75 -8.172 1 84.19 317 PRO B N 1
ATOM 5471 C CA . PRO B 1 317 ? 2.266 32.875 -7.477 1 84.19 317 PRO B CA 1
ATOM 5472 C C . PRO B 1 317 ? 0.748 32.781 -7.355 1 84.19 317 PRO B C 1
ATOM 5474 O O . PRO B 1 317 ? 0.125 33.531 -6.609 1 84.19 317 PRO B O 1
ATOM 5477 N N . GLU B 1 318 ? 0.225 31.875 -8.078 1 83.81 318 GLU B N 1
ATOM 5478 C CA . GLU B 1 318 ? -1.224 31.719 -8.031 1 83.81 318 GLU B CA 1
ATOM 5479 C C . GLU B 1 318 ? -1.652 30.984 -6.758 1 83.81 318 GLU B C 1
ATOM 5481 O O . GLU B 1 318 ? -2.826 31.016 -6.383 1 83.81 318 GLU B O 1
ATOM 5486 N N . VAL B 1 319 ? -0.749 30.312 -6.137 1 87.81 319 VAL B N 1
ATOM 5487 C CA . VAL B 1 319 ? -1.033 29.609 -4.891 1 87.81 319 VAL B CA 1
ATOM 5488 C C . VAL B 1 319 ? -0.823 30.547 -3.705 1 87.81 319 VAL B C 1
ATOM 5490 O O . VAL B 1 319 ? 0.241 31.156 -3.57 1 87.81 319 VAL B O 1
ATOM 5493 N N . ASP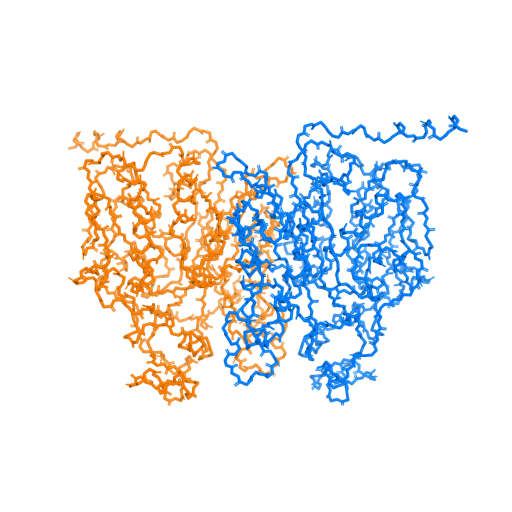 B 1 320 ? -1.772 30.625 -2.844 1 85.38 320 ASP B N 1
ATOM 5494 C CA . ASP B 1 320 ? -1.753 31.594 -1.752 1 85.38 320 ASP B CA 1
ATOM 5495 C C . ASP B 1 320 ? -1.193 30.969 -0.475 1 85.38 320 ASP B C 1
ATOM 5497 O O . ASP B 1 320 ? -0.644 31.672 0.376 1 85.38 320 ASP B O 1
ATOM 5501 N N . CYS B 1 321 ? -1.405 29.719 -0.346 1 90.06 321 CYS B N 1
ATOM 5502 C CA . CYS B 1 321 ? -1.04 29.062 0.901 1 90.06 321 CYS B CA 1
ATOM 5503 C C . CYS B 1 321 ? -0.323 27.75 0.631 1 90.06 321 CYS B C 1
ATOM 5505 O O . CYS B 1 321 ? -0.73 26.984 -0.244 1 90.06 321 CYS B O 1
ATOM 5507 N N . PHE B 1 322 ? 0.747 27.531 1.305 1 91.75 322 PHE B N 1
ATOM 5508 C CA . PHE B 1 322 ? 1.502 26.281 1.242 1 91.75 322 PHE B CA 1
ATOM 5509 C C . PHE B 1 322 ? 1.444 25.547 2.576 1 91.75 322 PHE B C 1
ATOM 5511 O O . PHE B 1 322 ? 1.96 26.031 3.582 1 91.75 322 PHE B O 1
ATOM 5518 N N . GLU B 1 323 ? 0.74 24.406 2.609 1 94.94 323 GLU B N 1
ATOM 5519 C CA . GLU B 1 323 ? 0.708 23.516 3.764 1 94.94 323 GLU B CA 1
ATOM 5520 C C . GLU B 1 323 ? 1.899 22.562 3.758 1 94.94 323 GLU B C 1
ATOM 5522 O O . GLU B 1 323 ? 1.956 21.641 2.947 1 94.94 323 GLU B O 1
ATOM 5527 N N . CYS B 1 324 ? 2.783 22.719 4.668 1 94.62 324 CYS B N 1
ATOM 5528 C CA . CYS B 1 324 ? 4.016 21.938 4.719 1 94.62 324 CYS B CA 1
ATOM 5529 C C . CYS B 1 324 ? 3.818 20.656 5.512 1 94.62 324 CYS B C 1
ATOM 5531 O O . CYS B 1 324 ? 2.855 20.531 6.27 1 94.62 324 CYS B O 1
ATOM 5533 N N . HIS B 1 325 ? 4.676 19.703 5.191 1 94.25 325 HIS B N 1
ATOM 5534 C CA . HIS B 1 325 ? 4.816 18.578 6.117 1 94.25 325 HIS B CA 1
ATOM 5535 C C . HIS B 1 325 ? 5.145 19.062 7.523 1 94.25 325 HIS B C 1
ATOM 5537 O O . HIS B 1 325 ? 4.477 18.688 8.484 1 94.25 325 HIS B O 1
ATOM 5543 N N . GLY B 1 326 ? 6.191 19.938 7.668 1 94.06 326 GLY B N 1
ATOM 5544 C CA . GLY B 1 326 ? 6.43 20.734 8.867 1 94.06 326 GLY B CA 1
ATOM 5545 C C . GLY B 1 326 ? 6.539 19.891 10.125 1 94.06 326 GLY B C 1
ATOM 5546 O O . GLY B 1 326 ? 5.859 20.172 11.117 1 94.06 326 GLY B O 1
ATOM 5547 N N . THR B 1 327 ? 7.418 18.969 10.18 1 91.38 327 THR B N 1
ATOM 5548 C CA . THR B 1 327 ? 7.508 18.047 11.305 1 91.38 327 THR B CA 1
ATOM 5549 C C . THR B 1 327 ? 8.07 18.75 12.539 1 91.38 327 THR B C 1
ATOM 5551 O O . THR B 1 327 ? 7.969 18.234 13.648 1 91.38 327 THR B O 1
ATOM 5554 N N . GLY B 1 328 ? 8.648 19.906 12.336 1 93.88 328 GLY B N 1
ATOM 5555 C CA . GLY B 1 328 ? 9.258 20.594 13.469 1 93.88 328 GLY B CA 1
ATOM 5556 C C . GLY B 1 328 ? 10.633 20.062 13.812 1 93.88 328 GLY B C 1
ATOM 5557 O O . GLY B 1 328 ? 10.969 19.906 14.992 1 93.88 328 GLY B O 1
ATOM 5558 N N . THR B 1 329 ? 11.367 19.672 12.805 1 91.38 329 THR B N 1
ATOM 5559 C CA . THR B 1 329 ? 12.742 19.25 13.008 1 91.38 329 THR B CA 1
ATOM 5560 C C . THR B 1 329 ? 13.711 20.375 12.625 1 91.38 329 THR B C 1
ATOM 5562 O O . THR B 1 329 ? 13.414 21.188 11.75 1 91.38 329 THR B O 1
ATOM 5565 N N . ALA B 1 330 ? 14.867 20.344 13.25 1 88.81 330 ALA B N 1
ATOM 5566 C CA . ALA B 1 330 ? 15.859 21.406 13.062 1 88.81 330 ALA B CA 1
ATOM 5567 C C . ALA B 1 330 ? 16.344 21.453 11.609 1 88.81 330 ALA B C 1
ATOM 5569 O O . ALA B 1 330 ? 16.562 22.531 11.062 1 88.81 330 ALA B O 1
ATOM 5570 N N . LEU B 1 331 ? 16.375 20.281 10.945 1 85.25 331 LEU B N 1
ATOM 5571 C CA . LEU B 1 331 ? 16.922 20.219 9.594 1 85.25 331 LEU B CA 1
ATOM 5572 C C . LEU B 1 331 ? 15.789 20.078 8.57 1 85.25 331 LEU B C 1
ATOM 5574 O O . LEU B 1 331 ? 15.891 20.578 7.449 1 85.25 331 LEU B O 1
ATOM 5578 N N . GLY B 1 332 ? 14.742 19.406 8.875 1 88.5 332 GLY B N 1
ATOM 5579 C CA . GLY B 1 332 ? 13.664 19.125 7.941 1 88.5 332 GLY B CA 1
ATOM 5580 C C . GLY B 1 332 ? 12.914 20.359 7.504 1 88.5 332 GLY B C 1
ATOM 5581 O O . GLY B 1 332 ? 12.648 20.547 6.312 1 88.5 332 GLY B O 1
ATOM 5582 N N . ASP B 1 333 ? 12.648 21.25 8.445 1 93.12 333 ASP B N 1
ATOM 5583 C CA . ASP B 1 333 ? 11.859 22.438 8.148 1 93.12 333 ASP B CA 1
ATOM 5584 C C . ASP B 1 333 ? 12.617 23.359 7.195 1 93.12 333 ASP B C 1
ATOM 5586 O O . ASP B 1 333 ? 12.078 23.766 6.164 1 93.12 333 ASP B O 1
ATOM 5590 N N . PRO B 1 334 ? 13.883 23.656 7.473 1 92.62 334 PRO B N 1
ATOM 5591 C CA . PRO B 1 334 ? 14.633 24.516 6.555 1 92.62 334 PRO B CA 1
ATOM 5592 C C . PRO B 1 334 ? 14.766 23.922 5.16 1 92.62 334 PRO B C 1
ATOM 5594 O O . PRO B 1 334 ? 14.664 24.641 4.16 1 92.62 334 PRO B O 1
ATOM 5597 N N . ILE B 1 335 ? 14.945 22.609 5.066 1 90.19 335 ILE B N 1
ATOM 5598 C CA . ILE B 1 335 ? 15.094 21.953 3.775 1 90.19 335 ILE B CA 1
ATOM 5599 C C . ILE B 1 335 ? 13.789 22.062 2.986 1 90.19 335 ILE B C 1
ATOM 5601 O O . ILE B 1 335 ? 13.805 22.359 1.794 1 90.19 335 ILE B O 1
ATOM 5605 N N . GLU B 1 336 ? 12.703 21.797 3.627 1 91.88 336 GLU B N 1
ATOM 5606 C CA . GLU B 1 336 ? 11.391 21.875 2.992 1 91.88 336 GLU B CA 1
ATOM 5607 C C . GLU B 1 336 ? 11.102 23.297 2.51 1 91.88 336 GLU B C 1
ATOM 5609 O O . GLU B 1 336 ? 10.656 23.5 1.376 1 91.88 336 GLU B O 1
ATOM 5614 N N . VAL B 1 337 ? 11.328 24.281 3.35 1 91.31 337 VAL B N 1
ATOM 5615 C CA . VAL B 1 337 ? 11.117 25.688 2.994 1 91.31 337 VAL B CA 1
ATOM 5616 C C . VAL B 1 337 ? 12.039 26.078 1.837 1 91.31 337 VAL B C 1
ATOM 5618 O O . VAL B 1 337 ? 11.625 26.781 0.915 1 91.31 337 VAL B O 1
ATOM 5621 N N . GLY B 1 338 ? 13.273 25.594 1.89 1 90.38 338 GLY B N 1
ATOM 5622 C CA . GLY B 1 338 ? 14.211 25.859 0.808 1 90.38 338 GLY B CA 1
ATOM 5623 C C . GLY B 1 338 ? 13.742 25.328 -0.531 1 90.38 338 GLY B C 1
ATOM 5624 O O . GLY B 1 338 ? 13.953 25.953 -1.568 1 90.38 338 GLY B O 1
ATOM 5625 N N . ALA B 1 339 ? 13.094 24.188 -0.532 1 87.5 339 ALA B N 1
ATOM 5626 C CA . ALA B 1 339 ? 12.625 23.547 -1.752 1 87.5 339 ALA B CA 1
ATOM 5627 C C . ALA B 1 339 ? 11.562 24.391 -2.447 1 87.5 339 ALA B C 1
ATOM 5629 O O . ALA B 1 339 ? 11.602 24.562 -3.666 1 87.5 339 ALA B O 1
ATOM 5630 N N . PHE B 1 340 ? 10.586 24.891 -1.733 1 86.38 340 PHE B N 1
ATOM 5631 C CA . PHE B 1 340 ? 9.547 25.656 -2.432 1 86.38 340 PHE B CA 1
ATOM 5632 C C . PHE B 1 340 ? 9.984 27.094 -2.637 1 86.38 340 PHE B C 1
ATOM 5634 O O . PHE B 1 340 ? 9.453 27.797 -3.51 1 86.38 340 PHE B O 1
ATOM 5641 N N . LYS B 1 341 ? 10.969 27.594 -1.808 1 88.75 341 LYS B N 1
ATOM 5642 C CA . LYS B 1 341 ? 11.539 28.906 -2.082 1 88.75 341 LYS B CA 1
ATOM 5643 C C . LYS B 1 341 ? 12.109 28.969 -3.496 1 88.75 341 LYS B C 1
ATOM 5645 O O . LYS B 1 341 ? 11.906 29.953 -4.207 1 88.75 341 LYS B O 1
ATOM 5650 N N . ARG B 1 342 ? 12.766 27.984 -3.918 1 87.5 342 ARG B N 1
ATOM 5651 C CA . ARG B 1 342 ? 13.398 27.938 -5.23 1 87.5 342 ARG B CA 1
ATOM 5652 C C . ARG B 1 342 ? 12.352 27.984 -6.344 1 87.5 342 ARG B C 1
ATOM 5654 O O . ARG B 1 342 ? 12.633 28.484 -7.438 1 87.5 342 ARG B O 1
ATOM 5661 N N . ILE B 1 343 ? 11.195 27.578 -6.043 1 87.5 343 ILE B N 1
ATOM 5662 C CA . ILE B 1 343 ? 10.102 27.562 -7.008 1 87.5 343 ILE B CA 1
ATOM 5663 C C . ILE B 1 343 ? 9.453 28.938 -7.066 1 87.5 343 ILE B C 1
ATOM 5665 O O . ILE B 1 343 ? 9.125 29.438 -8.148 1 87.5 343 ILE B O 1
ATOM 5669 N N . TYR B 1 344 ? 9.352 29.641 -6.004 1 82.25 344 TYR B N 1
ATOM 5670 C CA . TYR B 1 344 ? 8.609 30.891 -5.914 1 82.25 344 TYR B CA 1
ATOM 5671 C C . TYR B 1 344 ? 9.523 32.094 -6.188 1 82.25 344 TYR B C 1
ATOM 5673 O O . TYR B 1 344 ? 9.062 33.156 -6.598 1 82.25 344 TYR B O 1
ATOM 5681 N N . ASN B 1 345 ? 10.781 32.031 -5.859 1 76.94 345 ASN B N 1
ATOM 5682 C CA . ASN B 1 345 ? 11.719 33.156 -6.035 1 76.94 345 ASN B CA 1
ATOM 5683 C C . ASN B 1 345 ? 11.836 33.562 -7.5 1 76.94 345 ASN B C 1
ATOM 5685 O O . ASN B 1 345 ? 12.18 34.688 -7.809 1 76.94 345 ASN B O 1
ATOM 5689 N N . GLY B 1 346 ? 11.484 32.781 -8.336 1 69.75 346 GLY B N 1
ATOM 5690 C CA . GLY B 1 346 ? 11.656 33.125 -9.742 1 69.75 346 GLY B CA 1
ATOM 5691 C C . GLY B 1 346 ? 10.5 33.906 -10.32 1 69.75 346 GLY B C 1
ATOM 5692 O O . GLY B 1 346 ? 10.547 34.344 -11.477 1 69.75 346 GLY B O 1
ATOM 5693 N N . MET B 1 347 ? 9.531 34.219 -9.375 1 77.62 347 MET B N 1
ATOM 5694 C CA . MET B 1 347 ? 8.344 34.875 -9.914 1 77.62 347 MET B CA 1
ATOM 5695 C C . MET B 1 347 ? 7.82 35.938 -8.945 1 77.62 347 MET B C 1
ATOM 5697 O O . MET B 1 347 ? 7.668 35.656 -7.754 1 77.62 347 MET B O 1
ATOM 5701 N N . PRO B 1 348 ? 7.676 37.188 -9.461 1 78.44 348 PRO B N 1
ATOM 5702 C CA . PRO B 1 348 ? 7.156 38.25 -8.586 1 78.44 348 PRO B CA 1
ATOM 5703 C C . PRO B 1 348 ? 5.754 37.938 -8.07 1 78.44 348 PRO B C 1
ATOM 5705 O O . PRO B 1 348 ? 4.941 37.344 -8.781 1 78.44 348 PRO B O 1
ATOM 5708 N N . ARG B 1 349 ? 5.59 38.188 -6.754 1 78.81 349 ARG B N 1
ATOM 5709 C CA . ARG B 1 349 ? 4.27 38.062 -6.145 1 78.81 349 ARG B CA 1
ATOM 5710 C C . ARG B 1 349 ? 3.861 39.375 -5.453 1 78.81 349 ARG B C 1
ATOM 5712 O O . ARG B 1 349 ? 4.703 40.062 -4.891 1 78.81 349 ARG B O 1
ATOM 5719 N N . GLU B 1 350 ? 2.594 39.656 -5.539 1 77 350 GLU B N 1
ATOM 5720 C CA . GLU B 1 350 ? 2.064 40.875 -4.914 1 77 350 GLU B CA 1
ATOM 5721 C C . GLU B 1 350 ? 1.887 40.688 -3.412 1 77 350 GLU B C 1
ATOM 5723 O O . GLU B 1 350 ? 2.035 41.625 -2.641 1 77 350 GLU B O 1
ATOM 5728 N N . THR B 1 351 ? 1.443 39.5 -2.988 1 80.5 351 THR B N 1
ATOM 5729 C CA . THR B 1 351 ? 1.234 39.188 -1.584 1 80.5 351 THR B CA 1
ATOM 5730 C C . THR B 1 351 ? 2.125 38 -1.166 1 80.5 351 THR B C 1
ATOM 5732 O O . THR B 1 351 ? 2.445 37.156 -1.981 1 80.5 351 THR B O 1
ATOM 5735 N N . PRO B 1 352 ? 2.504 38.031 0.067 1 85.69 352 PRO B N 1
ATOM 5736 C CA . PRO B 1 352 ? 3.367 36.938 0.516 1 85.69 352 PRO B CA 1
ATOM 5737 C C . PRO B 1 352 ? 2.668 35.594 0.483 1 85.69 352 PRO B C 1
ATOM 5739 O O . PRO B 1 352 ? 1.448 35.5 0.656 1 85.69 352 PRO B O 1
ATOM 5742 N N . LEU B 1 353 ? 3.453 34.562 0.22 1 87.88 353 LEU B N 1
ATOM 5743 C CA . LEU B 1 353 ? 2.969 33.219 0.352 1 87.88 353 LEU B CA 1
ATOM 5744 C C . LEU B 1 353 ? 2.727 32.844 1.815 1 87.88 353 LEU B C 1
ATOM 5746 O O . LEU B 1 353 ? 3.602 33.062 2.66 1 87.88 353 LEU B O 1
ATOM 5750 N N . LEU B 1 354 ? 1.548 32.406 2.111 1 89.5 354 LEU B N 1
ATOM 5751 C CA . LEU B 1 354 ? 1.253 31.984 3.471 1 89.5 354 LEU B CA 1
ATOM 5752 C C . LEU B 1 354 ? 1.73 30.547 3.693 1 89.5 354 LEU B C 1
ATOM 5754 O O . LEU B 1 354 ? 1.451 29.656 2.881 1 89.5 354 LEU B O 1
ATOM 5758 N N . VAL B 1 355 ? 2.543 30.312 4.758 1 91.62 355 VAL B N 1
ATOM 5759 C CA . VAL B 1 355 ? 3.131 29.016 5.031 1 91.62 355 VAL B CA 1
ATOM 5760 C C . VAL B 1 355 ? 2.6 28.469 6.359 1 91.62 355 VAL B C 1
ATOM 5762 O O . VAL B 1 355 ? 2.719 29.141 7.395 1 91.62 355 VAL B O 1
ATOM 5765 N N . THR B 1 356 ? 1.989 27.359 6.336 1 92.12 356 THR B N 1
ATOM 5766 C CA . THR B 1 356 ? 1.367 26.797 7.531 1 92.12 356 THR B CA 1
ATOM 5767 C C . THR B 1 356 ? 1.601 25.281 7.605 1 92.12 356 THR B C 1
ATOM 5769 O O . THR B 1 356 ? 2.1 24.688 6.656 1 92.12 356 THR B O 1
ATOM 5772 N N . SER B 1 357 ? 1.318 24.672 8.766 1 95.12 357 SER B N 1
ATOM 5773 C CA . SER B 1 357 ? 1.326 23.234 8.992 1 95.12 357 SER B CA 1
ATOM 5774 C C . SER B 1 357 ? 0.322 22.844 10.07 1 95.12 357 SER B C 1
ATOM 5776 O O . SER B 1 357 ? 0.25 23.484 11.125 1 95.12 357 SER B O 1
ATOM 5778 N N . SER B 1 358 ? -0.423 21.812 9.781 1 95.12 358 SER B N 1
ATOM 5779 C CA . SER B 1 358 ? -1.409 21.328 10.742 1 95.12 358 SER B CA 1
ATOM 5780 C C . SER B 1 358 ? -0.736 20.656 11.938 1 95.12 358 SER B C 1
ATOM 5782 O O . SER B 1 358 ? -1.375 20.438 12.969 1 95.12 358 SER B O 1
ATOM 5784 N N . LYS B 1 359 ? 0.518 20.359 11.844 1 95.56 359 LYS B N 1
ATOM 5785 C CA . LYS B 1 359 ? 1.197 19.547 12.852 1 95.56 359 LYS B CA 1
ATOM 5786 C C . LYS B 1 359 ? 1.407 20.359 14.141 1 95.56 359 LYS B C 1
ATOM 5788 O O . LYS B 1 359 ? 1.581 19.781 15.211 1 95.56 359 LYS B O 1
ATOM 5793 N N . THR B 1 360 ? 1.437 21.672 14.023 1 95.19 360 THR B N 1
ATOM 5794 C CA . THR B 1 360 ? 1.578 22.484 15.227 1 95.19 360 THR B CA 1
ATOM 5795 C C . THR B 1 360 ? 0.373 22.297 16.141 1 95.19 360 THR B C 1
ATOM 5797 O O . THR B 1 360 ? 0.477 22.469 17.359 1 95.19 360 THR B O 1
ATOM 5800 N N . ASN B 1 361 ? -0.782 21.953 15.586 1 95.81 361 ASN B N 1
ATOM 5801 C CA . ASN B 1 361 ? -1.998 21.688 16.359 1 95.81 361 ASN B CA 1
ATOM 5802 C C . ASN B 1 361 ? -2.143 20.219 16.703 1 95.81 361 ASN B C 1
ATOM 5804 O O . ASN B 1 361 ? -2.359 19.859 17.859 1 95.81 361 ASN B O 1
ATOM 5808 N N . LEU B 1 362 ? -1.937 19.328 15.719 1 96.94 362 LEU B N 1
ATOM 5809 C CA . LEU B 1 362 ? -2.328 17.922 15.805 1 96.94 362 LEU B CA 1
ATOM 5810 C C . LEU B 1 362 ? -1.14 17.047 16.188 1 96.94 362 LEU B C 1
ATOM 5812 O O . LEU B 1 362 ? -1.316 15.898 16.594 1 96.94 362 LEU B O 1
ATOM 5816 N N . GLY B 1 363 ? 0.045 17.578 16.047 1 97.19 363 GLY B N 1
ATOM 5817 C CA . GLY B 1 363 ? 1.195 16.688 15.984 1 97.19 363 GLY B CA 1
ATOM 5818 C C . GLY B 1 363 ? 1.326 15.984 14.656 1 97.19 363 GLY B C 1
ATOM 5819 O O . GLY B 1 363 ? 0.685 16.359 13.672 1 97.19 363 GLY B O 1
ATOM 5820 N N . HIS B 1 364 ? 2.312 15.094 14.594 1 97.81 364 HIS B N 1
ATOM 5821 C CA . HIS B 1 364 ? 2.555 14.312 13.391 1 97.81 364 HIS B CA 1
ATOM 5822 C C . HIS B 1 364 ? 1.833 12.969 13.453 1 97.81 364 HIS B C 1
ATOM 5824 O O . HIS B 1 364 ? 2.184 12.102 14.258 1 97.81 364 HIS B O 1
ATOM 5830 N N . LEU B 1 365 ? 0.883 12.797 12.555 1 97.94 365 LEU B N 1
ATOM 5831 C CA . LEU B 1 365 ? 0.017 11.625 12.531 1 97.94 365 LEU B CA 1
ATOM 5832 C C . LEU B 1 365 ? 0.637 10.508 11.695 1 97.94 365 LEU B C 1
ATOM 5834 O O . LEU B 1 365 ? -0.057 9.578 11.289 1 97.94 365 LEU B O 1
ATOM 5838 N N . GLU B 1 366 ? 1.833 10.617 11.32 1 96.56 366 GLU B N 1
ATOM 5839 C CA . GLU B 1 366 ? 2.496 9.625 10.477 1 96.56 366 GLU B CA 1
ATOM 5840 C C . GLU B 1 366 ? 1.668 9.312 9.234 1 96.56 366 GLU B C 1
ATOM 5842 O O . GLU B 1 366 ? 1.314 10.219 8.477 1 96.56 366 GLU B O 1
ATOM 5847 N N . GLY B 1 367 ? 1.136 8.148 9.055 1 97.69 367 GLY B N 1
ATOM 5848 C CA . GLY B 1 367 ? 0.378 7.809 7.863 1 97.69 367 GLY B CA 1
ATOM 5849 C C . GLY B 1 367 ? -0.862 8.664 7.68 1 97.69 367 GLY B C 1
ATOM 5850 O O . GLY B 1 367 ? -1.378 8.789 6.57 1 97.69 367 GLY B O 1
ATOM 5851 N N . GLY B 1 368 ? -1.351 9.258 8.719 1 98.31 368 GLY B N 1
ATOM 5852 C CA . GLY B 1 368 ? -2.547 10.078 8.656 1 98.31 368 GLY B CA 1
ATOM 5853 C C . GLY B 1 368 ? -2.246 11.555 8.461 1 98.31 368 GLY B C 1
ATOM 5854 O O . GLY B 1 368 ? -3.158 12.359 8.273 1 98.31 368 GLY B O 1
ATOM 5855 N N . ALA B 1 369 ? -0.942 11.922 8.438 1 98.19 369 ALA B N 1
ATOM 5856 C CA . ALA B 1 369 ? -0.538 13.32 8.469 1 98.19 369 ALA B CA 1
ATOM 5857 C C . ALA B 1 369 ? -0.932 14.031 7.176 1 98.19 369 ALA B C 1
ATOM 5859 O O . ALA B 1 369 ? -1.48 15.141 7.211 1 98.19 369 ALA B O 1
ATOM 5860 N N . GLY B 1 370 ? -0.658 13.375 6.047 1 97.88 370 GLY B N 1
ATOM 5861 C CA . GLY B 1 370 ? -0.906 13.984 4.754 1 97.88 370 GLY B CA 1
ATOM 5862 C C . GLY B 1 370 ? -2.369 14.312 4.516 1 97.88 370 GLY B C 1
ATOM 5863 O O . GLY B 1 370 ? -2.701 15.398 4.039 1 97.88 370 GLY B O 1
ATOM 5864 N N . MET B 1 371 ? -3.244 13.391 4.852 1 98.62 371 MET B N 1
ATOM 5865 C CA . MET B 1 371 ? -4.672 13.578 4.625 1 98.62 371 MET B CA 1
ATOM 5866 C C . MET B 1 371 ? -5.227 14.68 5.523 1 98.62 371 MET B C 1
ATOM 5868 O O . MET B 1 371 ? -6.039 15.5 5.086 1 98.62 371 MET B O 1
ATOM 5872 N N . ALA B 1 372 ? -4.793 14.719 6.785 1 98.19 372 ALA B N 1
ATOM 5873 C CA . ALA B 1 372 ? -5.207 15.789 7.688 1 98.19 372 ALA B CA 1
ATOM 5874 C C . ALA B 1 372 ? -4.801 17.156 7.137 1 98.19 372 ALA B C 1
ATOM 5876 O O . ALA B 1 372 ? -5.594 18.094 7.152 1 98.19 372 ALA B O 1
ATOM 5877 N N . GLY B 1 373 ? -3.539 17.266 6.656 1 97.62 373 GLY B N 1
ATOM 5878 C CA . GLY B 1 373 ? -3.068 18.5 6.035 1 97.62 373 GLY B CA 1
ATOM 5879 C C . GLY B 1 373 ? -3.826 18.859 4.77 1 97.62 373 GLY B C 1
ATOM 5880 O O . GLY B 1 373 ? -4.129 20.016 4.531 1 97.62 373 GLY B O 1
ATOM 5881 N N . PHE B 1 374 ? -4.168 17.875 3.943 1 98 374 PHE B N 1
ATOM 5882 C CA . PHE B 1 374 ? -4.902 18.078 2.701 1 98 374 PHE B CA 1
ATOM 5883 C C . PHE B 1 374 ? -6.289 18.656 2.98 1 98 374 PHE B C 1
ATOM 5885 O O . PHE B 1 374 ? -6.73 19.578 2.309 1 98 374 PHE B O 1
ATOM 5892 N N . ILE B 1 375 ? -6.965 18.062 3.982 1 98.19 375 ILE B N 1
ATOM 5893 C CA . ILE B 1 375 ? -8.305 18.547 4.336 1 98.19 375 ILE B CA 1
ATOM 5894 C C . ILE B 1 375 ? -8.219 19.969 4.871 1 98.19 375 ILE B C 1
ATOM 5896 O O . ILE B 1 375 ? -9.094 20.797 4.594 1 98.19 375 ILE B O 1
ATOM 5900 N N . LYS B 1 376 ? -7.16 20.281 5.641 1 95.88 376 LYS B N 1
ATOM 5901 C CA . LYS B 1 376 ? -6.953 21.656 6.047 1 95.88 376 LYS B CA 1
ATOM 5902 C C . LYS B 1 376 ? -6.867 22.578 4.828 1 95.88 376 LYS B C 1
ATOM 5904 O O . LYS B 1 376 ? -7.469 23.656 4.816 1 95.88 376 LYS B O 1
ATOM 5909 N N . CYS B 1 377 ? -6.105 22.188 3.801 1 95.56 377 CYS B N 1
ATOM 5910 C CA . CYS B 1 377 ? -6.02 22.953 2.57 1 95.56 377 CYS B CA 1
ATOM 5911 C C . CYS B 1 377 ? -7.395 23.156 1.95 1 95.56 377 CYS B C 1
ATOM 5913 O O . CYS B 1 377 ? -7.734 24.25 1.517 1 95.56 377 CYS B O 1
ATOM 5915 N N . VAL B 1 378 ? -8.172 22.094 1.908 1 95.38 378 VAL B N 1
ATOM 5916 C CA . VAL B 1 378 ? -9.516 22.141 1.358 1 95.38 378 VAL B CA 1
ATOM 5917 C C . VAL B 1 378 ? -10.344 23.188 2.111 1 95.38 378 VAL B C 1
ATOM 5919 O O . VAL B 1 378 ? -11.016 24.016 1.498 1 95.38 378 VAL B O 1
ATOM 5922 N N . LEU B 1 379 ? -10.25 23.156 3.424 1 93.31 379 LEU B N 1
ATOM 5923 C CA . LEU B 1 379 ? -11.039 24.047 4.258 1 93.31 379 LEU B CA 1
ATOM 5924 C C . LEU B 1 379 ? -10.562 25.5 4.105 1 93.31 379 LEU B C 1
ATOM 5926 O O . LEU B 1 379 ? -11.367 26.422 4.117 1 93.31 379 LEU B O 1
ATOM 5930 N N . GLN B 1 380 ? -9.266 25.703 3.988 1 91.69 380 GLN B N 1
ATOM 5931 C CA . GLN B 1 380 ? -8.711 27.031 3.766 1 91.69 380 GLN B CA 1
ATOM 5932 C C . GLN B 1 380 ? -9.195 27.609 2.441 1 91.69 380 GLN B C 1
ATOM 5934 O O . GLN B 1 380 ? -9.531 28.797 2.363 1 91.69 380 GLN B O 1
ATOM 5939 N N . VAL B 1 381 ? -9.234 26.781 1.377 1 88.94 381 VAL B N 1
ATOM 5940 C CA . VAL B 1 381 ? -9.703 27.203 0.063 1 88.94 381 VAL B CA 1
ATOM 5941 C C . VAL B 1 381 ? -11.195 27.531 0.131 1 88.94 381 VAL B C 1
ATOM 5943 O O . VAL B 1 381 ? -11.633 28.562 -0.388 1 88.94 381 VAL B O 1
ATOM 5946 N N . MET B 1 382 ? -11.93 26.703 0.758 1 86.12 382 MET B N 1
ATOM 5947 C CA . MET B 1 382 ? -13.375 26.859 0.882 1 86.12 382 MET B CA 1
ATOM 5948 C C . MET B 1 382 ? -13.719 28.156 1.602 1 86.12 382 MET B C 1
ATOM 5950 O O . MET B 1 382 ? -14.703 28.812 1.267 1 86.12 382 MET B O 1
ATOM 5954 N N . ARG B 1 383 ? -12.898 28.578 2.549 1 86.19 383 ARG B N 1
ATOM 5955 C CA . ARG B 1 383 ? -13.219 29.703 3.418 1 86.19 383 ARG B CA 1
ATOM 5956 C C . ARG B 1 383 ? -12.398 30.938 3.037 1 86.19 383 ARG B C 1
ATOM 5958 O O . ARG B 1 383 ? -12.648 32.031 3.539 1 86.19 383 ARG B O 1
ATOM 5965 N N . ALA B 1 384 ? -11.422 30.719 2.17 1 86.62 384 ALA B N 1
ATOM 5966 C CA . ALA B 1 384 ? -10.484 31.766 1.803 1 86.62 384 ALA B CA 1
ATOM 5967 C C . ALA B 1 384 ? -9.797 32.344 3.037 1 86.62 384 ALA B C 1
ATOM 5969 O O . ALA B 1 384 ? -9.719 33.562 3.201 1 86.62 384 ALA B O 1
ATOM 5970 N N . GLU B 1 385 ? -9.445 31.484 3.951 1 86.44 385 GLU B N 1
ATOM 5971 C CA . GLU B 1 385 ? -8.758 31.812 5.195 1 86.44 385 GLU B CA 1
ATOM 5972 C C . GLU B 1 385 ? -7.617 30.828 5.465 1 86.44 385 GLU B C 1
ATOM 5974 O O . GLU B 1 385 ? -7.703 29.656 5.105 1 86.44 385 GLU B O 1
ATOM 5979 N N . CYS B 1 386 ? -6.555 31.297 6.047 1 89.06 386 CYS B N 1
ATOM 5980 C CA . CYS B 1 386 ? -5.434 30.453 6.43 1 89.06 386 CYS B CA 1
ATOM 5981 C C . CYS B 1 386 ? -5.277 30.406 7.945 1 89.06 386 CYS B C 1
ATOM 5983 O O . CYS B 1 386 ? -5.391 31.422 8.617 1 89.06 386 CYS B O 1
ATOM 5985 N N . ALA B 1 387 ? -5.098 29.297 8.477 1 89.81 387 ALA B N 1
ATOM 5986 C CA . ALA B 1 387 ? -4.941 29.094 9.922 1 89.81 387 ALA B CA 1
ATOM 5987 C C . ALA B 1 387 ? -3.494 29.312 10.352 1 89.81 387 ALA B C 1
ATOM 5989 O O . ALA B 1 387 ? -2.566 29.047 9.586 1 89.81 387 ALA B O 1
ATOM 5990 N N . PRO B 1 388 ? -3.234 29.703 11.547 1 90.31 388 PRO B N 1
ATOM 5991 C CA . PRO B 1 388 ? -1.886 30.031 12.023 1 90.31 388 PRO B CA 1
ATOM 5992 C C . PRO B 1 388 ? -1.094 28.797 12.438 1 90.31 388 PRO B C 1
ATOM 5994 O O . PRO B 1 388 ? -1.67 27.719 12.609 1 90.31 388 PRO B O 1
ATOM 5997 N N . ASN B 1 389 ? 0.248 28.922 12.484 1 91.5 389 ASN B N 1
ATOM 5998 C CA . ASN B 1 389 ? 1.14 27.984 13.172 1 91.5 389 ASN B CA 1
ATOM 5999 C C . ASN B 1 389 ? 1.23 28.312 14.664 1 91.5 389 ASN B C 1
ATOM 6001 O O . ASN B 1 389 ? 1.749 29.359 15.047 1 91.5 389 ASN B O 1
ATOM 6005 N N . ILE B 1 390 ? 0.86 27.281 15.336 1 89.62 390 ILE B N 1
ATOM 6006 C CA . ILE B 1 390 ? 0.906 27.547 16.766 1 89.62 390 ILE B CA 1
ATOM 6007 C C . ILE B 1 390 ? 2.271 27.141 17.328 1 89.62 390 ILE B C 1
ATOM 6009 O O . ILE B 1 390 ? 2.986 26.344 16.719 1 89.62 390 ILE B O 1
ATOM 6013 N N . HIS B 1 391 ? 2.926 27.75 18.203 1 91.31 391 HIS B N 1
ATOM 6014 C CA . HIS B 1 391 ? 4.176 27.516 18.906 1 91.31 391 HIS B CA 1
ATOM 6015 C C . HIS B 1 391 ? 5.328 28.297 18.266 1 91.31 391 HIS B C 1
ATOM 6017 O O . HIS B 1 391 ? 6.461 28.234 18.75 1 91.31 391 HIS B O 1
ATOM 6023 N N . LEU B 1 392 ? 5.059 28.844 17.031 1 93.06 392 LEU B N 1
ATOM 6024 C CA . LEU B 1 392 ? 6.102 29.656 16.422 1 93.06 392 LEU B CA 1
ATOM 6025 C C . LEU B 1 392 ? 6.301 30.953 17.188 1 93.06 392 LEU B C 1
ATOM 6027 O O . LEU B 1 392 ? 5.402 31.797 17.234 1 93.06 392 LEU B O 1
ATOM 6031 N N . ARG B 1 393 ? 7.426 31.078 17.812 1 92.44 393 ARG B N 1
ATOM 6032 C CA . ARG B 1 393 ? 7.758 32.281 18.562 1 92.44 393 ARG B CA 1
ATOM 6033 C C . ARG B 1 393 ? 8.977 33 17.969 1 92.44 393 ARG B C 1
ATOM 6035 O O . ARG B 1 393 ? 8.969 34.219 17.797 1 92.44 393 ARG B O 1
ATOM 6042 N N . GLU B 1 394 ? 9.992 32.219 17.719 1 94.12 394 GLU B N 1
ATOM 6043 C CA . GLU B 1 394 ? 11.211 32.688 17.062 1 94.12 394 GLU B CA 1
ATOM 6044 C C . GLU B 1 394 ? 11.57 31.781 15.883 1 94.12 394 GLU B C 1
ATOM 6046 O O . GLU B 1 394 ? 11.75 30.578 16.047 1 94.12 394 GLU B O 1
ATOM 6051 N N . LYS B 1 395 ? 11.727 32.406 14.797 1 93.19 395 LYS B N 1
ATOM 6052 C CA . LYS B 1 395 ? 11.977 31.641 13.578 1 93.19 395 LYS B CA 1
ATOM 6053 C C . LYS B 1 395 ? 13.32 30.922 13.648 1 93.19 395 LYS B C 1
ATOM 6055 O O . LYS B 1 395 ? 14.32 31.5 14.094 1 93.19 395 LYS B O 1
ATOM 6060 N N . ASN B 1 396 ? 13.305 29.672 13.258 1 94.69 396 ASN B N 1
ATOM 6061 C CA . ASN B 1 396 ? 14.539 28.922 13.086 1 94.69 396 ASN B CA 1
ATOM 6062 C C . ASN B 1 396 ? 15.531 29.656 12.195 1 94.69 396 ASN B C 1
ATOM 6064 O O . ASN B 1 396 ? 15.242 29.953 11.039 1 94.69 396 ASN B O 1
ATOM 6068 N N . PRO B 1 397 ? 16.719 29.984 12.633 1 92.62 397 PRO B N 1
ATOM 6069 C CA . PRO B 1 397 ? 17.688 30.781 11.867 1 92.62 397 PRO B CA 1
ATOM 6070 C C . PRO B 1 397 ? 18.156 30.078 10.602 1 92.62 397 PRO B C 1
ATOM 6072 O O . PRO B 1 397 ? 18.703 30.719 9.695 1 92.62 397 PRO B O 1
ATOM 6075 N N . HIS B 1 398 ? 18 28.781 10.516 1 92.88 398 HIS B N 1
ATOM 6076 C CA . HIS B 1 398 ? 18.438 28.016 9.352 1 92.88 398 HIS B CA 1
ATOM 6077 C C . HIS B 1 398 ? 17.422 28.109 8.219 1 92.88 398 HIS B C 1
ATOM 6079 O O . HIS B 1 398 ? 17.688 27.672 7.102 1 92.88 398 HIS B O 1
ATOM 6085 N N . ILE B 1 399 ? 16.266 28.625 8.5 1 92.31 399 ILE B N 1
ATOM 6086 C CA . ILE B 1 399 ? 15.281 28.859 7.449 1 92.31 399 ILE B CA 1
ATOM 6087 C C . ILE B 1 399 ? 15.633 30.125 6.672 1 92.31 399 ILE B C 1
ATOM 6089 O O . ILE B 1 399 ? 15.625 31.234 7.227 1 92.31 399 ILE B O 1
ATOM 6093 N N . ASP B 1 400 ? 16.016 29.953 5.473 1 85.06 400 ASP B N 1
ATOM 6094 C CA . ASP B 1 400 ? 16.359 31.062 4.586 1 85.06 400 ASP B CA 1
ATOM 6095 C C . ASP B 1 400 ? 15.117 31.641 3.916 1 85.06 400 ASP B C 1
ATOM 6097 O O . ASP B 1 400 ? 14.586 31.047 2.98 1 85.06 400 ASP B O 1
ATOM 6101 N N . SER B 1 401 ? 14.695 32.781 4.395 1 77.62 401 SER B N 1
ATOM 6102 C CA . SER B 1 401 ? 13.523 33.406 3.789 1 77.62 401 SER B CA 1
ATOM 6103 C C . SER B 1 401 ? 13.898 34.719 3.074 1 77.62 401 SER B C 1
ATOM 6105 O O . SER B 1 401 ? 13.023 35.5 2.729 1 77.62 401 SER B O 1
ATOM 6107 N N . GLU B 1 402 ? 15.148 34.875 2.891 1 78.81 402 GLU B N 1
ATOM 6108 C CA . GLU B 1 402 ? 15.578 36.062 2.188 1 78.81 402 GLU B CA 1
ATOM 6109 C C . GLU B 1 402 ? 15.125 36.062 0.729 1 78.81 402 GLU B C 1
ATOM 6111 O O . GLU B 1 402 ? 15.305 35.062 0.035 1 78.81 402 GLU B O 1
ATOM 6116 N N . GLY B 1 403 ? 14.523 37.156 0.273 1 77.06 403 GLY B N 1
ATOM 6117 C CA . GLY B 1 403 ? 14.078 37.25 -1.105 1 77.06 403 GLY B CA 1
ATOM 6118 C C . GLY B 1 403 ? 12.836 36.438 -1.4 1 77.06 403 GLY B C 1
ATOM 6119 O O . GLY B 1 403 ? 12.414 36.344 -2.555 1 77.06 403 GLY B O 1
ATOM 6120 N N . PHE B 1 404 ? 12.422 35.781 -0.48 1 76.88 404 PHE B N 1
ATOM 6121 C CA . PHE B 1 404 ? 11.242 34.938 -0.611 1 76.88 404 PHE B CA 1
ATOM 6122 C C . PHE B 1 404 ? 10.094 35.5 0.228 1 76.88 404 PHE B C 1
ATOM 6124 O O . PHE B 1 404 ? 10.109 35.375 1.456 1 76.88 404 PHE B O 1
ATOM 6131 N N . PRO B 1 405 ? 9.242 36.219 -0.424 1 81.75 405 PRO B N 1
ATOM 6132 C CA . PRO B 1 405 ? 8.125 36.781 0.337 1 81.75 405 PRO B CA 1
ATOM 6133 C C . PRO B 1 405 ? 7.191 35.719 0.898 1 81.75 405 PRO B C 1
ATOM 6135 O O . PRO B 1 405 ? 6.125 35.469 0.329 1 81.75 405 PRO B O 1
ATOM 6138 N N . ALA B 1 406 ? 7.602 35.062 1.923 1 87.06 406 ALA B N 1
ATOM 6139 C CA . ALA B 1 406 ? 6.797 34.094 2.648 1 87.06 406 ALA B CA 1
ATOM 6140 C C . ALA B 1 406 ? 6.496 34.594 4.066 1 87.06 406 ALA B C 1
ATOM 6142 O O . ALA B 1 406 ? 7.336 35.219 4.703 1 87.06 406 ALA B O 1
ATOM 6143 N N . HIS B 1 407 ? 5.297 34.344 4.398 1 88.38 407 HIS B N 1
ATOM 6144 C CA . HIS B 1 407 ? 4.844 34.688 5.746 1 88.38 407 HIS B CA 1
ATOM 6145 C C . HIS B 1 407 ? 4.496 33.406 6.531 1 88.38 407 HIS B C 1
ATOM 6147 O O . HIS B 1 407 ? 3.555 32.719 6.176 1 88.38 407 HIS B O 1
ATOM 6153 N N . PHE B 1 408 ? 5.32 33.156 7.543 1 89.12 408 PHE B N 1
ATOM 6154 C CA . PHE B 1 408 ? 5.023 32.062 8.453 1 89.12 408 PHE B CA 1
ATOM 6155 C C . PHE B 1 408 ? 4.008 32.5 9.508 1 89.12 408 PHE B C 1
ATOM 6157 O O . PHE B 1 408 ? 4.363 33.156 10.484 1 89.12 408 PHE B O 1
ATOM 6164 N N . LEU B 1 409 ? 2.805 32.188 9.398 1 79.94 409 LEU B N 1
ATOM 6165 C CA . LEU B 1 409 ? 1.659 32.781 10.078 1 79.94 409 LEU B CA 1
ATOM 6166 C C . LEU B 1 409 ? 1.656 32.406 11.562 1 79.94 409 LEU B C 1
ATOM 6168 O O . LEU B 1 409 ? 1.709 31.234 11.922 1 79.94 409 LEU B O 1
ATOM 6172 N N . SER B 1 410 ? 1.6 33.438 12.328 1 77.62 410 SER B N 1
ATOM 6173 C CA . SER B 1 410 ? 1.417 33.219 13.758 1 77.62 410 SER B CA 1
ATOM 6174 C C . SER B 1 410 ? 0.002 33.594 14.195 1 77.62 410 SER B C 1
ATOM 6176 O O . SER B 1 410 ? -0.392 33.312 15.328 1 77.62 410 SER B O 1
ATOM 6178 N N . GLU B 1 411 ? -0.733 34.219 13.242 1 75.94 411 GLU B N 1
ATOM 6179 C CA . GLU B 1 411 ? -2.135 34.562 13.438 1 75.94 411 GLU B CA 1
ATOM 6180 C C . GLU B 1 411 ? -2.955 34.281 12.18 1 75.94 411 GLU B C 1
ATOM 6182 O O . GLU B 1 411 ? -2.412 34.25 11.078 1 75.94 411 GLU B O 1
ATOM 6187 N N . GLY B 1 412 ? -4.234 34.031 12.406 1 72.19 412 GLY B N 1
ATOM 6188 C CA . GLY B 1 412 ? -5.094 33.781 11.25 1 72.19 412 GLY B CA 1
ATOM 6189 C C . GLY B 1 412 ? -5.156 34.969 10.297 1 72.19 412 GLY B C 1
ATOM 6190 O O . GLY B 1 412 ? -5.086 36.125 10.719 1 72.19 412 GLY B O 1
ATOM 6191 N N . LEU B 1 413 ? -5.219 34.656 8.914 1 73.94 413 LEU B N 1
ATOM 6192 C CA . LEU B 1 413 ? -5.289 35.719 7.914 1 73.94 413 LEU B CA 1
ATOM 6193 C C . LEU B 1 413 ? -6.254 35.344 6.793 1 73.94 413 LEU B C 1
ATOM 6195 O O . LEU B 1 413 ? -6.32 34.156 6.387 1 73.94 413 LEU B O 1
ATOM 6199 N N . CYS B 1 414 ? -7.039 36.281 6.418 1 71.69 414 CYS B N 1
ATOM 6200 C CA . CYS B 1 414 ? -7.906 36.094 5.258 1 71.69 414 CYS B CA 1
ATOM 6201 C C . CYS B 1 414 ? -7.09 36.062 3.969 1 71.69 414 CYS B C 1
ATOM 6203 O O . CYS B 1 414 ? -6.141 36.844 3.812 1 71.69 414 CYS B O 1
ATOM 6205 N N . CYS B 1 415 ? -7.355 35.031 3.152 1 65.94 415 CYS B N 1
ATOM 6206 C CA . CYS B 1 415 ? -6.699 34.969 1.851 1 65.94 415 CYS B CA 1
ATOM 6207 C C . CYS B 1 415 ? -7.25 36.062 0.922 1 65.94 415 CYS B C 1
ATOM 6209 O O . CYS B 1 415 ? -8.367 36.531 1.121 1 65.94 415 CYS B O 1
ATOM 6211 N N . ARG B 1 416 ? -6.496 36.844 0.263 1 56.19 416 ARG B N 1
ATOM 6212 C CA . ARG B 1 416 ? -6.859 38.031 -0.499 1 56.19 416 ARG B CA 1
ATOM 6213 C C . ARG B 1 416 ? -8.023 37.75 -1.442 1 56.19 416 ARG B C 1
ATOM 6215 O O . ARG B 1 416 ? -8.859 38.625 -1.689 1 56.19 416 ARG B O 1
ATOM 6222 N N . TYR B 1 417 ? -7.91 36.656 -2.367 1 52.59 417 TYR B N 1
ATOM 6223 C CA . TYR B 1 417 ? -8.875 36.594 -3.457 1 52.59 417 TYR B CA 1
ATOM 6224 C C . TYR B 1 417 ? -9.938 35.531 -3.189 1 52.59 417 TYR B C 1
ATOM 6226 O O . TYR B 1 417 ? -9.75 34.656 -2.342 1 52.59 417 TYR B O 1
ATOM 6234 N N . ASP B 1 418 ? -11.211 35.844 -3.797 1 46.19 418 ASP B N 1
ATOM 6235 C CA . ASP B 1 418 ? -12.383 34.969 -3.797 1 46.19 418 ASP B CA 1
ATOM 6236 C C . ASP B 1 418 ? -12 33.531 -4.176 1 46.19 418 ASP B C 1
ATOM 6238 O O . ASP B 1 418 ? -12.836 32.625 -4.105 1 46.19 418 ASP B O 1
ATOM 6242 N N . SER B 1 419 ? -10.82 33.438 -4.879 1 48.78 419 SER B N 1
ATOM 6243 C CA . SER B 1 419 ? -10.406 32.062 -5.148 1 48.78 419 SER B CA 1
ATOM 6244 C C . SER B 1 419 ? -9.086 31.75 -4.461 1 48.78 419 SER B C 1
ATOM 6246 O O . SER B 1 419 ? -8.148 32.531 -4.496 1 48.78 419 SER B O 1
ATOM 6248 N N . ALA B 1 420 ? -9.195 30.781 -3.494 1 52.62 420 ALA B N 1
ATOM 6249 C CA . ALA B 1 420 ? -7.965 30.391 -2.82 1 52.62 420 ALA B CA 1
ATOM 6250 C C . ALA B 1 420 ? -7.449 29.062 -3.365 1 52.62 420 ALA B C 1
ATOM 6252 O O . ALA B 1 420 ? -8.234 28.203 -3.768 1 52.62 420 ALA B O 1
ATOM 6253 N N . PHE B 1 421 ? -6.184 29.156 -3.943 1 62.72 421 PHE B N 1
ATOM 625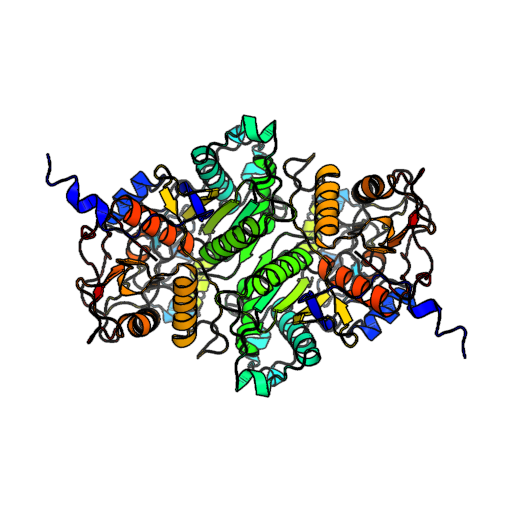4 C CA . PHE B 1 421 ? -5.496 27.922 -4.246 1 62.72 421 PHE B CA 1
ATOM 6255 C C . PHE B 1 421 ? -4.508 27.562 -3.139 1 62.72 421 PHE B C 1
ATOM 6257 O O . PHE B 1 421 ? -3.795 28.438 -2.633 1 62.72 421 PHE B O 1
ATOM 6264 N N . ALA B 1 422 ? -4.828 26.438 -2.621 1 57.78 422 ALA B N 1
ATOM 6265 C CA . ALA B 1 422 ? -3.924 25.938 -1.589 1 57.78 422 ALA B CA 1
ATOM 6266 C C . ALA B 1 422 ? -3.295 24.609 -2.002 1 57.78 422 ALA B C 1
ATOM 6268 O O . ALA B 1 422 ? -3.893 23.844 -2.76 1 57.78 422 ALA B O 1
ATOM 6269 N N . GLY B 1 423 ? -1.937 24.375 -1.757 1 60.09 423 GLY B N 1
ATOM 6270 C CA . GLY B 1 423 ? -1.271 23.094 -2.008 1 60.09 423 GLY B CA 1
ATOM 6271 C C . GLY B 1 423 ? -0.254 22.734 -0.942 1 60.09 423 GLY B C 1
ATOM 6272 O O . GLY B 1 423 ? 0.24 23.609 -0.226 1 60.09 423 GLY B O 1
#

Nearest PDB structures (foldseek):
  3hhd-assembly2_B  TM=9.090E-01  e=3.854E-33  Homo sapiens
  6rop-assembly3_C  TM=9.001E-01  e=2.545E-32  Mus musculus
  6rop-assembly4_D  TM=8.960E-01  e=3.273E-32  Mus musculus
  6rop-assembly2_B  TM=9.068E-01  e=3.153E-31  Mus musculus
  5my2-assembly1_B  TM=8.951E-01  e=1.391E-31  Mus musculus

Secondary structure (DSSP, 8-state):
--SSSSGGG-S--PPSS-EEEEEEEEEEBTTTB-SHHHHHHHHHT-----EEEPPTTT--HHHHB-TT-HHHHHHHT-BS--EEE--TTTT---GGGGT--HHHHHHS-HHHHHHHHHHHHHHHHTT--HHHHHHS-B-EEEEEE-S---GGGS--SS-TTSTTT-THHHHHHHHHHHTB-S-EEEEE-GGGHHHHHHHHHHHHHH--SSS--SEEEEEEEE---SHHHHHHHHHTT-B-SSSS--TTBTT--SBPB--EEEEEEEEEES--TTSSEEE---------S-SSTTS--HHHHHHHHHHHHHHHT--GGG--EEE------TTHHHHHHHHHHHHHTTS--SSPEEEE-THHHH-B-GGGHHHHHHHHHHHHHHHTEEPPPTT--SB-TT---TT--EEE-SS-EE-SSSS--B-/--SSSSGGG-S--PPPS-EEEEEEEEEEBTTTB-SHHHHHHHHHT-----EEEPPTTT--HHHHB-TT-HHHHHHHT-BS--EEE--TTTT---GGGGT--HHHHHHS-HHHHHHHHHHHHHHHHTT--HHHHHHS-B-EEEEEE-S---GGGS--SS-TTSTTT-THHHHHHHHHHHTB-S-EEEEE-GGGHHHHHHHHHHHHHH--SSS--SEEEEEEEE---SHHHHHHHHHTT-B-SSSS--TTBTT--SBPB--EEEEEEEEEES--TTSSEEE---------S-SSTTS--HHHHHHHHHHHHHHHT--GGG--EEE------TTHHHHHHHHHHHHHTTS--SSPEEEE-THHHH-B-GGGHHHHHHHHHHHHHHHTEEPPPTT--SB-TT---TT--EEE-SS-EE-SSSS--B-

pLDDT: mean 90.15, std 12.77, range [27.28, 98.94]